Protein 8IU7 (pdb70)

Solvent-accessible surface area: 61101 Å² total; per-residue (Å²): 167,45,145,80,43,85,41,31,34,78,61,24,11,72,81,0,7,102,11,0,42,55,6,90,16,0,0,0,1,0,21,45,87,23,46,23,0,0,0,0,0,0,0,0,0,16,43,1,0,65,90,65,35,104,153,38,98,6,32,0,3,24,134,63,63,105,75,9,54,62,13,14,150,26,43,154,17,103,106,150,33,1,101,84,0,0,0,0,0,0,4,2,21,63,16,121,77,8,29,32,107,46,43,74,68,25,130,60,21,0,0,0,0,24,54,38,3,44,42,52,35,11,93,9,34,2,19,28,70,98,5,1,0,0,0,4,5,0,4,36,0,0,32,60,47,132,12,60,63,52,6,50,117,86,0,0,16,6,0,4,2,0,0,4,28,34,0,30,128,53,135,53,102,35,32,44,151,85,0,102,96,2,5,42,83,0,63,62,55,109,8,96,71,86,49,37,15,76,100,41,95,112,125,72,93,158,38,76,80,0,36,21,44,0,91,146,89,73,69,71,65,163,37,3,2,0,12,3,67,0,53,91,107,15,13,138,137,62,68,13,109,28,55,50,0,3,120,16,14,56,35,4,12,142,44,194,50,13,68,0,2,1,1,0,0,25,42,26,98,36,6,64,2,88,1,27,6,74,42,164,42,76,0,16,47,11,0,102,116,52,77,23,30,18,67,41,20,46,8,30,3,44,2,82,49,75,112,55,0,82,103,0,5,90,27,0,88,102,70,113,168,105,149,171,84,85,38,122,37,88,70,25,14,68,84,1,7,116,10,0,86,65,4,102,25,0,0,0,0,0,10,48,156,19,51,25,0,0,0,0,0,0,0,0,1,17,41,0,1,65,91,58,27,63,114,24,100,4,43,0,2,20,138,64,68,103,72,16,57,62,13,13,136,19,40,154,28,97,98,155,38,1,134,106,0,0,0,0,0,0,3,0,19,65,17,123,101,10,38,32,140,39,41,76,78,27,134,74,19,0,0,2,0,24,64,90,51,114,40,98,37,10,97,10,44,3,20,29,74,106,5,0,0,0,0,5,6,1,5,38,3,0,36,67,44,105,16,59,102,50,7,47,87,85,0,0,19,5,0,4,2,0,0,7,28,35,0,32,123,53,132,97,132,50,30,46,156,79,1,107,83,2,5,40,84,0,63,66,57,112,9,89,72,82,50,39,12,80,95,47,110,107,105,58,97,151,31,74,81,1,39,28,36,0,92,148,89,70,61,73,57,160,54,5,0,0,14,2,72,0,49,90,97,14,12,134,134,57,58,8,107,22,68,71,0,13,118,16,7,71,34,5,14,146,43,198,52,11,87,0,9,0,2,0,1,16,90,50,113,73,6,77,0,62,0,34,8,83,44,174,50,81,0,28,59,9,0,113,116,43,75,26,27,51,101,50,35,36,7,14,0,46,2,124,44,84,117,50,0,95,103,0,6,81,26,0,89,107,59,58,123,66,10,135,107,32,117,7,61,60,28,0,69,81,1,10,124,15,0,83,83,4,70,28,0,0,0,0,0,4,36,181,25,45,27,0,0,0,0,0,0,0,0,1,18,42,1,0,65,80,62,24,105,60,10,112,5,38,0,1,20,142,69,60,104,71,10,60,59,15,12,126,22,34,147,14,85,105,155,30,1,141,92,0,0,0,0,0,0,1,0,14,56,14,111,87,0,22,36,107,48,42,83,84,28,123,81,20,0,0,1,0,22,58,91,50,116,41,97,37,11,102,17,45,1,30,8,86,104,6,2,0,0,0,5,0,0,7,10,1,0,42,33,45,133,13,55,102,54,8,50,69,79,0,0,20,5,0,4,2,0,0,8,26,32,0,29,130,53,133,108,157,59,31,46,154,78,0,101,97,2,4,40,86,0,66,66,51,84,11,95,69,84,52,39,15,72,102,39,99,120,151,80,93,164,44,76,74,2,54,28,32,0,86,145,84,68,72,76,71,163,47,4,1,0,17,0,68,0,56,86,116,9,12,147,127,59,56,19,107,38,107,61,0,7,105,28,7,77,30,2,20,130,41,197,51,14,77,0,8,0,2,0,1,26,48,45,119,39,5,102,0,68,0,38,8,83,64,177,45,80,0,24,50,15,0,104,108,55,74,27,27,49,108,50,42,42,6,31,5,50,2,120,44,75,109,53,0,78,109,0,5,84,22,0,90,90,60,15,156,107,74,108,72,117,142,66,96,42,131,38,75,74,29,18,56,95,0,7,116,16,0,70,97,4,82,25,0,0,0,0,0,12,38,177,19,47,24,0,0,0,0,0,0,0,0,0,19,39,1,1,68,88,66,30,111,126,28,99,4,36,0,2,23,136,62,67,102,73,14,59,61,15,12,147,24,40,150,19,89,84,148,36,0,134,104,0,0,0,0,0,0,2,1,23,60,19,87,83,9,35,28,142,41,45,79,70,21,127,69,20,0,0,0,0,21,60,86,28,76,40,56,36,10,90,26,38,3,32,22,80,91,5,1,0,0,0,4,5,0,4,39,0,0,37,62,45,133,15,50,99,67,8,47,119,83,0,0,15,5,0,5,2,0,0,4,28,31,0,30,118,54,134,110,159,61,29,46,154,80,0,104,87,1,5,38,82,0,70,64,54,120,11,84,70,88,49,38,15,80,100,51,106,115,155,72,92,143,43,95,73,0,61,27,36,0,88,149,84,68,62,74,56,165,43,4,1,0,10,1,68,0,58,96,107,12,8,137,132,52,63,6,111,33,107,63,0,11,137,21,8,82,30,1,17,132,39,185,47,13,99,0,11,1,1,0,0,27,44,63,117,51,6,82,0,68,0,42,9,80,54,172,51,82,0,15,53,15,0,50,76,10,35,7,1,9,113,62,58,42,6,11,3,32,0,97,37,70,104,4,0,80,81,0,5,84,22,0,88,72,68,32,170

InterPro domains:
  IPR001667 DDH domain [PF01368] (18-155)
  IPR003156 DHHA1 domain [PF02272] (229-310)
  IPR038763 DHH phosphoesterase superfamily [SSF64182] (16-284)
  IPR051319 Bifunctional oligoribonuclease/pAp-phosphatase and c-di-AMP PDE [PTHR47618] (3-312)

B-factor: mean 56.78, std 9.81, range [35.32, 180.57]

Structure (mmCIF, N/CA/C/O backbone):
data_8IU7
#
_entry.id   8IU7
#
_cell.le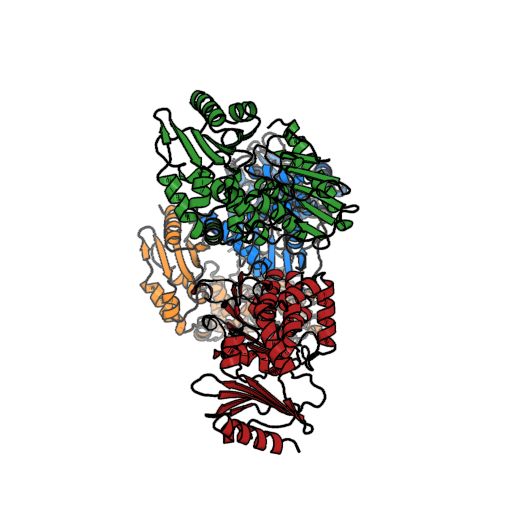ngth_a   49.910
_cell.length_b   119.670
_cell.length_c   119.570
_cell.angle_alpha   90.000
_cell.angle_beta   91.370
_cell.angle_gamma   90.000
#
_symmetry.space_group_name_H-M   'P 1 21 1'
#
loop_
_entity.id
_entity.type
_entity.pdbx_description
1 polymer 'Bifunctional oligoribonuclease and PAP phosphatase NrnA'
2 non-polymer 'MAGNESIUM ION'
3 water water
#
loop_
_atom_site.group_PDB
_atom_site.id
_atom_site.type_symbol
_atom_site.label_atom_id
_atom_site.label_alt_id
_atom_site.label_comp_id
_atom_site.label_asym_id
_atom_site.label_entity_id
_atom_site.label_seq_id
_atom_site.pdbx_PDB_ins_code
_atom_site.Cartn_x
_atom_site.Cartn_y
_atom_site.Cartn_z
_atom_site.occupancy
_atom_site.B_iso_or_equiv
_atom_site.auth_seq_id
_atom_site.auth_comp_id
_atom_site.auth_asym_id
_atom_site.auth_atom_id
_atom_site.pdbx_PDB_model_num
ATOM 1 N N . GLU A 1 13 ? -10.64200 -9.09000 18.43700 1.000 64.00203 -7 GLU A N 1
ATOM 2 C CA . GLU A 1 13 ? -9.87800 -8.47600 19.55200 1.000 66.05437 -7 GLU A CA 1
ATOM 3 C C . GLU A 1 13 ? -10.10800 -9.29900 20.82400 1.000 61.42974 -7 GLU A C 1
ATOM 4 O O . GLU A 1 13 ? -10.49600 -8.70400 21.84800 1.000 58.05089 -7 GLU A O 1
ATOM 10 N N . ASN A 1 14 ? -9.87000 -10.61500 20.76900 1.000 60.18453 -6 ASN A N 1
ATOM 11 C CA . ASN A 1 14 ? -10.19000 -11.46900 21.94700 1.000 55.80689 -6 ASN A CA 1
ATOM 12 C C . ASN A 1 14 ? -9.20400 -11.20300 23.08300 1.000 55.72152 -6 ASN A C 1
ATOM 13 O O . ASN A 1 14 ? -8.09200 -10.72500 22.82000 1.000 56.35886 -6 ASN A O 1
ATOM 18 N N . LEU A 1 15 ? -9.62200 -11.52400 24.30200 1.000 59.76728 -5 LEU A N 1
ATOM 19 C CA . LEU A 1 15 ? -8.77600 -11.28000 25.45700 1.000 60.63252 -5 LEU A CA 1
ATOM 20 C C . LEU A 1 15 ? -7.46900 -12.04400 25.34900 1.000 58.12502 -5 LEU A C 1
ATOM 21 O O . LEU A 1 15 ? -6.45100 -11.62300 25.90500 1.000 54.56619 -5 LEU A O 1
ATOM 26 N N . TYR A 1 16 ? -7.46900 -13.15600 24.61200 1.000 50.39818 -4 TYR A N 1
ATOM 27 C CA . TYR A 1 16 ? -6.25100 -13.94800 24.48900 1.000 53.09530 -4 TYR A CA 1
ATOM 28 C C . TYR A 1 16 ? -5.25100 -13.25500 23.57900 1.000 48.88245 -4 TYR A C 1
ATOM 29 O O . TYR A 1 16 ? -4.05100 -13.23200 23.87200 1.000 55.44036 -4 TYR A O 1
ATOM 38 N N . PHE A 1 17 ? -5.73600 -12.67800 22.47800 1.000 53.42655 -3 PHE A N 1
ATOM 39 C CA . PHE A 1 17 ? -4.87100 -11.92600 21.57300 1.000 53.81903 -3 PHE A CA 1
ATOM 40 C C . PHE A 1 17 ? -4.16100 -10.81400 22.33000 1.000 49.34933 -3 PHE A C 1
ATOM 41 O O . PHE A 1 17 ? -2.94800 -10.62600 22.19500 1.000 52.10581 -3 PHE A O 1
ATOM 49 N N . GLN A 1 18 ? -4.91400 -10.08900 23.15900 1.000 53.82116 -2 GLN A N 1
ATOM 50 C CA . GLN A 1 18 ? -4.35900 -8.99100 23.94500 1.000 53.93813 -2 GLN A CA 1
ATOM 51 C C . GLN A 1 18 ? -3.26300 -9.48100 24.88000 1.000 53.02146 -2 GLN A C 1
ATOM 52 O O . GLN A 1 18 ? -2.16600 -8.91600 24.91400 1.000 54.37222 -2 GLN A O 1
ATOM 58 N N . GLY A 1 19 ? -3.54300 -10.53700 25.64600 1.000 54.60663 -1 GLY A N 1
ATOM 59 C CA . GLY A 1 19 ? -2.52400 -11.08600 26.52700 1.000 49.37239 -1 GLY A CA 1
ATOM 60 C C . GLY A 1 19 ? -1.27900 -11.50500 25.78000 1.000 49.91155 -1 GLY A C 1
ATOM 61 O O . GLY A 1 19 ? -0.16300 -11.27900 26.24500 1.000 51.67137 -1 GLY A O 1
ATOM 62 N N . HIS A 1 20 ? -1.45700 -12.10500 24.59600 1.000 50.89769 0 HIS A N 1
ATOM 63 C CA . HIS A 1 20 ? -0.31300 -12.52900 23.79300 1.000 50.28890 0 HIS A CA 1
ATOM 64 C C . HIS A 1 20 ? 0.46800 -11.32800 23.28100 1.000 48.20715 0 HIS A C 1
ATOM 65 O O . HIS A 1 20 ? 1.69400 -11.38800 23.16000 1.000 46.33584 0 HIS A O 1
ATOM 72 N N . MET A 1 21 ? -0.22900 -10.23500 22.97300 1.000 48.44220 1 MET A N 1
ATOM 73 C CA . MET A 1 21 ? 0.43200 -9.00000 22.56800 1.000 51.88113 1 MET A CA 1
ATOM 74 C C . MET A 1 21 ? 1.36300 -8.47900 23.66500 1.000 47.22067 1 MET A C 1
ATOM 75 O O . MET A 1 21 ? 2.54600 -8.22500 23.42200 1.000 46.08867 1 MET A O 1
ATOM 80 N N . ILE A 1 22 ? 0.84100 -8.34200 24.88200 1.000 48.06619 2 ILE A N 1
ATOM 81 C CA . ILE A 1 22 ? 1.65000 -7.89100 26.01700 1.000 50.23872 2 ILE A CA 1
ATOM 82 C C . ILE A 1 22 ? 2.85300 -8.80200 26.22000 1.000 48.28056 2 ILE A C 1
ATOM 83 O O . ILE A 1 22 ? 3.98400 -8.33500 26.39100 1.000 48.44220 2 ILE A O 1
ATOM 88 N N . SER A 1 23 ? 2.63200 -10.11800 26.17200 1.000 47.50496 3 SER A N 1
ATOM 89 C CA . SER A 1 23 ? 3.73100 -11.05700 26.37900 1.000 48.18245 3 SER A CA 1
ATOM 90 C C . SER A 1 23 ? 4.76400 -10.95400 25.27000 1.000 47.06400 3 SER A C 1
ATOM 91 O O . SER A 1 23 ? 5.97200 -11.00300 25.52100 1.000 46.04698 3 SER A O 1
ATOM 94 N N . THR A 1 24 ? 4.29800 -10.82300 24.03000 1.000 46.51829 4 THR A N 1
ATOM 95 C CA . THR A 1 24 ? 5.19400 -10.66500 22.89200 1.000 51.05841 4 THR A CA 1
ATOM 96 C C . THR A 1 24 ? 6.00500 -9.39100 23.00900 1.000 46.82896 4 THR A C 1
ATOM 97 O O . THR A 1 24 ? 7.21500 -9.38500 22.76100 1.000 47.05250 4 THR A O 1
ATOM 101 N N . LEU A 1 25 ? 5.33400 -8.29400 23.35500 1.000 46.21235 5 LEU A N 1
ATOM 102 C CA . LEU A 1 25 ? 6.01700 -7.03400 23.60800 1.000 47.79235 5 LEU A CA 1
ATOM 103 C C . LEU A 1 25 ? 7.11000 -7.22000 24.65100 1.000 47.84779 5 LEU A C 1
ATOM 104 O O . LEU A 1 25 ? 8.28000 -6.91600 24.40200 1.000 48.07592 5 LEU A O 1
ATOM 109 N N . ASN A 1 26 ? 6.73800 -7.76500 25.81300 1.000 46.98363 6 ASN A N 1
ATOM 110 C CA . ASN A 1 26 ? 7.69600 -8.01300 26.89100 1.000 50.13818 6 ASN A CA 1
ATOM 111 C C . ASN A 1 26 ? 8.82700 -8.92100 26.43700 1.000 50.39076 6 ASN A C 1
ATOM 112 O O . ASN A 1 26 ? 9.98400 -8.69800 26.79000 1.000 50.32788 6 ASN A O 1
ATOM 117 N N . GLU A 1 27 ? 8.52000 -9.93500 25.62700 1.000 51.19058 7 GLU A N 1
ATOM 118 C CA . GLU A 1 27 ? 9.56900 -10.83900 25.17000 1.000 47.51011 7 GLU A CA 1
ATOM 119 C C . GLU A 1 27 ? 10.55500 -10.13200 24.25100 1.000 48.93673 7 GLU A C 1
ATOM 120 O O . GLU A 1 27 ? 11.76500 -10.36000 24.33800 1.000 47.66377 7 GLU A O 1
ATOM 126 N N . ILE A 1 28 ? 10.05100 -9.28700 23.34400 1.000 47.77399 8 ILE A N 1
ATOM 127 C CA . ILE A 1 28 ? 10.92300 -8.57000 22.41600 1.000 49.02799 8 ILE A CA 1
ATOM 128 C C . ILE A 1 28 ? 11.93500 -7.72000 23.17700 1.000 47.72701 8 ILE A C 1
ATOM 129 O O . ILE A 1 28 ? 13.12600 -7.70100 22.85000 1.000 47.48217 8 ILE A O 1
ATOM 134 N N . MET A 1 29 ? 11.47100 -6.99400 24.18800 1.000 47.39116 9 MET A N 1
ATOM 135 C CA . MET A 1 29 ? 12.37200 -6.11200 24.92500 1.000 50.47180 9 MET A CA 1
ATOM 136 C C . MET A 1 29 ? 13.42700 -6.91100 25.67200 1.000 52.85941 9 MET A C 1
ATOM 137 O O . MET A 1 29 ? 14.58900 -6.50300 25.73300 1.000 51.51089 9 MET A O 1
ATOM 142 N N . LYS A 1 30 ? 13.04400 -8.06600 26.22200 1.000 58.51170 10 LYS A N 1
ATOM 143 C CA . LYS A 1 30 ? 14.02900 -8.94200 26.84300 1.000 56.51269 10 LYS A CA 1
ATOM 144 C C . LYS A 1 30 ? 15.07500 -9.38100 25.82900 1.000 58.33223 10 LYS A C 1
ATOM 145 O O . LYS A 1 30 ? 16.27000 -9.39800 26.13100 1.000 52.54009 10 LYS A O 1
ATOM 151 N N . CYS A 1 31 ? 14.64900 -9.69800 24.60100 1.000 49.26936 11 CYS A N 1
ATOM 152 C CA . CYS A 1 31 ? 15.61100 -10.05200 23.55900 1.000 53.32903 11 CYS A CA 1
ATOM 153 C C . CYS A 1 31 ? 16.52200 -8.88600 23.23200 1.000 51.81795 11 CYS A C 1
ATOM 154 O O . CYS A 1 31 ? 17.70800 -9.08100 22.94600 1.000 58.75507 11 CYS A O 1
ATOM 157 N N . ILE A 1 32 ? 15.97500 -7.67000 23.22700 1.000 54.96176 12 ILE A N 1
ATOM 158 C CA . ILE A 1 32 ? 16.80400 -6.48700 23.02900 1.000 49.88853 12 ILE A CA 1
ATOM 159 C C . ILE A 1 32 ? 17.77800 -6.32500 24.18800 1.000 57.75746 12 ILE A C 1
ATOM 160 O O . ILE A 1 32 ? 18.97700 -6.10900 23.98200 1.000 54.60836 12 ILE A O 1
ATOM 165 N N . GLU A 1 33 ? 17.26800 -6.42600 25.41800 1.000 54.43388 13 GLU A N 1
ATOM 166 C CA . GLU A 1 33 ? 18.09900 -6.26000 26.60700 1.000 63.42697 13 GLU A CA 1
ATOM 167 C C . GLU A 1 33 ? 19.24200 -7.26100 26.62500 1.000 61.00282 13 GLU A C 1
ATOM 168 O O . GLU A 1 33 ? 20.36700 -6.91800 27.00400 1.000 62.14500 13 GLU A O 1
ATOM 174 N N . ASP A 1 34 ? 18.98000 -8.49300 26.19700 1.000 52.06795 14 ASP A N 1
ATOM 175 C CA . ASP A 1 34 ? 19.95500 -9.56900 26.28800 1.000 58.61609 14 ASP A CA 1
ATOM 176 C C . ASP A 1 34 ? 20.91800 -9.60400 25.11700 1.000 63.55924 14 ASP A C 1
ATOM 177 O O . ASP A 1 34 ? 21.70700 -10.54700 25.01700 1.000 53.67485 14 ASP A O 1
ATOM 182 N N . ASN A 1 35 ? 20.88000 -8.61200 24.23200 1.000 54.77952 15 ASN A N 1
ATOM 183 C CA . ASN A 1 35 ? 21.70900 -8.65500 23.03600 1.000 59.58873 15 ASN A CA 1
ATOM 184 C C . ASN A 1 35 ? 22.44800 -7.34400 22.86900 1.000 56.57133 15 ASN A C 1
ATOM 185 O O . ASN A 1 35 ? 21.86500 -6.26700 23.00600 1.000 62.71282 15 ASN A O 1
ATOM 190 N N . ASP A 1 36 ? 23.72800 -7.45200 22.55200 1.000 54.02998 16 ASP A N 1
ATOM 191 C CA . ASP A 1 36 ? 24.56400 -6.27700 22.38000 1.000 63.41401 16 ASP A CA 1
ATOM 192 C C . ASP A 1 36 ? 24.45900 -5.71000 20.97200 1.000 58.72183 16 ASP A C 1
ATOM 193 O O . ASP A 1 36 ? 24.49700 -4.48700 20.79300 1.000 65.84455 16 ASP A O 1
ATOM 198 N N . THR A 1 37 ? 24.32100 -6.57900 19.97300 1.000 58.48519 17 THR A N 1
ATOM 199 C CA . THR A 1 37 ? 24.19500 -6.17400 18.57700 1.000 62.35871 17 THR A CA 1
ATOM 200 C C . THR A 1 37 ? 22.78500 -6.48000 18.09000 1.000 57.16047 17 THR A C 1
ATOM 201 O O . THR A 1 37 ? 22.33400 -7.62800 18.16400 1.000 57.30153 17 THR A O 1
ATOM 205 N N . ILE A 1 38 ? 22.08800 -5.44100 17.62400 1.000 62.77133 18 ILE A N 1
ATOM 206 C CA . ILE A 1 38 ? 20.74400 -5.55300 17.07400 1.000 54.95361 18 ILE A CA 1
ATOM 207 C C . ILE A 1 38 ? 20.77600 -5.00400 15.64900 1.000 51.46617 18 ILE A C 1
ATOM 208 O O . ILE A 1 38 ? 21.23000 -3.87600 15.42900 1.000 48.56869 18 ILE A O 1
ATOM 213 N N . ILE A 1 39 ? 20.32400 -5.81700 14.68800 1.000 53.26250 19 ILE A N 1
ATOM 214 C CA . ILE A 1 39 ? 20.30700 -5.48500 13.26300 1.000 49.71690 19 ILE A CA 1
ATOM 215 C C . ILE A 1 39 ? 18.87500 -5.53900 12.75200 1.000 46.51104 19 ILE A C 1
ATOM 216 O O . ILE A 1 39 ? 18.19000 -6.55300 12.92800 1.000 49.14080 19 ILE A O 1
ATOM 221 N N . ILE A 1 40 ? 18.43200 -4.46500 12.09300 1.000 42.82160 20 ILE A N 1
ATOM 222 C CA . ILE A 1 40 ? 17.03400 -4.31300 11.72600 1.000 45.39252 20 ILE A CA 1
ATOM 223 C C . ILE A 1 40 ? 16.90400 -4.25700 10.21000 1.000 47.79468 20 ILE A C 1
ATOM 224 O O . ILE A 1 40 ? 17.60000 -3.48100 9.54400 1.000 47.94995 20 ILE A O 1
ATOM 229 N N . HIS A 1 41 ? 15.99700 -5.08200 9.69400 1.000 41.71969 21 HIS A N 1
ATOM 230 C CA . HIS A 1 41 ? 15.77900 -5.14200 8.22900 1.000 43.41705 21 HIS A CA 1
ATOM 231 C C . HIS A 1 41 ? 14.35900 -4.69300 7.88600 1.000 47.43435 21 HIS A C 1
ATOM 232 O O . HIS A 1 41 ? 13.51300 -4.58300 8.79000 1.000 41.50833 21 HIS A O 1
ATOM 239 N N . ARG A 1 42 ? 14.11100 -4.46400 6.60400 1.000 45.14337 22 ARG A N 1
ATOM 240 C CA . ARG A 1 42 ? 12.75300 -4.10600 6.13300 1.000 38.73815 22 ARG A CA 1
ATOM 241 C C . ARG A 1 42 ? 12.57500 -4.75500 4.75700 1.000 42.95787 22 ARG A C 1
ATOM 242 O O . ARG A 1 42 ? 13.46000 -5.51300 4.34900 1.000 42.39940 22 ARG A O 1
ATOM 250 N N . HIS A 1 43 ? 11.47000 -4.47000 4.08100 1.000 43.33350 23 HIS A N 1
ATOM 251 C CA . HIS A 1 43 ? 11.19700 -5.12200 2.79900 1.000 44.02852 23 HIS A CA 1
ATOM 252 C C . HIS A 1 43 ? 11.92800 -4.46800 1.61500 1.000 47.68482 23 HIS A C 1
ATOM 253 O O . HIS A 1 43 ? 12.25800 -3.27700 1.62900 1.000 46.41790 23 HIS A O 1
ATOM 260 N N . VAL A 1 44 ? 12.20200 -5.29400 0.58200 1.000 47.29047 24 VAL A N 1
ATOM 261 C CA . VAL A 1 44 ? 12.62600 -4.78000 -0.73600 1.000 45.75075 24 VAL A CA 1
ATOM 262 C C . VAL A 1 44 ? 11.57900 -3.80600 -1.26200 1.000 47.84689 24 VAL A C 1
ATOM 263 O O . VAL A 1 44 ? 10.37300 -3.94600 -1.00500 1.000 48.32015 24 VAL A O 1
ATOM 267 N N . ARG A 1 45 ? 12.03700 -2.88900 -2.11600 1.000 47.79558 25 ARG A N 1
ATOM 268 C CA . ARG A 1 45 ? 11.21500 -1.81300 -2.66500 1.000 47.35164 25 ARG A CA 1
ATOM 269 C C . ARG A 1 45 ? 10.59300 -1.06500 -1.49000 1.000 45.81116 25 ARG A C 1
ATOM 270 O O . ARG A 1 45 ? 9.36600 -1.07500 -1.30200 1.000 47.76698 25 ARG A O 1
ATOM 278 N N . PRO A 1 46 ? 11.41000 -0.44500 -0.66800 1.000 49.82119 26 PRO A N 1
ATOM 279 C CA . PRO A 1 46 ? 10.90700 0.16500 0.55100 1.000 45.15093 26 PRO A CA 1
ATOM 280 C C . PRO A 1 46 ? 10.00700 1.36200 0.24800 1.000 48.79878 26 PRO A C 1
ATOM 281 O O . PRO A 1 46 ? 10.10700 2.00500 -0.79500 1.000 43.96601 26 PRO A O 1
ATOM 285 N N . ASP A 1 47 ? 9.09700 1.60400 1.15500 1.000 45.93689 27 ASP A N 1
ATOM 286 C CA . ASP A 1 47 ? 8.22700 2.75900 1.28600 1.000 43.29975 27 ASP A CA 1
ATOM 287 C C . ASP A 1 47 ? 8.53200 3.50100 2.58500 1.000 44.02537 27 ASP A C 1
ATOM 288 O O . ASP A 1 47 ? 9.30900 2.98600 3.40800 1.000 41.76770 27 ASP A O 1
ATOM 293 N N . PRO A 1 48 ? 7.91400 4.68500 2.80800 1.000 45.84689 28 PRO A N 1
ATOM 294 C CA . PRO A 1 48 ? 8.19200 5.45700 4.02600 1.000 41.94183 28 PRO A CA 1
ATOM 295 C C . PRO A 1 48 ? 7.98800 4.66900 5.30600 1.000 41.39154 28 PRO A C 1
ATOM 296 O O . PRO A 1 48 ? 8.71500 4.86700 6.29700 1.000 40.44807 28 PRO A O 1
ATOM 300 N N . ASP A 1 49 ? 6.95400 3.82600 5.33800 1.000 41.77991 29 ASP A N 1
ATOM 301 C CA . ASP A 1 49 ? 6.69800 3.07000 6.55300 1.000 40.98789 29 ASP A CA 1
ATOM 302 C C . ASP A 1 49 ? 7.83500 2.09300 6.82700 1.000 39.81138 29 ASP A C 1
ATOM 303 O O . ASP A 1 49 ? 8.20900 1.90800 7.98300 1.000 39.91873 29 ASP A O 1
ATOM 308 N N . ALA A 1 50 ? 8.39800 1.47200 5.77800 1.000 40.69569 30 ALA A N 1
ATOM 309 C CA . ALA A 1 50 ? 9.57100 0.60700 5.93300 1.000 43.14968 30 ALA A CA 1
ATOM 310 C C . ALA A 1 50 ? 10.73200 1.37500 6.56400 1.000 44.70793 30 ALA A C 1
ATOM 311 O O . ALA A 1 50 ? 11.28600 0.96000 7.58900 1.000 38.88744 30 ALA A O 1
ATOM 313 N N . TYR A 1 51 ? 11.12600 2.49100 5.94000 1.000 40.22987 31 TYR A N 1
ATOM 314 C CA . TYR A 1 51 ? 12.22500 3.30100 6.46800 1.000 42.87703 31 TYR A CA 1
ATOM 315 C C . TYR A 1 51 ? 11.90100 3.80900 7.86500 1.000 39.85915 31 TYR A C 1
ATOM 316 O O . TYR A 1 51 ? 12.74200 3.73700 8.76800 1.000 43.31842 31 TYR A O 1
ATOM 325 N N . GLY A 1 52 ? 10.67900 4.30900 8.06400 1.000 39.98427 32 GLY A N 1
ATOM 326 C CA . GLY A 1 52 ? 10.32900 4.94400 9.32700 1.000 40.12437 32 GLY A CA 1
ATOM 327 C C . GLY A 1 52 ? 10.25900 3.97500 10.49300 1.000 46.96410 32 GLY A C 1
ATOM 328 O O . GLY A 1 52 ? 10.67200 4.31200 11.61000 1.000 46.39527 32 GLY A O 1
ATOM 329 N N . SER A 1 53 ? 9.72400 2.76900 10.25800 1.000 39.48807 33 SER A N 1
ATOM 330 C CA . SER A 1 53 ? 9.65400 1.77800 11.33200 1.000 41.19571 33 SER A CA 1
ATOM 331 C C . SER A 1 53 ? 11.04800 1.26400 11.68600 1.000 43.20104 33 SER A C 1
ATOM 332 O O . SER A 1 53 ? 11.40800 1.20300 12.87000 1.000 41.92975 33 SER A O 1
ATOM 335 N N . GLN A 1 54 ? 11.83400 0.86900 10.67500 1.000 40.80155 34 GLN A N 1
ATOM 336 C CA . GLN A 1 54 ? 13.21000 0.41900 10.88500 1.000 46.43359 34 GLN A CA 1
ATOM 337 C C . GLN A 1 54 ? 14.02100 1.45800 11.66200 1.000 41.55947 34 GLN A C 1
ATOM 338 O O . GLN A 1 54 ? 14.52200 1.19000 12.75700 1.000 41.25047 34 GLN A O 1
ATOM 344 N N . LEU A 1 55 ? 14.16900 2.66000 11.08500 1.000 40.78081 35 LEU A N 1
ATOM 345 C CA . LEU A 1 55 ? 14.98500 3.70100 11.72100 1.000 45.22575 35 LEU A CA 1
ATOM 346 C C . LEU A 1 55 ? 14.41100 4.15600 13.05000 1.000 45.01520 35 LEU A C 1
ATOM 347 O O . LEU A 1 55 ? 15.17100 4.47500 13.96800 1.000 42.74207 35 LEU A O 1
ATOM 352 N N . GLY A 1 56 ? 13.08900 4.19300 13.18700 1.000 42.18119 36 GLY A N 1
ATOM 353 C CA . GLY A 1 56 ? 12.51100 4.61800 14.44800 1.000 43.75461 36 GLY A CA 1
ATOM 354 C C . GLY A 1 56 ? 12.84100 3.65000 15.56600 1.000 45.20114 36 GLY A C 1
ATOM 355 O O . GLY A 1 56 ? 13.17800 4.05300 16.68000 1.000 42.97080 36 GLY A O 1
ATOM 356 N N . LEU A 1 57 ? 12.74800 2.35500 15.27500 1.000 42.37224 37 LEU A N 1
ATOM 357 C CA . LEU A 1 57 ? 13.14300 1.35400 16.25700 1.000 42.21477 37 LEU A CA 1
ATOM 358 C C . LEU A 1 57 ? 14.62700 1.43700 16.56300 1.000 43.44722 37 LEU A C 1
ATOM 359 O O . LEU A 1 57 ? 15.02400 1.34900 17.72600 1.000 45.02814 37 LEU A O 1
ATOM 364 N N . LYS A 1 58 ? 15.45700 1.57700 15.52800 1.000 42.47174 38 LYS A N 1
ATOM 365 C CA . LYS A 1 58 ? 16.88800 1.74700 15.73400 1.000 45.76835 38 LYS A CA 1
ATOM 366 C C . LYS A 1 58 ? 17.17000 2.87300 16.72500 1.000 50.05190 38 LYS A C 1
ATOM 367 O O . LYS A 1 58 ? 17.79200 2.66400 17.77400 1.000 48.95348 38 LYS A O 1
ATOM 373 N N . TYR A 1 59 ? 16.70200 4.08100 16.38900 1.000 47.83199 39 TYR A N 1
ATOM 374 C CA . TYR A 1 59 ? 16.93500 5.25900 17.22800 1.000 47.80417 39 TYR A CA 1
ATOM 375 C C . TYR A 1 59 ? 16.35300 5.09700 18.62500 1.000 46.27114 39 TYR A C 1
ATOM 376 O O . TYR A 1 59 ? 16.93100 5.59400 19.59400 1.000 48.84330 39 TYR A O 1
ATOM 385 N N . TYR A 1 60 ? 15.22100 4.40600 18.75400 1.000 44.33920 40 TYR A N 1
ATOM 386 C CA . TYR A 1 60 ? 14.65700 4.15700 20.07400 1.000 47.13787 40 TYR A CA 1
ATOM 387 C C . TYR A 1 60 ? 15.59700 3.29500 20.90900 1.000 48.11527 40 TYR A C 1
ATOM 388 O O . TYR A 1 60 ? 15.92700 3.64900 22.04400 1.000 48.40388 40 TYR A O 1
ATOM 397 N N . ILE A 1 61 ? 16.05900 2.16800 20.35100 1.000 46.48355 41 ILE A N 1
ATOM 398 C CA . ILE A 1 61 ? 16.99000 1.31000 21.08400 1.000 48.61115 41 ILE A CA 1
ATOM 399 C C . ILE A 1 61 ? 18.25400 2.08200 21.44600 1.000 53.57079 41 ILE A C 1
ATOM 400 O O . ILE A 1 61 ? 18.72900 2.03000 22.58500 1.000 55.82717 41 ILE A O 1
ATOM 405 N N . GLN A 1 62 ? 18.80200 2.82000 20.48200 1.000 48.42082 42 GLN A N 1
ATOM 406 C CA . GLN A 1 62 ? 20.01900 3.58500 20.72100 1.000 51.73518 42 GLN A CA 1
ATOM 407 C C . GLN A 1 62 ? 19.84700 4.58500 21.85900 1.000 58.13732 42 GLN A C 1
ATOM 408 O O . GLN A 1 62 ? 20.77300 4.80600 22.64300 1.000 64.61317 42 GLN A O 1
ATOM 414 N N . GLN A 1 63 ? 18.66400 5.17500 21.98900 1.000 50.41412 43 GLN A N 1
ATOM 415 C CA . GLN A 1 63 ? 18.43100 6.13500 23.06400 1.000 58.27869 43 GLN A CA 1
ATOM 416 C C . GLN A 1 63 ? 18.24000 5.44300 24.40400 1.000 57.25286 43 GLN A C 1
ATOM 417 O O . GLN A 1 63 ? 18.75400 5.90900 25.42000 1.000 52.94851 43 GLN A O 1
ATOM 423 N N . LYS A 1 64 ? 17.50800 4.32900 24.43000 1.000 52.36806 44 LYS A N 1
ATOM 424 C CA . LYS A 1 64 ? 17.28500 3.62600 25.69200 1.000 54.83496 44 LYS A CA 1
ATOM 425 C C . LYS A 1 64 ? 18.52600 2.85700 26.13100 1.000 55.35643 44 LYS A C 1
ATOM 426 O O . LYS A 1 64 ? 18.79900 2.76100 27.33100 1.000 53.15958 44 LYS A O 1
ATOM 432 N N . PHE A 1 65 ? 19.28200 2.30100 25.17700 1.000 53.09158 45 PHE A N 1
ATOM 433 C CA . PHE A 1 65 ? 20.45200 1.47400 25.45300 1.000 56.44675 45 PHE A CA 1
ATOM 434 C C . PHE A 1 65 ? 21.63800 2.05100 24.69800 1.000 60.82951 45 PHE A C 1
ATOM 435 O O . PHE A 1 65 ? 22.00600 1.55500 23.62500 1.000 64.55594 45 PHE A O 1
ATOM 443 N N . PRO A 1 66 ? 22.28400 3.08500 25.23600 1.000 61.46483 46 PRO A N 1
ATOM 444 C CA . PRO A 1 66 ? 23.30700 3.79900 24.45000 1.000 57.09029 46 PRO A CA 1
ATOM 445 C C . PRO A 1 66 ? 24.60300 3.03100 24.28400 1.000 58.58256 46 PRO A C 1
ATOM 446 O O . PRO A 1 66 ? 25.45700 3.47200 23.51800 1.000 65.07169 46 PRO A O 1
ATOM 450 N N . GLN A 1 67 ? 24.75100 1.89100 24.94300 1.000 62.54757 47 GLN A N 1
ATOM 451 C CA . GLN A 1 67 ? 25.94900 1.08300 24.75200 1.000 64.93961 47 GLN A CA 1
ATOM 452 C C . GLN A 1 67 ? 25.79800 0.04100 23.65400 1.000 66.51369 47 GLN A C 1
ATOM 453 O O . GLN A 1 67 ? 26.81100 -0.44400 23.13400 1.000 64.71327 47 GLN A O 1
ATOM 459 N N . LYS A 1 68 ? 24.56600 -0.29800 23.28800 1.000 67.25311 48 LYS A N 1
ATOM 460 C CA . LYS A 1 68 ? 24.33300 -1.35500 22.31700 1.000 63.23256 48 LYS A CA 1
ATOM 461 C C . LYS A 1 68 ? 24.60500 -0.86100 20.90500 1.000 59.63022 48 LYS A C 1
ATOM 462 O O . LYS A 1 68 ? 24.47000 0.32800 20.60200 1.000 60.24244 48 LYS A O 1
ATOM 468 N N . GLN A 1 69 ? 24.99300 -1.79700 20.04500 1.000 63.66601 49 GLN A N 1
ATOM 469 C CA . GLN A 1 69 ? 25.28700 -1.52700 18.64000 1.000 61.87786 49 GLN A CA 1
ATOM 470 C C . GLN A 1 69 ? 24.05200 -1.89000 17.82600 1.000 57.97868 49 GLN A C 1
ATOM 471 O O . GLN A 1 69 ? 23.77900 -3.07100 17.59500 1.000 59.30216 49 GLN A O 1
ATOM 477 N N . VAL A 1 70 ? 23.31100 -0.86900 17.39400 1.000 60.80373 50 VAL A N 1
ATOM 478 C CA . VAL A 1 70 ? 22.08400 -1.02800 16.62100 1.000 53.09202 50 VAL A CA 1
ATOM 479 C C . VAL A 1 70 ? 22.33100 -0.53000 15.20300 1.000 57.05045 50 VAL A C 1
ATOM 480 O O . VAL A 1 70 ? 22.83900 0.58500 15.01600 1.000 57.43069 50 VAL A O 1
ATOM 484 N N . PHE A 1 71 ? 21.95900 -1.35000 14.20900 1.000 51.78983 51 PHE A N 1
ATOM 485 C CA . PHE A 1 71 ? 22.20300 -1.07000 12.79600 1.000 52.09914 51 PHE A CA 1
ATOM 486 C C . PHE A 1 71 ? 20.91400 -1.24400 11.99700 1.000 50.28045 51 PHE A C 1
ATOM 487 O O . PHE A 1 71 ? 20.07200 -2.08800 12.32600 1.000 50.42964 51 PHE A O 1
ATOM 495 N N . ALA A 1 72 ? 20.76900 -0.43100 10.94300 1.000 50.52614 52 ALA A N 1
ATOM 496 C CA . ALA A 1 72 ? 19.65900 -0.52700 10.00000 1.000 50.91873 52 ALA A CA 1
ATOM 497 C C . ALA A 1 72 ? 20.23800 -0.73300 8.61300 1.000 49.80785 52 ALA A C 1
ATOM 498 O O . ALA A 1 72 ? 20.98500 0.11900 8.12300 1.000 47.34446 52 ALA A O 1
ATOM 500 N N . VAL A 1 73 ? 19.90100 -1.86500 7.99300 1.000 49.04842 53 VAL A N 1
ATOM 501 C CA . VAL A 1 73 ? 20.55600 -2.31800 6.77400 1.000 55.48206 53 VAL A CA 1
ATOM 502 C C . VAL A 1 73 ? 19.51700 -2.46100 5.66300 1.000 55.17472 53 VAL A C 1
ATOM 503 O O . VAL A 1 73 ? 18.30800 -2.43300 5.90200 1.000 52.78238 53 VAL A O 1
ATOM 507 N N . GLY A 1 74 ? 20.01900 -2.63700 4.44300 1.000 49.49219 54 GLY A N 1
ATOM 508 C CA . GLY A 1 74 ? 19.20000 -2.73900 3.24600 1.000 52.18317 54 GLY A CA 1
ATOM 509 C C . GLY A 1 74 ? 19.75100 -1.89400 2.11200 1.000 60.94854 54 GLY A C 1
ATOM 510 O O . GLY A 1 74 ? 20.75700 -1.18900 2.28400 1.000 56.91415 54 GLY A O 1
ATOM 511 N N . GLU A 1 75 ? 19.11800 -1.95000 0.94100 1.000 58.60014 55 GLU A N 1
ATOM 512 C CA . GLU A 1 75 ? 19.52300 -1.11600 -0.18500 1.000 57.25787 55 GLU A CA 1
ATOM 513 C C . GLU A 1 75 ? 18.81100 0.23700 -0.06300 1.000 55.21811 55 GLU A C 1
ATOM 514 O O . GLU A 1 75 ? 17.58900 0.29600 0.13100 1.000 57.83893 55 GLU A O 1
ATOM 520 N N . ALA A 1 76 ? 19.57400 1.32800 -0.11000 1.000 56.58356 56 ALA A N 1
ATOM 521 C CA . ALA A 1 76 ? 18.94200 2.63000 0.06000 1.000 60.74096 56 ALA A CA 1
ATOM 522 C C . ALA A 1 76 ? 18.16800 3.02100 -1.19200 1.000 57.18534 56 ALA A C 1
ATOM 523 O O . ALA A 1 76 ? 18.54200 2.67700 -2.31900 1.000 56.39895 56 ALA A O 1
ATOM 525 N N . GLU A 1 77 ? 17.06400 3.73000 -0.97900 1.000 59.66022 57 GLU A N 1
ATOM 526 C CA . GLU A 1 77 ? 16.25100 4.30600 -2.04500 1.000 56.71023 57 GLU A CA 1
ATOM 527 C C . GLU A 1 77 ? 16.44600 5.81500 -2.06100 1.000 58.29096 57 GLU A C 1
ATOM 528 O O . GLU A 1 77 ? 16.29800 6.47000 -1.02300 1.000 57.10820 57 GLU A O 1
ATOM 534 N N . SER A 1 78 ? 16.81100 6.36800 -3.22500 1.000 60.48599 58 SER A N 1
ATOM 535 C CA . SER A 1 78 ? 17.15600 7.79000 -3.25600 1.000 59.30697 58 SER A CA 1
ATOM 536 C C . SER A 1 78 ? 15.95500 8.66200 -2.91600 1.000 56.69623 58 SER A C 1
ATOM 537 O O . SER A 1 78 ? 16.11200 9.75500 -2.35300 1.000 64.53722 58 SER A O 1
ATOM 540 N N . SER A 1 79 ? 14.76100 8.20500 -3.27200 1.000 63.44732 59 SER A N 1
ATOM 541 C CA . SER A 1 79 ? 13.52100 8.90700 -2.97500 1.000 59.15613 59 SER A CA 1
ATOM 542 C C . SER A 1 79 ? 13.24900 8.98900 -1.48200 1.000 54.51950 59 SER A C 1
ATOM 543 O O . SER A 1 79 ? 12.55300 9.90500 -1.02500 1.000 50.92672 59 SER A O 1
ATOM 546 N N . LEU A 1 80 ? 13.77400 8.04000 -0.71400 1.000 52.22976 60 LEU A N 1
ATOM 547 C CA . LEU A 1 80 ? 13.54200 7.99400 0.72500 1.000 58.46336 60 LEU A CA 1
ATOM 548 C C . LEU A 1 80 ? 14.76600 8.37400 1.53900 1.000 55.14545 60 LEU A C 1
ATOM 549 O O . LEU A 1 80 ? 14.67500 8.43800 2.77500 1.000 58.51916 60 LEU A O 1
ATOM 554 N N . SER A 1 81 ? 15.91000 8.63300 0.89900 1.000 55.63994 61 SER A N 1
ATOM 555 C CA . SER A 1 81 ? 17.14800 8.80400 1.66900 1.000 57.14729 61 SER A CA 1
ATOM 556 C C . SER A 1 81 ? 17.07200 9.93200 2.68200 1.000 57.20716 61 SER A C 1
ATOM 557 O O . SER A 1 81 ? 17.81000 9.91500 3.67500 1.000 55.71236 61 SER A O 1
ATOM 560 N N . PHE A 1 82 ? 16.19300 10.90500 2.46500 1.000 53.35068 62 PHE A N 1
ATOM 561 C CA . PHE A 1 82 ? 16.08600 12.01800 3.41400 1.000 59.36109 62 PHE A CA 1
ATOM 562 C C . PHE A 1 82 ? 15.62600 11.56800 4.78900 1.000 52.30147 62 PHE A C 1
ATOM 563 O O . PHE A 1 82 ? 15.87600 12.26200 5.78000 1.000 55.37195 62 PHE A O 1
ATOM 571 N N . ILE A 1 83 ? 14.92200 10.43600 4.86900 1.000 50.49057 63 ILE A N 1
ATOM 572 C CA . ILE A 1 83 ? 14.43100 9.94900 6.16000 1.000 51.61012 63 ILE A CA 1
ATOM 573 C C . ILE A 1 83 ? 15.57800 9.57900 7.08400 1.000 49.08160 63 ILE A C 1
ATOM 574 O O . ILE A 1 83 ? 15.51300 9.83700 8.29700 1.000 49.26684 63 ILE A O 1
ATOM 579 N N . GLY A 1 84 ? 16.63100 8.96800 6.54300 1.000 53.34544 64 GLY A N 1
ATOM 580 C CA . GLY A 1 84 ? 17.78800 8.63100 7.36500 1.000 54.49731 64 GLY A CA 1
ATOM 581 C C . GLY A 1 84 ? 18.76400 7.75200 6.60800 1.000 54.11867 64 GLY A C 1
ATOM 582 O O . GLY A 1 84 ? 18.42700 7.13400 5.59100 1.000 52.89976 64 GLY A O 1
ATOM 583 N N . GLU A 1 85 ? 19.99000 7.70900 7.12700 1.000 53.88985 65 GLU A N 1
ATOM 584 C CA . GLU A 1 85 ? 21.05900 6.96100 6.48600 1.000 56.60860 65 GLU A CA 1
ATOM 585 C C . GLU A 1 85 ? 21.07000 5.53200 7.00800 1.000 49.26445 65 GLU A C 1
ATOM 586 O O . GLU A 1 85 ? 20.82500 5.29000 8.19500 1.000 53.11830 65 GLU A O 1
ATOM 592 N N . LEU A 1 86 ? 21.32200 4.59300 6.10200 1.000 49.09121 66 LEU A N 1
ATOM 593 C CA . LEU A 1 86 ? 21.39400 3.17800 6.43800 1.000 53.23598 66 LEU A CA 1
ATOM 594 C C . LEU A 1 86 ? 22.83200 2.80100 6.79800 1.000 50.93972 66 LEU A C 1
ATOM 595 O O . LEU A 1 86 ? 23.78600 3.53600 6.51800 1.000 56.54684 66 LEU A O 1
ATOM 600 N N . ASP A 1 87 ? 22.99400 1.63100 7.40700 1.000 53.95357 67 ASP A N 1
ATOM 601 C CA . ASP A 1 87 ? 24.33800 1.17100 7.83400 1.000 58.85065 67 ASP A CA 1
ATOM 602 C C . ASP A 1 87 ? 24.81600 0.02600 6.94000 1.000 58.07380 67 ASP A C 1
ATOM 603 O O . ASP A 1 87 ? 23.99500 -0.83700 6.60800 1.000 66.42352 67 ASP A O 1
ATOM 608 N N . ASN A 1 88 ? 26.08600 0.04900 6.54000 1.000 61.14641 68 ASN A N 1
ATOM 609 C CA . ASN A 1 88 ? 26.68200 -1.06900 5.76200 1.000 58.43479 68 ASN A CA 1
ATOM 610 C C . ASN A 1 88 ? 27.53400 -1.87400 6.73700 1.000 65.67377 68 ASN A C 1
ATOM 611 O O . ASN A 1 88 ? 28.50500 -1.30200 7.25800 1.000 74.28500 68 ASN A O 1
ATOM 616 N N . ILE A 1 89 ? 27.17000 -3.13200 6.99700 1.000 61.58087 69 ILE A N 1
ATOM 617 C CA . ILE A 1 89 ? 27.89100 -3.91300 8.04900 1.000 57.64829 69 ILE A CA 1
ATOM 618 C C . ILE A 1 89 ? 28.50100 -5.20500 7.49800 1.000 61.78236 69 ILE A C 1
ATOM 619 O O . ILE A 1 89 ? 28.10100 -5.63600 6.40400 1.000 58.99074 69 ILE A O 1
ATOM 624 N N . ASP A 1 90 ? 29.44400 -5.78900 8.24500 1.000 66.74911 70 ASP A N 1
ATOM 625 C CA . ASP A 1 90 ? 30.09900 -7.03200 7.86100 1.000 65.39197 70 ASP A CA 1
ATOM 626 C C . ASP A 1 90 ? 29.25600 -8.22600 8.26000 1.000 63.30547 70 ASP A C 1
ATOM 627 O O . ASP A 1 90 ? 28.46600 -8.16000 9.20400 1.000 66.26670 70 ASP A O 1
ATOM 632 N N . ASP A 1 91 ? 29.45000 -9.33800 7.53300 1.000 62.83989 71 ASP A N 1
ATOM 633 C CA . ASP A 1 91 ? 28.73900 -10.57900 7.84200 1.000 65.04338 71 ASP A CA 1
ATOM 634 C C . ASP A 1 91 ? 28.99200 -11.05700 9.25900 1.000 66.36650 71 ASP A C 1
ATOM 635 O O . ASP A 1 91 ? 28.13600 -11.74900 9.82100 1.000 70.80696 71 ASP A O 1
ATOM 640 N N . LYS A 1 92 ? 30.13900 -10.69300 9.84800 1.000 66.55619 72 LYS A N 1
ATOM 641 C CA . LYS A 1 92 ? 30.50500 -11.12200 11.19400 1.000 66.04124 72 LYS A CA 1
ATOM 642 C C . LYS A 1 92 ? 29.72100 -10.39300 12.27500 1.000 68.04457 72 LYS A C 1
ATOM 643 O O . LYS A 1 92 ? 29.55200 -10.92800 13.37500 1.000 71.47318 72 LYS A O 1
ATOM 649 N N . THR A 1 93 ? 29.23300 -9.18900 11.97900 1.000 60.55055 73 THR A N 1
ATOM 650 C CA . THR A 1 93 ? 28.41200 -8.45600 12.93400 1.000 59.61871 73 THR A CA 1
ATOM 651 C C . THR A 1 93 ? 27.17900 -9.24000 13.37300 1.000 57.88660 73 THR A C 1
ATOM 652 O O . THR A 1 93 ? 26.64700 -8.97700 14.45600 1.000 63.77879 73 THR A O 1
ATOM 656 N N . TYR A 1 94 ? 26.73700 -10.21200 12.57500 1.000 63.56191 74 TYR A N 1
ATOM 657 C CA . TYR A 1 94 ? 25.50900 -10.94800 12.85900 1.000 59.91692 74 TYR A CA 1
ATOM 658 C C . TYR A 1 94 ? 25.68900 -12.04400 13.89300 1.000 60.58737 74 TYR A C 1
ATOM 659 O O . TYR A 1 94 ? 24.69700 -12.50200 14.46800 1.000 60.30233 74 TYR A O 1
ATOM 668 N N . GLN A 1 95 ? 26.92000 -12.48000 14.12700 1.000 69.34735 75 GLN A N 1
ATOM 669 C CA . GLN A 1 95 ? 27.17300 -13.58100 15.05100 1.000 60.47004 75 GLN A CA 1
ATOM 670 C C . GLN A 1 95 ? 26.59300 -13.28700 16.43300 1.000 58.60318 75 GLN A C 1
ATOM 671 O O . GLN A 1 95 ? 27.00600 -12.33500 17.10500 1.000 57.45895 75 GLN A O 1
ATOM 677 N N . ASP A 1 96 ? 25.62200 -14.11100 16.83700 1.000 58.28323 76 ASP A N 1
ATOM 678 C CA . ASP A 1 96 ? 24.93900 -13.99400 18.12900 1.000 60.65241 76 ASP A CA 1
ATOM 679 C C . ASP A 1 96 ? 24.20200 -12.67000 18.25800 1.000 61.32615 76 ASP A C 1
ATOM 680 O O . ASP A 1 96 ? 24.00400 -12.16200 19.36000 1.000 63.55743 76 ASP A O 1
ATOM 685 N N . ALA A 1 97 ? 23.77300 -12.11700 17.13100 1.000 61.20420 77 ALA A N 1
ATOM 686 C CA . ALA A 1 97 ? 23.05000 -10.85400 17.13600 1.000 61.69607 77 ALA A CA 1
ATOM 687 C C . ALA A 1 97 ? 21.55200 -11.10500 17.07000 1.000 58.79734 77 ALA A C 1
ATOM 688 O O . ALA A 1 97 ? 21.10100 -12.14100 16.56500 1.000 54.31355 77 ALA A O 1
ATOM 690 N N . LEU A 1 98 ? 20.78600 -10.14600 17.59300 1.000 56.25892 78 LEU A N 1
ATOM 691 C CA . LEU A 1 98 ? 19.33500 -10.14500 17.44700 1.000 52.84226 78 LEU A CA 1
ATOM 692 C C . LEU A 1 98 ? 18.97300 -9.44800 16.13700 1.000 49.39473 78 LEU A C 1
ATOM 693 O O . LEU A 1 98 ? 19.39900 -8.31200 15.89500 1.000 49.51265 78 LEU A O 1
ATOM 698 N N . VAL A 1 99 ? 18.23200 -10.14300 15.27500 1.000 44.73931 79 VAL A N 1
ATOM 699 C CA . VAL A 1 99 ? 17.74300 -9.57200 14.02300 1.000 49.25081 79 VAL A CA 1
ATOM 700 C C . VAL A 1 99 ? 16.24700 -9.32300 14.16100 1.000 50.49190 79 VAL A C 1
ATOM 701 O O . VAL A 1 99 ? 15.50600 -10.20300 14.61100 1.000 48.88888 79 VAL A O 1
ATOM 705 N N . ILE A 1 100 ? 15.81400 -8.10800 13.79900 1.000 51.46319 80 ILE A N 1
ATOM 706 C CA . ILE A 1 100 ? 14.41600 -7.70000 13.82100 1.000 40.34612 80 ILE A CA 1
ATOM 707 C C . ILE A 1 100 ? 14.06200 -7.26900 12.41000 1.000 41.11693 80 ILE A C 1
ATOM 708 O O . ILE A 1 100 ? 14.86100 -6.60800 11.73500 1.000 42.91215 80 ILE A O 1
ATOM 713 N N . VAL A 1 101 ? 12.89600 -7.70500 11.94000 1.000 39.31580 81 VAL A N 1
ATOM 714 C CA . VAL A 1 101 ? 12.41600 -7.36000 10.60700 1.000 41.72925 81 VAL A CA 1
ATOM 715 C C . VAL A 1 101 ? 11.11200 -6.58900 10.75400 1.000 37.76408 81 VAL A C 1
ATOM 716 O O . VAL A 1 101 ? 10.16100 -7.06600 11.39200 1.000 38.20275 81 VAL A O 1
ATOM 720 N N . CYS A 1 102 ? 11.05900 -5.40900 10.13700 1.000 38.91259 82 CYS A N 1
ATOM 721 C CA . CYS A 1 102 ? 9.90500 -4.54000 10.19100 1.000 38.42345 82 CYS A CA 1
ATOM 722 C C . CYS A 1 102 ? 9.14700 -4.62500 8.86900 1.000 39.08441 82 CYS A C 1
ATOM 723 O O . CYS A 1 102 ? 9.77300 -4.72000 7.81600 1.000 39.21925 82 CYS A O 1
ATOM 726 N N . ASP A 1 103 ? 7.81500 -4.56400 8.92800 1.000 37.41597 83 ASP A N 1
ATOM 727 C CA . ASP A 1 103 ? 7.00400 -4.18500 7.77700 1.000 37.60887 83 ASP A CA 1
ATOM 728 C C . ASP A 1 103 ? 6.97500 -5.18600 6.65900 1.000 38.55869 83 ASP A C 1
ATOM 729 O O . ASP A 1 103 ? 6.59800 -4.81400 5.54100 1.000 39.41545 83 ASP A O 1
ATOM 734 N N . THR A 1 104 ? 7.38000 -6.43000 6.89200 1.000 40.67612 84 THR A N 1
ATOM 735 C CA . THR A 1 104 ? 7.56600 -7.38400 5.81300 1.000 38.42492 84 THR A CA 1
ATOM 736 C C . THR A 1 104 ? 6.75500 -8.64600 6.04400 1.000 41.35032 84 THR A C 1
ATOM 737 O O . THR A 1 104 ? 7.04700 -9.42700 6.95300 1.000 45.88235 84 THR A O 1
ATOM 741 N N . ALA A 1 105 ? 5.74900 -8.85100 5.21500 1.000 43.99467 85 ALA A N 1
ATOM 742 C CA . ALA A 1 105 ? 4.87900 -9.98900 5.49100 1.000 44.33649 85 ALA A CA 1
ATOM 743 C C . ALA A 1 105 ? 5.50600 -11.30600 5.05600 1.000 45.52260 85 ALA A C 1
ATOM 744 O O . ALA A 1 105 ? 5.26200 -12.32900 5.70500 1.000 47.02671 85 ALA A O 1
ATOM 746 N N . ASN A 1 106 ? 6.29700 -11.31800 3.97400 1.000 46.10180 86 ASN A N 1
ATOM 747 C CA . ASN A 1 106 ? 6.81600 -12.56700 3.42200 1.000 50.81598 86 ASN A CA 1
ATOM 748 C C . ASN A 1 106 ? 8.34200 -12.56300 3.46000 1.000 47.22412 86 ASN A C 1
ATOM 749 O O . ASN A 1 106 ? 8.96900 -11.60600 3.00100 1.000 45.53854 86 ASN A O 1
ATOM 754 N N . ALA A 1 107 ? 8.93500 -13.62900 4.01500 1.000 43.19873 87 ALA A N 1
ATOM 755 C CA . ALA A 1 107 ? 10.39500 -13.67900 4.15900 1.000 45.11370 87 ALA A CA 1
ATOM 756 C C . ALA A 1 107 ? 11.15500 -13.44600 2.85400 1.000 50.80139 87 ALA A C 1
ATOM 757 O O . ALA A 1 107 ? 12.20700 -12.77800 2.89700 1.000 48.39101 87 ALA A O 1
ATOM 759 N N . PRO A 1 108 ? 10.71400 -13.95900 1.69300 1.000 48.94940 88 PRO A N 1
ATOM 760 C CA . PRO A 1 108 ? 11.44400 -13.69400 0.44200 1.000 47.78965 88 PRO A CA 1
ATOM 761 C C . PRO A 1 108 ? 11.52400 -12.22600 0.08300 1.000 48.93172 88 PRO A C 1
ATOM 762 O O . PRO A 1 108 ? 12.41100 -11.84300 -0.68600 1.000 50.26320 88 PRO A O 1
ATOM 766 N N . ARG A 1 109 ? 10.65700 -11.39500 0.65800 1.000 48.70919 89 ARG A N 1
ATOM 767 C CA . ARG A 1 109 ? 10.64600 -9.94800 0.32800 1.000 41.73219 89 ARG A CA 1
ATOM 768 C C . ARG A 1 109 ? 11.51200 -9.13500 1.30800 1.000 43.55337 89 ARG A C 1
ATOM 769 O O . ARG A 1 109 ? 11.43100 -7.92000 1.23600 1.000 46.64659 89 ARG A O 1
ATOM 777 N N . ILE A 1 110 ? 12.32000 -9.77000 2.16300 1.000 43.51351 90 ILE A N 1
ATOM 778 C CA . ILE A 1 110 ? 13.25300 -9.03300 3.07500 1.000 46.12567 90 ILE A CA 1
ATOM 779 C C . ILE A 1 110 ? 14.45200 -8.52700 2.25400 1.000 50.33944 90 ILE A C 1
ATOM 780 O O . ILE A 1 110 ? 14.93200 -9.29700 1.41300 1.000 45.47193 90 ILE A O 1
ATOM 785 N N . ASP A 1 111 ? 14.95300 -7.31300 2.52100 1.000 46.53796 91 ASP A N 1
ATOM 786 C CA . ASP A 1 111 ? 16.00400 -6.67400 1.66500 1.000 57.65466 91 ASP A CA 1
ATOM 787 C C . ASP A 1 111 ? 17.44400 -7.17800 1.85900 1.000 64.63825 91 ASP A C 1
ATOM 788 O O . ASP A 1 111 ? 18.25600 -6.88500 0.98000 1.000 85.76819 91 ASP A O 1
ATOM 793 N N . ASP A 1 112 ? 17.81000 -7.83200 2.94600 1.000 62.24734 92 ASP A N 1
ATOM 794 C CA . ASP A 1 112 ? 19.19600 -8.38700 3.00800 1.000 65.31517 92 ASP A CA 1
ATOM 795 C C . ASP A 1 112 ? 19.06000 -9.84000 3.44500 1.000 56.25434 92 ASP A C 1
ATOM 796 O O . ASP A 1 112 ? 18.45300 -10.06100 4.49800 1.000 56.05315 92 ASP A O 1
ATOM 801 N N . GLU A 1 113 ? 19.63200 -10.78500 2.68500 1.000 65.43174 93 GLU A N 1
ATOM 802 C CA . GLU A 1 113 ? 19.31400 -12.19100 3.04100 1.000 57.40000 93 GLU A CA 1
ATOM 803 C C . GLU A 1 113 ? 20.07200 -12.66600 4.28500 1.000 60.88154 93 GLU A C 1
ATOM 804 O O . GLU A 1 113 ? 19.89700 -13.83100 4.66300 1.000 62.15864 93 GLU A O 1
ATOM 810 N N . ARG A 1 114 ? 20.84400 -11.79000 4.91300 1.000 57.57211 94 ARG A N 1
ATOM 811 C CA . ARG A 1 114 ? 21.57100 -12.16900 6.14300 1.000 56.82847 94 ARG A CA 1
ATOM 812 C C . ARG A 1 114 ? 20.64300 -12.12000 7.36800 1.000 59.50590 94 ARG A C 1
ATOM 813 O O . ARG A 1 114 ? 21.11200 -12.44300 8.45600 1.000 62.91063 94 ARG A O 1
ATOM 821 N N . TYR A 1 115 ? 19.37800 -11.73000 7.20100 1.000 53.89691 95 TYR A N 1
ATOM 822 C CA . TYR A 1 115 ? 18.45400 -11.65800 8.33400 1.000 55.48848 95 TYR A CA 1
ATOM 823 C C . TYR A 1 115 ? 18.38700 -12.95700 9.14200 1.000 53.54576 95 TYR A C 1
ATOM 824 O O . TYR A 1 115 ? 18.02800 -12.91500 10.32700 1.000 47.56448 95 TYR A O 1
ATOM 833 N N . SER A 1 116 ? 18.69600 -14.10600 8.50600 1.000 52.56804 96 SER A N 1
ATOM 834 C CA . SER A 1 116 ? 18.70600 -15.43300 9.12900 1.000 59.75025 96 SER A CA 1
ATOM 835 C C . SER A 1 116 ? 20.03800 -15.82500 9.77500 1.000 66.23868 96 SER A C 1
ATOM 836 O O . SER A 1 116 ? 20.08800 -16.86000 10.44400 1.000 72.58023 96 SER A O 1
ATOM 839 N N . THR A 1 117 ? 21.10700 -15.03400 9.61300 1.000 65.34889 97 THR A N 1
ATOM 840 C CA . THR A 1 117 ? 22.43900 -15.38100 10.11000 1.000 56.47856 97 THR A CA 1
ATOM 841 C C . THR A 1 117 ? 22.68800 -14.97200 11.56600 1.000 70.10696 97 THR A C 1
ATOM 842 O O . THR A 1 117 ? 23.85200 -14.85800 11.98200 1.000 63.27493 97 THR A O 1
ATOM 846 N N . GLY A 1 118 ? 21.63800 -14.80000 12.36800 1.000 68.69130 98 GLY A N 1
ATOM 847 C CA . GLY A 1 118 ? 21.78300 -14.39000 13.74300 1.000 61.87545 98 GLY A CA 1
ATOM 848 C C . GLY A 1 118 ? 21.20700 -15.40300 14.71400 1.000 58.10699 98 GLY A C 1
ATOM 849 O O . GLY A 1 118 ? 20.61900 -16.41200 14.32900 1.000 65.28886 98 GLY A O 1
ATOM 850 N N . ARG A 1 119 ? 21.37600 -15.09400 15.99700 1.000 55.46997 99 ARG A N 1
ATOM 851 C CA . ARG A 1 119 ? 20.91300 -15.99900 17.03900 1.000 59.24130 99 ARG A CA 1
ATOM 852 C C . ARG A 1 119 ? 19.39000 -16.02100 17.13100 1.000 61.48826 99 ARG A C 1
ATOM 853 O O . ARG A 1 119 ? 18.79400 -17.07700 17.38100 1.000 57.34300 99 ARG A O 1
ATOM 861 N N . LYS A 1 120 ? 18.74100 -14.87700 16.91100 1.000 55.08220 100 LYS A N 1
ATOM 862 C CA . LYS A 1 120 ? 17.30400 -14.74100 17.09900 1.000 52.51979 100 LYS A CA 1
ATOM 863 C C . LYS A 1 120 ? 16.75300 -13.86500 15.98600 1.000 52.09525 100 LYS A C 1
ATOM 864 O O . LYS A 1 120 ? 17.44000 -12.96800 15.49800 1.000 52.85074 100 LYS A O 1
ATOM 870 N N . LEU A 1 121 ? 15.51500 -14.13800 15.57900 1.000 48.89882 101 LEU A N 1
ATOM 871 C CA . LEU A 1 121 ? 14.84900 -13.35500 14.54700 1.000 50.23063 101 LEU A CA 1
ATOM 872 C C . LEU A 1 121 ? 13.47100 -12.95900 15.06000 1.000 50.48281 101 LEU A C 1
ATOM 873 O O . LEU A 1 121 ? 12.71200 -13.82200 15.52000 1.000 46.06295 101 LEU A O 1
ATOM 878 N N . ILE A 1 122 ? 13.18000 -11.64300 15.04100 1.000 49.08780 102 ILE A N 1
ATOM 879 C CA . ILE A 1 122 ? 11.89200 -11.08600 15.45200 1.000 41.09731 102 ILE A CA 1
ATOM 880 C C . ILE A 1 122 ? 11.23500 -10.42700 14.25400 1.000 45.98376 102 ILE A C 1
ATOM 881 O O . ILE A 1 122 ? 11.90300 -9.77600 13.44100 1.000 46.19631 102 ILE A O 1
ATOM 886 N N . LYS A 1 123 ? 9.92500 -10.63200 14.14500 1.000 43.49403 103 LYS A N 1
ATOM 887 C CA . LYS A 1 123 ? 9.08700 -10.03200 13.12800 1.000 39.22100 103 LYS A CA 1
ATOM 888 C C . LYS A 1 123 ? 8.10500 -9.09400 13.80100 1.000 37.13902 103 LYS A C 1
ATOM 889 O O . LYS A 1 123 ? 7.49400 -9.46000 14.80500 1.000 39.37847 103 LYS A O 1
ATOM 895 N N . ILE A 1 124 ? 7.98400 -7.88500 13.24000 1.000 37.56629 104 ILE A N 1
ATOM 896 C CA . ILE A 1 124 ? 7.10000 -6.82300 13.70600 1.000 36.94559 104 ILE A CA 1
ATOM 897 C C . ILE A 1 124 ? 6.46800 -6.26100 12.44300 1.000 39.34975 104 ILE A C 1
ATOM 898 O O . ILE A 1 124 ? 7.17900 -5.74400 11.58000 1.000 37.38868 104 ILE A O 1
ATOM 903 N N . ASP A 1 125 ? 5.15400 -6.37400 12.33000 1.000 36.48635 105 ASP A N 1
ATOM 904 C CA . ASP A 1 125 ? 4.51500 -6.08100 11.05700 1.000 39.62880 105 ASP A CA 1
ATOM 905 C C . ASP A 1 125 ? 3.04400 -5.83700 11.32700 1.000 41.88497 105 ASP A C 1
ATOM 906 O O . ASP A 1 125 ? 2.51800 -6.21900 12.37700 1.000 38.00598 105 ASP A O 1
ATOM 911 N N . HIS A 1 126 ? 2.38500 -5.19500 10.34800 1.000 37.39161 106 HIS A N 1
ATOM 912 C CA . HIS A 1 126 ? 0.96600 -4.94200 10.41600 1.000 37.70073 106 HIS A CA 1
ATOM 913 C C . HIS A 1 126 ? 0.15800 -5.58300 9.29600 1.000 38.37266 106 HIS A C 1
ATOM 914 O O . HIS A 1 126 ? -1.05400 -5.35400 9.23200 1.000 38.74711 106 HIS A O 1
ATOM 921 N N . HIS A 1 127 ? 0.77500 -6.36300 8.46000 1.000 38.48911 107 HIS A N 1
ATOM 922 C CA . HIS A 1 127 ? 0.11800 -7.13800 7.40600 1.000 38.33706 107 HIS A CA 1
ATOM 923 C C . HIS A 1 127 ? -0.44800 -8.44500 7.96400 1.000 38.94609 107 HIS A C 1
ATOM 924 O O . HIS A 1 127 ? 0.11300 -9.02300 8.90600 1.000 44.59073 107 HIS A O 1
ATOM 931 N N . PRO A 1 128 ? -1.54900 -8.95200 7.38700 1.000 41.11485 108 PRO A N 1
ATOM 932 C CA . PRO A 1 128 ? -2.06100 -10.27400 7.79900 1.000 40.81613 108 PRO A CA 1
ATOM 933 C C . PRO A 1 128 ? -0.93200 -11.28300 7.97100 1.000 40.46066 108 PRO A C 1
ATOM 934 O O . PRO A 1 128 ? 0.00500 -11.33500 7.17300 1.000 46.67081 108 PRO A O 1
ATOM 938 N N . ALA A 1 129 ? -0.98800 -12.03900 9.07900 1.000 36.56066 109 ALA A N 1
ATOM 939 C CA . ALA A 1 129 ? 0.04300 -13.00000 9.44800 1.000 37.52340 109 ALA A CA 1
ATOM 940 C C . ALA A 1 129 ? -0.11500 -14.27800 8.60500 1.000 41.15185 109 ALA A C 1
ATOM 941 O O . ALA A 1 129 ? -0.86000 -15.17600 8.98900 1.000 44.85284 109 ALA A O 1
ATOM 943 N N . VAL A 1 130 ? 0.62300 -14.38200 7.49500 1.000 40.80946 110 VAL A N 1
ATOM 944 C CA . VAL A 1 130 ? 0.59600 -15.57300 6.64100 1.000 43.56409 110 VAL A CA 1
ATOM 945 C C . VAL A 1 130 ? 1.93300 -16.29800 6.61200 1.000 47.81653 110 VAL A C 1
ATOM 946 O O . VAL A 1 130 ? 1.99300 -17.46400 6.16700 1.000 44.78699 110 VAL A O 1
ATOM 950 N N . ASP A 1 131 ? 3.01800 -15.62600 6.98600 1.000 42.99223 111 ASP A N 1
ATOM 951 C CA . ASP A 1 131 ? 4.36000 -16.19800 7.05700 1.000 48.87656 111 ASP A CA 1
ATOM 952 C C . ASP A 1 131 ? 4.94000 -15.85200 8.42300 1.000 46.91516 111 ASP A C 1
ATOM 953 O O . ASP A 1 131 ? 5.39900 -14.72400 8.65200 1.000 45.56302 111 ASP A O 1
ATOM 958 N N . GLN A 1 132 ? 4.88500 -16.80800 9.35600 1.000 43.09683 112 GLN A N 1
ATOM 959 C CA . GLN A 1 132 ? 5.39900 -16.56000 10.70800 1.000 47.36842 112 GLN A CA 1
ATOM 960 C C . GLN A 1 132 ? 6.88100 -16.91800 10.79100 1.000 47.05172 112 GLN A C 1
ATOM 961 O O . GLN A 1 132 ? 7.28400 -17.85600 11.47000 1.000 44.85593 112 GLN A O 1
ATOM 967 N N . TYR A 1 133 ? 7.69900 -16.12800 10.09500 1.000 45.54520 113 TYR A N 1
ATOM 968 C CA . TYR A 1 133 ? 9.10600 -16.49600 9.92500 1.000 47.89932 113 TYR A CA 1
ATOM 969 C C . TYR A 1 133 ? 9.99100 -16.14100 11.11700 1.000 42.15143 113 TYR A C 1
ATOM 970 O O . TYR A 1 133 ? 11.16700 -16.52300 11.12000 1.000 44.23529 113 TYR A O 1
ATOM 979 N N . GLY A 1 134 ? 9.47700 -15.42700 12.12300 1.000 46.61503 114 GLY A N 1
ATOM 980 C CA . GLY A 1 134 ? 10.29000 -15.04500 13.25900 1.000 46.61158 114 GLY A CA 1
ATOM 981 C C . GLY A 1 134 ? 10.24100 -16.11600 14.33300 1.000 44.29212 114 GLY A C 1
ATOM 982 O O . GLY A 1 134 ? 9.31800 -16.92800 14.35700 1.000 42.68350 114 GLY A O 1
ATOM 983 N N . ASP A 1 135 ? 11.26200 -16.12700 15.20400 1.000 45.68821 115 ASP A N 1
ATOM 984 C CA . ASP A 1 135 ? 11.11700 -16.84300 16.47000 1.000 50.91524 115 ASP A CA 1
ATOM 985 C C . ASP A 1 135 ? 10.12900 -16.12200 17.36900 1.000 56.02380 115 ASP A C 1
ATOM 986 O O . ASP A 1 135 ? 9.51700 -16.73800 18.24300 1.000 55.53767 115 ASP A O 1
ATOM 991 N N . ILE A 1 136 ? 9.96500 -14.81400 17.15500 1.000 50.60542 116 ILE A N 1
ATOM 992 C CA . ILE A 1 136 ? 8.89200 -14.01600 17.73000 1.000 44.52444 116 ILE A CA 1
ATOM 993 C C . ILE A 1 136 ? 8.21100 -13.31500 16.56300 1.000 43.74357 116 ILE A C 1
ATOM 994 O O . ILE A 1 136 ? 8.89700 -12.80900 15.66800 1.000 45.38143 116 ILE A O 1
ATOM 999 N N . ASN A 1 137 ? 6.87500 -13.33000 16.54300 1.000 45.50286 117 ASN A N 1
ATOM 1000 C CA . ASN A 1 137 ? 6.07300 -12.68400 15.49400 1.000 47.82650 117 ASN A CA 1
ATOM 1001 C C . ASN A 1 137 ? 5.09200 -11.73800 16.17900 1.000 46.82235 117 ASN A C 1
ATOM 1002 O O . ASN A 1 137 ? 4.13300 -12.18500 16.82000 1.000 47.64248 117 ASN A O 1
ATOM 1007 N N . LEU A 1 138 ? 5.37300 -10.42900 16.08800 1.000 37.85540 118 LEU A N 1
ATOM 1008 C CA . LEU A 1 138 ? 4.46700 -9.38500 16.55100 1.000 37.80230 118 LEU A CA 1
ATOM 1009 C C . LEU A 1 138 ? 3.69600 -8.85300 15.34900 1.000 37.80082 118 LEU A C 1
ATOM 1010 O O . LEU A 1 138 ? 4.26400 -8.14000 14.51700 1.000 39.46579 118 LEU A O 1
ATOM 1015 N N . VAL A 1 139 ? 2.40700 -9.18600 15.26100 1.000 39.74355 119 VAL A N 1
ATOM 1016 C CA . VAL A 1 139 ? 1.58500 -8.76800 14.12600 1.000 38.39103 119 VAL A CA 1
ATOM 1017 C C . VAL A 1 139 ? 0.34800 -8.06300 14.65400 1.000 39.11191 119 VAL A C 1
ATOM 1018 O O . VAL A 1 139 ? -0.37400 -8.62100 15.48000 1.000 45.06152 119 VAL A O 1
ATOM 1022 N N . ASN A 1 140 ? 0.08400 -6.84300 14.18200 1.000 38.25766 120 ASN A N 1
ATOM 1023 C CA . ASN A 1 140 ? -1.14300 -6.14800 14.56200 1.000 37.85551 120 ASN A CA 1
ATOM 1024 C C . ASN A 1 140 ? -1.78700 -5.53300 13.32900 1.000 41.40750 120 ASN A C 1
ATOM 1025 O O . ASN A 1 140 ? -1.40900 -4.42500 12.91800 1.000 37.97666 120 ASN A O 1
ATOM 1030 N N . THR A 1 141 ? -2.78700 -6.22600 12.74600 1.000 40.90241 121 THR A N 1
ATOM 1031 C CA . THR A 1 141 ? -3.39600 -5.66700 11.53600 1.000 38.67367 121 THR A CA 1
ATOM 1032 C C . THR A 1 141 ? -4.32000 -4.50100 11.85400 1.000 41.04264 121 THR A C 1
ATOM 1033 O O . THR A 1 141 ? -4.77300 -3.81500 10.92100 1.000 42.95322 121 THR A O 1
ATOM 1037 N N . ASN A 1 142 ? -4.60100 -4.25900 13.14100 1.000 43.97865 122 ASN A N 1
ATOM 1038 C CA . ASN A 1 142 ? -5.39700 -3.11800 13.58500 1.000 44.51555 122 ASN A CA 1
ATOM 1039 C C . ASN A 1 142 ? -4.59200 -1.83300 13.71900 1.000 43.61968 122 ASN A C 1
ATOM 1040 O O . ASN A 1 142 ? -5.18800 -0.77900 13.99500 1.000 45.14082 122 ASN A O 1
ATOM 1045 N N . ALA A 1 143 ? -3.28200 -1.89700 13.49200 1.000 41.17378 123 ALA A N 1
ATOM 1046 C CA . ALA A 1 143 ? -2.41300 -0.72300 13.41500 1.000 41.46417 123 ALA A CA 1
ATOM 1047 C C . ALA A 1 143 ? -2.40400 -0.18000 11.98900 1.000 46.49420 123 ALA A C 1
ATOM 1048 O O . ALA A 1 143 ? -2.54800 -0.93700 11.02700 1.000 41.04409 123 ALA A O 1
ATOM 1050 N N . SER A 1 144 ? -2.21700 1.13900 11.86200 1.000 39.76428 124 SER A N 1
ATOM 1051 C CA . SER A 1 144 ? -2.21100 1.79700 10.55600 1.000 40.69794 124 SER A CA 1
ATOM 1052 C C . SER A 1 144 ? -0.98600 1.41500 9.73700 1.000 41.39163 124 SER A C 1
ATOM 1053 O O . SER A 1 144 ? -0.98300 1.55100 8.50600 1.000 41.73891 124 SER A O 1
ATOM 1056 N N . SER A 1 145 ? 0.06500 0.97200 10.40800 1.000 39.57251 125 SER A N 1
ATOM 1057 C CA . SER A 1 145 ? 1.40900 0.99500 9.84700 1.000 40.55308 125 SER A CA 1
ATOM 1058 C C . SER A 1 145 ? 2.31100 0.28900 10.84700 1.000 39.73616 125 SER A C 1
ATOM 1059 O O . SER A 1 145 ? 1.97000 0.17900 12.02100 1.000 41.03421 125 SER A O 1
ATOM 1062 N N . THR A 1 146 ? 3.48200 -0.15600 10.38200 1.000 38.86979 126 THR A N 1
ATOM 1063 C CA . THR A 1 146 ? 4.46400 -0.67300 11.32300 1.000 37.13071 126 THR A CA 1
ATOM 1064 C C . THR A 1 146 ? 5.04700 0.43900 12.18200 1.000 39.30894 126 THR A C 1
ATOM 1065 O O . THR A 1 146 ? 5.41400 0.19100 13.33300 1.000 39.80622 126 THR A O 1
ATOM 1069 N N . SER A 1 147 ? 5.13500 1.66400 11.63100 1.000 38.42124 127 SER A N 1
ATOM 1070 C CA . SER A 1 147 ? 5.57400 2.79800 12.43500 1.000 39.65531 127 SER A CA 1
ATOM 1071 C C . SER A 1 147 ? 4.71300 2.93800 13.66800 1.000 38.91936 127 SER A C 1
ATOM 1072 O O . SER A 1 147 ? 5.23400 3.09600 14.76900 1.000 41.43883 127 SER A O 1
ATOM 1075 N N . GLU A 1 148 ? 3.38800 2.86900 13.50600 1.000 39.25873 128 GLU A N 1
ATOM 1076 C CA . GLU A 1 148 ? 2.48300 2.96200 14.64500 1.000 39.62421 128 GLU A CA 1
ATOM 1077 C C . GLU A 1 148 ? 2.72300 1.84400 15.65300 1.000 39.15479 128 GLU A C 1
ATOM 1078 O O . GLU A 1 148 ? 2.64300 2.08200 16.86200 1.000 43.38385 128 GLU A O 1
ATOM 1084 N N . ILE A 1 149 ? 3.01700 0.61000 15.19200 1.000 39.43647 129 ILE A N 1
ATOM 1085 C CA . ILE A 1 149 ? 3.35600 -0.46000 16.15200 1.000 38.32545 129 ILE A CA 1
ATOM 1086 C C . ILE A 1 149 ? 4.59400 -0.08400 16.96500 1.000 40.37165 129 ILE A C 1
ATOM 1087 O O . ILE A 1 149 ? 4.64700 -0.32200 18.18700 1.000 40.62313 129 ILE A O 1
ATOM 1092 N N . ILE A 1 150 ? 5.59500 0.52200 16.31100 1.000 40.77098 130 ILE A N 1
ATOM 1093 C CA . ILE A 1 150 ? 6.80900 0.88800 17.03100 1.000 40.31636 130 ILE A CA 1
ATOM 1094 C C . ILE A 1 150 ? 6.48200 1.88800 18.13200 1.000 42.61939 130 ILE A C 1
ATOM 1095 O O . ILE A 1 150 ? 6.99800 1.78600 19.25100 1.000 44.40650 130 ILE A O 1
ATOM 1100 N N . TYR A 1 151 ? 5.57800 2.83500 17.86500 1.000 41.15312 131 TYR A N 1
ATOM 1101 C CA . TYR A 1 151 ? 5.22500 3.77300 18.92300 1.000 43.37323 131 TYR A CA 1
ATOM 1102 C C . TYR A 1 151 ? 4.45300 3.06900 20.03600 1.000 47.46973 131 TYR A C 1
ATOM 1103 O O . TYR A 1 151 ? 4.63800 3.38300 21.22200 1.000 44.52755 131 TYR A O 1
ATOM 1112 N N . ASP A 1 152 ? 3.60200 2.09600 19.66900 1.000 42.38460 132 ASP A N 1
ATOM 1113 C CA . ASP A 1 152 ? 2.89900 1.29900 20.66700 1.000 43.96749 132 ASP A CA 1
ATOM 1114 C C . ASP A 1 152 ? 3.87900 0.55200 21.56700 1.000 44.76270 132 ASP A C 1
ATOM 1115 O O . ASP A 1 152 ? 3.64200 0.41100 22.77100 1.000 45.88154 132 ASP A O 1
ATOM 1120 N N . LEU A 1 153 ? 4.97400 0.05400 20.99500 1.000 43.87937 133 LEU A N 1
ATOM 1121 C CA . LEU A 1 153 ? 6.00600 -0.57900 21.80500 1.000 44.89581 133 LEU A CA 1
ATOM 1122 C C . LEU A 1 153 ? 6.60500 0.41600 22.78800 1.000 45.98950 133 LEU A C 1
ATOM 1123 O O . LEU A 1 153 ? 6.69300 0.14000 23.98900 1.000 46.70378 133 LEU A O 1
ATOM 1128 N N . ILE A 1 154 ? 7.01200 1.58800 22.28400 1.000 44.60193 134 ILE A N 1
ATOM 1129 C CA . ILE A 1 154 ? 7.55500 2.63900 23.14600 1.000 46.88142 134 ILE A CA 1
ATOM 1130 C C . ILE A 1 154 ? 6.58800 2.95100 24.28000 1.000 47.87344 134 ILE A C 1
ATOM 1131 O O . ILE A 1 154 ? 6.98000 2.97800 25.45500 1.000 50.17271 134 ILE A O 1
ATOM 1136 N N . SER A 1 155 ? 5.30000 3.11700 23.95300 1.000 46.80865 135 SER A N 1
ATOM 1137 C CA . SER A 1 155 ? 4.30900 3.47700 24.96100 1.000 48.61687 135 SER A CA 1
ATOM 1138 C C . SER A 1 155 ? 4.11600 2.37800 25.98200 1.000 52.60563 135 SER A C 1
ATOM 1139 O O . SER A 1 155 ? 3.80700 2.66100 27.14400 1.000 51.59701 135 SER A O 1
ATOM 1142 N N . HIS A 1 156 ? 4.25300 1.12500 25.55800 1.000 49.76154 136 HIS A N 1
ATOM 1143 C CA . HIS A 1 156 ? 4.08600 0.01700 26.48700 1.000 50.59405 136 HIS A CA 1
ATOM 1144 C C . HIS A 1 156 ? 5.11400 0.08100 27.60300 1.000 49.88395 136 HIS A C 1
ATOM 1145 O O . HIS A 1 156 ? 4.79600 -0.19900 28.76300 1.000 51.52768 136 HIS A O 1
ATOM 1152 N N . PHE A 1 157 ? 6.34400 0.46100 27.27200 1.000 49.85843 137 PHE A N 1
ATOM 1153 C CA . PHE A 1 157 ? 7.42500 0.52900 28.24300 1.000 52.84334 137 PHE A CA 1
ATOM 1154 C C . PHE A 1 157 ? 7.58600 1.92900 28.82300 1.000 57.92293 137 PHE A C 1
ATOM 1155 O O . PHE A 1 157 ? 8.63400 2.24000 29.39900 1.000 57.50162 137 PHE A O 1
ATOM 1163 N N . ASN A 1 158 ? 6.55000 2.76400 28.68600 1.000 52.32868 138 ASN A N 1
ATOM 1164 C CA . ASN A 1 158 ? 6.48500 4.10200 29.27400 1.000 54.71487 138 ASN A CA 1
ATOM 1165 C C . ASN A 1 158 ? 7.72200 4.91500 28.94100 1.000 61.81015 138 ASN A C 1
ATOM 1166 O O . ASN A 1 158 ? 8.30100 5.60700 29.78100 1.000 52.91709 138 ASN A O 1
ATOM 1171 N N . ASP A 1 159 ? 8.11900 4.82800 27.67500 1.000 53.16187 139 ASP A N 1
ATOM 1172 C CA . ASP A 1 159 ? 9.30300 5.51600 27.18800 1.000 53.05248 139 ASP A CA 1
ATOM 1173 C C . ASP A 1 159 ? 8.96100 6.65300 26.24000 1.000 51.04247 139 ASP A C 1
ATOM 1174 O O . ASP A 1 159 ? 9.81400 7.07000 25.45500 1.000 50.14835 139 ASP A O 1
ATOM 1179 N N . GLU A 1 160 ? 7.74000 7.18700 26.32400 1.000 51.47374 140 GLU A N 1
ATOM 1180 C CA . GLU A 1 160 ? 7.33600 8.23700 25.39600 1.000 52.11585 140 GLU A CA 1
ATOM 1181 C C . GLU A 1 160 ? 8.19800 9.48500 25.54500 1.000 53.06014 140 GLU A C 1
ATOM 1182 O O . GLU A 1 160 ? 8.26900 10.29300 24.61200 1.000 50.94098 140 GLU A O 1
ATOM 1188 N N . ALA A 1 161 ? 8.87800 9.63800 26.68700 1.000 52.00082 141 ALA A N 1
ATOM 1189 C CA . ALA A 1 161 ? 9.71400 10.80700 26.93100 1.000 56.63846 141 ALA A CA 1
ATOM 1190 C C . ALA A 1 161 ? 11.08000 10.71100 26.27100 1.000 56.56790 141 ALA A C 1
ATOM 1191 O O . ALA A 1 161 ? 11.69800 11.75200 26.01900 1.000 61.25039 141 ALA A O 1
ATOM 1193 N N . ILE A 1 162 ? 11.57500 9.49800 26.00800 1.000 50.34792 142 ILE A N 1
ATOM 1194 C CA . ILE A 1 162 ? 12.84500 9.35000 25.30300 1.000 56.26282 142 ILE A CA 1
ATOM 1195 C C . ILE A 1 162 ? 12.71000 9.68700 23.83400 1.000 50.49252 142 ILE A C 1
ATOM 1196 O O . ILE A 1 162 ? 13.71500 9.84300 23.13800 1.000 50.40516 142 ILE A O 1
ATOM 1201 N N . VAL A 1 163 ? 11.48400 9.82500 23.35000 1.000 50.82780 143 VAL A N 1
ATOM 1202 C CA . VAL A 1 163 ? 11.27400 10.20000 21.96000 1.000 50.83964 143 VAL A CA 1
ATOM 1203 C C . VAL A 1 163 ? 11.85100 11.59000 21.73600 1.000 49.64656 143 VAL A C 1
ATOM 1204 O O . VAL A 1 163 ? 11.46300 12.54700 22.41500 1.000 54.55199 143 VAL A O 1
ATOM 1208 N N . ASN A 1 164 ? 12.78200 11.70800 20.79700 1.000 49.24491 144 ASN A N 1
ATOM 1209 C CA . ASN A 1 164 ? 13.35300 12.99000 20.40500 1.000 49.96203 144 ASN A CA 1
ATOM 1210 C C . ASN A 1 164 ? 12.84100 13.37500 19.01300 1.000 52.80566 144 ASN A C 1
ATOM 1211 O O . ASN A 1 164 ? 11.92700 12.74200 18.46400 1.000 48.00673 144 ASN A O 1
ATOM 1216 N N . LYS A 1 165 ? 13.46600 14.39900 18.42500 1.000 49.07430 145 LYS A N 1
ATOM 1217 C CA . LYS A 1 165 ? 13.07300 14.86700 17.10000 1.000 52.02194 145 LYS A CA 1
ATOM 1218 C C . LYS A 1 165 ? 13.29900 13.80000 16.02700 1.000 47.58571 145 LYS A C 1
ATOM 1219 O O . LYS A 1 165 ? 12.51700 13.69200 15.07700 1.000 46.46358 145 LYS A O 1
ATOM 1225 N N . ASP A 1 166 ? 14.37000 13.01300 16.15500 1.000 52.50184 146 ASP A N 1
ATOM 1226 C CA . ASP A 1 166 ? 14.68700 12.01600 15.13700 1.000 48.08010 146 ASP A CA 1
ATOM 1227 C C . ASP A 1 166 ? 13.67300 10.88400 15.13600 1.000 45.38476 146 ASP A C 1
ATOM 1228 O O . ASP A 1 166 ? 13.16000 10.50300 14.07900 1.000 47.55501 146 ASP A O 1
ATOM 1233 N N . ILE A 1 167 ? 13.40400 10.31000 16.30600 1.000 45.20255 147 ILE A N 1
ATOM 1234 C CA . ILE A 1 167 ? 12.42200 9.23500 16.39400 1.000 44.82868 147 ILE A CA 1
ATOM 1235 C C . ILE A 1 167 ? 11.06700 9.72200 15.90300 1.000 46.13886 147 ILE A C 1
ATOM 1236 O O . ILE A 1 167 ? 10.42000 9.07600 15.06700 1.000 43.15265 147 ILE A O 1
ATOM 1241 N N . ALA A 1 168 ? 10.63000 10.88400 16.40200 1.000 45.05335 148 ALA A N 1
ATOM 1242 C CA . ALA A 1 168 ? 9.31200 11.38700 16.05000 1.000 43.14212 148 ALA A CA 1
ATOM 1243 C C . ALA A 1 168 ? 9.20700 11.64600 14.56500 1.000 42.98439 148 ALA A C 1
ATOM 1244 O O . ALA A 1 168 ? 8.16200 11.37200 13.97700 1.000 43.07629 148 ALA A O 1
ATOM 1246 N N . SER A 1 169 ? 10.27700 12.16400 13.93800 1.000 43.56993 149 SER A N 1
ATOM 1247 C CA . SER A 1 169 ? 10.22200 12.50700 12.51600 1.000 43.13032 149 SER A CA 1
ATOM 1248 C C . SER A 1 169 ? 10.10400 11.25400 11.65500 1.000 42.71377 149 SER A C 1
ATOM 1249 O O . SER A 1 169 ? 9.34300 11.22900 10.68100 1.000 40.91602 149 SER A O 1
ATOM 1252 N N . VAL A 1 170 ? 10.88000 10.22600 11.96800 1.000 41.21350 150 VAL A N 1
ATOM 1253 C CA . VAL A 1 170 ? 10.85000 9.06600 11.08700 1.000 41.74794 150 VAL A CA 1
ATOM 1254 C C . VAL A 1 170 ? 9.57900 8.27200 11.30400 1.000 39.42812 150 VAL A C 1
ATOM 1255 O O . VAL A 1 170 ? 9.05200 7.65700 10.36500 1.000 40.79246 150 VAL A O 1
ATOM 1259 N N . LEU A 1 171 ? 9.07100 8.23800 12.52900 1.000 40.91663 151 LEU A N 1
ATOM 1260 C CA . LEU A 1 171 ? 7.84100 7.49300 12.76900 1.000 40.52933 151 LEU A CA 1
ATOM 1261 C C . LEU A 1 171 ? 6.65100 8.22800 12.17000 1.000 43.07378 151 LEU A C 1
ATOM 1262 O O . LEU A 1 171 ? 5.69800 7.59100 11.69100 1.000 39.78232 151 LEU A O 1
ATOM 1267 N N . TYR A 1 172 ? 6.71300 9.57300 12.18000 1.000 40.30518 152 TYR A N 1
ATOM 1268 C CA . TYR A 1 172 ? 5.66200 10.38000 11.58100 1.000 42.10754 152 TYR A CA 1
ATOM 1269 C C . TYR A 1 172 ? 5.60300 10.13300 10.08600 1.000 39.79433 152 TYR A C 1
ATOM 1270 O O . TYR A 1 172 ? 4.52800 9.89500 9.52200 1.000 41.22004 152 TYR A O 1
ATOM 1279 N N . LEU A 1 173 ? 6.75400 10.15400 9.41300 1.000 40.42901 153 LEU A N 1
ATOM 1280 C CA . LEU A 1 173 ? 6.72300 9.92800 7.97600 1.000 43.03981 153 LEU A CA 1
ATOM 1281 C C . LEU A 1 173 ? 6.17600 8.53600 7.65600 1.000 41.38556 153 LEU A C 1
ATOM 1282 O O . LEU A 1 173 ? 5.41800 8.36000 6.67500 1.000 41.08761 153 LEU A O 1
ATOM 1287 N N . GLY A 1 174 ? 6.52100 7.54900 8.48000 1.000 39.88275 154 GLY A N 1
ATOM 1288 C CA . GLY A 1 174 ? 6.04100 6.18700 8.25500 1.000 40.32388 154 GLY A CA 1
ATOM 1289 C C . GLY A 1 174 ? 4.53400 6.08000 8.36400 1.000 40.37099 154 GLY A C 1
ATOM 1290 O O . GLY A 1 174 ? 3.89500 5.49900 7.50300 1.000 41.41634 154 GLY A O 1
ATOM 1291 N N . ILE A 1 175 ? 3.93500 6.72800 9.36700 1.000 39.67620 155 ILE A N 1
ATOM 1292 C CA . ILE A 1 175 ? 2.47500 6.70900 9.48700 1.000 41.19506 155 ILE A CA 1
ATOM 1293 C C . ILE A 1 175 ? 1.82000 7.42300 8.32000 1.000 42.52203 155 ILE A C 1
ATOM 1294 O O . ILE A 1 175 ? 0.82100 6.94600 7.74900 1.000 41.02354 155 ILE A O 1
ATOM 1299 N N . VAL A 1 176 ? 2.38300 8.56900 7.95000 1.000 40.51750 156 VAL A N 1
ATOM 1300 C CA . VAL A 1 176 ? 1.88100 9.34700 6.83000 1.000 40.02229 156 VAL A CA 1
ATOM 1301 C C . VAL A 1 176 ? 1.96000 8.53100 5.54500 1.000 41.04788 156 VAL A C 1
ATOM 1302 O O . VAL A 1 176 ? 1.04600 8.56600 4.71300 1.000 42.18349 156 VAL A O 1
ATOM 1306 N N . GLY A 1 177 ? 3.07300 7.82200 5.33800 1.000 41.36177 157 GLY A N 1
ATOM 1307 C CA . GLY A 1 177 ? 3.20400 7.02800 4.12400 1.000 42.20589 157 GLY A CA 1
ATOM 1308 C C . GLY A 1 177 ? 2.08700 6.01900 3.97900 1.000 42.80428 157 GLY A C 1
ATOM 1309 O O . GLY A 1 177 ? 1.49000 5.88500 2.90900 1.000 45.10040 157 GLY A O 1
ATOM 1310 N N . ASP A 1 178 ? 1.79600 5.27300 5.05000 1.000 42.57749 158 ASP A N 1
ATOM 1311 C CA . ASP A 1 178 ? 0.81400 4.18000 4.91100 1.000 41.41934 158 ASP A CA 1
ATOM 1312 C C . ASP A 1 178 ? -0.64600 4.60300 5.04200 1.000 43.06568 158 ASP A C 1
ATOM 1313 O O . ASP A 1 178 ? -1.53800 3.80000 4.73400 1.000 45.85846 158 ASP A O 1
ATOM 1318 N N . THR A 1 179 ? -0.92000 5.82700 5.46900 1.000 41.01956 159 THR A N 1
ATOM 1319 C CA . THR A 1 179 ? -2.26600 6.35800 5.56200 1.000 41.48928 159 THR A CA 1
ATOM 1320 C C . THR A 1 179 ? -2.57400 7.37200 4.46300 1.000 41.19155 159 THR A C 1
ATOM 1321 O O . THR A 1 179 ? -3.70600 7.85300 4.39800 1.000 43.19517 159 THR A O 1
ATOM 1325 N N . GLY A 1 180 ? -1.60700 7.68200 3.60000 1.000 40.57136 160 GLY A N 1
ATOM 1326 C CA . GLY A 1 180 ? -1.76100 8.74600 2.61600 1.000 42.79464 160 GLY A CA 1
ATOM 1327 C C . GLY A 1 180 ? -1.98400 10.06500 3.31700 1.000 43.33713 160 GLY A C 1
ATOM 1328 O O . GLY A 1 180 ? -2.89300 10.81800 2.94600 1.000 44.47064 160 GLY A O 1
ATOM 1329 N N . ARG A 1 181 ? -1.20400 10.32500 4.37800 1.000 43.47152 161 ARG A N 1
ATOM 1330 C CA . ARG A 1 181 ? -1.45200 11.45500 5.28600 1.000 43.61290 161 ARG A CA 1
ATOM 1331 C C . ARG A 1 181 ? -2.88500 11.43500 5.80800 1.000 40.54489 161 ARG A C 1
ATOM 1332 O O . ARG A 1 181 ? -3.69100 12.29600 5.46900 1.000 42.05210 161 ARG A O 1
ATOM 1340 N N . PHE A 1 182 ? -3.19700 10.40700 6.61500 1.000 40.87630 162 PHE A N 1
ATOM 1341 C CA . PHE A 1 182 ? -4.45500 10.33900 7.36500 1.000 41.84252 162 PHE A CA 1
ATOM 1342 C C . PHE A 1 182 ? -5.68700 10.26300 6.45100 1.000 43.14048 162 PHE A C 1
ATOM 1343 O O . PHE A 1 182 ? -6.81300 10.56400 6.86700 1.000 42.60569 162 PHE A O 1
ATOM 1351 N N . LEU A 1 183 ? -5.50700 9.75600 5.22200 1.000 42.18284 163 LEU A N 1
ATOM 1352 C CA . LEU A 1 183 ? -6.60900 9.66100 4.25900 1.000 43.59370 163 LEU A CA 1
ATOM 1353 C C . LEU A 1 183 ? -7.30800 8.29700 4.27800 1.000 43.37308 163 LEU A C 1
ATOM 1354 O O . LEU A 1 183 ? -8.54400 8.23100 4.31800 1.000 42.99589 163 LEU A O 1
ATOM 1359 N N . PHE A 1 184 ? -6.53800 7.20500 4.29000 1.000 41.89641 164 PHE A N 1
ATOM 1360 C CA . PHE A 1 184 ? -7.11700 5.88200 4.08200 1.000 43.07359 164 PHE A CA 1
ATOM 1361 C C . PHE A 1 184 ? -7.87900 5.39600 5.31200 1.000 45.71584 164 PHE A C 1
ATOM 1362 O O . PHE A 1 184 ? -7.83500 5.98800 6.39500 1.000 45.36470 164 PHE A O 1
ATOM 1370 N N . ASN A 1 185 ? -8.62600 4.30300 5.11100 1.000 43.51416 165 ASN A N 1
ATOM 1371 C CA . ASN A 1 185 ? -9.41100 3.68500 6.16800 1.000 45.18994 165 ASN A CA 1
ATOM 1372 C C . ASN A 1 185 ? -8.56200 3.08200 7.26300 1.000 41.16159 165 ASN A C 1
ATOM 1373 O O . ASN A 1 185 ? -9.10300 2.79600 8.32600 1.000 45.39492 165 ASN A O 1
ATOM 1378 N N . ASN A 1 186 ? -7.26900 2.86900 7.04500 1.000 40.91796 166 ASN A N 1
ATOM 1379 C CA . ASN A 1 186 ? -6.47200 2.39000 8.15800 1.000 40.78861 166 ASN A CA 1
ATOM 1380 C C . ASN A 1 186 ? -6.13600 3.49900 9.17200 1.000 42.72859 166 ASN A C 1
ATOM 1381 O O . ASN A 1 186 ? -5.54200 3.19400 10.21000 1.000 41.70072 166 ASN A O 1
ATOM 1386 N N . THR A 1 187 ? -6.54900 4.75000 8.94400 1.000 41.98072 167 THR A N 1
ATOM 1387 C CA . THR A 1 187 ? -6.33100 5.81100 9.93800 1.000 41.43048 167 THR A CA 1
ATOM 1388 C C . THR A 1 187 ? -7.35600 5.70800 11.07100 1.000 40.45852 167 THR A C 1
ATOM 1389 O O . THR A 1 187 ? -8.54700 5.96200 10.86400 1.000 47.19109 167 THR A O 1
ATOM 1393 N N . SER A 1 188 ? -6.90200 5.36500 12.28300 1.000 45.15014 168 SER A N 1
ATOM 1394 C CA . SER A 1 188 ? -7.80200 5.29300 13.42900 1.000 45.23997 168 SER A CA 1
ATOM 1395 C C . SER A 1 188 ? -7.65800 6.54700 14.29900 1.000 41.93097 168 SER A C 1
ATOM 1396 O O . SER A 1 188 ? -6.76800 7.36600 14.08300 1.000 42.48772 168 SER A O 1
ATOM 1399 N N . GLU A 1 189 ? -8.52300 6.66000 15.31600 1.000 42.30669 169 GLU A N 1
ATOM 1400 C CA . GLU A 1 189 ? -8.35600 7.69600 16.33800 1.000 47.56636 169 GLU A CA 1
ATOM 1401 C C . GLU A 1 189 ? -7.01700 7.56900 17.04300 1.000 45.30068 169 GLU A C 1
ATOM 1402 O O . GLU A 1 189 ? -6.35800 8.57600 17.34900 1.000 46.93727 169 GLU A O 1
ATOM 1408 N N . HIS A 1 190 ? -6.61700 6.33800 17.35900 1.000 42.16058 170 HIS A N 1
ATOM 1409 C CA . HIS A 1 190 ? -5.28900 6.10400 17.91000 1.000 44.50068 170 HIS A CA 1
ATOM 1410 C C . HIS A 1 190 ? -4.19100 6.59400 16.96900 1.000 42.56603 170 HIS A C 1
ATOM 1411 O O . HIS A 1 190 ? -3.19800 7.16600 17.42200 1.000 42.31211 170 HIS A O 1
ATOM 1418 N N . THR A 1 191 ? -4.36000 6.39900 15.65600 1.000 40.38433 171 THR A N 1
ATOM 1419 C CA . THR A 1 191 ? -3.39000 6.89900 14.68000 1.000 41.17334 171 THR A CA 1
ATOM 1420 C C . THR A 1 191 ? -3.22300 8.41000 14.80500 1.000 42.39480 171 THR A C 1
ATOM 1421 O O . THR A 1 191 ? -2.09900 8.93000 14.82000 1.000 42.68070 171 THR A O 1
ATOM 1425 N N . MET A 1 192 ? -4.33300 9.13000 14.89400 1.000 42.02356 172 MET A N 1
ATOM 1426 C CA . MET A 1 192 ? -4.23500 10.58200 14.92300 1.000 43.51272 172 MET A CA 1
ATOM 1427 C C . MET A 1 192 ? -3.62400 11.05300 16.23100 1.000 43.08558 172 MET A C 1
ATOM 1428 O O . MET A 1 192 ? -2.84600 12.00800 16.23800 1.000 41.80844 172 MET A O 1
ATOM 1433 N N . GLU A 1 193 ? -3.96500 10.38800 17.33500 1.000 43.00466 173 GLU A N 1
ATOM 1434 C CA . GLU A 1 193 ? -3.41100 10.74900 18.63900 1.000 42.82616 173 GLU A CA 1
ATOM 1435 C C . GLU A 1 193 ? -1.89500 10.58900 18.64900 1.000 45.51664 173 GLU A C 1
ATOM 1436 O O . GLU A 1 193 ? -1.17200 11.47500 19.13100 1.000 43.22327 173 GLU A O 1
ATOM 1442 N N . ILE A 1 194 ? -1.39100 9.48300 18.08200 1.000 41.03158 174 ILE A N 1
ATOM 1443 C CA . ILE A 1 194 ? 0.05400 9.30500 17.96500 1.000 42.32711 174 ILE A CA 1
ATOM 1444 C C . ILE A 1 194 ? 0.67900 10.40900 17.12700 1.000 43.13644 174 ILE A C 1
ATOM 1445 O O . ILE A 1 194 ? 1.70700 10.99100 17.50700 1.000 41.64683 174 ILE A O 1
ATOM 1450 N N . ALA A 1 195 ? 0.08000 10.69600 15.96100 1.000 40.63856 175 ALA A N 1
ATOM 1451 C CA . ALA A 1 195 ? 0.68500 11.66100 15.05900 1.000 42.12663 175 ALA A CA 1
ATOM 1452 C C . ALA A 1 195 ? 0.65800 13.06300 15.64800 1.000 42.69263 175 ALA A C 1
ATOM 1453 O O . ALA A 1 195 ? 1.53600 13.87700 15.34900 1.000 43.03062 175 ALA A O 1
ATOM 1455 N N . GLY A 1 196 ? -0.37500 13.36800 16.44000 1.000 42.64237 176 GLY A N 1
ATOM 1456 C CA . GLY A 1 196 ? -0.38200 14.61500 17.20000 1.000 42.95233 176 GLY A CA 1
ATOM 1457 C C . GLY A 1 196 ? 0.78200 14.71100 18.16300 1.000 44.02659 176 GLY A C 1
ATOM 1458 O O . GLY A 1 196 ? 1.47200 15.72800 18.21600 1.000 44.73119 176 GLY A O 1
ATOM 1459 N N . LYS A 1 197 ? 1.02400 13.64400 18.93700 1.000 43.96986 177 LYS A N 1
ATOM 1460 C CA . LYS A 1 197 ? 2.14000 13.63800 19.88300 1.000 45.27235 177 LYS A CA 1
ATOM 1461 C C . LYS A 1 197 ? 3.48300 13.78200 19.17300 1.000 46.61446 177 LYS A C 1
ATOM 1462 O O . LYS A 1 197 ? 4.38800 14.46300 19.66800 1.000 44.33734 177 LYS A O 1
ATOM 1468 N N . LEU A 1 198 ? 3.62900 13.14300 18.01000 1.000 41.57819 178 LEU A N 1
ATOM 1469 C CA . LEU A 1 198 ? 4.85400 13.23200 17.22600 1.000 42.38957 178 LEU A CA 1
ATOM 1470 C C . LEU A 1 198 ? 5.08400 14.66400 16.74700 1.000 43.51233 178 LEU A C 1
ATOM 1471 O O . LEU A 1 198 ? 6.21300 15.16300 16.75700 1.000 43.95962 178 LEU A O 1
ATOM 1476 N N . ILE A 1 199 ? 4.02500 15.32400 16.28500 1.000 43.49604 179 ILE A N 1
ATOM 1477 C CA . ILE A 1 199 ? 4.16500 16.71700 15.85800 1.000 44.61713 179 ILE A CA 1
ATOM 1478 C C . ILE A 1 199 ? 4.54200 17.60000 17.03800 1.000 48.39107 179 ILE A C 1
ATOM 1479 O O . ILE A 1 199 ? 5.31900 18.55600 16.88500 1.000 48.82124 179 ILE A O 1
ATOM 1484 N N . GLY A 1 200 ? 4.03800 17.26400 18.22800 1.000 48.78334 180 GLY A N 1
ATOM 1485 C CA . GLY A 1 200 ? 4.41200 17.88500 19.48600 1.000 45.85984 180 GLY A CA 1
ATOM 1486 C C . GLY A 1 200 ? 5.90600 17.97700 19.75600 1.000 51.11882 180 GLY A C 1
ATOM 1487 O O . GLY A 1 200 ? 6.30500 18.75200 20.63600 1.000 55.86705 180 GLY A O 1
ATOM 1488 N N . HIS A 1 201 ? 6.73200 17.21600 19.04000 1.000 46.89055 181 HIS A N 1
ATOM 1489 C CA . HIS A 1 201 ? 8.17900 17.19600 19.23700 1.000 48.54207 181 HIS A CA 1
ATOM 1490 C C . HIS A 1 201 ? 8.90700 18.19200 18.34600 1.000 51.89414 181 HIS A C 1
ATOM 1491 O O . HIS A 1 201 ? 10.13400 18.11600 18.21500 1.000 56.60386 181 HIS A O 1
ATOM 1498 N N . ASP A 1 202 ? 8.16700 19.11200 17.72400 1.000 52.66114 182 ASP A N 1
ATOM 1499 C CA . ASP A 1 202 ? 8.71600 20.17100 16.87600 1.000 53.24492 182 ASP A CA 1
ATOM 1500 C C . ASP A 1 202 ? 9.55100 19.58400 15.74000 1.000 57.91247 182 ASP A C 1
ATOM 1501 O O . ASP A 1 202 ? 10.74500 19.84500 15.61700 1.000 60.49901 182 ASP A O 1
ATOM 1506 N N . ILE A 1 203 ? 8.87500 18.80400 14.89000 1.000 49.50779 183 ILE A N 1
ATOM 1507 C CA . ILE A 1 203 ? 9.57800 18.16500 13.79600 1.000 51.11337 183 ILE A CA 1
ATOM 1508 C C . ILE A 1 203 ? 9.43800 18.91200 12.48400 1.000 50.52332 183 ILE A C 1
ATOM 1509 O O . ILE A 1 203 ? 9.97300 18.44800 11.46800 1.000 53.99356 183 ILE A O 1
ATOM 1514 N N . ASP A 1 204 ? 8.75600 20.05900 12.46700 1.000 46.31535 184 ASP A N 1
ATOM 1515 C CA . ASP A 1 204 ? 8.51500 20.78300 11.21300 1.000 48.98057 184 ASP A CA 1
ATOM 1516 C C . ASP A 1 204 ? 7.89700 19.87300 10.15000 1.000 45.93498 184 ASP A C 1
ATOM 1517 O O . ASP A 1 204 ? 8.45100 19.65200 9.08200 1.000 49.52705 184 ASP A O 1
ATOM 1522 N N . HIS A 1 205 ? 6.69500 19.40100 10.47900 1.000 43.75423 185 HIS A N 1
ATOM 1523 C CA . HIS A 1 205 ? 6.05800 18.35500 9.67500 1.000 43.26463 185 HIS A CA 1
ATOM 1524 C C . HIS A 1 205 ? 5.80200 18.82400 8.25100 1.000 45.01013 185 HIS A C 1
ATOM 1525 O O . HIS A 1 205 ? 5.85600 18.03000 7.29800 1.000 45.20170 185 HIS A O 1
ATOM 1532 N N . ASN A 1 206 ? 5.50100 20.11500 8.08000 1.000 47.06623 186 ASN A N 1
ATOM 1533 C CA . ASN A 1 206 ? 5.28600 20.62400 6.72900 1.000 46.95376 186 ASN A CA 1
ATOM 1534 C C . ASN A 1 206 ? 6.52400 20.44100 5.86700 1.000 44.45403 186 ASN A C 1
ATOM 1535 O O . ASN A 1 206 ? 6.43100 20.03900 4.70200 1.000 47.06508 186 ASN A O 1
ATOM 1540 N N . ALA A 1 207 ? 7.69600 20.78000 6.41600 1.000 45.43109 187 ALA A N 1
ATOM 1541 C CA . ALA A 1 207 ? 8.94000 20.64100 5.65600 1.000 46.82912 187 ALA A CA 1
ATOM 1542 C C . ALA A 1 207 ? 9.18600 19.18000 5.30600 1.000 42.24643 187 ALA A C 1
ATOM 1543 O O . ALA A 1 207 ? 9.56400 18.86200 4.17000 1.000 43.14011 187 ALA A O 1
ATOM 1545 N N . LEU A 1 208 ? 8.97200 18.27700 6.27000 1.000 43.08805 188 LEU A N 1
ATOM 1546 C CA . LEU A 1 208 ? 9.13600 16.84700 6.00200 1.000 43.37990 188 LEU A CA 1
ATOM 1547 C C . LEU A 1 208 ? 8.19800 16.37800 4.89700 1.000 42.03729 188 LEU A C 1
ATOM 1548 O O . LEU A 1 208 ? 8.60000 15.59400 4.02500 1.000 43.64972 188 LEU A O 1
ATOM 1553 N N . LEU A 1 209 ? 6.92100 16.77100 4.97500 1.000 42.57863 189 LEU A N 1
ATOM 1554 C CA . LEU A 1 209 ? 5.92700 16.29500 3.99800 1.000 46.48460 189 LEU A CA 1
ATOM 1555 C C . LEU A 1 209 ? 6.23500 16.83100 2.61300 1.000 43.89918 189 LEU A C 1
ATOM 1556 O O . LEU A 1 209 ? 6.07200 16.12400 1.61400 1.000 42.68379 189 LEU A O 1
ATOM 1561 N N . ASN A 1 210 ? 6.67900 18.10300 2.54000 1.000 43.94298 190 ASN A N 1
ATOM 1562 C CA . ASN A 1 210 ? 7.09200 18.68000 1.26700 1.000 45.34335 190 ASN A CA 1
ATOM 1563 C C . ASN A 1 210 ? 8.26400 17.91600 0.67500 1.000 43.61184 190 ASN A C 1
ATOM 1564 O O . ASN A 1 210 ? 8.25700 17.58700 -0.50900 1.000 43.26236 190 ASN A O 1
ATOM 1569 N N . LYS A 1 211 ? 9.25700 17.56000 1.50100 1.000 44.92247 191 LYS A N 1
ATOM 1570 C CA . LYS A 1 211 ? 10.36800 16.74800 0.99600 1.000 46.29904 191 LYS A CA 1
ATOM 1571 C C . LYS A 1 211 ? 9.88300 15.38300 0.50800 1.000 49.01127 191 LYS A C 1
ATOM 1572 O O . LYS A 1 211 ? 10.30300 14.90900 -0.55200 1.000 47.01535 191 LYS A O 1
ATOM 1578 N N . MET A 1 212 ? 8.99700 14.73000 1.25900 1.000 46.10530 192 MET A N 1
ATOM 1579 C CA . MET A 1 212 ? 8.54000 13.40400 0.83000 1.000 45.40281 192 MET A CA 1
ATOM 1580 C C . MET A 1 212 ? 7.75100 13.47500 -0.46000 1.000 46.36358 192 MET A C 1
ATOM 1581 O O . MET A 1 212 ? 7.81300 12.55300 -1.26900 1.000 44.41715 192 MET A O 1
ATOM 1586 N N . MET A 1 213 ? 7.01600 14.55400 -0.68600 1.000 47.94288 193 MET A N 1
ATOM 1587 C CA . MET A 1 213 ? 6.13100 14.59600 -1.84600 1.000 48.17394 193 MET A CA 1
ATOM 1588 C C . MET A 1 213 ? 6.80500 15.13700 -3.09400 1.000 46.08923 193 MET A C 1
ATOM 1589 O O . MET A 1 213 ? 6.17600 15.16400 -4.15900 1.000 51.66608 193 MET A O 1
ATOM 1594 N N . GLU A 1 214 ? 8.06000 15.57400 -2.97600 1.000 46.86039 194 GLU A N 1
ATOM 1595 C CA . GLU A 1 214 ? 8.78200 16.17300 -4.09300 1.000 54.02385 194 GLU A CA 1
ATOM 1596 C C . GLU A 1 214 ? 9.01300 15.14500 -5.19100 1.000 51.86297 194 GLU A C 1
ATOM 1597 O O . GLU A 1 214 ? 9.24800 13.96800 -4.91200 1.000 52.08225 194 GLU A O 1
ATOM 1603 N N . LYS A 1 215 ? 8.89900 15.59300 -6.44200 1.000 48.27663 195 LYS A N 1
ATOM 1604 C CA . LYS A 1 215 ? 8.82300 14.71300 -7.59300 1.000 49.58208 195 LYS A CA 1
ATOM 1605 C C . LYS A 1 215 ? 10.08300 14.84500 -8.43300 1.000 50.45767 195 LYS A C 1
ATOM 1606 O O . LYS A 1 215 ? 10.60200 15.95900 -8.62600 1.000 50.36407 195 LYS A O 1
ATOM 1612 N N . ASP A 1 216 ? 10.56900 13.69100 -8.91100 1.000 54.38345 196 ASP A N 1
ATOM 1613 C CA . ASP A 1 216 ? 11.65900 13.62600 -9.87300 1.000 57.71048 196 ASP A CA 1
ATOM 1614 C C . ASP A 1 216 ? 11.12600 14.02300 -11.24200 1.000 50.95528 196 ASP A C 1
ATOM 1615 O O . ASP A 1 216 ? 10.24300 13.33600 -11.76900 1.000 54.08637 196 ASP A O 1
ATOM 1620 N N . PRO A 1 217 ? 11.64500 15.09000 -11.85600 1.000 51.16331 197 PRO A N 1
ATOM 1621 C CA . PRO A 1 217 ? 11.05800 15.57700 -13.11800 1.000 51.42861 197 PRO A CA 1
ATOM 1622 C C . PRO A 1 217 ? 10.99000 14.51100 -14.21300 1.000 47.85613 197 PRO A C 1
ATOM 1623 O O . PRO A 1 217 ? 10.04100 14.50000 -15.00200 1.000 51.85123 197 PRO A O 1
ATOM 1627 N N . LYS A 1 218 ? 11.95000 13.59200 -14.25700 1.000 57.34687 198 LYS A N 1
ATOM 1628 C CA . LYS A 1 218 ? 11.99700 12.61000 -15.34000 1.000 55.48321 198 LYS A CA 1
ATOM 1629 C C . LYS A 1 218 ? 10.88300 11.57100 -15.27000 1.000 59.93938 198 LYS A C 1
ATOM 1630 O O . LYS A 1 218 ? 10.68400 10.83500 -16.24700 1.000 55.30427 198 LYS A O 1
ATOM 1636 N N . MET A 1 219 ? 10.14100 11.50100 -14.16400 1.000 59.65030 199 MET A N 1
ATOM 1637 C CA . MET A 1 219 ? 9.06400 10.52200 -14.05900 1.000 53.51240 199 MET A CA 1
ATOM 1638 C C . MET A 1 219 ? 7.72100 11.07900 -14.49100 1.000 50.69736 199 MET A C 1
ATOM 1639 O O . MET A 1 219 ? 6.80000 10.29700 -14.72800 1.000 50.03451 199 MET A O 1
ATOM 1644 N N . LEU A 1 220 ? 7.59300 12.40900 -14.58300 1.000 51.18399 200 LEU A N 1
ATOM 1645 C CA . LEU A 1 220 ? 6.29800 13.02700 -14.85600 1.000 46.06907 200 LEU A CA 1
ATOM 1646 C C . LEU A 1 220 ? 5.73500 12.73000 -16.25100 1.000 47.24895 200 LEU A C 1
ATOM 1647 O O . LEU A 1 220 ? 4.50600 12.54400 -16.36300 1.000 47.93457 200 LEU A O 1
ATOM 1652 N N . PRO A 1 221 ? 6.52200 12.66900 -17.33100 1.000 51.50765 201 PRO A N 1
ATOM 1653 C CA . PRO A 1 221 ? 5.89900 12.29600 -18.61300 1.000 53.77124 201 PRO A CA 1
ATOM 1654 C C . PRO A 1 221 ? 5.21900 10.94600 -18.53600 1.000 48.75922 201 PRO A C 1
ATOM 1655 O O . PRO A 1 221 ? 4.09500 10.80500 -19.02300 1.000 52.22409 201 PRO A O 1
ATOM 1659 N N . PHE A 1 222 ? 5.80300 9.97700 -17.83000 1.000 51.67773 202 PHE A N 1
ATOM 1660 C CA . PHE A 1 222 ? 5.09400 8.71200 -17.65800 1.000 53.76382 202 PHE A CA 1
ATOM 1661 C C . PHE A 1 222 ? 3.78600 8.87600 -16.88900 1.000 49.48733 202 PHE A C 1
ATOM 1662 O O . PHE A 1 222 ? 2.77300 8.25900 -17.24100 1.000 52.25512 202 PHE A O 1
ATOM 1670 N N . GLN A 1 223 ? 3.79700 9.66500 -15.80000 1.000 53.26763 203 GLN A N 1
ATOM 1671 C CA . GLN A 1 223 ? 2.55700 9.90700 -15.05900 1.000 50.23269 203 GLN A CA 1
ATOM 1672 C C . GLN A 1 223 ? 1.48400 10.46800 -15.98300 1.000 45.29456 203 GLN A C 1
ATOM 1673 O O . GLN A 1 223 ? 0.29100 10.20200 -15.80200 1.000 45.06777 203 GLN A O 1
ATOM 1679 N N . GLY A 1 224 ? 1.89400 11.27500 -16.96500 1.000 49.87951 204 GLY A N 1
ATOM 1680 C CA . GLY A 1 224 ? 0.93800 11.79700 -17.93200 1.000 51.44955 204 GLY A CA 1
ATOM 1681 C C . GLY A 1 224 ? 0.38300 10.71700 -18.84200 1.000 52.00527 204 GLY A C 1
ATOM 1682 O O . GLY A 1 224 ? -0.77200 10.78900 -19.28100 1.000 50.46977 204 GLY A O 1
ATOM 1683 N N . TYR A 1 225 ? 1.19100 9.69900 -19.14000 1.000 47.90527 205 TYR A N 1
ATOM 1684 C CA . TYR A 1 225 ? 0.65000 8.57100 -19.89100 1.000 53.13589 205 TYR A CA 1
ATOM 1685 C C . TYR A 1 225 ? -0.48300 7.92600 -19.11600 1.000 50.13012 205 TYR A C 1
ATOM 1686 O O . TYR A 1 225 ? -1.53900 7.58500 -19.67500 1.000 53.85543 205 TYR A O 1
ATOM 1695 N N . VAL A 1 226 ? -0.28100 7.75600 -17.81500 1.000 46.69018 206 VAL A N 1
ATOM 1696 C CA . VAL A 1 226 ? -1.33800 7.19800 -16.99300 1.000 52.05701 206 VAL A CA 1
ATOM 1697 C C . VAL A 1 226 ? -2.59600 8.03500 -17.08600 1.000 48.91466 206 VAL A C 1
ATOM 1698 O O . VAL A 1 226 ? -3.68900 7.50600 -17.33600 1.000 49.31928 206 VAL A O 1
ATOM 1702 N N . LEU A 1 227 ? -2.45700 9.35500 -16.91100 1.000 51.11836 207 LEU A N 1
ATOM 1703 C CA . LEU A 1 227 ? -3.60500 10.25800 -16.93700 1.000 50.57073 207 LEU A CA 1
ATOM 1704 C C . LEU A 1 227 ? -4.34200 10.22200 -18.27400 1.000 54.94512 207 LEU A C 1
ATOM 1705 O O . LEU A 1 227 ? -5.55700 10.46600 -18.30400 1.000 53.42795 207 LEU A O 1
ATOM 1710 N N . GLN A 1 228 ? -3.64400 9.89600 -19.36800 1.000 48.69323 208 GLN A N 1
ATOM 1711 C CA . GLN A 1 228 ? -4.23700 9.88100 -20.70800 1.000 52.85457 208 GLN A CA 1
ATOM 1712 C C . GLN A 1 228 ? -4.62100 8.49300 -21.22500 1.000 54.47063 208 GLN A C 1
ATOM 1713 O O . GLN A 1 228 ? -5.21000 8.39700 -22.30600 1.000 56.04212 208 GLN A O 1
ATOM 1719 N N . HIS A 1 229 ? -4.32100 7.42300 -20.50300 1.000 50.28066 209 HIS A N 1
ATOM 1720 C CA . HIS A 1 229 ? -4.57200 6.08300 -21.02800 1.000 55.27113 209 HIS A CA 1
ATOM 1721 C C . HIS A 1 229 ? -5.25700 5.19700 -19.99300 1.000 59.13164 209 HIS A C 1
ATOM 1722 O O . HIS A 1 229 ? -5.17500 3.96500 -20.06900 1.000 60.02838 209 HIS A O 1
ATOM 1729 N N . PHE A 1 230 ? -5.94500 5.80200 -19.02100 1.000 55.15684 210 PHE A N 1
ATOM 1730 C CA . PHE A 1 230 ? -6.73300 5.01800 -18.08000 1.000 59.64897 210 PHE A CA 1
ATOM 1731 C C . PHE A 1 230 ? -8.07400 4.65700 -18.71500 1.000 58.03997 210 PHE A C 1
ATOM 1732 O O . PHE A 1 230 ? -8.60700 5.39800 -19.53700 1.000 60.57188 210 PHE A O 1
ATOM 1740 N N . GLU A 1 231 ? -8.61300 3.49600 -18.33200 1.000 57.79650 211 GLU A N 1
ATOM 1741 C CA . GLU A 1 231 ? -9.86000 2.96200 -18.89000 1.000 62.97008 211 GLU A CA 1
ATOM 1742 C C . GLU A 1 231 ? -10.85300 2.81700 -17.74200 1.000 60.06582 211 GLU A C 1
ATOM 1743 O O . GLU A 1 231 ? -10.74900 1.89200 -16.93500 1.000 67.76146 211 GLU A O 1
ATOM 1749 N N . LEU A 1 232 ? -11.80300 3.73700 -17.65500 1.000 64.73947 212 LEU A N 1
ATOM 1750 C CA . LEU A 1 232 ? -12.83900 3.69400 -16.63600 1.000 61.77538 212 LEU A CA 1
ATOM 1751 C C . LEU A 1 232 ? -14.12300 3.14700 -17.24600 1.000 68.62110 212 LEU A C 1
ATOM 1752 O O . LEU A 1 232 ? -14.57200 3.62700 -18.29000 1.000 62.98910 212 LEU A O 1
ATOM 1757 N N . MET A 1 233 ? -14.70300 2.14100 -16.60800 1.000 72.20734 213 MET A N 1
ATOM 1758 C CA . MET A 1 233 ? -15.96900 1.60300 -17.08400 1.000 66.10059 213 MET A CA 1
ATOM 1759 C C . MET A 1 233 ? -17.11100 2.13300 -16.23100 1.000 67.36088 213 MET A C 1
ATOM 1760 O O . MET A 1 233 ? -16.92800 2.51500 -15.06600 1.000 72.94332 213 MET A O 1
ATOM 1765 N N . ASP A 1 234 ? -18.30400 2.16200 -16.83600 1.000 75.21003 214 ASP A N 1
ATOM 1766 C CA . ASP A 1 234 ? -19.49100 2.61900 -16.12000 1.000 69.97675 214 ASP A CA 1
ATOM 1767 C C . ASP A 1 234 ? -19.76500 1.76800 -14.89000 1.000 73.13585 214 ASP A C 1
ATOM 1768 O O . ASP A 1 234 ? -20.50300 2.20500 -13.99600 1.000 81.25628 214 ASP A O 1
ATOM 1773 N N . ASP A 1 235 ? -19.16700 0.57600 -14.83400 1.000 67.84714 215 ASP A N 1
ATOM 1774 C CA . ASP A 1 235 ? -19.25200 -0.30600 -13.67800 1.000 70.88338 215 ASP A CA 1
ATOM 1775 C C . ASP A 1 235 ? -18.63700 0.31100 -12.42100 1.000 70.27207 215 ASP A C 1
ATOM 1776 O O . ASP A 1 235 ? -19.03000 -0.04800 -11.30200 1.000 80.23817 215 ASP A O 1
ATOM 1781 N N . GLY A 1 236 ? -17.69100 1.24800 -12.57000 1.000 75.02827 216 GLY A N 1
ATOM 1782 C CA . GLY A 1 236 ? -16.91400 1.74600 -11.44000 1.000 66.42537 216 GLY A CA 1
ATOM 1783 C C . GLY A 1 236 ? -15.52000 1.17300 -11.39200 1.000 68.35080 216 GLY A C 1
ATOM 1784 O O . GLY A 1 236 ? -14.78600 1.41500 -10.42400 1.000 68.25953 216 GLY A O 1
ATOM 1785 N N . PHE A 1 237 ? -15.14600 0.41200 -12.41700 1.000 68.90459 217 PHE A N 1
ATOM 1786 C CA . PHE A 1 237 ? -13.85400 -0.23500 -12.51500 1.000 65.21637 217 PHE A CA 1
ATOM 1787 C C . PHE A 1 237 ? -12.97800 0.60200 -13.42900 1.000 60.68176 217 PHE A C 1
ATOM 1788 O O . PHE A 1 237 ? -13.46900 1.22700 -14.37600 1.000 64.89913 217 PHE A O 1
ATOM 1796 N N . CYS A 1 238 ? -11.69300 0.65300 -13.11800 1.000 65.77654 218 CYS A N 1
ATOM 1797 C CA . CYS A 1 238 ? -10.75100 1.33800 -13.97900 1.000 63.38336 218 CYS A CA 1
ATOM 1798 C C . CYS A 1 238 ? -9.47900 0.51800 -14.04400 1.000 51.68821 218 CYS A C 1
ATOM 1799 O O . CYS A 1 238 ? -9.12400 -0.17900 -13.09500 1.000 61.73298 218 CYS A O 1
ATOM 1802 N N . GLN A 1 239 ? -8.81200 0.58500 -15.18700 1.000 61.50476 219 GLN A N 1
ATOM 1803 C CA . GLN A 1 239 ? -7.57800 -0.15500 -15.38200 1.000 62.89414 219 GLN A CA 1
ATOM 1804 C C . GLN A 1 239 ? -6.55700 0.73200 -16.08000 1.000 57.62402 219 GLN A C 1
ATOM 1805 O O . GLN A 1 239 ? -6.90300 1.56800 -16.92300 1.000 57.18702 219 GLN A O 1
ATOM 1811 N N . VAL A 1 240 ? -5.30300 0.55500 -15.66900 1.000 59.22288 220 VAL A N 1
ATOM 1812 C CA . VAL A 1 240 ? -4.13100 1.16100 -16.28600 1.000 55.76887 220 VAL A CA 1
ATOM 1813 C C . VAL A 1 240 ? -3.16000 0.02600 -16.56700 1.000 51.46538 220 VAL A C 1
ATOM 1814 O O . VAL A 1 240 ? -2.66600 -0.60800 -15.63100 1.000 60.78486 220 VAL A O 1
ATOM 1818 N N . LYS A 1 241 ? -2.89000 -0.22900 -17.84900 1.000 65.28389 221 LYS A N 1
ATOM 1819 C CA . LYS A 1 241 ? -2.01400 -1.31500 -18.28900 1.000 61.22076 221 LYS A CA 1
ATOM 1820 C C . LYS A 1 241 ? -0.74400 -0.73400 -18.88500 1.000 53.59838 221 LYS A C 1
ATOM 1821 O O . LYS A 1 241 ? -0.79000 -0.09400 -19.94600 1.000 54.18188 221 LYS A O 1
ATOM 1827 N N . ILE A 1 242 ? 0.38000 -0.99000 -18.21700 1.000 53.30444 222 ILE A N 1
ATOM 1828 C CA . ILE A 1 242 ? 1.69500 -0.52100 -18.65100 1.000 52.17770 222 ILE A CA 1
ATOM 1829 C C . ILE A 1 242 ? 2.45400 -1.70100 -19.26300 1.000 55.94687 222 ILE A C 1
ATOM 1830 O O . ILE A 1 242 ? 2.87200 -2.62000 -18.55100 1.000 55.70958 222 ILE A O 1
ATOM 1835 N N . THR A 1 243 ? 2.62600 -1.66900 -20.58500 1.000 56.88438 223 THR A N 1
ATOM 1836 C CA . THR A 1 243 ? 3.39300 -2.64900 -21.35500 1.000 58.92060 223 THR A CA 1
ATOM 1837 C C . THR A 1 243 ? 4.88900 -2.34600 -21.28300 1.000 63.04664 223 THR A C 1
ATOM 1838 O O . THR A 1 243 ? 5.31600 -1.24000 -20.90200 1.000 62.86987 223 THR A O 1
ATOM 1842 N N . GLU A 1 244 ? 5.68500 -3.36200 -21.64800 1.000 61.78453 224 GLU A N 1
ATOM 1843 C CA . GLU A 1 244 ? 7.14200 -3.24100 -21.59500 1.000 59.28441 224 GLU A CA 1
ATOM 1844 C C . GLU A 1 244 ? 7.63900 -2.17100 -22.55500 1.000 63.25135 224 GLU A C 1
ATOM 1845 O O . GLU A 1 244 ? 8.61300 -1.46200 -22.25400 1.000 66.15309 224 GLU A O 1
ATOM 1851 N N . ASP A 1 245 ? 6.94600 -2.00500 -23.68800 1.000 63.20807 225 ASP A N 1
ATOM 1852 C CA . ASP A 1 245 ? 7.31500 -0.99000 -24.66700 1.000 57.04228 225 ASP A CA 1
ATOM 1853 C C . ASP A 1 245 ? 7.07200 0.42000 -24.14000 1.000 66.59341 225 ASP A C 1
ATOM 1854 O O . ASP A 1 245 ? 7.80600 1.35300 -24.49400 1.000 74.28448 225 ASP A O 1
ATOM 1859 N N . VAL A 1 246 ? 6.05300 0.58800 -23.29400 1.000 62.11401 226 VAL A N 1
ATOM 1860 C CA . VAL A 1 246 ? 5.77900 1.89100 -22.70000 1.000 59.43648 226 VAL A CA 1
ATOM 1861 C C . VAL A 1 246 ? 6.90100 2.29400 -21.75100 1.000 61.70318 226 VAL A C 1
ATOM 1862 O O . VAL A 1 246 ? 7.41300 3.42100 -21.81700 1.000 67.17981 226 VAL A O 1
ATOM 1866 N N . LEU A 1 247 ? 7.29200 1.38500 -20.84300 1.000 60.76065 227 LEU A N 1
ATOM 1867 C CA . LEU A 1 247 ? 8.39700 1.67300 -19.92500 1.000 65.16622 227 LEU A CA 1
ATOM 1868 C C . LEU A 1 247 ? 9.65200 2.05300 -20.69300 1.000 69.52257 227 LEU A C 1
ATOM 1869 O O . LEU A 1 247 ? 10.43000 2.90900 -20.24200 1.000 67.10070 227 LEU A O 1
ATOM 1874 N N . GLU A 1 248 ? 9.83800 1.44100 -21.87100 1.000 72.42942 228 GLU A N 1
ATOM 1875 C CA . GLU A 1 248 ? 10.96200 1.76500 -22.74400 1.000 73.53071 228 GLU A CA 1
ATOM 1876 C C . GLU A 1 248 ? 10.78200 3.13400 -23.39600 1.000 69.51888 228 GLU A C 1
ATOM 1877 O O . GLU A 1 248 ? 11.73000 3.92900 -23.45600 1.000 76.16105 228 GLU A O 1
ATOM 1883 N N . GLN A 1 249 ? 9.57300 3.42600 -23.88600 1.000 66.97053 229 GLN A N 1
ATOM 1884 C CA . GLN A 1 249 ? 9.30700 4.73500 -24.47600 1.000 62.52786 229 GLN A CA 1
ATOM 1885 C C . GLN A 1 249 ? 9.67900 5.87300 -23.53100 1.000 69.10709 229 GLN A C 1
ATOM 1886 O O . GLN A 1 249 ? 10.16400 6.91500 -23.98600 1.000 65.62065 229 GLN A O 1
ATOM 1892 N N . PHE A 1 250 ? 9.48600 5.69000 -22.21900 1.000 61.81362 230 PHE A N 1
ATOM 1893 C CA . PHE A 1 250 ? 9.73300 6.74900 -21.23800 1.000 65.88948 230 PHE A CA 1
ATOM 1894 C C . PHE A 1 250 ? 11.01600 6.55900 -20.43200 1.000 64.58424 230 PHE A C 1
ATOM 1895 O O . PHE A 1 250 ? 11.34400 7.42700 -19.61300 1.000 69.63401 230 PHE A O 1
ATOM 1903 N N . GLY A 1 251 ? 11.74600 5.46600 -20.64200 1.000 60.99595 231 GLY A N 1
ATOM 1904 C CA . GLY A 1 251 ? 13.00600 5.26300 -19.93600 1.000 67.40983 231 GLY A CA 1
ATOM 1905 C C . GLY A 1 251 ? 12.87300 5.10000 -18.43600 1.000 67.02492 231 GLY A C 1
ATO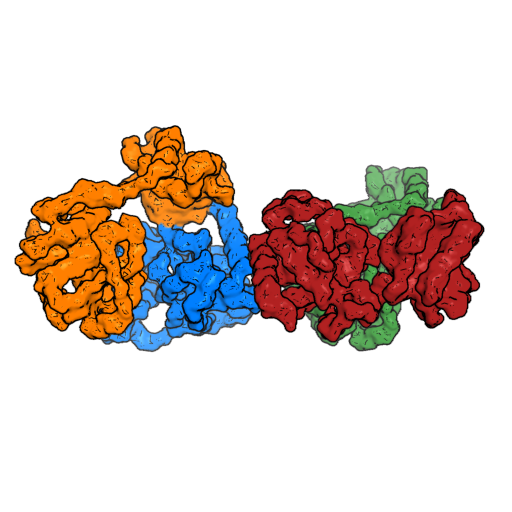M 1906 O O . GLY A 1 251 ? 13.72700 5.58600 -17.68000 1.000 67.85423 231 GLY A O 1
ATOM 1907 N N . ILE A 1 252 ? 11.81900 4.41800 -17.98100 1.000 67.14448 232 ILE A N 1
ATOM 1908 C CA . ILE A 1 252 ? 11.55200 4.26700 -16.55400 1.000 61.79346 232 ILE A CA 1
ATOM 1909 C C . ILE A 1 252 ? 11.57400 2.78700 -16.18400 1.000 64.32494 232 ILE A C 1
ATOM 1910 O O . ILE A 1 252 ? 11.30600 1.90600 -17.01400 1.000 66.57338 232 ILE A O 1
ATOM 1915 N N . GLN A 1 253 ? 11.80100 2.52700 -14.89000 1.000 66.29792 233 GLN A N 1
ATOM 1916 C CA . GLN A 1 253 ? 11.86000 1.16400 -14.39900 1.000 66.66701 233 GLN A CA 1
ATOM 1917 C C . GLN A 1 253 ? 10.52400 0.75400 -13.78500 1.000 70.58028 233 GLN A C 1
ATOM 1918 O O . GLN A 1 253 ? 9.75900 1.59800 -13.29100 1.000 67.85240 233 GLN A O 1
ATOM 1924 N N . PRO A 1 254 ? 10.20400 -0.54500 -13.81500 1.000 71.08093 234 PRO A N 1
ATOM 1925 C CA . PRO A 1 254 ? 8.86800 -0.99500 -13.32000 1.000 70.24461 234 PRO A CA 1
ATOM 1926 C C . PRO A 1 254 ? 8.53500 -0.60000 -11.87600 1.000 68.61627 234 PRO A C 1
ATOM 1927 O O . PRO A 1 254 ? 7.36900 -0.32700 -11.59200 1.000 67.53219 234 PRO A O 1
ATOM 1931 N N . ASN A 1 255 ? 9.51000 -0.53300 -10.96700 1.000 66.99365 235 ASN A N 1
ATOM 1932 C CA . ASN A 1 255 ? 9.19800 -0.06000 -9.62000 1.000 62.96796 235 ASN A CA 1
ATOM 1933 C C . ASN A 1 255 ? 8.85400 1.41600 -9.64600 1.000 68.43824 235 ASN A C 1
ATOM 1934 O O . ASN A 1 255 ? 7.97000 1.87100 -8.91100 1.000 73.57754 235 ASN A O 1
ATOM 1939 N N . GLU A 1 256 ? 9.55400 2.17400 -10.49600 1.000 67.07829 236 GLU A N 1
ATOM 1940 C CA . GLU A 1 256 ? 9.25000 3.58700 -10.69400 1.000 60.81191 236 GLU A CA 1
ATOM 1941 C C . GLU A 1 256 ? 7.83300 3.77800 -11.22300 1.000 58.90976 236 GLU A C 1
ATOM 1942 O O . GLU A 1 256 ? 7.12000 4.68500 -10.77100 1.000 65.70309 236 GLU A O 1
ATOM 1948 N N . ALA A 1 257 ? 7.39300 2.91700 -12.15000 1.000 59.77185 237 ALA A N 1
ATOM 1949 C CA . ALA A 1 257 ? 6.04000 3.06300 -12.68600 1.000 62.24237 237 ALA A CA 1
ATOM 1950 C C . ALA A 1 257 ? 4.98400 2.77200 -11.62700 1.000 66.00512 237 ALA A C 1
ATOM 1951 O O . ALA A 1 257 ? 3.91900 3.40600 -11.61200 1.000 59.80683 237 ALA A O 1
ATOM 1953 N N . SER A 1 258 ? 5.26700 1.81400 -10.73400 1.000 61.34050 238 SER A N 1
ATOM 1954 C CA . SER A 1 258 ? 4.32000 1.41000 -9.69900 1.000 62.00910 238 SER A CA 1
ATOM 1955 C C . SER A 1 258 ? 3.98000 2.53200 -8.73500 1.000 58.30495 238 SER A C 1
ATOM 1956 O O . SER A 1 258 ? 2.95300 2.44800 -8.05700 1.000 64.93491 238 SER A O 1
ATOM 1959 N N . GLN A 1 259 ? 4.81300 3.56200 -8.63900 1.000 66.73358 239 GLN A N 1
ATOM 1960 C CA . GLN A 1 259 ? 4.53700 4.62400 -7.67300 1.000 66.67665 239 GLN A CA 1
ATOM 1961 C C . GLN A 1 259 ? 3.36800 5.50800 -8.09900 1.000 53.11825 239 GLN A C 1
ATOM 1962 O O . GLN A 1 259 ? 2.99500 6.42500 -7.35500 1.000 68.13583 239 GLN A O 1
ATOM 1968 N N . PHE A 1 260 ? 2.77600 5.24200 -9.26500 1.000 58.52006 240 PHE A N 1
ATOM 1969 C CA . PHE A 1 260 ? 1.67700 6.04200 -9.80200 1.000 50.01487 240 PHE A CA 1
ATOM 1970 C C . PHE A 1 260 ? 0.34400 5.30600 -9.74300 1.000 52.79909 240 PHE A C 1
ATOM 1971 O O . PHE A 1 260 ? -0.57600 5.63200 -10.50000 1.000 52.87824 240 PHE A O 1
ATOM 1979 N N . VAL A 1 261 ? 0.23300 4.31800 -8.83800 1.000 55.33830 241 VAL A N 1
ATOM 1980 C CA . VAL A 1 261 ? -0.96500 3.48300 -8.73300 1.000 53.17390 241 VAL A CA 1
ATOM 1981 C C . VAL A 1 261 ? -2.18700 4.32200 -8.36700 1.000 45.60873 241 VAL A C 1
ATOM 1982 O O . VAL A 1 261 ? -3.30600 4.04400 -8.83100 1.000 51.30585 241 VAL A O 1
ATOM 1986 N N . ASN A 1 262 ? -2.00400 5.34100 -7.51200 1.000 50.73536 242 ASN A N 1
ATOM 1987 C CA . ASN A 1 262 ? -3.07400 6.22300 -7.05700 1.000 49.03710 242 ASN A CA 1
ATOM 1988 C C . ASN A 1 262 ? -3.23900 7.49900 -7.86400 1.000 48.58462 242 ASN A C 1
ATOM 1989 O O . ASN A 1 262 ? -4.06700 8.33100 -7.49500 1.000 52.89491 242 ASN A O 1
ATOM 1994 N N . THR A 1 263 ? -2.53100 7.64400 -8.98200 1.000 46.40397 243 THR A N 1
ATOM 1995 C CA . THR A 1 263 ? -2.64700 8.87500 -9.77700 1.000 49.62992 243 THR A CA 1
ATOM 1996 C C . THR A 1 263 ? -4.09500 9.17000 -10.17800 1.000 55.10232 243 THR A C 1
ATOM 1997 O O . THR A 1 263 ? -4.51700 10.34100 -10.19900 1.000 48.60482 243 THR A O 1
ATOM 2001 N N . ILE A 1 264 ? -4.87700 8.13900 -10.48500 1.000 46.87199 244 ILE A N 1
ATOM 2002 C CA . ILE A 1 264 ? -6.25200 8.32400 -10.93800 1.000 49.57559 244 ILE A CA 1
ATOM 2003 C C . ILE A 1 264 ? -7.26500 8.21500 -9.79400 1.000 48.17629 244 ILE A C 1
ATOM 2004 O O . ILE A 1 264 ? -8.46100 8.17000 -10.04800 1.000 49.40859 244 ILE A O 1
ATOM 2009 N N . ALA A 1 265 ? -6.82300 8.18400 -8.52800 1.000 46.58044 245 ALA A N 1
ATOM 2010 C CA . ALA A 1 265 ? -7.78000 7.74400 -7.51200 1.000 49.75149 245 ALA A CA 1
ATOM 2011 C C . ALA A 1 265 ? -8.94700 8.71200 -7.30200 1.000 52.81315 245 ALA A C 1
ATOM 2012 O O . ALA A 1 265 ? -9.96900 8.30000 -6.74400 1.000 50.46889 245 ALA A O 1
ATOM 2014 N N . ASP A 1 266 ? -8.81800 9.98200 -7.70000 1.000 53.51382 246 ASP A N 1
ATOM 2015 C CA . ASP A 1 266 ? -9.82000 11.00200 -7.38500 1.000 53.70706 246 ASP A CA 1
ATOM 2016 C C . ASP A 1 266 ? -10.94500 11.04200 -8.40700 1.000 54.47314 246 ASP A C 1
ATOM 2017 O O . ASP A 1 266 ? -11.92900 11.76300 -8.19800 1.000 53.88652 246 ASP A O 1
ATOM 2022 N N . ILE A 1 267 ? -10.83500 10.25100 -9.47200 1.000 46.19496 247 ILE A N 1
ATOM 2023 C CA . ILE A 1 267 ? -11.87100 10.21300 -10.54600 1.000 55.22880 247 ILE A CA 1
ATOM 2024 C C . ILE A 1 267 ? -13.26100 10.02000 -9.94100 1.000 53.51182 247 ILE A C 1
ATOM 2025 O O . ILE A 1 267 ? -13.42200 9.13300 -9.09600 1.000 57.68031 247 ILE A O 1
ATOM 2030 N N . LYS A 1 268 ? -14.22200 10.84000 -10.37000 1.000 55.53226 248 LYS A N 1
ATOM 2031 C CA . LYS A 1 268 ? -15.62300 10.71000 -9.89700 1.000 57.46556 248 LYS A CA 1
ATOM 2032 C C . LYS A 1 268 ? -16.20200 9.38100 -10.38200 1.000 59.26326 248 LYS A C 1
ATOM 2033 O O . LYS A 1 268 ? -16.09800 9.09200 -11.58100 1.000 65.94090 248 LYS A O 1
ATOM 2039 N N . GLY A 1 269 ? -16.77300 8.60100 -9.46700 1.000 68.44101 249 GLY A N 1
ATOM 2040 C CA . GLY A 1 269 ? -17.40500 7.32300 -9.83800 1.000 61.43477 249 GLY A CA 1
ATOM 2041 C C . GLY A 1 269 ? -16.43400 6.16400 -9.79900 1.000 65.40001 249 GLY A C 1
ATOM 2042 O O . GLY A 1 269 ? -16.81800 5.06200 -10.21700 1.000 68.85989 249 GLY A O 1
ATOM 2043 N N . LEU A 1 270 ? -15.22400 6.40000 -9.30100 1.000 62.32710 250 LEU A N 1
ATOM 2044 C CA . LEU A 1 270 ? -14.26200 5.31700 -9.18600 1.000 61.99113 250 LEU A CA 1
ATOM 2045 C C . LEU A 1 270 ? -14.64200 4.42800 -8.00400 1.000 63.07387 250 LEU A C 1
ATOM 2046 O O . LEU A 1 270 ? -15.04300 4.91800 -6.94200 1.000 60.79806 250 LEU A O 1
ATOM 2051 N N . LYS A 1 271 ? -14.53200 3.11200 -8.19800 1.000 64.46621 251 LYS A N 1
ATOM 2052 C CA . LYS A 1 271 ? -14.86500 2.15600 -7.14300 1.000 66.05880 251 LYS A CA 1
ATOM 2053 C C . LYS A 1 271 ? -13.75500 1.12400 -6.97900 1.000 61.35578 251 LYS A C 1
ATOM 2054 O O . LYS A 1 271 ? -13.30700 0.85700 -5.86000 1.000 64.26127 251 LYS A O 1
ATOM 2060 N N . ILE A 1 272 ? -13.28400 0.56300 -8.08700 1.000 66.68018 252 ILE A N 1
ATOM 2061 C CA . ILE A 1 272 ? -12.21500 -0.43100 -8.07500 1.000 65.68359 252 ILE A CA 1
ATOM 2062 C C . ILE A 1 272 ? -11.26300 -0.14000 -9.21800 1.000 55.48377 252 ILE A C 1
ATOM 2063 O O . ILE A 1 272 ? -11.70400 0.18200 -10.32900 1.000 69.00132 252 ILE A O 1
ATOM 2068 N N . TRP A 1 273 ? -9.95500 -0.25500 -8.95200 1.000 61.92600 253 TRP A N 1
ATOM 2069 C CA . TRP A 1 273 ? -8.97800 -0.07700 -10.01500 1.000 61.66808 253 TRP A CA 1
ATOM 2070 C C . TRP A 1 273 ? -7.75200 -0.95700 -9.80200 1.000 55.23381 253 TRP A C 1
ATOM 2071 O O . TRP A 1 273 ? -7.41700 -1.34600 -8.67400 1.000 62.47257 253 TRP A O 1
ATOM 2082 N N . VAL A 1 274 ? -7.08600 -1.26100 -10.91900 1.000 58.96547 254 VAL A N 1
ATOM 2083 C CA . VAL A 1 274 ? -5.89000 -2.09600 -10.94200 1.000 61.99320 254 VAL A CA 1
ATOM 2084 C C . VAL A 1 274 ? -4.83500 -1.40100 -11.79100 1.000 58.20566 254 VAL A C 1
ATOM 2085 O O . VAL A 1 274 ? -5.13300 -0.88300 -12.87400 1.000 52.03620 254 VAL A O 1
ATOM 2089 N N . PHE A 1 275 ? -3.59800 -1.40700 -11.29200 1.000 59.56083 255 PHE A N 1
ATOM 2090 C CA . PHE A 1 275 ? -2.43000 -0.83600 -11.96200 1.000 58.56024 255 PHE A CA 1
ATOM 2091 C C . PHE A 1 275 ? -1.47700 -1.98100 -12.26100 1.000 54.72026 255 PHE A C 1
ATOM 2092 O O . PHE A 1 275 ? -0.87800 -2.54900 -11.33300 1.000 59.35461 255 PHE A O 1
ATOM 2100 N N . ALA A 1 276 ? -1.30100 -2.27200 -13.54800 1.000 52.13896 256 ALA A N 1
ATOM 2101 C CA . ALA A 1 276 ? -0.56700 -3.43700 -14.02600 1.000 54.08676 256 ALA A CA 1
ATOM 2102 C C . ALA A 1 276 ? 0.67200 -3.00300 -14.80700 1.000 57.02396 256 ALA A C 1
ATOM 2103 O O . ALA A 1 276 ? 0.56500 -2.25000 -15.78500 1.000 53.30108 256 ALA A O 1
ATOM 2105 N N . VAL A 1 277 ? 1.84700 -3.47400 -14.36900 1.000 51.20447 257 VAL A N 1
ATOM 2106 C CA . VAL A 1 277 ? 3.11900 -3.17400 -15.03100 1.000 54.94912 257 VAL A CA 1
ATOM 2107 C C . VAL A 1 277 ? 3.81400 -4.48200 -15.41300 1.000 57.15604 257 VAL A C 1
ATOM 2108 O O . VAL A 1 277 ? 4.19600 -5.26400 -14.53100 1.000 51.86569 257 VAL A O 1
ATOM 2112 N N . ASP A 1 278 ? 4.01900 -4.68300 -16.71800 1.000 57.31408 258 ASP A N 1
ATOM 2113 C CA . ASP A 1 278 ? 4.76100 -5.86700 -17.22200 1.000 57.41810 258 ASP A CA 1
ATOM 2114 C C . ASP A 1 278 ? 6.23200 -5.71600 -16.84900 1.000 59.57429 258 ASP A C 1
ATOM 2115 O O . ASP A 1 278 ? 6.91100 -4.88400 -17.46300 1.000 60.85810 258 ASP A O 1
ATOM 2120 N N . GLU A 1 279 ? 6.68800 -6.50300 -15.88400 1.000 57.11606 259 GLU A N 1
ATOM 2121 C CA . GLU A 1 279 ? 8.07800 -6.37000 -15.39500 1.000 57.76258 259 GLU A CA 1
ATOM 2122 C C . GLU A 1 279 ? 8.96800 -7.36200 -16.14200 1.000 66.27953 259 GLU A C 1
ATOM 2123 O O . GLU A 1 279 ? 10.13900 -7.48800 -15.76700 1.000 66.46629 259 GLU A O 1
ATOM 2129 N N . GLY A 1 280 ? 8.42700 -8.02200 -17.16500 1.000 66.53952 260 GLY A N 1
ATOM 2130 C CA . GLY A 1 280 ? 9.19000 -9.04000 -17.90600 1.000 67.24640 260 GLY A CA 1
ATOM 2131 C C . GLY A 1 280 ? 9.08600 -10.37000 -17.19400 1.000 67.15223 260 GLY A C 1
ATOM 2132 O O . GLY A 1 280 ? 9.58900 -10.45300 -16.05400 1.000 76.38615 260 GLY A O 1
ATOM 2133 N N . ASN A 1 281 ? 8.40600 -11.34300 -17.80300 1.000 65.39114 261 ASN A N 1
ATOM 2134 C CA . ASN A 1 281 ? 8.21300 -12.68800 -17.18500 1.000 67.66115 261 ASN A CA 1
ATOM 2135 C C . ASN A 1 281 ? 7.28600 -12.60700 -15.95900 1.000 68.36766 261 ASN A C 1
ATOM 2136 O O . ASN A 1 281 ? 7.15800 -13.64200 -15.28500 1.000 72.43160 261 ASN A O 1
ATOM 2141 N N . GLU A 1 282 ? 6.62900 -11.46200 -15.72300 1.000 69.16658 262 GLU A N 1
ATOM 2142 C CA . GLU A 1 282 ? 5.73200 -11.25600 -14.55500 1.000 61.28628 262 GLU A CA 1
ATOM 2143 C C . GLU A 1 282 ? 5.07400 -9.87900 -14.66000 1.000 60.76547 262 GLU A C 1
ATOM 2144 O O . GLU A 1 282 ? 5.79800 -8.91600 -14.89700 1.000 62.56798 262 GLU A O 1
ATOM 2150 N N . ILE A 1 283 ? 3.75300 -9.80100 -14.50100 1.000 59.04769 263 ILE A N 1
ATOM 2151 C CA . ILE A 1 283 ? 3.05300 -8.51700 -14.48700 1.000 60.92069 263 ILE A CA 1
ATOM 2152 C C . ILE A 1 283 ? 2.63200 -8.23400 -13.04500 1.000 64.03675 263 ILE A C 1
ATOM 2153 O O . ILE A 1 283 ? 1.85200 -9.00000 -12.45600 1.000 64.78968 263 ILE A O 1
ATOM 2158 N N . ARG A 1 284 ? 3.23200 -7.19000 -12.46300 1.000 59.94727 264 ARG A N 1
ATOM 2159 C CA . ARG A 1 284 ? 2.94900 -6.84300 -11.04600 1.000 58.23922 264 ARG A CA 1
ATOM 2160 C C . ARG A 1 284 ? 1.70100 -5.96500 -10.99600 1.000 62.82429 264 ARG A C 1
ATOM 2161 O O . ARG A 1 284 ? 1.68300 -4.91200 -11.64900 1.000 60.12046 264 ARG A O 1
ATOM 2169 N N . CYS A 1 285 ? 0.70700 -6.40300 -10.23900 1.000 59.88280 265 CYS A N 1
ATOM 2170 C CA . CYS A 1 285 ? -0.57600 -5.67200 -10.23300 1.000 53.59155 265 CYS A CA 1
ATOM 2171 C C . CYS A 1 285 ? -0.87500 -5.12000 -8.84100 1.000 65.14778 265 CYS A C 1
ATOM 2172 O O . CYS A 1 285 ? -0.78000 -5.88000 -7.87000 1.000 59.39234 265 CYS A O 1
ATOM 2175 N N . ARG A 1 286 ? -1.21000 -3.83100 -8.76700 1.000 59.92608 266 ARG A N 1
ATOM 2176 C CA . ARG A 1 286 ? -1.61900 -3.22600 -7.52300 1.000 53.13072 266 ARG A CA 1
ATOM 2177 C C . ARG A 1 286 ? -3.13000 -3.06300 -7.58400 1.000 61.45387 266 ARG A C 1
ATOM 2178 O O . ARG A 1 286 ? -3.67400 -2.54800 -8.57200 1.000 60.31056 266 ARG A O 1
ATOM 2186 N N . LEU A 1 287 ? -3.79700 -3.66500 -6.60500 1.000 56.50080 267 LEU A N 1
ATOM 2187 C CA . LEU A 1 287 ? -5.27100 -3.70400 -6.60000 1.000 58.38972 267 LEU A CA 1
ATOM 2188 C C . LEU A 1 287 ? -5.75300 -2.73500 -5.54000 1.000 57.61193 267 LEU A C 1
ATOM 2189 O O . LEU A 1 287 ? -5.25800 -2.81600 -4.40000 1.000 67.75394 267 LEU A O 1
ATOM 2194 N N . ARG A 1 288 ? -6.68600 -1.86900 -5.90700 1.000 64.76392 268 ARG A N 1
ATOM 2195 C CA . ARG A 1 288 ? -7.13600 -0.84400 -4.94300 1.000 56.11464 268 ARG A CA 1
ATOM 2196 C C . ARG A 1 288 ? -8.66100 -0.74500 -5.00100 1.000 53.32631 268 ARG A C 1
ATOM 2197 O O . ARG A 1 288 ? -9.23900 -1.03700 -6.06300 1.000 57.07018 268 ARG A O 1
ATOM 2205 N N . SER A 1 289 ? -9.27200 -0.36500 -3.88100 1.000 65.11211 269 SER A N 1
ATOM 2206 C CA . SER A 1 289 ? -10.75000 -0.28100 -3.81700 1.000 63.53820 269 SER A CA 1
ATOM 2207 C C . SER A 1 289 ? -11.20300 0.89500 -2.95500 1.000 54.41704 269 SER A C 1
ATOM 2208 O O . SER A 1 289 ? -10.44800 1.30800 -2.06400 1.000 69.71838 269 SER A O 1
ATOM 2211 N N . LYS A 1 290 ? -12.40500 1.39400 -3.21800 1.000 63.84044 270 LYS A N 1
ATOM 2212 C CA . LYS A 1 290 ? -12.95500 2.53600 -2.48600 1.000 67.64672 270 LYS A CA 1
ATOM 2213 C C . LYS A 1 290 ? -13.96200 2.06300 -1.44600 1.000 70.00017 270 LYS A C 1
ATOM 2214 O O . LYS A 1 290 ? -14.76100 1.15600 -1.70500 1.000 76.34434 270 LYS A O 1
ATOM 2220 N N . GLY A 1 291 ? -13.91900 2.68600 -0.27000 1.000 71.28616 271 GLY A N 1
ATOM 2221 C CA . GLY A 1 291 ? -14.85900 2.34500 0.79100 1.000 69.98841 271 GLY A CA 1
ATOM 2222 C C . GLY A 1 291 ? -14.59500 0.98600 1.42000 1.000 75.28451 271 GLY A C 1
ATOM 2223 O O . GLY A 1 291 ? -13.45100 0.55100 1.58300 1.000 75.92541 271 GLY A O 1
ATOM 2224 N N . GLN A 1 292 ? -15.67600 0.30700 1.80100 1.000 77.49769 272 GLN A N 1
ATOM 2225 C CA . GLN A 1 292 ? -15.59700 -1.01200 2.41700 1.000 69.93944 272 GLN A CA 1
ATOM 2226 C C . GLN A 1 292 ? -15.67500 -2.14600 1.40600 1.000 67.56223 272 GLN A C 1
ATOM 2227 O O . GLN A 1 292 ? -16.02500 -3.27600 1.77200 1.000 78.65181 272 GLN A O 1
ATOM 2233 N N . LEU A 1 293 ? -15.33000 -1.87100 0.15100 1.000 74.15396 273 LEU A N 1
ATOM 2234 C CA . LEU A 1 293 ? -15.25100 -2.90100 -0.87300 1.000 60.95792 273 LEU A CA 1
ATOM 2235 C C . LEU A 1 293 ? -14.04400 -3.79500 -0.59700 1.000 71.35196 273 LEU A C 1
ATOM 2236 O O . LEU A 1 293 ? -13.06100 -3.37200 0.03600 1.000 74.14404 273 LEU A O 1
ATOM 2241 N N . ILE A 1 294 ? -14.13000 -5.05200 -1.04800 1.000 74.26037 274 ILE A N 1
ATOM 2242 C CA . ILE A 1 294 ? -13.12500 -6.06100 -0.72200 1.000 72.75970 274 ILE A CA 1
ATOM 2243 C C . ILE A 1 294 ? -12.43600 -6.52200 -1.99800 1.000 65.36176 274 ILE A C 1
ATOM 2244 O O . ILE A 1 294 ? -13.09700 -7.00800 -2.92300 1.000 75.66665 274 ILE A O 1
ATOM 2249 N N . ILE A 1 295 ? -11.09500 -6.47600 -1.99100 1.000 75.15804 275 ILE A N 1
ATOM 2250 C CA . ILE A 1 295 ? -10.28200 -6.97300 -3.14400 1.000 72.17762 275 ILE A CA 1
ATOM 2251 C C . ILE A 1 295 ? -9.20900 -7.94500 -2.62100 1.000 66.14664 275 ILE A C 1
ATOM 2252 O O . ILE A 1 295 ? -8.63000 -8.68400 -3.44500 1.000 68.78126 275 ILE A O 1
ATOM 2257 N N . ASN A 1 296 ? -8.95600 -7.94700 -1.30900 1.000 67.01685 276 ASN A N 1
ATOM 2258 C CA . ASN A 1 296 ? -7.92200 -8.82500 -0.69600 1.000 69.17718 276 ASN A CA 1
ATOM 2259 C C . ASN A 1 296 ? -8.23500 -10.27900 -1.01100 1.000 67.49099 276 ASN A C 1
ATOM 2260 O O . ASN A 1 296 ? -7.29200 -11.05100 -1.23900 1.000 74.81411 276 ASN A O 1
ATOM 2265 N N . ASP A 1 297 ? -9.51800 -10.61700 -1.01500 1.000 73.69957 277 ASP A N 1
ATOM 2266 C CA . ASP A 1 297 ? -9.94600 -12.00300 -1.31800 1.000 66.14913 277 ASP A CA 1
ATOM 2267 C C . ASP A 1 297 ? -9.48100 -12.38100 -2.72500 1.000 73.81753 277 ASP A C 1
ATOM 2268 O O . ASP A 1 297 ? -8.77100 -13.39100 -2.84800 1.000 70.39649 277 ASP A O 1
ATOM 2273 N N . ILE A 1 298 ? -9.85400 -11.59500 -3.73600 1.000 71.07246 278 ILE A N 1
ATOM 2274 C CA . ILE A 1 298 ? -9.50100 -11.95100 -5.14100 1.000 68.29384 278 ILE A CA 1
ATOM 2275 C C . ILE A 1 298 ? -7.97700 -11.98400 -5.24100 1.000 64.77673 278 ILE A C 1
ATOM 2276 O O . ILE A 1 298 ? -7.44700 -12.77400 -6.03100 1.000 74.60930 278 ILE A O 1
ATOM 2281 N N . ALA A 1 299 ? -7.31000 -11.15200 -4.45100 1.000 65.55509 279 ALA A N 1
ATOM 2282 C CA . ALA A 1 299 ? -5.83500 -11.12800 -4.46000 1.000 64.42135 279 ALA A CA 1
ATOM 2283 C C . ALA A 1 299 ? -5.32000 -12.49400 -4.01600 1.000 69.72165 279 ALA A C 1
ATOM 2284 O O . ALA A 1 299 ? -4.51700 -13.08800 -4.74400 1.000 73.13868 279 ALA A O 1
ATOM 2286 N N . GLN A 1 300 ? -5.78700 -12.96300 -2.86200 1.000 69.14515 280 GLN A N 1
ATOM 2287 C CA . GLN A 1 300 ? -5.37400 -14.30500 -2.37600 1.000 69.33351 280 GLN A CA 1
ATOM 2288 C C . GLN A 1 300 ? -5.74200 -15.36600 -3.41900 1.000 62.18380 280 GLN A C 1
ATOM 2289 O O . GLN A 1 300 ? -4.97900 -16.33400 -3.54700 1.000 69.56258 280 GLN A O 1
ATOM 2295 N N . ASP A 1 301 ? -6.86200 -15.18800 -4.12500 1.000 66.76769 281 ASP A N 1
ATOM 2296 C CA . ASP A 1 301 ? -7.31600 -16.20500 -5.11000 1.000 64.52515 281 ASP A CA 1
ATOM 2297 C C . ASP A 1 301 ? -6.30700 -16.33500 -6.25900 1.000 67.20984 281 ASP A C 1
ATOM 2298 O O . ASP A 1 301 ? -6.37500 -17.35000 -6.96400 1.000 67.30705 281 ASP A O 1
ATOM 2303 N N . PHE A 1 302 ? -5.40100 -15.37300 -6.42900 1.000 66.30602 282 PHE A N 1
ATOM 2304 C CA . PHE A 1 302 ? -4.43300 -15.33700 -7.52000 1.000 64.11076 282 PHE A CA 1
ATOM 2305 C C . PHE A 1 302 ? -3.00900 -15.40000 -6.97300 1.000 69.10565 282 PHE A C 1
ATOM 2306 O O . PHE A 1 302 ? -2.05000 -15.04800 -7.66800 1.000 71.68462 282 PHE A O 1
ATOM 2314 N N . GLY A 1 303 ? -2.85900 -15.81200 -5.72300 1.000 64.55014 283 GLY A N 1
ATOM 2315 C CA . GLY A 1 303 ? -1.55300 -15.90200 -5.12900 1.000 54.10524 283 GLY A CA 1
ATOM 2316 C C . GLY A 1 303 ? -1.04600 -14.63000 -4.49400 1.000 66.96440 283 GLY A C 1
ATOM 2317 O O . GLY A 1 303 ? 0.13700 -14.56900 -4.13600 1.000 63.91117 283 GLY A O 1
ATOM 2318 N N . GLY A 1 304 ? -1.92000 -13.64200 -4.32300 1.000 57.53955 284 GLY A N 1
ATOM 2319 C CA . GLY A 1 304 ? -1.48900 -12.35500 -3.76300 1.000 63.86445 284 GLY A CA 1
ATOM 2320 C C . GLY A 1 304 ? -2.01100 -12.12500 -2.36400 1.000 67.02782 284 GLY A C 1
ATOM 2321 O O . GLY A 1 304 ? -2.38000 -13.10300 -1.70000 1.000 75.57763 284 GLY A O 1
ATOM 2322 N N . GLY A 1 305 ? -2.03200 -10.86700 -1.93000 1.000 68.33784 285 GLY A N 1
ATOM 2323 C CA . GLY A 1 305 ? -2.52100 -10.53000 -0.58300 1.000 65.18006 285 GLY A CA 1
ATOM 2324 C C . GLY A 1 305 ? -2.04500 -9.17400 -0.10400 1.000 65.50790 285 GLY A C 1
ATOM 2325 O O . GLY A 1 305 ? -1.29200 -8.51400 -0.84200 1.000 65.02363 285 GLY A O 1
ATOM 2326 N N . GLY A 1 306 ? -2.45000 -8.78800 1.10500 1.000 69.86960 286 GLY A N 1
ATOM 2327 C CA . GLY A 1 306 ? -2.08800 -7.47900 1.67800 1.000 62.28593 286 GLY A CA 1
ATOM 2328 C C . GLY A 1 306 ? -3.25400 -6.92800 2.47700 1.000 71.61670 286 GLY A C 1
ATOM 2329 O O . GLY A 1 306 ? -3.82800 -7.68600 3.27400 1.000 67.87484 286 GLY A O 1
ATOM 2330 N N . HIS A 1 307 ? -3.62100 -5.66900 2.24500 1.000 68.96605 287 HIS A N 1
ATOM 2331 C CA . HIS A 1 307 ? -4.78500 -5.05800 2.93900 1.000 64.25707 287 HIS A CA 1
ATOM 2332 C C . HIS A 1 307 ? -6.02900 -5.22300 2.05600 1.000 64.80738 287 HIS A C 1
ATOM 2333 O O . HIS A 1 307 ? -5.87000 -5.32500 0.83600 1.000 71.43399 287 HIS A O 1
ATOM 2340 N N . PRO A 1 308 ? -7.25100 -5.32500 2.61700 1.000 66.68316 288 PRO A N 1
ATOM 2341 C CA . PRO A 1 308 ? -8.48400 -5.42000 1.82300 1.000 68.37091 288 PRO A CA 1
ATOM 2342 C C . PRO A 1 308 ? -8.77300 -4.25500 0.86700 1.000 70.00736 288 PRO A C 1
ATOM 2343 O O . PRO A 1 308 ? -9.63500 -4.41300 0.03300 1.000 69.92031 288 PRO A O 1
ATOM 2347 N N . ASN A 1 309 ? -8.09300 -3.12400 1.04500 1.000 72.52001 289 ASN A N 1
ATOM 2348 C CA . ASN A 1 309 ? -8.26700 -1.98200 0.11400 1.000 71.59266 289 ASN A CA 1
ATOM 2349 C C . ASN A 1 309 ? -6.94300 -1.72000 -0.61600 1.000 66.97169 289 ASN A C 1
ATOM 2350 O O . ASN A 1 309 ? -6.95200 -0.90200 -1.54000 1.000 66.70933 289 ASN A O 1
ATOM 2355 N N . ALA A 1 310 ? -5.86100 -2.40400 -0.22600 1.000 71.87523 290 ALA A N 1
ATOM 2356 C CA . ALA A 1 310 ? -4.54600 -2.22600 -0.88300 1.000 68.63228 290 ALA A CA 1
ATOM 2357 C C . ALA A 1 310 ? -3.77800 -3.54600 -0.87700 1.000 62.75315 290 ALA A C 1
ATOM 2358 O O . ALA A 1 310 ? -3.03400 -3.80000 0.08000 1.000 66.47198 290 ALA A O 1
ATOM 2360 N N . SER A 1 311 ? -3.93800 -4.33600 -1.93200 1.000 58.30462 291 SER A N 1
ATOM 2361 C CA . SER A 1 311 ? -3.25400 -5.64600 -2.00100 1.000 67.96301 291 SER A CA 1
ATOM 2362 C C . SER A 1 311 ? -2.51300 -5.79100 -3.33200 1.000 68.66352 291 SER A C 1
ATOM 2363 O O . SER A 1 311 ? -2.80200 -5.02000 -4.25800 1.000 63.60128 291 SER A O 1
ATOM 2366 N N . GLY A 1 312 ? -1.60200 -6.76000 -3.41600 1.000 65.73182 292 GLY A N 1
ATOM 2367 C CA . GLY A 1 312 ? -0.80000 -6.95400 -4.63700 1.000 63.30313 292 GLY A CA 1
ATOM 2368 C C . GLY A 1 312 ? -0.90300 -8.35200 -5.20600 1.000 66.94841 292 GLY A C 1
ATOM 2369 O O . GLY A 1 312 ? -0.95400 -9.28800 -4.40600 1.000 64.53856 292 GLY A O 1
ATOM 2370 N N . VAL A 1 313 ? -0.90700 -8.48400 -6.53000 1.000 62.04539 293 VAL A N 1
ATOM 2371 C CA . VAL A 1 313 ? -0.98400 -9.75700 -7.23200 1.000 57.00949 293 VAL A CA 1
ATOM 2372 C C . VAL A 1 313 ? 0.00700 -9.70300 -8.38600 1.000 64.33704 293 VAL A C 1
ATOM 2373 O O . VAL A 1 313 ? 0.24800 -8.62600 -8.94200 1.000 62.10257 293 VAL A O 1
ATOM 2377 N N . SER A 1 314 ? 0.62100 -10.84400 -8.71500 1.000 56.32644 294 SER A N 1
ATOM 2378 C CA . SER A 1 314 ? 1.40100 -10.98700 -9.94000 1.000 56.04653 294 SER A CA 1
ATOM 2379 C C . SER A 1 314 ? 0.77100 -12.02200 -10.86600 1.000 58.97417 294 SER A C 1
ATOM 2380 O O . SER A 1 314 ? 0.38600 -13.10900 -10.42500 1.000 61.99876 294 SER A O 1
ATOM 2383 N N . VAL A 1 315 ? 0.65500 -11.66200 -12.13800 1.000 62.62970 295 VAL A N 1
ATOM 2384 C CA . VAL A 1 315 ? 0.15400 -12.54900 -13.17200 1.000 57.02068 295 VAL A CA 1
ATOM 2385 C C . VAL A 1 315 ? 1.28500 -12.75500 -14.17100 1.000 66.30028 295 VAL A C 1
ATOM 2386 O O . VAL A 1 315 ? 2.31000 -12.06400 -14.14100 1.000 62.00907 295 VAL A O 1
ATOM 2390 N N . ASP A 1 316 ? 1.09300 -13.71600 -15.07300 1.000 67.51171 296 ASP A N 1
ATOM 2391 C CA . ASP A 1 316 ? 2.14100 -14.05500 -16.03100 1.000 66.63095 296 ASP A CA 1
ATOM 2392 C C . ASP A 1 316 ? 1.77300 -13.79900 -17.48300 1.000 59.06697 296 ASP A C 1
ATOM 2393 O O . ASP A 1 316 ? 2.58100 -14.11900 -18.36500 1.000 71.29408 296 ASP A O 1
ATOM 2398 N N . SER A 1 317 ? 0.60400 -13.21300 -17.76000 1.000 63.22084 297 SER A N 1
ATOM 2399 C CA . SER A 1 317 ? 0.25900 -12.79100 -19.11700 1.000 64.53866 297 SER A CA 1
ATOM 2400 C C . SER A 1 317 ? -0.87700 -11.77600 -19.06200 1.000 61.94208 297 SER A C 1
ATOM 2401 O O . SER A 1 317 ? -1.54200 -11.60900 -18.04000 1.000 61.86967 297 SER A O 1
ATOM 2404 N N . TRP A 1 318 ? -1.15500 -11.15900 -20.20800 1.000 61.00601 298 TRP A N 1
ATOM 2405 C CA . TRP A 1 318 ? -2.27800 -10.22700 -20.25200 1.000 65.98915 298 TRP A CA 1
ATOM 2406 C C . TRP A 1 318 ? -3.62400 -10.93600 -20.30600 1.000 66.05330 298 TRP A C 1
ATOM 2407 O O . TRP A 1 318 ? -4.62900 -10.36700 -19.86200 1.000 66.10782 298 TRP A O 1
ATOM 2418 N N . ASP A 1 319 ? -3.65700 -12.17200 -20.81400 1.000 62.69510 299 ASP A N 1
ATOM 2419 C CA . ASP A 1 319 ? -4.86100 -12.99100 -20.69900 1.000 63.70375 299 ASP A CA 1
ATOM 2420 C C . ASP A 1 319 ? -5.19600 -13.30800 -19.24500 1.000 61.61362 299 ASP A C 1
ATOM 2421 O O . ASP A 1 319 ? -6.37100 -13.29900 -18.85900 1.000 70.11526 299 ASP A O 1
ATOM 2426 N N . GLU A 1 320 ? -4.18400 -13.56600 -18.41700 1.000 61.68278 300 GLU A N 1
ATOM 2427 C CA . GLU A 1 320 ? -4.46700 -13.79600 -17.00400 1.000 59.60245 300 GLU A CA 1
ATOM 2428 C C . GLU A 1 320 ? -4.87100 -12.50100 -16.30000 1.000 65.06574 300 GLU A C 1
ATOM 2429 O O . GLU A 1 320 ? -5.64200 -12.54400 -15.33300 1.000 64.89278 300 GLU A O 1
ATOM 2435 N N . PHE A 1 321 ? -4.36600 -11.34700 -16.76400 1.000 63.11795 301 PHE A N 1
ATOM 2436 C CA . PHE A 1 321 ? -4.82700 -10.06200 -16.22100 1.000 63.24250 301 PHE A CA 1
ATOM 2437 C C . PHE A 1 321 ? -6.32600 -9.89000 -16.43800 1.000 66.59034 301 PHE A C 1
ATOM 2438 O O . PHE A 1 321 ? -7.07000 -9.51700 -15.51800 1.000 67.18026 301 PHE A O 1
ATOM 2446 N N . GLU A 1 322 ? -6.78400 -10.17500 -17.65700 1.000 64.94419 302 GLU A N 1
ATOM 2447 C CA . GLU A 1 322 ? -8.20100 -10.04400 -17.98500 1.000 71.79648 302 GLU A CA 1
ATOM 2448 C C . GLU A 1 322 ? -9.06200 -10.85700 -17.02700 1.000 71.47297 302 GLU A C 1
ATOM 2449 O O . GLU A 1 322 ? -10.20100 -10.47900 -16.73600 1.000 74.81719 302 GLU A O 1
ATOM 2455 N N . GLN A 1 323 ? -8.52700 -11.95800 -16.50800 1.000 67.84314 303 GLN A N 1
ATOM 2456 C CA . GLN A 1 323 ? -9.26200 -12.75100 -15.53400 1.000 62.28541 303 GLN A CA 1
ATOM 2457 C C . GLN A 1 323 ? -9.25800 -12.07700 -14.17100 1.000 69.08563 303 GLN A C 1
ATOM 2458 O O . GLN A 1 323 ? -10.27800 -12.08500 -13.46600 1.000 70.58814 303 GLN A O 1
ATOM 2464 N N . LEU A 1 324 ? -8.11100 -11.50100 -13.78900 1.000 65.78841 304 LEU A N 1
ATOM 2465 C CA . LEU A 1 324 ? -8.04300 -10.66400 -12.59000 1.000 67.37131 304 LEU A CA 1
ATOM 2466 C C . LEU A 1 324 ? -9.04200 -9.52200 -12.68200 1.000 65.67701 304 LEU A C 1
ATOM 2467 O O . LEU A 1 324 ? -9.71600 -9.19800 -11.69400 1.000 73.04636 304 LEU A O 1
ATOM 2472 N N . ALA A 1 325 ? -9.18200 -8.94600 -13.88100 1.000 67.11971 305 ALA A N 1
ATOM 2473 C CA . ALA A 1 325 ? -10.16900 -7.90200 -14.13100 1.000 65.92422 305 ALA A CA 1
ATOM 2474 C C . ALA A 1 325 ? -11.58200 -8.42400 -13.92300 1.000 68.11790 305 ALA A C 1
ATOM 2475 O O . ALA A 1 325 ? -12.29500 -7.97500 -13.01700 1.000 69.49201 305 ALA A O 1
ATOM 2477 N N . THR A 1 326 ? -12.01500 -9.34900 -14.78600 1.000 66.42947 306 THR A N 1
ATOM 2478 C CA . THR A 1 326 ? -13.35600 -9.92400 -14.70500 1.000 65.85868 306 THR A CA 1
ATOM 2479 C C . THR A 1 326 ? -13.74400 -10.22900 -13.26400 1.000 69.96430 306 THR A C 1
ATOM 2480 O O . THR A 1 326 ? -14.75900 -9.73000 -12.75700 1.000 77.25760 306 THR A O 1
ATOM 2484 N N . ALA A 1 327 ? -12.88100 -10.97500 -12.58500 1.000 63.31149 307 ALA A N 1
ATOM 2485 C CA . ALA A 1 327 ? -13.15900 -11.32400 -11.17500 1.000 65.09964 307 ALA A CA 1
ATOM 2486 C C . ALA A 1 327 ? -13.38400 -10.05500 -10.35200 1.000 75.20077 307 ALA A C 1
ATOM 2487 O O . ALA A 1 327 ? -14.32200 -10.03600 -9.54300 1.000 81.20122 307 ALA A O 1
ATOM 2489 N N . LEU A 1 328 ? -12.54200 -9.04100 -10.54500 1.000 74.39353 308 LEU A N 1
ATOM 2490 C CA . LEU A 1 328 ? -12.65400 -7.79900 -9.73800 1.000 71.08083 308 LEU A CA 1
ATOM 2491 C C . LEU A 1 328 ? -13.97100 -7.08100 -10.06900 1.000 64.64401 308 LEU A C 1
ATOM 2492 O O . LEU A 1 328 ? -14.54200 -6.48100 -9.15200 1.000 79.36350 308 LEU A O 1
ATOM 2497 N N . ARG A 1 329 ? -14.43600 -7.15600 -11.31600 1.000 67.82853 309 ARG A N 1
ATOM 2498 C CA . ARG A 1 329 ? -15.65700 -6.41300 -11.72700 1.000 72.37332 309 ARG A CA 1
ATOM 2499 C C . ARG A 1 329 ? -16.91700 -7.07500 -11.15600 1.000 74.59125 309 ARG A C 1
ATOM 2500 O O . ARG A 1 329 ? -17.95900 -6.40600 -11.12400 1.000 82.82402 309 ARG A O 1
ATOM 2508 N N . THR A 1 330 ? -16.82400 -8.34000 -10.73900 1.000 78.62978 310 THR A N 1
ATOM 2509 C CA . THR A 1 330 ? -17.98700 -9.03100 -10.12300 1.000 74.41800 310 THR A CA 1
ATOM 2510 C C . THR A 1 330 ? -18.26000 -8.39700 -8.76500 1.000 73.00756 310 THR A C 1
ATOM 2511 O O . THR A 1 330 ? -19.43100 -8.39000 -8.35100 1.000 78.65357 310 THR A O 1
ATOM 2515 N N . LYS A 1 331 ? -17.20000 -7.91500 -8.11300 1.000 73.98670 311 LYS A N 1
ATOM 2516 C CA . LYS A 1 331 ? -17.32900 -7.28300 -6.77900 1.000 68.97415 311 LYS A CA 1
ATOM 2517 C C . LYS A 1 331 ? -18.00400 -5.91900 -6.93000 1.000 70.86295 311 LYS A C 1
ATOM 2518 O O . LYS A 1 331 ? -18.10700 -5.21300 -5.91100 1.000 72.64965 311 LYS A O 1
ATOM 2524 N N . LEU A 1 332 ? -18.42900 -5.57500 -8.14900 1.000 77.23508 312 LEU A N 1
ATOM 2525 C CA . LEU A 1 332 ? -19.06700 -4.26000 -8.43000 1.000 79.80270 312 LEU A CA 1
ATOM 2526 C C . LEU A 1 332 ? -18.05800 -3.13900 -8.15500 1.000 80.37843 312 LEU A C 1
ATOM 2527 O O . LEU A 1 332 ? -17.09300 -3.03400 -8.93300 1.000 82.33029 312 LEU A O 1
ATOM 2532 N N . GLU B 1 13 ? -5.84900 26.16500 39.25800 1.000 67.51995 -7 GLU C N 1
ATOM 2533 C CA . GLU B 1 13 ? -7.15900 26.00100 38.57200 1.000 65.36792 -7 GLU C CA 1
ATOM 2534 C C . GLU B 1 13 ? -7.25900 27.01900 37.43700 1.000 62.02393 -7 GLU C C 1
ATOM 2535 O O . GLU B 1 13 ? -7.53000 26.59600 36.30700 1.000 56.79211 -7 GLU C O 1
ATOM 2541 N N . ASN B 1 14 ? -7.06300 28.30200 37.74000 1.000 59.94768 -6 ASN C N 1
ATOM 2542 C CA . ASN B 1 14 ? -7.04400 29.34900 36.68800 1.000 59.86670 -6 ASN C CA 1
ATOM 2543 C C . ASN B 1 14 ? -5.99800 28.95900 35.64600 1.000 60.73851 -6 ASN C C 1
ATOM 2544 O O . ASN B 1 14 ? -4.92900 28.44900 36.01600 1.000 56.11692 -6 ASN C O 1
ATOM 2549 N N . LEU B 1 15 ? -6.30700 29.20200 34.38200 1.000 61.15698 -5 LEU C N 1
ATOM 2550 C CA . LEU B 1 15 ? -5.33600 28.89300 33.31200 1.000 58.97360 -5 LEU C CA 1
ATOM 2551 C C . LEU B 1 15 ? -4.07400 29.73500 33.50800 1.000 50.79967 -5 LEU C C 1
ATOM 2552 O O . LEU B 1 15 ? -3.01300 29.28900 33.07300 1.000 58.54506 -5 LEU C O 1
ATOM 2557 N N . TYR B 1 16 ? -4.18600 30.89400 34.15700 1.000 50.64342 -4 TYR C N 1
ATOM 2558 C CA . TYR B 1 16 ? -3.00700 31.70700 34.44200 1.000 59.51767 -4 TYR C CA 1
ATOM 2559 C C . TYR B 1 16 ? -2.15500 31.06200 35.52700 1.000 54.26681 -4 TYR C C 1
ATOM 2560 O O . TYR B 1 16 ? -0.92600 31.00400 35.40600 1.000 61.00697 -4 TYR C O 1
ATOM 2569 N N . PHE B 1 17 ? -2.80200 30.54500 36.57700 1.000 56.37994 -3 PHE C N 1
ATOM 2570 C CA . PHE B 1 17 ? -2.08900 29.82700 37.62900 1.000 55.07000 -3 PHE C CA 1
ATOM 2571 C C . PHE B 1 17 ? -1.28000 28.68200 37.04200 1.000 57.21998 -3 PHE C C 1
ATOM 2572 O O . PHE B 1 17 ? -0.10200 28.50000 37.37500 1.000 54.97239 -3 PHE C O 1
ATOM 2580 N N . GLN B 1 18 ? -1.89500 27.91800 36.13400 1.000 57.88081 -2 GLN C N 1
ATOM 2581 C CA . GLN B 1 18 ? -1.23000 26.76400 35.54200 1.000 57.65077 -2 GLN C CA 1
ATOM 2582 C C . GLN B 1 18 ? -0.01200 27.19600 34.73600 1.000 58.00119 -2 GLN C C 1
ATOM 2583 O O . GLN B 1 18 ? 1.05900 26.58700 34.83100 1.000 58.52207 -2 GLN C O 1
ATOM 2589 N N . GLY B 1 19 ? -0.15700 28.26000 33.94600 1.000 59.25708 -1 GLY C N 1
ATOM 2590 C CA . GLY B 1 19 ? 0.96900 28.74800 33.16400 1.000 62.71920 -1 GLY C CA 1
ATOM 2591 C C . GLY B 1 19 ? 2.10200 29.27200 34.02400 1.000 58.73876 -1 GLY C C 1
ATOM 2592 O O . GLY B 1 19 ? 3.27400 29.01800 33.74200 1.000 63.89597 -1 GLY C O 1
ATOM 2593 N N . HIS B 1 20 ? 1.76900 29.99900 35.09100 1.000 55.77984 0 HIS C N 1
ATOM 2594 C CA . HIS B 1 20 ? 2.80300 30.47200 36.00700 1.000 55.83910 0 HIS C CA 1
ATOM 2595 C C . HIS B 1 20 ? 3.49500 29.30600 36.70700 1.000 58.00964 0 HIS C C 1
ATOM 2596 O O . HIS B 1 20 ? 4.71800 29.32000 36.88200 1.000 52.92266 0 HIS C O 1
ATOM 2603 N N . MET B 1 21 ? 2.72800 28.27900 37.09200 1.000 53.30359 1 MET C N 1
ATOM 2604 C CA . MET B 1 21 ? 3.30000 27.09000 37.71900 1.000 60.07644 1 MET C CA 1
ATOM 2605 C C . MET B 1 21 ? 4.38700 26.47000 36.85000 1.000 61.29643 1 MET C C 1
ATOM 2606 O O . MET B 1 21 ? 5.48800 26.16800 37.33000 1.000 57.36761 1 MET C O 1
ATOM 2611 N N . ILE B 1 22 ? 4.08800 26.26300 35.56300 1.000 59.16929 2 ILE C N 1
ATOM 2612 C CA . ILE B 1 22 ? 5.07200 25.68200 34.65500 1.000 57.05381 2 ILE C CA 1
ATOM 2613 C C . ILE B 1 22 ? 6.30200 26.57100 34.56400 1.000 56.44668 2 ILE C C 1
ATOM 2614 O O . ILE B 1 22 ? 7.44200 26.09100 34.55800 1.000 58.28230 2 ILE C O 1
ATOM 2619 N N . SER B 1 23 ? 6.08600 27.88100 34.46800 1.000 54.22126 3 SER C N 1
ATOM 2620 C CA . SER B 1 23 ? 7.20000 28.80900 34.34400 1.000 66.15031 3 SER C CA 1
ATOM 2621 C C . SER B 1 23 ? 8.03300 28.82900 35.61700 1.000 67.37162 3 SER C C 1
ATOM 2622 O O . SER B 1 23 ? 9.26800 28.89900 35.57200 1.000 65.67039 3 SER C O 1
ATOM 2625 N N . THR B 1 24 ? 7.36900 28.75800 36.76500 1.000 63.48979 4 THR C N 1
ATOM 2626 C CA . THR B 1 24 ? 8.07900 28.68100 38.03200 1.000 63.05197 4 THR C CA 1
ATOM 2627 C C . THR B 1 24 ? 8.88500 27.39700 38.12400 1.000 61.25200 4 THR C C 1
ATOM 2628 O O . THR B 1 24 ? 10.06100 27.41800 38.50400 1.000 66.22607 4 THR C O 1
ATOM 2632 N N . LEU B 1 25 ? 8.27100 26.26600 37.76800 1.000 59.57638 5 LEU C N 1
ATOM 2633 C CA . LEU B 1 25 ? 8.96800 24.99500 37.92600 1.000 61.85832 5 LEU C CA 1
ATOM 2634 C C . LEU B 1 25 ? 10.25100 24.98700 37.11300 1.000 65.74702 5 LEU C C 1
ATOM 2635 O O . LEU B 1 25 ? 11.28500 24.49200 37.57200 1.000 55.84965 5 LEU C O 1
ATOM 2640 N N . ASN B 1 26 ? 10.21800 25.58900 35.92600 1.000 58.93889 6 ASN C N 1
ATOM 2641 C CA . ASN B 1 26 ? 11.41300 25.63600 35.09600 1.000 61.05936 6 ASN C CA 1
ATOM 2642 C C . ASN B 1 26 ? 12.44400 26.59000 35.67900 1.000 64.51932 6 ASN C C 1
ATOM 2643 O O . ASN B 1 26 ? 13.64600 26.31600 35.63400 1.000 71.75431 6 ASN C O 1
ATOM 2648 N N . GLU B 1 27 ? 11.99100 27.70900 36.23900 1.000 65.57078 7 GLU C N 1
ATOM 2649 C CA . GLU B 1 27 ? 12.92100 28.66200 36.83400 1.000 63.41031 7 GLU C CA 1
ATOM 2650 C C . GLU B 1 27 ? 13.65900 28.04500 38.01600 1.000 61.77784 7 GLU C C 1
ATOM 2651 O O . GLU B 1 27 ? 14.85400 28.29000 38.20100 1.000 68.66739 7 GLU C O 1
ATOM 2657 N N . ILE B 1 28 ? 12.97400 27.22000 38.80800 1.000 60.79743 8 ILE C N 1
ATOM 2658 C CA . ILE B 1 28 ? 13.64600 26.52000 39.90000 1.000 56.27662 8 ILE C CA 1
ATOM 2659 C C . ILE B 1 28 ? 14.74300 25.61800 39.35400 1.000 57.59000 8 ILE C C 1
ATOM 2660 O O . ILE B 1 28 ? 15.88100 25.63900 39.83200 1.000 59.65281 8 ILE C O 1
ATOM 2665 N N . MET B 1 29 ? 14.42000 24.82400 38.32600 1.000 60.52267 9 MET C N 1
ATOM 2666 C CA . MET B 1 29 ? 15.40200 23.90100 37.76900 1.000 58.17435 9 MET C CA 1
ATOM 2667 C C . MET B 1 29 ? 16.59600 24.64800 37.20200 1.000 61.81754 9 MET C C 1
ATOM 2668 O O . MET B 1 29 ? 17.74300 24.22700 37.39300 1.000 70.50587 9 MET C O 1
ATOM 2673 N N . LYS B 1 30 ? 16.34500 25.75800 36.50500 1.000 58.18145 10 LYS C N 1
ATOM 2674 C CA . LYS B 1 30 ? 17.43700 26.58900 36.01500 1.000 67.47500 10 LYS C CA 1
ATOM 2675 C C . LYS B 1 30 ? 18.37800 26.97300 37.15100 1.000 67.07871 10 LYS C C 1
ATOM 2676 O O . LYS B 1 30 ? 19.59300 26.76500 37.05700 1.000 64.54992 10 LYS C O 1
ATOM 2682 N N . CYS B 1 31 ? 17.82700 27.49700 38.25300 1.000 68.04608 11 CYS C N 1
ATOM 2683 C CA . CYS B 1 31 ? 18.67600 27.92400 39.36500 1.000 62.38355 11 CYS C CA 1
ATOM 2684 C C . CYS B 1 31 ? 19.45500 26.76100 39.95400 1.000 67.18403 11 CYS C C 1
ATOM 2685 O O . CYS B 1 31 ? 20.59100 26.94600 40.40000 1.000 72.99202 11 CYS C O 1
ATOM 2688 N N . ILE B 1 32 ? 18.86400 25.56400 39.97800 1.000 67.53719 12 ILE C N 1
ATOM 2689 C CA . ILE B 1 32 ? 19.59100 24.39000 40.45400 1.000 62.67725 12 ILE C CA 1
ATOM 2690 C C . ILE B 1 32 ? 20.77100 24.09400 39.53500 1.000 68.14799 12 ILE C C 1
ATOM 2691 O O . ILE B 1 32 ? 21.89100 23.83900 39.99700 1.000 65.42793 12 ILE C O 1
ATOM 2696 N N . GLU B 1 33 ? 20.53600 24.13600 38.21600 1.000 73.53281 13 GLU C N 1
ATOM 2697 C CA . GLU B 1 33 ? 21.61000 23.90400 37.25300 1.000 69.57596 13 GLU C CA 1
ATOM 2698 C C . GLU B 1 33 ? 22.71100 24.94300 37.39400 1.000 72.14076 13 GLU C C 1
ATOM 2699 O O . GLU B 1 33 ? 23.89900 24.60700 37.31200 1.000 73.75303 13 GLU C O 1
ATOM 2705 N N . ASP B 1 34 ? 22.33500 26.20700 37.62200 1.000 68.10868 14 ASP C N 1
ATOM 2706 C CA . ASP B 1 34 ? 23.27800 27.31900 37.68700 1.000 66.91713 14 ASP C CA 1
ATOM 2707 C C . ASP B 1 34 ? 23.97400 27.46200 39.03600 1.000 67.13309 14 ASP C C 1
ATOM 2708 O O . ASP B 1 34 ? 24.72300 28.42500 39.22500 1.000 69.75237 14 ASP C O 1
ATOM 2713 N N . ASN B 1 35 ? 23.75300 26.55000 39.97500 1.000 71.37772 15 ASN C N 1
ATOM 2714 C CA . ASN B 1 35 ? 24.35700 26.65500 41.29700 1.000 66.84713 15 ASN C CA 1
ATOM 2715 C C . ASN B 1 35 ? 24.93700 25.30900 41.67200 1.000 72.30183 15 ASN C C 1
ATOM 2716 O O . ASN B 1 35 ? 24.21300 24.31000 41.69400 1.000 71.28414 15 ASN C O 1
ATOM 2721 N N . ASP B 1 36 ? 26.22600 25.28400 41.99100 1.000 70.27255 16 ASP C N 1
ATOM 2722 C CA . ASP B 1 36 ? 26.88400 24.03800 42.35600 1.000 69.16162 16 ASP C CA 1
ATOM 2723 C C . ASP B 1 36 ? 26.72300 23.69000 43.83200 1.000 74.31074 16 ASP C C 1
ATOM 2724 O O . ASP B 1 36 ? 27.07200 22.57000 44.23100 1.000 70.79088 16 ASP C O 1
ATOM 2729 N N . THR B 1 37 ? 26.19000 24.61000 44.64100 1.000 67.44829 17 THR C N 1
ATOM 2730 C CA . THR B 1 37 ? 25.89200 24.35400 46.04600 1.000 68.58318 17 THR C CA 1
ATOM 2731 C C . THR B 1 37 ? 24.42600 24.66900 46.29800 1.000 68.61645 17 THR C C 1
ATOM 2732 O O . THR B 1 37 ? 23.98400 25.80200 46.07100 1.000 65.58170 17 THR C O 1
ATOM 2736 N N . ILE B 1 38 ? 23.67900 23.66500 46.74700 1.000 59.90574 18 ILE C N 1
ATOM 2737 C CA . ILE B 1 38 ? 22.27300 23.80700 47.08500 1.000 60.35830 18 ILE C CA 1
ATOM 2738 C C . ILE B 1 38 ? 22.09400 23.37400 48.52800 1.000 60.17440 18 ILE C C 1
ATOM 2739 O O . ILE B 1 38 ? 22.53300 22.28100 48.90800 1.000 65.15757 18 ILE C O 1
ATOM 2744 N N . ILE B 1 39 ? 21.45300 24.22800 49.32700 1.000 55.50540 19 ILE C N 1
ATOM 2745 C CA . ILE B 1 39 ? 21.20000 23.96500 50.73600 1.000 55.92594 19 ILE C CA 1
ATOM 2746 C C . ILE B 1 39 ? 19.70300 24.03000 50.97100 1.000 59.75755 19 ILE C C 1
ATOM 2747 O O . ILE B 1 39 ? 19.03600 24.94200 50.46900 1.000 60.56318 19 ILE C O 1
ATOM 2752 N N . ILE B 1 40 ? 19.17700 23.05900 51.72400 1.000 60.07969 20 ILE C N 1
ATOM 2753 C CA . ILE B 1 40 ? 17.73800 22.86900 51.87300 1.000 57.73851 20 ILE C CA 1
ATOM 2754 C C . ILE B 1 40 ? 17.35600 22.93000 53.34200 1.000 56.89279 20 ILE C C 1
ATOM 2755 O O . ILE B 1 40 ? 17.94300 22.22900 54.17500 1.000 52.77735 20 ILE C O 1
ATOM 2760 N N . HIS B 1 41 ? 16.33500 23.73600 53.63600 1.000 56.16062 21 HIS C N 1
ATOM 2761 C CA . HIS B 1 41 ? 15.80900 23.96200 54.97200 1.000 48.19779 21 HIS C CA 1
ATOM 2762 C C . HIS B 1 41 ? 14.34800 23.53600 55.04000 1.000 53.19420 21 HIS C C 1
ATOM 2763 O O . HIS B 1 41 ? 13.65500 23.45700 54.02200 1.000 51.88765 21 HIS C O 1
ATOM 2770 N N . ARG B 1 42 ? 13.88200 23.29700 56.26000 1.000 49.25386 22 ARG C N 1
ATOM 2771 C CA . ARG B 1 42 ? 12.47000 23.06500 56.51700 1.000 47.04202 22 ARG C CA 1
ATOM 2772 C C . ARG B 1 42 ? 12.12300 23.83200 57.78900 1.000 51.89625 22 ARG C C 1
ATOM 2773 O O . ARG B 1 42 ? 12.85900 24.72300 58.23900 1.000 51.75417 22 ARG C O 1
ATOM 2781 N N . HIS B 1 43 ? 10.97400 23.52200 58.36600 1.000 51.20918 23 HIS C N 1
ATOM 2782 C CA . HIS B 1 43 ? 10.46800 24.27600 59.50000 1.000 52.18633 23 HIS C CA 1
ATOM 2783 C C . HIS B 1 43 ? 10.86600 23.62800 60.82100 1.000 49.85646 23 HIS C C 1
ATOM 2784 O O . HIS B 1 43 ? 11.13400 22.42600 60.90400 1.000 51.75928 23 HIS C O 1
ATOM 2791 N N . VAL B 1 44 ? 10.91000 24.46800 61.86100 1.000 49.59044 24 VAL C N 1
ATOM 2792 C CA . VAL B 1 44 ? 11.11400 24.00900 63.21200 1.000 47.01395 24 VAL C CA 1
ATOM 2793 C C . VAL B 1 44 ? 9.97200 23.10600 63.64600 1.000 47.22129 24 VAL C C 1
ATOM 2794 O O . VAL B 1 44 ? 8.85800 23.14900 63.09400 1.000 51.11653 24 VAL C O 1
ATOM 2798 N N . ARG B 1 45 ? 10.22600 22.33100 64.69400 1.000 47.51450 25 ARG C N 1
ATOM 2799 C CA . ARG B 1 45 ? 9.32100 21.28100 65.14100 1.000 52.07735 25 ARG C CA 1
ATOM 2800 C C . ARG B 1 45 ? 8.94700 20.44700 63.91500 1.000 51.08453 25 ARG C C 1
ATOM 2801 O O . ARG B 1 45 ? 7.76100 20.37200 63.54800 1.000 47.86977 25 ARG C O 1
ATOM 2809 N N . PRO B 1 46 ? 9.93200 19.88600 63.20500 1.000 48.58791 26 PRO C N 1
ATOM 2810 C CA . PRO B 1 46 ? 9.65500 19.16700 61.95400 1.000 50.68926 26 PRO C CA 1
ATOM 2811 C C . PRO B 1 46 ? 8.66600 18.02500 62.13000 1.000 49.69377 26 PRO C C 1
ATOM 2812 O O . PRO B 1 46 ? 8.48900 17.47200 63.21600 1.000 48.30271 26 PRO C O 1
ATOM 2816 N N . ASP B 1 47 ? 8.01500 17.67400 61.02100 1.000 51.74622 27 ASP C N 1
ATOM 2817 C CA . ASP B 1 47 ? 7.09100 16.55400 60.93900 1.000 47.24989 27 ASP C CA 1
ATOM 2818 C C . ASP B 1 47 ? 7.56500 15.67000 59.78300 1.000 45.78061 27 ASP C C 1
ATOM 2819 O O . ASP B 1 47 ? 8.52200 16.04200 59.08200 1.000 46.76880 27 ASP C O 1
ATOM 2824 N N . PRO B 1 48 ? 6.97400 14.49100 59.56700 1.000 45.62780 28 PRO C N 1
ATOM 2825 C CA . PRO B 1 48 ? 7.45100 13.64900 58.46100 1.000 46.83374 28 PRO C CA 1
ATOM 2826 C C . PRO B 1 48 ? 7.50900 14.37400 57.13600 1.000 45.10011 28 PRO C C 1
ATOM 2827 O O . PRO B 1 48 ? 8.45200 14.15700 56.36400 1.000 46.42394 28 PRO C O 1
ATOM 2831 N N . ASP B 1 49 ? 6.56100 15.27200 56.86100 1.000 45.65025 29 ASP C N 1
ATOM 2832 C CA . ASP B 1 49 ? 6.55200 15.90900 55.54800 1.000 45.97535 29 ASP C CA 1
ATOM 2833 C C . ASP B 1 49 ? 7.73100 16.86900 55.39300 1.000 47.54854 29 ASP C C 1
ATOM 2834 O O . ASP B 1 49 ? 8.21500 17.08900 54.27400 1.000 45.46283 29 ASP C O 1
ATOM 2839 N N . ALA B 1 50 ? 8.18600 17.48400 56.49900 1.000 45.79647 30 ALA C N 1
ATOM 2840 C CA . ALA B 1 50 ? 9.31500 18.41700 56.41400 1.000 47.28449 30 ALA C CA 1
ATOM 2841 C C . ALA B 1 50 ? 10.60900 17.66300 56.12300 1.000 46.48738 30 ALA C C 1
ATOM 2842 O O . ALA B 1 50 ? 11.43700 18.11600 55.31700 1.000 47.44533 30 ALA C O 1
ATOM 2844 N N . TYR B 1 51 ? 10.80300 16.52500 56.80800 1.000 48.28635 31 TYR C N 1
ATOM 2845 C CA . TYR B 1 51 ? 11.93100 15.62300 56.54500 1.000 48.00279 31 TYR C CA 1
ATOM 2846 C C . TYR B 1 51 ? 11.87500 15.07300 55.13400 1.000 49.64583 31 TYR C C 1
ATOM 2847 O O . TYR B 1 51 ? 12.87000 15.10900 54.39500 1.000 52.17325 31 TYR C O 1
ATOM 2856 N N . GLY B 1 52 ? 10.69800 14.57400 54.74200 1.000 45.99549 32 GLY C N 1
ATOM 2857 C CA . GLY B 1 52 ? 10.59200 13.83500 53.49200 1.000 48.71029 32 GLY C CA 1
ATOM 2858 C C . GLY B 1 52 ? 10.78200 14.71200 52.27800 1.000 46.30607 32 GLY C C 1
ATOM 2859 O O . GLY B 1 52 ? 11.50200 14.33800 51.35000 1.000 49.89910 32 GLY C O 1
ATOM 2860 N N . SER B 1 53 ? 10.16400 15.89800 52.28000 1.000 44.71895 33 SER C N 1
ATOM 2861 C CA . SER B 1 53 ? 10.32800 16.81300 51.15600 1.000 44.65597 33 SER C CA 1
ATOM 2862 C C . SER B 1 53 ? 11.76600 17.32400 51.06300 1.000 51.16071 33 SER C C 1
ATOM 2863 O O . SER B 1 53 ? 12.31100 17.47600 49.96300 1.000 50.39641 33 SER C O 1
ATOM 2866 N N . GLN B 1 54 ? 12.39000 17.62400 52.20400 1.000 51.56567 34 GLN C N 1
ATOM 2867 C CA . GLN B 1 54 ? 13.75600 18.14300 52.20700 1.000 55.15733 34 GLN C CA 1
ATOM 2868 C C . GLN B 1 54 ? 14.72600 17.10300 51.66300 1.000 53.37755 34 GLN C C 1
ATOM 2869 O O . GLN B 1 54 ? 15.47700 17.35900 50.71600 1.000 51.00736 34 GLN C O 1
ATOM 2875 N N . LEU B 1 55 ? 14.73500 15.92200 52.28100 1.000 49.79639 35 LEU C N 1
ATOM 2876 C CA . LEU B 1 55 ? 15.70300 14.89500 51.91100 1.000 51.77867 35 LEU C CA 1
ATOM 2877 C C . LEU B 1 55 ? 15.37200 14.29300 50.55300 1.000 55.94105 35 LEU C C 1
ATOM 2878 O O . LEU B 1 55 ? 16.27200 13.83800 49.83500 1.000 57.02589 35 LEU C O 1
ATOM 2883 N N . GLY B 1 56 ? 14.08800 14.27300 50.19300 1.000 53.98750 36 GLY C N 1
ATOM 2884 C CA . GLY B 1 56 ? 13.71000 13.86000 48.84900 1.000 53.05172 36 GLY C CA 1
ATOM 2885 C C . GLY B 1 56 ? 14.30000 14.76000 47.78700 1.000 58.27389 36 GLY C C 1
ATOM 2886 O O . GLY B 1 56 ? 14.91600 14.28300 46.82800 1.000 56.95730 36 GLY C O 1
ATOM 2887 N N . LEU B 1 57 ? 14.12300 16.07900 47.94400 1.000 54.10507 37 LEU C N 1
ATOM 2888 C CA . LEU B 1 57 ? 14.67000 17.01300 46.96400 1.000 49.96744 37 LEU C CA 1
ATOM 2889 C C . LEU B 1 57 ? 16.18900 16.93600 46.92500 1.000 52.66361 37 LEU C C 1
ATOM 2890 O O . LEU B 1 57 ? 16.79200 16.96100 45.84800 1.000 58.98541 37 LEU C O 1
ATOM 2895 N N . LYS B 1 58 ? 16.82500 16.84000 48.09200 1.000 53.85473 38 LYS C N 1
ATOM 2896 C CA . LYS B 1 58 ? 18.27200 16.65500 48.13100 1.000 56.76455 38 LYS C CA 1
ATOM 2897 C C . LYS B 1 58 ? 18.68600 15.41600 47.34800 1.000 60.47548 38 LYS C C 1
ATOM 2898 O O . LYS B 1 58 ? 19.46800 15.49500 46.38900 1.000 59.66499 38 LYS C O 1
ATOM 2904 N N . TYR B 1 59 ? 18.15900 14.25400 47.75300 1.000 58.12695 39 TYR C N 1
ATOM 2905 C CA . TYR B 1 59 ? 18.53100 13.00100 47.10700 1.000 55.97487 39 TYR C CA 1
ATOM 2906 C C . TYR B 1 59 ? 18.27200 13.05400 45.61100 1.000 53.70149 39 TYR C C 1
ATOM 2907 O O . TYR B 1 59 ? 18.98900 12.41800 44.83600 1.000 64.63293 39 TYR C O 1
ATOM 2916 N N . TYR B 1 60 ? 17.28000 13.84000 45.18600 1.000 60.21288 40 TYR C N 1
ATOM 2917 C CA . TYR B 1 60 ? 16.93500 13.90600 43.77000 1.000 56.80173 40 TYR C CA 1
ATOM 2918 C C . TYR B 1 60 ? 17.97000 14.70000 42.99700 1.000 59.13732 40 TYR C C 1
ATOM 2919 O O . TYR B 1 60 ? 18.43800 14.26700 41.93800 1.000 65.81754 40 TYR C O 1
ATOM 2928 N N . ILE B 1 61 ? 18.34200 15.87200 43.51200 1.000 59.04844 41 ILE C N 1
ATOM 2929 C CA . ILE B 1 61 ? 19.39000 16.65100 42.86200 1.000 64.35202 41 ILE C CA 1
ATOM 2930 C C . ILE B 1 61 ? 20.70900 15.88900 42.89500 1.000 61.88642 41 ILE C C 1
ATOM 2931 O O . ILE B 1 61 ? 21.50100 15.95700 41.94800 1.000 71.92723 41 ILE C O 1
ATOM 2936 N N . GLN B 1 62 ? 20.95000 15.13500 43.96800 1.000 63.35196 42 GLN C N 1
ATOM 2937 C CA . GLN B 1 62 ? 22.19100 14.37700 44.09300 1.000 64.91757 42 GLN C CA 1
ATOM 2938 C C . GLN B 1 62 ? 22.30300 13.30400 43.02200 1.000 65.28639 42 GLN C C 1
ATOM 2939 O O . GLN B 1 62 ? 23.41600 12.94700 42.61600 1.000 70.53185 42 GLN C O 1
ATOM 2945 N N . GLN B 1 63 ? 21.16900 12.78100 42.55500 1.000 64.33879 43 GLN C N 1
ATOM 2946 C CA . GLN B 1 63 ? 21.17400 11.72100 41.55400 1.000 67.83186 43 GLN C CA 1
ATOM 2947 C C . GLN B 1 63 ? 21.10300 12.27300 40.14700 1.000 66.11092 43 GLN C C 1
ATOM 2948 O O . GLN B 1 63 ? 21.66500 11.67300 39.22600 1.000 66.00471 43 GLN C O 1
ATOM 2954 N N . LYS B 1 64 ? 20.43300 13.41000 39.96700 1.000 65.73339 44 LYS C N 1
ATOM 2955 C CA . LYS B 1 64 ? 20.45200 14.07600 38.67300 1.000 67.08241 44 LYS C CA 1
ATOM 2956 C C . LYS B 1 64 ? 21.76000 14.81100 38.44000 1.000 69.68042 44 LYS C C 1
ATOM 2957 O O . LYS B 1 64 ? 22.21900 14.89900 37.29700 1.000 72.87041 44 LYS C O 1
ATOM 2963 N N . PHE B 1 65 ? 22.37300 15.32200 39.51200 1.000 64.85785 45 PHE C N 1
ATOM 2964 C CA . PHE B 1 65 ? 23.61300 16.09900 39.44900 1.000 68.79365 45 PHE C CA 1
ATOM 2965 C C . PHE B 1 65 ? 24.57300 15.57200 40.50900 1.000 66.28805 45 PHE C C 1
ATOM 2966 O O . PHE B 1 65 ? 24.74200 16.19300 41.56800 1.000 72.27682 45 PHE C O 1
ATOM 2974 N N . PRO B 1 66 ? 25.23500 14.43600 40.24900 1.000 66.49198 46 PRO C N 1
ATOM 2975 C CA . PRO B 1 66 ? 26.13200 13.85100 41.26100 1.000 67.17773 46 PRO C CA 1
ATOM 2976 C C . PRO B 1 66 ? 27.37600 14.68200 41.53900 1.000 73.72612 46 PRO C C 1
ATOM 2977 O O . PRO B 1 66 ? 28.05900 14.42300 42.53900 1.000 71.18204 46 PRO C O 1
ATOM 2981 N N . GLN B 1 67 ? 27.69100 15.65200 40.68500 1.000 68.31219 47 GLN C N 1
ATOM 2982 C CA . GLN B 1 67 ? 28.85300 16.50600 40.88600 1.000 76.04251 47 GLN C CA 1
ATOM 2983 C C . GLN B 1 67 ? 28.57000 17.63700 41.85800 1.000 66.05864 47 GLN C C 1
ATOM 2984 O O . GLN B 1 67 ? 29.50900 18.16900 42.45500 1.000 75.57770 47 GLN C O 1
ATOM 2990 N N . LYS B 1 68 ? 27.30500 18.00400 42.02800 1.000 62.45261 48 LYS C N 1
ATOM 2991 C CA . LYS B 1 68 ? 26.95600 19.14000 42.86000 1.000 64.02712 48 LYS C CA 1
ATOM 2992 C C . LYS B 1 68 ? 26.99800 18.75400 44.33600 1.000 65.08420 48 LYS C C 1
ATOM 2993 O O . LYS B 1 68 ? 27.04700 17.57600 44.69900 1.000 61.05001 48 LYS C O 1
ATOM 2999 N N . GLN B 1 69 ? 26.98300 19.76600 45.19200 1.000 68.19755 49 GLN C N 1
ATOM 3000 C CA . GLN B 1 69 ? 27.02100 19.58200 46.64000 1.000 64.65662 49 GLN C CA 1
ATOM 3001 C C . GLN B 1 69 ? 25.67700 20.03300 47.20200 1.000 66.08335 49 GLN C C 1
ATOM 3002 O O . GLN B 1 69 ? 25.38500 21.23100 47.25600 1.000 64.32939 49 GLN C O 1
ATOM 3008 N N . VAL B 1 70 ? 24.86200 19.05900 47.60700 1.000 60.98404 50 VAL C N 1
ATOM 3009 C CA . VAL B 1 70 ? 23.52200 19.29300 48.12800 1.000 66.07269 50 VAL C CA 1
ATOM 3010 C C . VAL B 1 70 ? 23.50600 18.90500 49.59300 1.000 59.33804 50 VAL C C 1
ATOM 3011 O O . VAL B 1 70 ? 23.89100 17.78200 49.94400 1.000 70.10412 50 VAL C O 1
ATOM 3015 N N . PHE B 1 71 ? 23.05600 19.82500 50.45000 1.000 63.59046 51 PHE C N 1
ATOM 3016 C CA . PHE B 1 71 ? 23.07100 19.60100 51.88700 1.000 64.67470 51 PHE C CA 1
ATOM 3017 C C . PHE B 1 71 ? 21.68400 19.82900 52.46000 1.000 61.60762 51 PHE C C 1
ATOM 3018 O O . PHE B 1 71 ? 20.92600 20.66800 51.96700 1.000 59.35441 51 PHE C O 1
ATOM 3026 N N . ALA B 1 72 ? 21.35500 19.06200 53.50300 1.000 60.52238 52 ALA C N 1
ATOM 3027 C CA . ALA B 1 72 ? 20.12100 19.26100 54.24700 1.000 58.13158 52 ALA C CA 1
ATOM 3028 C C . ALA B 1 72 ? 20.47700 19.61800 55.68200 1.000 57.38462 52 ALA C C 1
ATOM 3029 O O . ALA B 1 72 ? 21.14000 18.83300 56.36900 1.000 60.07538 52 ALA C O 1
ATOM 3031 N N . VAL B 1 73 ? 19.99700 20.77900 56.14200 1.000 56.33926 53 VAL C N 1
ATOM 3032 C CA . VAL B 1 73 ? 20.37800 21.35200 57.42800 1.000 56.51511 53 VAL C CA 1
ATOM 3033 C C . VAL B 1 73 ? 19.16100 21.43600 58.34600 1.000 57.11263 53 VAL C C 1
ATOM 3034 O O . VAL B 1 73 ? 18.00200 21.35100 57.90700 1.000 52.02760 53 VAL C O 1
ATOM 3038 N N . GLY B 1 74 ? 19.44800 21.63800 59.63800 1.000 53.58554 54 GLY C N 1
ATOM 3039 C CA . GLY B 1 74 ? 18.43100 21.80200 60.66100 1.000 58.33873 54 GLY C CA 1
ATOM 3040 C C . GLY B 1 74 ? 18.70000 21.00300 61.92400 1.000 51.80761 54 GLY C C 1
ATOM 3041 O O . GLY B 1 74 ? 19.55900 20.12300 61.92200 1.000 58.43006 54 GLY C O 1
ATOM 3042 N N . GLU B 1 75 ? 17.97700 21.30200 63.01000 1.000 60.22598 55 GLU C N 1
ATOM 3043 C CA . GLU B 1 75 ? 18.08200 20.53600 64.25400 1.000 59.82373 55 GLU C CA 1
ATOM 3044 C C . GLU B 1 75 ? 17.33800 19.20900 64.11600 1.000 67.47004 55 GLU C C 1
ATOM 3045 O O . GLU B 1 75 ? 16.12300 19.19700 63.88000 1.000 65.45599 55 GLU C O 1
ATOM 3051 N N . ALA B 1 76 ? 18.05400 18.09100 64.28100 1.000 63.60837 56 ALA C N 1
ATOM 3052 C CA . ALA B 1 76 ? 17.42100 16.80100 64.05000 1.000 63.63003 56 ALA C CA 1
ATOM 3053 C C . ALA B 1 76 ? 16.41900 16.48600 65.14900 1.000 61.02187 56 ALA C C 1
ATOM 3054 O O . ALA B 1 76 ? 16.54500 16.93600 66.28800 1.000 60.65918 56 ALA C O 1
ATOM 3056 N N . GLU B 1 77 ? 15.38600 15.74600 64.77900 1.000 61.10500 57 GLU C N 1
ATOM 3057 C CA . GLU B 1 77 ? 14.40000 15.24600 65.72300 1.000 67.56513 57 GLU C CA 1
ATOM 3058 C C . GLU B 1 77 ? 14.59000 13.74200 65.83000 1.000 62.72561 57 GLU C C 1
ATOM 3059 O O . GLU B 1 77 ? 14.50800 13.03500 64.81900 1.000 56.82323 57 GLU C O 1
ATOM 3065 N N . SER B 1 78 ? 14.89100 13.27400 67.04600 1.000 61.57242 58 SER C N 1
ATOM 3066 C CA . SER B 1 78 ? 15.17100 11.85800 67.27500 1.000 61.98324 58 SER C CA 1
ATOM 3067 C C . SER B 1 78 ? 14.04500 10.97000 66.77500 1.000 59.00390 58 SER C C 1
ATOM 3068 O O . SER B 1 78 ? 14.28900 9.86800 66.26100 1.000 60.35624 58 SER C O 1
ATOM 3071 N N . SER B 1 79 ? 12.80200 11.41800 66.95000 1.000 66.34649 59 SER C N 1
ATOM 3072 C CA . SER B 1 79 ? 11.65600 10.64300 66.50100 1.000 61.47312 59 SER C CA 1
ATOM 3073 C C . SER B 1 79 ? 11.64100 10.45700 64.98900 1.000 60.20567 59 SER C C 1
ATOM 3074 O O . SER B 1 79 ? 11.00000 9.52500 64.50600 1.000 60.99211 59 SER C O 1
ATOM 3077 N N . LEU B 1 80 ? 12.38200 11.28100 64.24800 1.000 60.07076 60 LEU C N 1
ATOM 3078 C CA . LEU B 1 80 ? 12.31600 11.31800 62.79300 1.000 59.27629 60 LEU C CA 1
ATOM 3079 C C . LEU B 1 80 ? 13.65000 10.98200 62.13000 1.000 54.24808 60 LEU C C 1
ATOM 3080 O O . LEU B 1 80 ? 13.71900 10.88800 60.89400 1.000 52.45108 60 LEU C O 1
ATOM 3085 N N . SER B 1 81 ? 14.70900 10.78600 62.91800 1.000 61.59277 61 SER C N 1
ATOM 3086 C CA . SER B 1 81 ? 16.03600 10.57300 62.35400 1.000 56.94805 61 SER C CA 1
ATOM 3087 C C . SER B 1 81 ? 16.11100 9.32000 61.47900 1.000 57.29536 61 SER C C 1
ATOM 3088 O O . SER B 1 81 ? 16.97300 9.25500 60.59500 1.000 53.01221 61 SER C O 1
ATOM 3091 N N . PHE B 1 82 ? 15.19000 8.36300 61.63900 1.000 59.43239 62 PHE C N 1
ATOM 3092 C CA . PHE B 1 82 ? 15.22200 7.17100 60.78500 1.000 61.52049 62 PHE C CA 1
ATOM 3093 C C . PHE B 1 82 ? 14.95400 7.52500 59.33500 1.000 54.16954 62 PHE C C 1
ATOM 3094 O O . PHE B 1 82 ? 15.35800 6.79200 58.42800 1.000 59.29841 62 PHE C O 1
ATOM 3102 N N . ILE B 1 83 ? 14.27800 8.64600 59.09000 1.000 52.65624 63 ILE C N 1
ATOM 3103 C CA . ILE B 1 83 ? 14.00400 9.03300 57.71400 1.000 48.24812 63 ILE C CA 1
ATOM 3104 C C . ILE B 1 83 ? 15.29800 9.37100 56.98900 1.000 50.61324 63 ILE C C 1
ATOM 3105 O O . ILE B 1 83 ? 15.43400 9.13300 55.77900 1.000 56.73724 63 ILE C O 1
ATOM 3110 N N . GLY B 1 84 ? 16.26800 9.92200 57.70400 1.000 53.17935 64 GLY C N 1
ATOM 3111 C CA . GLY B 1 84 ? 17.49000 10.34000 57.04800 1.000 52.16374 64 GLY C CA 1
ATOM 3112 C C . GLY B 1 84 ? 18.35300 11.19300 57.96100 1.000 58.44170 64 GLY C C 1
ATOM 3113 O O . GLY B 1 84 ? 17.87500 11.76800 58.94600 1.000 61.78106 64 GLY C O 1
ATOM 3114 N N . GLU B 1 85 ? 19.64000 11.25600 57.65600 1.000 58.74411 65 GLU C N 1
ATOM 3115 C CA . GLU B 1 85 ? 20.58800 12.00300 58.46900 1.000 61.05482 65 GLU C CA 1
ATOM 3116 C C . GLU B 1 85 ? 20.73900 13.40400 57.89400 1.000 64.18059 65 GLU C C 1
ATOM 3117 O O . GLU B 1 85 ? 20.80900 13.58000 56.67200 1.000 64.92837 65 GLU C O 1
ATOM 3123 N N . LEU B 1 86 ? 20.76700 14.39400 58.78100 1.000 60.25665 66 LEU C N 1
ATOM 3124 C CA . LEU B 1 86 ? 20.93000 15.78900 58.39200 1.000 62.96894 66 LEU C CA 1
ATOM 3125 C C . LEU B 1 86 ? 22.41500 16.13900 58.31900 1.000 68.93259 66 LEU C C 1
ATOM 3126 O O . LEU B 1 86 ? 23.26400 15.46400 58.90800 1.000 66.32541 66 LEU C O 1
ATOM 3131 N N . ASP B 1 87 ? 22.72400 17.21000 57.59000 1.000 67.84832 67 ASP C N 1
ATOM 3132 C CA . ASP B 1 87 ? 24.10600 17.61600 57.36200 1.000 65.22364 67 ASP C CA 1
ATOM 3133 C C . ASP B 1 87 ? 24.51500 18.77800 58.26600 1.000 68.01380 67 ASP C C 1
ATOM 3134 O O . ASP B 1 87 ? 23.70000 19.63500 58.61600 1.000 70.33302 67 ASP C O 1
ATOM 3139 N N . ASN B 1 88 ? 25.79300 18.78200 58.65600 1.000 70.81286 68 ASN C N 1
ATOM 3140 C CA . ASN B 1 88 ? 26.38300 19.83900 59.47400 1.000 67.52873 68 ASN C CA 1
ATOM 3141 C C . ASN B 1 88 ? 27.37700 20.60100 58.60400 1.000 67.91919 68 ASN C C 1
ATOM 3142 O O . ASN B 1 88 ? 28.43300 20.06500 58.25300 1.000 67.95830 68 ASN C O 1
ATOM 3147 N N . ILE B 1 89 ? 27.03900 21.84600 58.25500 1.000 67.41752 69 ILE C N 1
ATOM 3148 C CA . ILE B 1 89 ? 27.82500 22.63100 57.30800 1.000 65.40856 69 ILE C CA 1
ATOM 3149 C C . ILE B 1 89 ? 28.14700 23.98700 57.92700 1.000 70.72812 69 ILE C C 1
ATOM 3150 O O . ILE B 1 89 ? 27.42900 24.48900 58.79800 1.000 70.89872 69 ILE C O 1
ATOM 3155 N N . ASP B 1 90 ? 29.24000 24.5830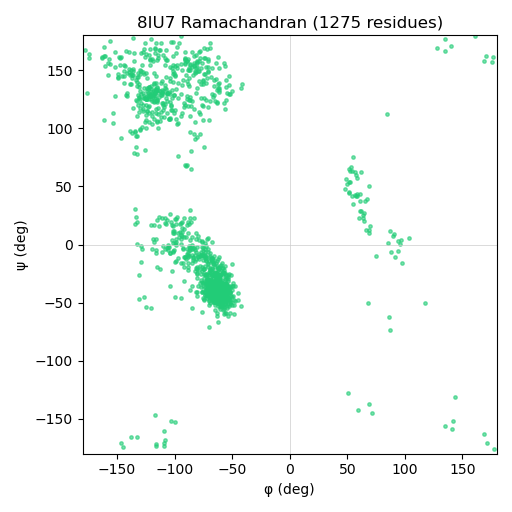0 57.46000 1.000 68.97617 70 ASP C N 1
ATOM 3156 C CA . ASP B 1 90 ? 29.73200 25.82300 58.04500 1.000 64.21878 70 ASP C CA 1
ATOM 3157 C C . ASP B 1 90 ? 29.04400 27.02200 57.40200 1.000 65.62505 70 ASP C C 1
ATOM 3158 O O . ASP B 1 90 ? 28.55800 26.94600 56.27300 1.000 63.80677 70 ASP C O 1
ATOM 3163 N N . ASP B 1 91 ? 29.00100 28.14000 58.14800 1.000 66.26863 71 ASP C N 1
ATOM 3164 C CA . ASP B 1 91 ? 28.41400 29.38000 57.63500 1.000 65.03958 71 ASP C CA 1
ATOM 3165 C C . ASP B 1 91 ? 28.95600 29.77600 56.27100 1.000 67.19602 71 ASP C C 1
ATOM 3166 O O . ASP B 1 91 ? 28.24700 30.43700 55.50600 1.000 71.36200 71 ASP C O 1
ATOM 3171 N N . LYS B 1 92 ? 30.17800 29.36200 55.93900 1.000 63.81016 72 LYS C N 1
ATOM 3172 C CA . LYS B 1 92 ? 30.81500 29.78000 54.69500 1.000 66.29631 72 LYS C CA 1
ATOM 3173 C C . LYS B 1 92 ? 30.19000 29.09900 53.48100 1.000 69.06903 72 LYS C C 1
ATOM 3174 O O . LYS B 1 92 ? 30.13000 29.69500 52.39900 1.000 77.59175 72 LYS C O 1
ATOM 3180 N N . THR B 1 93 ? 29.69900 27.87200 53.64600 1.000 58.51569 73 THR C N 1
ATOM 3181 C CA . THR B 1 93 ? 29.16500 27.11900 52.51600 1.000 66.46085 73 THR C CA 1
ATOM 3182 C C . THR B 1 93 ? 28.02400 27.84600 51.80200 1.000 62.65413 73 THR C C 1
ATOM 3183 O O . THR B 1 93 ? 27.80000 27.59100 50.61500 1.000 62.81376 73 THR C O 1
ATOM 3187 N N . TYR B 1 94 ? 27.32600 28.75600 52.48500 1.000 62.20360 74 TYR C N 1
ATOM 3188 C CA . TYR B 1 94 ? 26.20300 29.50300 51.91800 1.000 65.38428 74 TYR C CA 1
ATOM 3189 C C . TYR B 1 94 ? 26.62500 30.58600 50.92900 1.000 63.52186 74 TYR C C 1
ATOM 3190 O O . TYR B 1 94 ? 25.75600 31.17200 50.27300 1.000 69.78722 74 TYR C O 1
ATOM 3199 N N . GLN B 1 95 ? 27.91800 30.88400 50.82600 1.000 66.93566 75 GLN C N 1
ATOM 3200 C CA . GLN B 1 95 ? 28.38900 31.93100 49.92300 1.000 67.53333 75 GLN C CA 1
ATOM 3201 C C . GLN B 1 95 ? 28.08400 31.56700 48.48000 1.000 68.54278 75 GLN C C 1
ATOM 3202 O O . GLN B 1 95 ? 28.53300 30.52300 47.99600 1.000 73.48966 75 GLN C O 1
ATOM 3208 N N . ASP B 1 96 ? 27.32600 32.43000 47.79900 1.000 68.03186 76 ASP C N 1
ATOM 3209 C CA . ASP B 1 96 ? 26.97700 32.23100 46.38600 1.000 69.40751 76 ASP C CA 1
ATOM 3210 C C . ASP B 1 96 ? 26.27400 30.89900 46.17000 1.000 67.70274 76 ASP C C 1
ATOM 3211 O O . ASP B 1 96 ? 26.56100 30.17300 45.21700 1.000 77.72174 76 ASP C O 1
ATOM 3216 N N . ALA B 1 97 ? 25.36200 30.56800 47.07500 1.000 65.66413 77 ALA C N 1
ATOM 3217 C CA . ALA B 1 97 ? 24.68400 29.28300 47.06000 1.000 65.85300 77 ALA C CA 1
ATOM 3218 C C . ALA B 1 97 ? 23.19900 29.47300 46.78800 1.000 69.19636 77 ALA C C 1
ATOM 3219 O O . ALA B 1 97 ? 22.65800 30.57400 46.91700 1.000 66.58165 77 ALA C O 1
ATOM 3221 N N . LEU B 1 98 ? 22.54600 28.38200 46.40300 1.000 63.82070 78 LEU C N 1
ATOM 3222 C CA . LEU B 1 98 ? 21.09800 28.34700 46.26900 1.000 62.80035 78 LEU C CA 1
ATOM 3223 C C . LEU B 1 98 ? 20.52400 27.74500 47.53700 1.000 55.96153 78 LEU C C 1
ATOM 3224 O O . LEU B 1 98 ? 20.94200 26.66000 47.96000 1.000 66.21895 78 LEU C O 1
ATOM 3229 N N . VAL B 1 99 ? 19.59800 28.46700 48.15100 1.000 61.20930 79 VAL C N 1
ATOM 3230 C CA . VAL B 1 99 ? 18.87500 27.99700 49.32000 1.000 55.39222 79 VAL C CA 1
ATOM 3231 C C . VAL B 1 99 ? 17.44000 27.72700 48.90700 1.000 52.93534 79 VAL C C 1
ATOM 3232 O O . VAL B 1 99 ? 16.81200 28.56400 48.24500 1.000 53.04913 79 VAL C O 1
ATOM 3236 N N . ILE B 1 100 ? 16.93700 26.55600 49.30000 1.000 53.75864 80 ILE C N 1
ATOM 3237 C CA . ILE B 1 100 ? 15.55500 26.16300 49.10400 1.000 53.89832 80 ILE C CA 1
ATOM 3238 C C . ILE B 1 100 ? 14.97300 25.81100 50.46100 1.000 53.84777 80 ILE C C 1
ATOM 3239 O O . ILE B 1 100 ? 15.60200 25.09100 51.24600 1.000 51.29943 80 ILE C O 1
ATOM 3244 N N . VAL B 1 101 ? 13.76900 26.31300 50.72700 1.000 51.85368 81 VAL C N 1
ATOM 3245 C CA . VAL B 1 101 ? 13.02400 26.02100 51.94600 1.000 54.96543 81 VAL C CA 1
ATOM 3246 C C . VAL B 1 101 ? 11.74200 25.30400 51.56800 1.000 46.87229 81 VAL C C 1
ATOM 3247 O O . VAL B 1 101 ? 10.99400 25.77300 50.70600 1.000 50.96525 81 VAL C O 1
ATOM 3251 N N . CYS B 1 102 ? 11.45000 24.22500 52.29000 1.000 50.30003 82 CYS C N 1
ATOM 3252 C CA . CYS B 1 102 ? 10.33200 23.33600 52.01900 1.000 47.05443 82 CYS C CA 1
ATOM 3253 C C . CYS B 1 102 ? 9.38200 23.40000 53.19800 1.000 47.37065 82 CYS C C 1
ATOM 3254 O O . CYS B 1 102 ? 9.83000 23.51800 54.34700 1.000 49.60657 82 CYS C O 1
ATOM 3257 N N . ASP B 1 103 ? 8.07900 23.29300 52.91600 1.000 45.72075 83 ASP C N 1
ATOM 3258 C CA . ASP B 1 103 ? 7.07800 22.99000 53.93400 1.000 45.49783 83 ASP C CA 1
ATOM 3259 C C . ASP B 1 103 ? 6.84300 24.10400 54.94700 1.000 45.11327 83 ASP C C 1
ATOM 3260 O O . ASP B 1 103 ? 6.18000 23.85700 55.96900 1.000 48.30261 83 ASP C O 1
ATOM 3265 N N . THR B 1 104 ? 7.34700 25.31800 54.69600 1.000 45.06805 84 THR C N 1
ATOM 3266 C CA . THR B 1 104 ? 7.38500 26.40300 55.69300 1.000 48.69967 84 THR C CA 1
ATOM 3267 C C . THR B 1 104 ? 6.65100 27.64500 55.18500 1.000 47.09751 84 THR C C 1
ATOM 3268 O O . THR B 1 104 ? 7.16700 28.40600 54.34700 1.000 45.07526 84 THR C O 1
ATOM 3272 N N . ALA B 1 105 ? 5.45400 27.87500 55.73000 1.000 47.48339 85 ALA C N 1
ATOM 3273 C CA . ALA B 1 105 ? 4.60100 28.96500 55.26000 1.000 47.36262 85 ALA C CA 1
ATOM 3274 C C . ALA B 1 105 ? 5.13400 30.33300 55.67600 1.000 55.48561 85 ALA C C 1
ATOM 3275 O O . ALA B 1 105 ? 4.97700 31.32700 54.93600 1.000 45.86437 85 ALA C O 1
ATOM 3277 N N . ASN B 1 106 ? 5.72500 30.38500 56.87700 1.000 49.05147 86 ASN C N 1
ATOM 3278 C CA . ASN B 1 106 ? 6.18600 31.67400 57.46400 1.000 60.33053 86 ASN C CA 1
ATOM 3279 C C . ASN B 1 106 ? 7.69700 31.67400 57.71600 1.000 52.92130 86 ASN C C 1
ATOM 3280 O O . ASN B 1 106 ? 8.17600 30.74100 58.36600 1.000 50.76153 86 ASN C O 1
ATOM 3285 N N . ALA B 1 107 ? 8.40000 32.71400 57.26700 1.000 46.24945 87 ALA C N 1
ATOM 3286 C CA . ALA B 1 107 ? 9.87800 32.80700 57.41100 1.000 50.99381 87 ALA C CA 1
ATOM 3287 C C . ALA B 1 107 ? 10.39000 32.65700 58.85400 1.000 48.22256 87 ALA C C 1
ATOM 3288 O O . ALA B 1 107 ? 11.41200 31.99100 59.01000 1.000 45.89286 87 ALA C O 1
ATOM 3290 N N . PRO B 1 108 ? 9.79800 33.26400 59.90800 1.000 49.88994 88 PRO C N 1
ATOM 3291 C CA . PRO B 1 108 ? 10.26500 33.03200 61.28100 1.000 49.19674 88 PRO C CA 1
ATOM 3292 C C . PRO B 1 108 ? 10.29000 31.56500 61.73600 1.000 54.62861 88 PRO C C 1
ATOM 3293 O O . PRO B 1 108 ? 10.98700 31.26900 62.68000 1.000 50.97479 88 PRO C O 1
ATOM 3297 N N . ARG B 1 109 ? 9.56300 30.69100 61.04500 1.000 50.80723 89 ARG C N 1
ATOM 3298 C CA . ARG B 1 109 ? 9.46900 29.27300 61.48300 1.000 53.77028 89 ARG C CA 1
ATOM 3299 C C . ARG B 1 109 ? 10.48700 28.40300 60.73000 1.000 52.73794 89 ARG C C 1
ATOM 3300 O O . ARG B 1 109 ? 10.44700 27.18900 60.91400 1.000 54.15224 89 ARG C O 1
ATOM 3308 N N . ILE B 1 110 ? 11.36600 28.99700 59.92600 1.000 45.88457 90 ILE C N 1
ATOM 3309 C CA . ILE B 1 110 ? 12.44600 28.20800 59.26700 1.000 50.51098 90 ILE C CA 1
ATOM 3310 C C . ILE B 1 110 ? 13.46600 27.81600 60.34300 1.000 57.16523 90 ILE C C 1
ATOM 3311 O O . ILE B 1 110 ? 13.69900 28.63500 61.24000 1.000 50.78237 90 ILE C O 1
ATOM 3316 N N . ASP B 1 111 ? 14.05100 26.62000 60.25700 1.000 51.28078 91 ASP C N 1
ATOM 3317 C CA . ASP B 1 111 ? 14.95200 26.11500 61.33100 1.000 60.41758 91 ASP C CA 1
ATOM 3318 C C . ASP B 1 111 ? 16.27000 26.90000 61.36200 1.000 69.45005 91 ASP C C 1
ATOM 3319 O O . ASP B 1 111 ? 16.47500 27.64200 62.33700 1.000 81.13430 91 ASP C O 1
ATOM 3324 N N . ASP B 1 112 ? 17.13700 26.72100 60.37000 1.000 70.06315 92 ASP C N 1
ATOM 3325 C CA . ASP B 1 112 ? 18.45700 27.40500 60.41300 1.000 61.76053 92 ASP C CA 1
ATOM 3326 C C . ASP B 1 112 ? 18.30400 28.79400 59.78300 1.000 52.47593 92 ASP C C 1
ATOM 3327 O O . ASP B 1 112 ? 17.87000 28.86700 58.63400 1.000 52.25521 92 ASP C O 1
ATOM 3332 N N . GLU B 1 113 ? 18.67200 29.84700 60.51300 1.000 59.97086 93 GLU C N 1
ATOM 3333 C CA . GLU B 1 113 ? 18.45200 31.24100 60.04100 1.000 58.57748 93 GLU C CA 1
ATOM 3334 C C . GLU B 1 113 ? 19.37500 31.61100 58.88100 1.000 52.55150 93 GLU C C 1
ATOM 3335 O O . GLU B 1 113 ? 19.20200 32.70300 58.33100 1.000 56.23929 93 GLU C O 1
ATOM 3341 N N . ARG B 1 114 ? 20.31100 30.73700 58.52700 1.000 60.96949 94 ARG C N 1
ATOM 3342 C CA . ARG B 1 114 ? 21.28900 31.06100 57.45800 1.000 61.91229 94 ARG C CA 1
ATOM 3343 C C . ARG B 1 114 ? 20.61900 31.01400 56.07600 1.000 60.28208 94 ARG C C 1
ATOM 3344 O O . ARG B 1 114 ? 21.28500 31.36000 55.10100 1.000 59.23395 94 ARG C O 1
ATOM 3352 N N . TYR B 1 115 ? 19.34600 30.62700 56.00900 1.000 54.33859 95 TYR C N 1
ATOM 3353 C CA . TYR B 1 115 ? 18.60000 30.55500 54.72700 1.000 59.77399 95 TYR C CA 1
ATOM 3354 C C . TYR B 1 115 ? 18.74900 31.84200 53.90500 1.000 59.20505 95 TYR C C 1
ATOM 3355 O O . TYR B 1 115 ? 18.82400 31.74100 52.67900 1.000 61.30484 95 TYR C O 1
ATOM 3364 N N . SER B 1 116 ? 18.80500 33.00600 54.55000 1.000 57.83322 96 SER C N 1
ATOM 3365 C CA . SER B 1 116 ? 18.86500 34.31200 53.84500 1.000 53.06775 96 SER C CA 1
ATOM 3366 C C . SER B 1 116 ? 20.28600 34.68500 53.42900 1.000 60.38702 96 SER C C 1
ATOM 3367 O O . SER B 1 116 ? 20.42900 35.71300 52.75900 1.000 62.68082 96 SER C O 1
ATOM 3370 N N . THR B 1 117 ? 21.28900 33.87500 53.76900 1.000 59.91090 97 THR C N 1
ATOM 3371 C CA . THR B 1 117 ? 22.70500 34.25800 53.52700 1.000 57.16484 97 THR C CA 1
ATOM 3372 C C . THR B 1 117 ? 23.25700 33.62700 52.24900 1.000 61.77148 97 THR C C 1
ATOM 3373 O O . THR B 1 117 ? 24.48300 33.49900 52.14300 1.000 70.46538 97 THR C O 1
ATOM 3377 N N . GLY B 1 118 ? 22.39000 33.27700 51.30700 1.000 71.54689 98 GLY C N 1
ATOM 3378 C CA . GLY B 1 118 ? 22.87200 32.73200 50.02700 1.000 62.17194 98 GLY C CA 1
ATOM 3379 C C . GLY B 1 118 ? 22.68000 33.69300 48.87700 1.000 61.40616 98 GLY C C 1
ATOM 3380 O O . GLY B 1 118 ? 22.31000 34.84700 49.12700 1.000 62.29249 98 GLY C O 1
ATOM 3381 N N . ARG B 1 119 ? 22.91700 33.22400 47.65200 1.000 66.63388 99 ARG C N 1
ATOM 3382 C CA . ARG B 1 119 ? 22.71500 34.05300 46.46100 1.000 63.13867 99 ARG C CA 1
ATOM 3383 C C . ARG B 1 119 ? 21.24700 34.12100 46.03800 1.000 62.52890 99 ARG C C 1
ATOM 3384 O O . ARG B 1 119 ? 20.83000 35.12600 45.44900 1.000 68.47833 99 ARG C O 1
ATOM 3392 N N . LYS B 1 120 ? 20.45800 33.08200 46.33200 1.000 60.40870 100 LYS C N 1
ATOM 3393 C CA . LYS B 1 120 ? 19.05600 33.00200 45.93700 1.000 61.52347 100 LYS C CA 1
ATOM 3394 C C . LYS B 1 120 ? 18.29100 32.14200 46.92800 1.000 59.23918 100 LYS C C 1
ATOM 3395 O O . LYS B 1 120 ? 18.84900 31.22900 47.54300 1.000 61.58280 100 LYS C O 1
ATOM 3401 N N . LEU B 1 121 ? 16.99700 32.41900 47.05000 1.000 57.48731 101 LEU C N 1
ATOM 3402 C CA . LEU B 1 121 ? 16.14200 31.74200 48.01600 1.000 56.48609 101 LEU C CA 1
ATOM 3403 C C . LEU B 1 121 ? 14.87700 31.26700 47.31200 1.000 58.94831 101 LEU C C 1
ATOM 3404 O O . LEU B 1 121 ? 14.21100 32.05200 46.62100 1.000 56.57250 101 LEU C O 1
ATOM 3409 N N . ILE B 1 122 ? 14.56400 29.98100 47.45300 1.000 54.77886 102 ILE C N 1
ATOM 3410 C CA . ILE B 1 122 ? 13.37900 29.42000 46.82200 1.000 53.88902 102 ILE C CA 1
ATOM 3411 C C . ILE B 1 122 ? 12.46900 28.85900 47.89000 1.000 51.94641 102 ILE C C 1
ATOM 3412 O O . ILE B 1 122 ? 12.92900 28.15200 48.79600 1.000 57.50061 102 ILE C O 1
ATOM 3417 N N . LYS B 1 123 ? 11.17300 29.17500 47.78600 1.000 54.03345 103 LYS C N 1
ATOM 3418 C CA . LYS B 1 123 ? 10.17500 28.63400 48.70300 1.000 49.55189 103 LYS C CA 1
ATOM 3419 C C . LYS B 1 123 ? 9.37700 27.55900 47.98300 1.000 46.33145 103 LYS C C 1
ATOM 3420 O O . LYS B 1 123 ? 8.95000 27.77300 46.85000 1.000 48.75386 103 LYS C O 1
ATOM 3426 N N . ILE B 1 124 ? 9.21700 26.38500 48.61000 1.000 44.98068 104 ILE C N 1
ATOM 3427 C CA . ILE B 1 124 ? 8.33900 25.35400 48.05600 1.000 50.93655 104 ILE C CA 1
ATOM 3428 C C . ILE B 1 124 ? 7.42100 24.91000 49.17200 1.000 45.13184 104 ILE C C 1
ATOM 3429 O O . ILE B 1 124 ? 7.88200 24.35200 50.16300 1.000 47.93348 104 ILE C O 1
ATOM 3434 N N . ASP B 1 125 ? 6.11900 25.12000 49.00400 1.000 48.63701 105 ASP C N 1
ATOM 3435 C CA . ASP B 1 125 ? 5.27000 24.89000 50.15300 1.000 46.83308 105 ASP C CA 1
ATOM 3436 C C . ASP B 1 125 ? 3.86000 24.59300 49.65200 1.000 45.73323 105 ASP C C 1
ATOM 3437 O O . ASP B 1 125 ? 3.45800 25.04000 48.57000 1.000 45.68904 105 ASP C O 1
ATOM 3442 N N . HIS B 1 126 ? 3.08900 23.87700 50.47800 1.000 46.95598 106 HIS C N 1
ATOM 3443 C CA . HIS B 1 126 ? 1.68800 23.59700 50.19600 1.000 45.43210 106 HIS C CA 1
ATOM 3444 C C . HIS B 1 126 ? 0.69300 24.39100 51.04100 1.000 47.97947 106 HIS C C 1
ATOM 3445 O O . HIS B 1 126 ? -0.51300 24.29400 50.78900 1.000 45.90398 106 HIS C O 1
ATOM 3452 N N . HIS B 1 127 ? 1.17600 25.22700 52.05000 1.000 44.74256 107 HIS C N 1
ATOM 3453 C CA . HIS B 1 127 ? 0.29200 26.04900 52.86700 1.000 46.89028 107 HIS C CA 1
ATOM 3454 C C . HIS B 1 127 ? -0.10700 27.29900 52.08000 1.000 47.83518 107 HIS C C 1
ATOM 3455 O O . HIS B 1 127 ? 0.57400 27.66200 51.11700 1.000 46.68340 107 HIS C O 1
ATOM 3462 N N . PRO B 1 128 ? -1.22300 27.95700 52.43300 1.000 47.50439 108 PRO C N 1
ATOM 3463 C CA . PRO B 1 128 ? -1.61000 29.18800 51.71400 1.000 51.86081 108 PRO C CA 1
ATOM 3464 C C . PRO B 1 128 ? -0.48700 30.21400 51.67000 1.000 52.06508 108 PRO C C 1
ATOM 3465 O O . PRO B 1 128 ? 0.28900 30.36600 52.61700 1.000 46.28520 108 PRO C O 1
ATOM 3469 N N . ALA B 1 129 ? -0.41600 30.93900 50.55500 1.000 46.40745 109 ALA C N 1
ATOM 3470 C CA . ALA B 1 129 ? 0.67600 31.88300 50.32700 1.000 50.36918 109 ALA C CA 1
ATOM 3471 C C . ALA B 1 129 ? 0.33900 33.19500 51.03500 1.000 50.36506 109 ALA C C 1
ATOM 3472 O O . ALA B 1 129 ? -0.40900 34.02500 50.51400 1.000 50.02443 109 ALA C O 1
ATOM 3474 N N . VAL B 1 130 ? 0.86100 33.33900 52.26000 1.000 48.06877 110 VAL C N 1
ATOM 3475 C CA . VAL B 1 130 ? 0.72500 34.56800 53.04200 1.000 54.03340 110 VAL C CA 1
ATOM 3476 C C . VAL B 1 130 ? 2.05100 35.29200 53.24800 1.000 53.86558 110 VAL C C 1
ATOM 3477 O O . VAL B 1 130 ? 2.04100 36.49900 53.55400 1.000 57.82367 110 VAL C O 1
ATOM 3481 N N . ASP B 1 131 ? 3.18400 34.60400 53.10900 1.000 55.84653 111 ASP C N 1
ATOM 3482 C CA . ASP B 1 131 ? 4.53100 35.14500 53.30700 1.000 60.06760 111 ASP C CA 1
ATOM 3483 C C . ASP B 1 131 ? 5.39200 34.70300 52.14100 1.000 58.82623 111 ASP C C 1
ATOM 3484 O O . ASP B 1 131 ? 6.02000 33.64000 52.19900 1.000 51.46052 111 ASP C O 1
ATOM 3489 N N . GLN B 1 132 ? 5.46600 35.55000 51.11500 1.000 58.19291 112 GLN C N 1
ATOM 3490 C CA . GLN B 1 132 ? 6.22000 35.22800 49.90900 1.000 55.80459 112 GLN C CA 1
ATOM 3491 C C . GLN B 1 132 ? 7.68000 35.61700 50.11800 1.000 57.17736 112 GLN C C 1
ATOM 3492 O O . GLN B 1 132 ? 8.23300 36.50000 49.46300 1.000 61.37962 112 GLN C O 1
ATOM 3498 N N . TYR B 1 133 ? 8.31600 34.91700 51.06700 1.000 55.74246 113 TYR C N 1
ATOM 3499 C CA . TYR B 1 133 ? 9.67200 35.28400 51.44200 1.000 59.21339 113 TYR C CA 1
ATOM 3500 C C . TYR B 1 133 ? 10.72900 34.86200 50.42500 1.000 55.12696 113 TYR C C 1
ATOM 3501 O O . TYR B 1 133 ? 11.82300 35.42500 50.43200 1.000 60.66952 113 TYR C O 1
ATOM 3510 N N . GLY B 1 134 ? 10.45800 33.88400 49.55300 1.000 53.86692 114 GLY C N 1
ATOM 3511 C CA . GLY B 1 134 ? 11.43000 33.55400 48.52600 1.000 60.74371 114 GLY C CA 1
ATOM 3512 C C . GLY B 1 134 ? 11.51800 34.57300 47.36300 1.000 60.22051 114 GLY C C 1
ATOM 3513 O O . GLY B 1 134 ? 10.62000 35.38100 47.14000 1.000 53.39814 114 GLY C O 1
ATOM 3514 N N . ASP B 1 135 ? 12.65300 34.52100 46.65200 1.000 62.04446 115 ASP C N 1
ATOM 3515 C CA . ASP B 1 135 ? 12.77500 35.13500 45.32900 1.000 57.38296 115 ASP C CA 1
ATOM 3516 C C . ASP B 1 135 ? 11.85800 34.46500 44.31500 1.000 54.58957 115 ASP C C 1
ATOM 3517 O O . ASP B 1 135 ? 11.34100 35.12000 43.39900 1.000 58.09699 115 ASP C O 1
ATOM 3522 N N . ILE B 1 136 ? 11.72300 33.14900 44.42500 1.000 57.30395 116 ILE C N 1
ATOM 3523 C CA . ILE B 1 136 ? 10.80400 32.34100 43.63200 1.000 58.48831 116 ILE C CA 1
ATOM 3524 C C . ILE B 1 136 ? 9.95000 31.59600 44.63800 1.000 56.08410 116 ILE C C 1
ATOM 3525 O O . ILE B 1 136 ? 10.49500 30.95600 45.55100 1.000 61.63684 116 ILE C O 1
ATOM 3530 N N . ASN B 1 137 ? 8.62900 31.73200 44.51700 1.000 56.23534 117 ASN C N 1
ATOM 3531 C CA . ASN B 1 137 ? 7.67000 31.11200 45.43700 1.000 56.60844 117 ASN C CA 1
ATOM 3532 C C . ASN B 1 137 ? 6.79800 30.06700 44.74400 1.000 55.82221 117 ASN C C 1
ATOM 3533 O O . ASN B 1 137 ? 5.86800 30.42500 44.01800 1.000 52.43030 117 ASN C O 1
ATOM 3538 N N . LEU B 1 138 ? 7.06400 28.78400 45.02100 1.000 54.04065 118 LEU C N 1
ATOM 3539 C CA . LEU B 1 138 ? 6.24300 27.68100 44.53000 1.000 45.96262 118 LEU C CA 1
ATOM 3540 C C . LEU B 1 138 ? 5.25700 27.29100 45.61900 1.000 50.34751 118 LEU C C 1
ATOM 3541 O O . LEU B 1 138 ? 5.63600 26.65300 46.60700 1.000 51.52762 118 LEU C O 1
ATOM 3546 N N . VAL B 1 139 ? 3.99400 27.67900 45.45300 1.000 51.95295 119 VAL C N 1
ATOM 3547 C CA . VAL B 1 139 ? 2.95500 27.30600 46.40400 1.000 51.02409 119 VAL C CA 1
ATOM 3548 C C . VAL B 1 139 ? 1.87200 26.54200 45.65100 1.000 51.69261 119 VAL C C 1
ATOM 3549 O O . VAL B 1 139 ? 1.35500 27.04000 44.64000 1.000 57.01800 119 VAL C O 1
ATOM 3553 N N . ASN B 1 140 ? 1.51400 25.35400 46.16000 1.000 46.81295 120 ASN C N 1
ATOM 3554 C CA . ASN B 1 140 ? 0.38200 24.58300 45.62400 1.000 47.92515 120 ASN C CA 1
ATOM 3555 C C . ASN B 1 140 ? -0.47900 24.05000 46.76200 1.000 49.61205 120 ASN C C 1
ATOM 3556 O O . ASN B 1 140 ? -0.17500 23.00900 47.35300 1.000 49.35780 120 ASN C O 1
ATOM 3561 N N . THR B 1 141 ? -1.55500 24.77300 47.07200 1.000 46.69926 121 THR C N 1
ATOM 3562 C CA . THR B 1 141 ? -2.44000 24.34000 48.14600 1.000 48.79539 121 THR C CA 1
ATOM 3563 C C . THR B 1 141 ? -3.32900 23.17700 47.74300 1.000 47.49293 121 THR C C 1
ATOM 3564 O O . THR B 1 141 ? -4.06400 22.65700 48.58300 1.000 52.76059 121 THR C O 1
ATOM 3568 N N 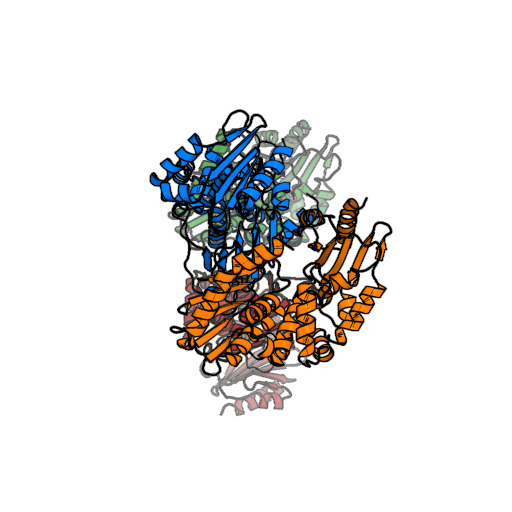. ASN B 1 142 ? -3.29700 22.77500 46.48800 1.000 50.03635 122 ASN C N 1
ATOM 3569 C CA . ASN B 1 142 ? -4.09600 21.63300 46.10400 1.000 54.35829 122 ASN C CA 1
ATOM 3570 C C . ASN B 1 142 ? -3.31600 20.33900 46.23500 1.000 54.81280 122 ASN C C 1
ATOM 3571 O O . ASN B 1 142 ? -3.90700 19.26100 46.12300 1.000 56.25682 122 ASN C O 1
ATOM 3576 N N . ALA B 1 143 ? -2.00600 20.42700 46.44900 1.000 45.10326 123 ALA C N 1
ATOM 3577 C CA . ALA B 1 143 ? -1.24600 19.24300 46.81900 1.000 49.50306 123 ALA C CA 1
ATOM 3578 C C . ALA B 1 143 ? -1.58800 18.81100 48.23200 1.000 51.02257 123 ALA C C 1
ATOM 3579 O O . ALA B 1 143 ? -2.03100 19.61400 49.06100 1.000 53.85825 123 ALA C O 1
ATOM 3581 N N . SER B 1 144 ? -1.29700 17.53900 48.52200 1.000 45.33790 124 SER C N 1
ATOM 3582 C CA . SER B 1 144 ? -1.47300 17.00300 49.86500 1.000 47.07374 124 SER C CA 1
ATOM 3583 C C . SER B 1 144 ? -0.39900 17.47900 50.83000 1.000 45.82949 124 SER C C 1
ATOM 3584 O O . SER B 1 144 ? -0.57000 17.33800 52.04900 1.000 47.57456 124 SER C O 1
ATOM 3587 N N . SER B 1 145 ? 0.74500 17.91300 50.31300 1.000 47.02196 125 SER C N 1
ATOM 3588 C CA . SER B 1 145 ? 1.95400 18.01100 51.12800 1.000 46.87629 125 SER C CA 1
ATOM 3589 C C . SER B 1 145 ? 3.05000 18.58400 50.25300 1.000 47.23839 125 SER C C 1
ATOM 3590 O O . SER B 1 145 ? 2.90800 18.66800 49.02600 1.000 45.68222 125 SER C O 1
ATOM 3593 N N . THR B 1 146 ? 4.15400 18.98800 50.89900 1.000 45.20999 126 THR C N 1
ATOM 3594 C CA . THR B 1 146 ? 5.31700 19.41000 50.12700 1.000 46.31938 126 THR C CA 1
ATOM 3595 C C . THR B 1 146 ? 5.99100 18.22700 49.44500 1.000 45.24295 126 THR C C 1
ATOM 3596 O O . THR B 1 146 ? 6.54200 18.38200 48.34200 1.000 46.34397 126 THR C O 1
ATOM 3600 N N . SER B 1 147 ? 5.96700 17.06200 50.09200 1.000 45.06265 127 SER C N 1
ATOM 3601 C CA . SER B 1 147 ? 6.54900 15.86700 49.48100 1.000 43.71447 127 SER C CA 1
ATOM 3602 C C . SER B 1 147 ? 5.85200 15.54700 48.16600 1.000 45.28422 127 SER C C 1
ATOM 3603 O O . SER B 1 147 ? 6.51200 15.14000 47.20500 1.000 46.68436 127 SER C O 1
ATOM 3606 N N . GLU B 1 148 ? 4.52500 15.72800 48.10300 1.000 45.08751 128 GLU C N 1
ATOM 3607 C CA . GLU B 1 148 ? 3.82100 15.55700 46.83000 1.000 49.46559 128 GLU C CA 1
ATOM 3608 C C . GLU B 1 148 ? 4.28500 16.55200 45.77300 1.000 51.17836 128 GLU C C 1
ATOM 3609 O O . GLU B 1 148 ? 4.43500 16.18400 44.60400 1.000 50.11372 128 GLU C O 1
ATOM 3615 N N . ILE B 1 149 ? 4.49000 17.81500 46.14700 1.000 48.10297 129 ILE C N 1
ATOM 3616 C CA . ILE B 1 149 ? 5.00400 18.81400 45.20200 1.000 50.62327 129 ILE C CA 1
ATOM 3617 C C . ILE B 1 149 ? 6.36700 18.40700 44.66000 1.000 45.93140 129 ILE C C 1
ATOM 3618 O O . ILE B 1 149 ? 6.66900 18.62500 43.47900 1.000 51.54995 129 ILE C O 1
ATOM 3623 N N . ILE B 1 150 ? 7.23000 17.86700 45.51800 1.000 44.28978 130 ILE C N 1
ATOM 3624 C CA . ILE B 1 150 ? 8.56200 17.48500 45.06200 1.000 44.62046 130 ILE C CA 1
ATOM 3625 C C . ILE B 1 150 ? 8.45300 16.42300 43.97900 1.000 51.96878 130 ILE C C 1
ATOM 3626 O O . ILE B 1 150 ? 9.12000 16.51100 42.94100 1.000 51.85961 130 ILE C O 1
ATOM 3631 N N . TYR B 1 151 ? 7.56600 15.43700 44.17700 1.000 53.26833 131 TYR C N 1
ATOM 3632 C CA . TYR B 1 151 ? 7.35700 14.42400 43.14300 1.000 50.62078 131 TYR C CA 1
ATOM 3633 C C . TYR B 1 151 ? 6.81400 15.05400 41.85800 1.000 51.82103 131 TYR C C 1
ATOM 3634 O O . TYR B 1 151 ? 7.22200 14.67300 40.75700 1.000 56.68456 131 TYR C O 1
ATOM 3643 N N . ASP B 1 152 ? 5.88500 16.00700 41.97500 1.000 52.66274 132 ASP C N 1
ATOM 3644 C CA . ASP B 1 152 ? 5.38000 16.71600 40.79700 1.000 50.40854 132 ASP C CA 1
ATOM 3645 C C . ASP B 1 152 ? 6.48900 17.39700 40.01600 1.000 53.05413 132 ASP C C 1
ATOM 3646 O O . ASP B 1 152 ? 6.47300 17.39400 38.78100 1.000 53.88244 132 ASP C O 1
ATOM 3651 N N . LEU B 1 153 ? 7.44400 18.01100 40.70700 1.000 58.59558 133 LEU C N 1
ATOM 3652 C CA . LEU B 1 153 ? 8.60100 18.57500 40.02200 1.000 59.65470 133 LEU C CA 1
ATOM 3653 C C . LEU B 1 153 ? 9.34900 17.49500 39.23800 1.000 57.69351 133 LEU C C 1
ATOM 3654 O O . LEU B 1 153 ? 9.69300 17.68000 38.06700 1.000 64.51132 133 LEU C O 1
ATOM 3659 N N . ILE B 1 154 ? 9.61100 16.35700 39.88300 1.000 57.76101 134 ILE C N 1
ATOM 3660 C CA . ILE B 1 154 ? 10.30200 15.24600 39.23400 1.000 52.74569 134 ILE C CA 1
ATOM 3661 C C . ILE B 1 154 ? 9.54300 14.78900 38.00200 1.000 59.09391 134 ILE C C 1
ATOM 3662 O O . ILE B 1 154 ? 10.14400 14.51200 36.95600 1.000 61.44173 134 ILE C O 1
ATOM 3667 N N . SER B 1 155 ? 8.21200 14.70700 38.11000 1.000 60.52361 135 SER C N 1
ATOM 3668 C CA . SER B 1 155 ? 7.37600 14.28900 36.98300 1.000 63.18960 135 SER C CA 1
ATOM 3669 C C . SER B 1 155 ? 7.38000 15.32700 35.87600 1.000 65.37679 135 SER C C 1
ATOM 3670 O O . SER B 1 155 ? 7.31100 14.98300 34.68800 1.000 62.61235 135 SER C O 1
ATOM 3673 N N . HIS B 1 156 ? 7.43600 16.59800 36.24800 1.000 55.39246 136 HIS C N 1
ATOM 3674 C CA . HIS B 1 156 ? 7.47100 17.65700 35.24800 1.000 57.73561 136 HIS C CA 1
ATOM 3675 C C . HIS B 1 156 ? 8.70200 17.55500 34.36600 1.000 60.09077 136 HIS C C 1
ATOM 3676 O O . HIS B 1 156 ? 8.67000 17.97600 33.20500 1.000 68.28644 136 HIS C O 1
ATOM 3683 N N . PHE B 1 157 ? 9.78900 16.98600 34.88700 1.000 61.76484 137 PHE C N 1
ATOM 3684 C CA . PHE B 1 157 ? 11.02800 16.88200 34.13200 1.000 63.25595 137 PHE C CA 1
ATOM 3685 C C . PHE B 1 157 ? 11.32300 15.45000 33.69400 1.000 64.02164 137 PHE C C 1
ATOM 3686 O O . PHE B 1 157 ? 12.46800 15.12800 33.37000 1.000 68.08845 137 PHE C O 1
ATOM 3694 N N . ASN B 1 158 ? 10.30900 14.58600 33.68800 1.000 64.18586 138 ASN C N 1
ATOM 3695 C CA . ASN B 1 158 ? 10.42900 13.21900 33.16900 1.000 62.70965 138 ASN C CA 1
ATOM 3696 C C . ASN B 1 158 ? 11.56200 12.44500 33.84100 1.000 67.74431 138 ASN C C 1
ATOM 3697 O O . ASN B 1 158 ? 12.23200 11.62000 33.21400 1.000 65.40521 138 ASN C O 1
ATOM 3702 N N . ASP B 1 159 ? 11.77500 12.71500 35.13100 1.000 60.82921 139 ASP C N 1
ATOM 3703 C CA . ASP B 1 159 ? 12.84400 12.09900 35.90700 1.000 60.42840 139 ASP C CA 1
ATOM 3704 C C . ASP B 1 159 ? 12.32100 11.02300 36.84600 1.000 61.89940 139 ASP C C 1
ATOM 3705 O O . ASP B 1 159 ? 12.94600 10.71800 37.86400 1.000 63.99857 139 ASP C O 1
ATOM 3710 N N . GLU B 1 160 ? 11.18500 10.42600 36.49300 1.000 63.87803 140 GLU C N 1
ATOM 3711 C CA . GLU B 1 160 ? 10.56800 9.43300 37.35400 1.000 62.53436 140 GLU C CA 1
ATOM 3712 C C . GLU B 1 160 ? 11.40200 8.16400 37.47300 1.000 60.74814 140 GLU C C 1
ATOM 3713 O O . GLU B 1 160 ? 11.17900 7.38100 38.40600 1.000 70.79779 140 GLU C O 1
ATOM 3719 N N . ALA B 1 161 ? 12.36500 7.95100 36.57100 1.000 67.72718 141 ALA C N 1
ATOM 3720 C CA . ALA B 1 161 ? 13.26400 6.80300 36.67400 1.000 68.63720 141 ALA C CA 1
ATOM 3721 C C . ALA B 1 161 ? 14.49700 7.08300 37.52000 1.000 68.57374 141 ALA C C 1
ATOM 3722 O O . ALA B 1 161 ? 15.13900 6.13400 37.98100 1.000 71.12590 141 ALA C O 1
ATOM 3724 N N . ILE B 1 162 ? 14.83900 8.35900 37.72900 1.000 69.60456 142 ILE C N 1
ATOM 3725 C CA . ILE B 1 162 ? 15.90700 8.71500 38.66000 1.000 66.46972 142 ILE C CA 1
ATOM 3726 C C . ILE B 1 162 ? 15.54500 8.32800 40.08600 1.000 63.14429 142 ILE C C 1
ATOM 3727 O O . ILE B 1 162 ? 16.43400 8.06300 40.90200 1.000 67.08150 142 ILE C O 1
ATOM 3732 N N . VAL B 1 163 ? 14.24700 8.26500 40.39100 1.000 63.45544 143 VAL C N 1
ATOM 3733 C CA . VAL B 1 163 ? 13.76500 7.91200 41.72200 1.000 58.10477 143 VAL C CA 1
ATOM 3734 C C . VAL B 1 163 ? 14.33000 6.57600 42.17100 1.000 60.62635 143 VAL C C 1
ATOM 3735 O O . VAL B 1 163 ? 14.14600 5.54800 41.50500 1.000 68.56966 143 VAL C O 1
ATOM 3739 N N . ASN B 1 164 ? 14.97900 6.57000 43.32400 1.000 55.80660 144 ASN C N 1
ATOM 3740 C CA . ASN B 1 164 ? 15.53600 5.34000 43.85500 1.000 62.41746 144 ASN C CA 1
ATOM 3741 C C . ASN B 1 164 ? 14.82900 5.02600 45.16900 1.000 65.02925 144 ASN C C 1
ATOM 3742 O O . ASN B 1 164 ? 13.87000 5.70100 45.55500 1.000 64.05914 144 ASN C O 1
ATOM 3747 N N . LYS B 1 165 ? 15.31200 3.99900 45.86600 1.000 60.59258 145 LYS C N 1
ATOM 3748 C CA . LYS B 1 165 ? 14.64900 3.57400 47.09500 1.000 64.46556 145 LYS C CA 1
ATOM 3749 C C . LYS B 1 165 ? 14.68000 4.67300 48.15100 1.000 55.35620 145 LYS C C 1
ATOM 3750 O O . LYS B 1 165 ? 13.70800 4.85500 48.89200 1.000 56.25355 145 LYS C O 1
ATOM 3756 N N . ASP B 1 166 ? 15.78900 5.41000 48.24200 1.000 61.07190 146 ASP C N 1
ATOM 3757 C CA . ASP B 1 166 ? 15.90200 6.46500 49.25000 1.000 60.84913 146 ASP C CA 1
ATOM 3758 C C . ASP B 1 166 ? 14.89900 7.58400 49.00000 1.000 61.94452 146 ASP C C 1
ATOM 3759 O O . ASP B 1 166 ? 14.19500 8.00700 49.92400 1.000 64.29195 146 ASP C O 1
ATOM 3764 N N . ILE B 1 167 ? 14.82000 8.06500 47.75500 1.000 55.59605 147 ILE C N 1
ATOM 3765 C CA . ILE B 1 167 ? 13.88200 9.12300 47.38900 1.000 58.14379 147 ILE C CA 1
ATOM 3766 C C . ILE B 1 167 ? 12.44000 8.68100 47.62900 1.000 59.19133 147 ILE C C 1
ATOM 3767 O O . ILE B 1 167 ? 11.65900 9.37700 48.29400 1.000 51.11919 147 ILE C O 1
ATOM 3772 N N . ALA B 1 168 ? 12.05500 7.52600 47.07400 1.000 54.09507 148 ALA C N 1
ATOM 3773 C CA . ALA B 1 168 ? 10.67700 7.07300 47.21900 1.000 53.07862 148 ALA C CA 1
ATOM 3774 C C . ALA B 1 168 ? 10.32000 6.89500 48.67900 1.000 48.77113 148 ALA C C 1
ATOM 3775 O O . ALA B 1 168 ? 9.20900 7.23600 49.09600 1.000 50.04622 148 ALA C O 1
ATOM 3777 N N . SER B 1 169 ? 11.24100 6.34000 49.46900 1.000 46.36591 149 SER C N 1
ATOM 3778 C CA . SER B 1 169 ? 10.94800 6.10600 50.87900 1.000 52.19745 149 SER C CA 1
ATOM 3779 C C . SER B 1 169 ? 10.65600 7.41600 51.59400 1.000 47.77779 149 SER C C 1
ATOM 3780 O O . SER B 1 169 ? 9.69900 7.50100 52.36700 1.000 47.00123 149 SER C O 1
ATOM 3783 N N . VAL B 1 170 ? 11.47400 8.44100 51.36100 1.000 48.16014 150 VAL C N 1
ATOM 3784 C CA . VAL B 1 170 ? 11.30200 9.66800 52.13700 1.000 49.72410 150 VAL C CA 1
ATOM 3785 C C . VAL B 1 170 ? 10.05400 10.41200 51.66600 1.000 50.67348 150 VAL C C 1
ATOM 3786 O O . VAL B 1 170 ? 9.23900 10.86000 52.48300 1.000 48.41197 150 VAL C O 1
ATOM 3790 N N . LEU B 1 171 ? 9.85000 10.50000 50.34800 1.000 47.37506 151 LEU C N 1
ATOM 3791 C CA . LEU B 1 171 ? 8.64500 11.16400 49.86600 1.000 48.19539 151 LEU C CA 1
ATOM 3792 C C . LEU B 1 171 ? 7.39600 10.45100 50.36200 1.000 47.58793 151 LEU C C 1
ATOM 3793 O O . LEU B 1 171 ? 6.41900 11.10700 50.74100 1.000 46.12923 151 LEU C O 1
ATOM 3798 N N . TYR B 1 172 ? 7.43400 9.11400 50.40400 1.000 50.55254 152 TYR C N 1
ATOM 3799 C CA . TYR B 1 172 ? 6.28700 8.32700 50.85200 1.000 49.52085 152 TYR C CA 1
ATOM 3800 C C . TYR B 1 172 ? 5.94400 8.65100 52.29900 1.000 45.77116 152 TYR C C 1
ATOM 3801 O O . TYR B 1 172 ? 4.78200 8.89600 52.63900 1.000 46.98702 152 TYR C O 1
ATOM 3810 N N . LEU B 1 173 ? 6.94300 8.61800 53.17600 1.000 45.23920 153 LEU C N 1
ATOM 3811 C CA . LEU B 1 173 ? 6.68200 8.91700 54.58500 1.000 47.27436 153 LEU C CA 1
ATOM 3812 C C . LEU B 1 173 ? 6.13000 10.32700 54.72900 1.000 47.38732 153 LEU C C 1
ATOM 3813 O O . LEU B 1 173 ? 5.19100 10.56200 55.50800 1.000 46.51003 153 LEU C O 1
ATOM 3818 N N . GLY B 1 174 ? 6.67500 11.25000 53.93400 1.000 45.96465 154 GLY C N 1
ATOM 3819 C CA . GLY B 1 174 ? 6.13700 12.60300 53.86700 1.000 45.12812 154 GLY C CA 1
ATOM 3820 C C . GLY B 1 174 ? 4.65400 12.63600 53.58900 1.000 47.80520 154 GLY C C 1
ATOM 3821 O O . GLY B 1 174 ? 3.89200 13.25200 54.33300 1.000 45.61093 154 GLY C O 1
ATOM 3822 N N . ILE B 1 175 ? 4.21300 11.95000 52.51900 1.000 45.84708 155 ILE C N 1
ATOM 3823 C CA . ILE B 1 175 ? 2.80800 12.01800 52.16300 1.000 43.80090 155 ILE C CA 1
ATOM 3824 C C . ILE B 1 175 ? 1.97500 11.31000 53.20900 1.000 45.83653 155 ILE C C 1
ATOM 3825 O O . ILE B 1 175 ? 0.87900 11.76400 53.54500 1.000 45.85492 155 ILE C O 1
ATOM 3830 N N . VAL B 1 176 ? 2.46700 10.17700 53.73300 1.000 44.24003 156 VAL C N 1
ATOM 3831 C CA . VAL B 1 176 ? 1.75100 9.51700 54.81600 1.000 45.44877 156 VAL C CA 1
ATOM 3832 C C . VAL B 1 176 ? 1.59800 10.46800 56.01000 1.000 47.21287 156 VAL C C 1
ATOM 3833 O O . VAL B 1 176 ? 0.53200 10.53900 56.63800 1.000 46.28087 156 VAL C O 1
ATOM 3837 N N . GLY B 1 177 ? 2.64700 11.22600 56.32200 1.000 45.74675 157 GLY C N 1
ATOM 3838 C CA . GLY B 1 177 ? 2.59500 12.09300 57.51200 1.000 47.34393 157 GLY C CA 1
ATOM 3839 C C . GLY B 1 177 ? 1.54900 13.18900 57.39500 1.000 46.38893 157 GLY C C 1
ATOM 3840 O O . GLY B 1 177 ? 0.73000 13.39000 58.29800 1.000 50.62009 157 GLY C O 1
ATOM 3841 N N . ASP B 1 178 ? 1.54000 13.89500 56.27100 1.000 46.36074 158 ASP C N 1
ATOM 3842 C CA . ASP B 1 178 ? 0.55500 14.96300 56.10600 1.000 46.25605 158 ASP C CA 1
ATOM 3843 C C . ASP B 1 178 ? -0.85500 14.48200 55.77900 1.000 51.17236 158 ASP C C 1
ATOM 3844 O O . ASP B 1 178 ? -1.80500 15.25500 55.96800 1.000 46.42581 158 ASP C O 1
ATOM 3849 N N . THR B 1 179 ? -1.03600 13.25400 55.29400 1.000 46.16682 159 THR C N 1
ATOM 3850 C CA . THR B 1 179 ? -2.40400 12.78700 55.08400 1.000 44.53791 159 THR C CA 1
ATOM 3851 C C . THR B 1 179 ? -2.92100 11.90000 56.20900 1.000 45.49898 159 THR C C 1
ATOM 3852 O O . THR B 1 179 ? -4.08300 11.47000 56.14700 1.000 47.54764 159 THR C O 1
ATOM 3856 N N . GLY B 1 180 ? -2.12200 11.63500 57.23700 1.000 45.46692 160 GLY C N 1
ATOM 3857 C CA . GLY B 1 180 ? -2.52100 10.64500 58.21800 1.000 45.96831 160 GLY C CA 1
ATOM 3858 C C . GLY B 1 180 ? -2.69000 9.27000 57.60300 1.000 47.50178 160 GLY C C 1
ATOM 3859 O O . GLY B 1 180 ? -3.60200 8.53300 57.99100 1.000 48.65905 160 GLY C O 1
ATOM 3860 N N . ARG B 1 181 ? -1.82600 8.92000 56.64300 1.000 46.88128 161 ARG C N 1
ATOM 3861 C CA . ARG B 1 181 ? -1.88900 7.67700 55.84700 1.000 46.22264 161 ARG C CA 1
ATOM 3862 C C . ARG B 1 181 ? -3.19300 7.63600 55.04900 1.000 45.53373 161 ARG C C 1
ATOM 3863 O O . ARG B 1 181 ? -4.07300 6.78700 55.27800 1.000 46.24167 161 ARG C O 1
ATOM 3871 N N . PHE B 1 182 ? -3.31900 8.63000 54.15300 1.000 44.94745 162 PHE C N 1
ATOM 3872 C CA . PHE B 1 182 ? -4.40300 8.71500 53.16600 1.000 45.90708 162 PHE C CA 1
ATOM 3873 C C . PHE B 1 182 ? -5.77100 8.78800 53.81500 1.000 47.19091 162 PHE C C 1
ATOM 3874 O O . PHE B 1 182 ? -6.78800 8.50600 53.16800 1.000 46.63888 162 PHE C O 1
ATOM 3882 N N . LEU B 1 183 ? -5.79800 9.24000 55.07500 1.000 45.32079 163 LEU C N 1
ATOM 3883 C CA . LEU B 1 183 ? -7.06300 9.42700 55.77600 1.000 46.89483 163 LEU C CA 1
ATOM 3884 C C . LEU B 1 183 ? -7.71400 10.79600 55.53700 1.000 46.88127 163 LEU C C 1
ATOM 3885 O O . LEU B 1 183 ? -8.93800 10.87600 55.41500 1.000 47.92178 163 LEU C O 1
ATOM 3890 N N . PHE B 1 184 ? -6.94400 11.88200 55.47700 1.000 47.05465 164 PHE C N 1
ATOM 3891 C CA . PHE B 1 184 ? -7.51400 13.22200 55.52800 1.000 46.70678 164 PHE C CA 1
ATOM 3892 C C . PHE B 1 184 ? -7.94400 13.66900 54.15000 1.000 48.05079 164 PHE C C 1
ATOM 3893 O O . PHE B 1 184 ? -7.53500 13.09900 53.14500 1.000 47.25169 164 PHE C O 1
ATOM 3901 N N . ASN B 1 185 ? -8.74600 14.74100 54.12700 1.000 49.47018 165 ASN C N 1
ATOM 3902 C CA . ASN B 1 185 ? -9.34900 15.30500 52.92300 1.000 50.22837 165 ASN C CA 1
ATOM 3903 C C . ASN B 1 185 ? -8.35900 15.93100 51.96900 1.000 49.47328 165 ASN C C 1
ATOM 3904 O O . ASN B 1 185 ? -8.73500 16.24200 50.83000 1.000 51.02268 165 ASN C O 1
ATOM 3909 N N . ASN B 1 186 ? -7.13900 16.17600 52.40100 1.000 44.91914 166 ASN C N 1
ATOM 3910 C CA . ASN B 1 186 ? -6.13200 16.54500 51.42900 1.000 46.66524 166 ASN C CA 1
ATOM 3911 C C . ASN B 1 186 ? -5.61400 15.36700 50.59200 1.000 45.84709 166 ASN C C 1
ATOM 3912 O O . ASN B 1 186 ? -4.77100 15.58800 49.72500 1.000 45.88568 166 ASN C O 1
ATOM 3917 N N . THR B 1 187 ? -6.04800 14.12800 50.83100 1.000 48.95199 167 THR C N 1
ATOM 3918 C CA . THR B 1 187 ? -5.63000 13.02500 49.96200 1.000 44.59818 167 THR C CA 1
ATOM 3919 C C . THR B 1 187 ? -6.47500 13.08900 48.69900 1.000 46.18182 167 THR C C 1
ATOM 3920 O O . THR B 1 187 ? -7.69200 12.88000 48.77200 1.000 46.36670 167 THR C O 1
ATOM 3924 N N . SER B 1 188 ? -5.84900 13.37900 47.55300 1.000 45.28236 168 SER C N 1
ATOM 3925 C CA . SER B 1 188 ? -6.54200 13.33500 46.26600 1.000 46.25481 168 SER C CA 1
ATOM 3926 C C . SER B 1 188 ? -6.29900 11.98600 45.56700 1.000 44.10101 168 SER C C 1
ATOM 3927 O O . SER B 1 188 ? -5.47100 11.17600 45.98900 1.000 43.98782 168 SER C O 1
ATOM 3930 N N . GLU B 1 189 ? -6.99500 11.79000 44.44200 1.000 45.20405 169 GLU C N 1
ATOM 3931 C CA . GLU B 1 189 ? -6.66800 10.69100 43.52800 1.000 43.85765 169 GLU C CA 1
ATOM 3932 C C . GLU B 1 189 ? -5.20800 10.77500 43.08500 1.000 43.81457 169 GLU C C 1
ATOM 3933 O O . GLU B 1 189 ? -4.51600 9.75500 42.98700 1.000 47.70449 169 GLU C O 1
ATOM 3939 N N . HIS B 1 190 ? -4.71400 11.99400 42.83500 1.000 43.92858 170 HIS C N 1
ATOM 3940 C CA . HIS B 1 190 ? -3.31300 12.18000 42.44100 1.000 46.76333 170 HIS C CA 1
ATOM 3941 C C . HIS B 1 190 ? -2.36500 11.78600 43.56800 1.000 48.64126 170 HIS C C 1
ATOM 3942 O O . HIS B 1 190 ? -1.34600 11.12000 43.33600 1.000 51.58643 170 HIS C O 1
ATOM 3949 N N . THR B 1 191 ? -2.70500 12.15300 44.80500 1.000 45.63744 171 THR C N 1
ATOM 3950 C CA . THR B 1 191 ? -1.92500 11.68400 45.95200 1.000 45.20671 171 THR C CA 1
ATOM 3951 C C . THR B 1 191 ? -1.80000 10.16500 45.94900 1.000 48.48980 171 THR C C 1
ATOM 3952 O O . THR B 1 191 ? -0.71500 9.62300 46.18700 1.000 45.45849 171 THR C O 1
ATOM 3956 N N . MET B 1 192 ? -2.91200 9.45900 45.71100 1.000 46.17291 172 MET C N 1
ATOM 3957 C CA . MET B 1 192 ? -2.87800 7.99500 45.83200 1.000 46.84808 172 MET C CA 1
ATOM 3958 C C . MET B 1 192 ? -2.03600 7.38700 44.73200 1.000 44.70111 172 MET C C 1
ATOM 3959 O O . MET B 1 192 ? -1.32700 6.40000 44.95000 1.000 49.67098 172 MET C O 1
ATOM 3964 N N . GLU B 1 193 ? -2.13100 7.96000 43.54100 1.000 45.24001 173 GLU C N 1
ATOM 3965 C CA . GLU B 1 193 ? -1.38900 7.47200 42.39500 1.000 47.89636 173 GLU C CA 1
ATOM 3966 C C . GLU B 1 193 ? 0.10200 7.57900 42.64100 1.000 53.18821 173 GLU C C 1
ATOM 3967 O O . GLU B 1 193 ? 0.85400 6.66800 42.28200 1.000 46.45333 173 GLU C O 1
ATOM 3973 N N . ILE B 1 194 ? 0.54900 8.70000 43.23800 1.000 48.80778 174 ILE C N 1
ATOM 3974 C CA . ILE B 1 194 ? 1.97100 8.89600 43.51700 1.000 46.49268 174 ILE C CA 1
ATOM 3975 C C . ILE B 1 194 ? 2.44500 7.91000 44.56700 1.000 47.84937 174 ILE C C 1
ATOM 3976 O O . ILE B 1 194 ? 3.54900 7.36000 44.47900 1.000 50.02196 174 ILE C O 1
ATOM 3981 N N . ALA B 1 195 ? 1.64600 7.72800 45.61500 1.000 43.98907 175 ALA C N 1
ATOM 3982 C CA . ALA B 1 195 ? 2.03200 6.82600 46.67300 1.000 46.18460 175 ALA C CA 1
ATOM 3983 C C . ALA B 1 195 ? 2.13300 5.40400 46.12600 1.000 47.32128 175 ALA C C 1
ATOM 3984 O O . ALA B 1 195 ? 3.01900 4.65000 46.52600 1.000 47.52366 175 ALA C O 1
ATOM 3986 N N . GLY B 1 196 ? 1.27300 5.05800 45.16500 1.000 45.19271 176 GLY C N 1
ATOM 3987 C CA . GLY B 1 196 ? 1.42200 3.77900 44.46500 1.000 45.35563 176 GLY C CA 1
ATOM 3988 C C . GLY B 1 196 ? 2.71300 3.69300 43.67000 1.000 45.63437 176 GLY C C 1
ATOM 3989 O O . GLY B 1 196 ? 3.46700 2.73300 43.80300 1.000 51.85626 176 GLY C O 1
ATOM 3990 N N . LYS B 1 197 ? 3.00300 4.71100 42.85400 1.000 46.52537 177 LYS C N 1
ATOM 3991 C CA . LYS B 1 197 ? 4.27600 4.71600 42.13500 1.000 49.74301 177 LYS C CA 1
ATOM 3992 C C . LYS B 1 197 ? 5.46400 4.55200 43.07400 1.000 55.77094 177 LYS C C 1
ATOM 3993 O O . LYS B 1 197 ? 6.44000 3.87600 42.73000 1.000 50.87361 177 LYS C O 1
ATOM 3999 N N . LEU B 1 198 ? 5.39900 5.15900 44.26800 1.000 49.96763 178 LEU C N 1
ATOM 4000 C CA . LEU B 1 198 ? 6.53200 5.08900 45.18400 1.000 46.37124 178 LEU C CA 1
ATOM 4001 C C . LEU B 1 198 ? 6.66700 3.70700 45.82000 1.000 49.33546 178 LEU C C 1
ATOM 4002 O O . LEU B 1 198 ? 7.78200 3.18800 45.96100 1.000 50.00148 178 LEU C O 1
ATOM 4007 N N . ILE B 1 199 ? 5.55700 3.11000 46.25300 1.000 48.93302 179 ILE C N 1
ATOM 4008 C CA . ILE B 1 199 ? 5.59400 1.70800 46.68300 1.000 59.26462 179 ILE C CA 1
ATOM 4009 C C . ILE B 1 199 ? 6.14200 0.76400 45.61600 1.000 53.46996 179 ILE C C 1
ATOM 4010 O O . ILE B 1 199 ? 6.72800 -0.27800 45.94800 1.000 50.21056 179 ILE C O 1
ATOM 4015 N N . GLY B 1 200 ? 5.97900 1.11600 44.34300 1.000 54.99185 180 GLY C N 1
ATOM 4016 C CA . GLY B 1 200 ? 6.50000 0.35700 43.21600 1.000 61.37910 180 GLY C CA 1
ATOM 4017 C C . GLY B 1 200 ? 8.00900 0.36900 43.06000 1.000 66.49135 180 GLY C C 1
ATOM 4018 O O . GLY B 1 200 ? 8.54000 -0.38200 42.23700 1.000 60.14618 180 GLY C O 1
ATOM 4019 N N . HIS B 1 201 ? 8.71200 1.20700 43.82000 1.000 55.15077 181 HIS C N 1
ATOM 4020 C CA . HIS B 1 201 ? 10.16700 1.19300 43.84100 1.000 56.98288 181 HIS C CA 1
ATOM 4021 C C . HIS B 1 201 ? 10.69500 0.22800 44.87800 1.000 64.35248 181 HIS C C 1
ATOM 4022 O O . HIS B 1 201 ? 11.87500 0.30100 45.23300 1.000 71.67931 181 HIS C O 1
ATOM 4029 N N . ASP B 1 202 ? 9.78900 -0.58600 45.44000 1.000 53.36076 182 ASP C N 1
ATOM 4030 C CA . ASP B 1 202 ? 10.11000 -1.67000 46.41600 1.000 59.63586 182 ASP C CA 1
ATOM 4031 C C . ASP B 1 202 ? 10.62100 -1.15200 47.76300 1.000 65.79876 182 ASP C C 1
ATOM 4032 O O . ASP B 1 202 ? 11.49600 -1.79900 48.29400 1.000 62.83666 182 ASP C O 1
ATOM 4037 N N . ILE B 1 203 ? 10.04100 -0.07300 48.25000 1.000 61.68733 183 ILE C N 1
ATOM 4038 C CA . ILE B 1 203 ? 10.33900 0.34500 49.63500 1.000 65.63581 183 ILE C CA 1
ATOM 4039 C C . ILE B 1 203 ? 9.46700 -0.60600 50.45500 1.000 62.95817 183 ILE C C 1
ATOM 4040 O O . ILE B 1 203 ? 8.36600 -0.95900 49.97000 1.000 74.82904 183 ILE C O 1
ATOM 4045 N N . ASP B 1 204 ? 9.93600 -1.12300 51.58600 1.000 64.26605 184 ASP C N 1
ATOM 4046 C CA . ASP B 1 204 ? 9.00200 -1.97400 52.37000 1.000 54.56423 184 ASP C CA 1
ATOM 4047 C C . ASP B 1 204 ? 8.10700 -1.02200 53.15300 1.000 59.12725 184 ASP C C 1
ATOM 4048 O O . ASP B 1 204 ? 8.48700 -0.65200 54.26800 1.000 49.20475 184 ASP C O 1
ATOM 4053 N N . HIS B 1 205 ? 6.95800 -0.66900 52.58000 1.000 55.18338 185 HIS C N 1
ATOM 4054 C CA . HIS B 1 205 ? 6.07700 0.34100 53.21400 1.000 55.87595 185 HIS C CA 1
ATOM 4055 C C . HIS B 1 205 ? 5.72200 -0.09700 54.63200 1.000 48.44678 185 HIS C C 1
ATOM 4056 O O . HIS B 1 205 ? 5.85200 0.72900 55.52400 1.000 49.42029 185 HIS C O 1
ATOM 4063 N N . ASN B 1 206 ? 5.33300 -1.35500 54.82000 1.000 48.64903 186 ASN C N 1
ATOM 4064 C CA . ASN B 1 206 ? 4.91100 -1.81800 56.16400 1.000 48.48475 186 ASN C CA 1
ATOM 4065 C C . ASN B 1 206 ? 6.05000 -1.55400 57.15000 1.000 49.25757 186 ASN C C 1
ATOM 4066 O O . ASN B 1 206 ? 5.76900 -1.02700 58.22100 1.000 48.62927 186 ASN C O 1
ATOM 4071 N N . ALA B 1 207 ? 7.28000 -1.90400 56.77500 1.000 47.48451 187 ALA C N 1
ATOM 4072 C CA . ALA B 1 207 ? 8.38500 -1.69700 57.71100 1.000 55.32956 187 ALA C CA 1
ATOM 4073 C C . ALA B 1 207 ? 8.57100 -0.21700 58.04400 1.000 49.64753 187 ALA C C 1
ATOM 4074 O O . ALA B 1 207 ? 8.80600 0.14800 59.21000 1.000 47.58692 187 ALA C O 1
ATOM 4076 N N . LEU B 1 208 ? 8.56300 0.64100 57.02400 1.000 49.36873 188 LEU C N 1
ATOM 4077 C CA . LEU B 1 208 ? 8.73200 2.07200 57.29200 1.000 48.05626 188 LEU C CA 1
ATOM 4078 C C . LEU B 1 208 ? 7.62000 2.60100 58.17800 1.000 49.63535 188 LEU C C 1
ATOM 4079 O O . LEU B 1 208 ? 7.85600 3.42200 59.06900 1.000 49.26928 188 LEU C O 1
ATOM 4084 N N . LEU B 1 209 ? 6.39800 2.14500 57.94600 1.000 49.62517 189 LEU C N 1
ATOM 4085 C CA . LEU B 1 209 ? 5.26600 2.66300 58.69500 1.000 48.95494 189 LEU C CA 1
ATOM 4086 C C . LEU B 1 209 ? 5.29500 2.17600 60.13000 1.000 52.79229 189 LEU C C 1
ATOM 4087 O O . LEU B 1 209 ? 4.99400 2.94300 61.05800 1.000 48.47489 189 LEU C O 1
ATOM 4092 N N . ASN B 1 210 ? 5.63900 0.89500 60.33400 1.000 48.66356 190 ASN C N 1
ATOM 4093 C CA . ASN B 1 210 ? 5.72200 0.37900 61.69200 1.000 48.10317 190 ASN C CA 1
ATOM 4094 C C . ASN B 1 210 ? 6.80800 1.11300 62.48200 1.000 47.91814 190 ASN C C 1
ATOM 4095 O O . ASN B 1 210 ? 6.63800 1.32400 63.67700 1.000 48.36842 190 ASN C O 1
ATOM 4100 N N . LYS B 1 211 ? 7.91200 1.50400 61.82400 1.000 47.03245 191 LYS C N 1
ATOM 4101 C CA . LYS B 1 211 ? 8.96200 2.30500 62.46700 1.000 51.95960 191 LYS C CA 1
ATOM 4102 C C . LYS B 1 211 ? 8.47700 3.71100 62.80800 1.000 49.07435 191 LYS C C 1
ATOM 4103 O O . LYS B 1 211 ? 8.69800 4.20300 63.91700 1.000 49.56367 191 LYS C O 1
ATOM 4109 N N . MET B 1 212 ? 7.82100 4.38700 61.86700 1.000 49.56172 192 MET C N 1
ATOM 4110 C CA . MET B 1 212 ? 7.22400 5.68100 62.19000 1.000 48.65465 192 MET C CA 1
ATOM 4111 C C . MET B 1 212 ? 6.16000 5.60400 63.27300 1.000 49.46025 192 MET C C 1
ATOM 4112 O O . MET B 1 212 ? 5.96100 6.58500 64.01300 1.000 48.77427 192 MET C O 1
ATOM 4117 N N . MET B 1 213 ? 5.44200 4.48100 63.36400 1.000 48.25810 193 MET C N 1
ATOM 4118 C CA . MET B 1 213 ? 4.34700 4.35700 64.32300 1.000 50.94696 193 MET C CA 1
ATOM 4119 C C . MET B 1 213 ? 4.77300 3.70700 65.62800 1.000 50.94071 193 MET C C 1
ATOM 4120 O O . MET B 1 213 ? 3.93700 3.52700 66.52000 1.000 52.18735 193 MET C O 1
ATOM 4125 N N . GLU B 1 214 ? 6.04600 3.34400 65.74300 1.000 50.54895 194 GLU C N 1
ATOM 4126 C CA . GLU B 1 214 ? 6.57800 2.73500 66.95500 1.000 54.53805 194 GLU C CA 1
ATOM 4127 C C . GLU B 1 214 ? 6.50700 3.70000 68.14200 1.000 52.34452 194 GLU C C 1
ATOM 4128 O O . GLU B 1 214 ? 6.67900 4.91200 67.99200 1.000 51.88954 194 GLU C O 1
ATOM 4134 N N . LYS B 1 215 ? 6.20100 3.14900 69.31600 1.000 52.98696 195 LYS C N 1
ATOM 4135 C CA . LYS B 1 215 ? 5.84600 3.93300 70.48500 1.000 57.35069 195 LYS C CA 1
ATOM 4136 C C . LYS B 1 215 ? 6.90400 3.75200 71.56300 1.000 61.29922 195 LYS C C 1
ATOM 4137 O O . LYS B 1 215 ? 7.29000 2.62000 71.87700 1.000 59.59799 195 LYS C O 1
ATOM 4143 N N . ASP B 1 216 ? 7.38800 4.86000 72.11000 1.000 64.29114 196 ASP C N 1
ATOM 4144 C CA . ASP B 1 216 ? 8.28300 4.75200 73.25400 1.000 56.53372 196 ASP C CA 1
ATOM 4145 C C . ASP B 1 216 ? 7.47100 4.38600 74.48200 1.000 54.70738 196 ASP C C 1
ATOM 4146 O O . ASP B 1 216 ? 6.51200 5.10000 74.82000 1.000 58.11306 196 ASP C O 1
ATOM 4151 N N . PRO B 1 217 ? 7.83100 3.31700 75.18800 1.000 53.40640 197 PRO C N 1
ATOM 4152 C CA . PRO B 1 217 ? 6.98000 2.85700 76.29400 1.000 54.22578 197 PRO C CA 1
ATOM 4153 C C . PRO B 1 217 ? 6.84500 3.87400 77.41600 1.000 58.84626 197 PRO C C 1
ATOM 4154 O O . PRO B 1 217 ? 5.80200 3.91300 78.07900 1.000 56.71508 197 PRO C O 1
ATOM 4158 N N . LYS B 1 218 ? 7.85100 4.71300 77.63400 1.000 55.53302 198 LYS C N 1
ATOM 4159 C CA . LYS B 1 218 ? 7.76100 5.66600 78.74400 1.000 58.77830 198 LYS C CA 1
ATOM 4160 C C . LYS B 1 218 ? 6.63900 6.67100 78.52300 1.000 64.74921 198 LYS C C 1
ATOM 4161 O O . LYS B 1 218 ? 6.04500 7.16200 79.49400 1.000 59.88467 198 LYS C O 1
ATOM 4167 N N . MET B 1 219 ? 6.29400 6.93500 77.26000 1.000 60.99746 199 MET C N 1
ATOM 4168 C CA . MET B 1 219 ? 5.26800 7.92100 76.97500 1.000 55.65916 199 MET C CA 1
ATOM 4169 C C . MET B 1 219 ? 3.85200 7.36900 77.10200 1.000 58.88888 199 MET C C 1
ATOM 4170 O O . MET B 1 219 ? 2.89600 8.15900 77.15000 1.000 56.36128 199 MET C O 1
ATOM 4175 N N . LEU B 1 220 ? 3.69500 6.05600 77.15800 1.000 59.79210 200 LEU C N 1
ATOM 4176 C CA . LEU B 1 220 ? 2.38400 5.42200 77.12800 1.000 54.57982 200 LEU C CA 1
ATOM 4177 C C . LEU B 1 220 ? 1.53600 5.63100 78.38400 1.000 58.55143 200 LEU C C 1
ATOM 4178 O O . LEU B 1 220 ? 0.31700 5.81400 78.25300 1.000 53.52864 200 LEU C O 1
ATOM 4183 N N . PRO B 1 221 ? 2.09900 5.61800 79.61300 1.000 58.94728 201 PRO C N 1
ATOM 4184 C CA . PRO B 1 221 ? 1.25500 5.95300 80.77600 1.000 58.67180 201 PRO C CA 1
ATOM 4185 C C . PRO B 1 221 ? 0.53600 7.29000 80.62700 1.000 54.14738 201 PRO C C 1
ATOM 4186 O O . PRO B 1 221 ? -0.65100 7.40500 80.97000 1.000 54.21556 201 PRO C O 1
ATOM 4190 N N . PHE B 1 222 ? 1.19700 8.28700 80.05700 1.000 52.35481 202 PHE C N 1
ATOM 4191 C CA . PHE B 1 222 ? 0.53400 9.56600 79.85800 1.000 60.36834 202 PHE C CA 1
ATOM 4192 C C . PHE B 1 222 ? -0.66600 9.41500 78.91500 1.000 56.75180 202 PHE C C 1
ATOM 4193 O O . PHE B 1 222 ? -1.73000 10.00700 79.14300 1.000 54.83072 202 PHE C O 1
ATOM 4201 N N . GLN B 1 223 ? -0.51500 8.61400 77.85500 1.000 53.62078 203 GLN C N 1
ATOM 4202 C CA . GLN B 1 223 ? -1.62400 8.43200 76.92300 1.000 52.20914 203 GLN C CA 1
ATOM 4203 C C . GLN B 1 223 ? -2.85300 7.90400 77.63800 1.000 53.43517 203 GLN C C 1
ATOM 4204 O O . GLN B 1 223 ? -3.97900 8.35500 77.37400 1.000 53.90115 203 GLN C O 1
ATOM 4210 N N . GLY B 1 224 ? -2.64600 6.99300 78.59800 1.000 52.85192 204 GLY C N 1
ATOM 4211 C CA . GLY B 1 224 ? -3.75000 6.51800 79.41200 1.000 53.45467 204 GLY C CA 1
ATOM 4212 C C . GLY B 1 224 ? -4.43000 7.61400 80.21100 1.000 55.55732 204 GLY C C 1
ATOM 4213 O O . GLY B 1 224 ? -5.65500 7.59700 80.38100 1.000 56.11975 204 GLY C O 1
ATOM 4214 N N . TYR B 1 225 ? -3.65300 8.57700 80.72600 1.000 58.58499 205 TYR C N 1
ATOM 4215 C CA . TYR B 1 225 ? -4.28400 9.72100 81.37400 1.000 59.70937 205 TYR C CA 1
ATOM 4216 C C . TYR B 1 225 ? -5.23600 10.40600 80.39600 1.000 56.82665 205 TYR C C 1
ATOM 4217 O O . TYR B 1 225 ? -6.43500 10.54300 80.67400 1.000 56.30551 205 TYR C O 1
ATOM 4226 N N . VAL B 1 226 ? -4.73100 10.76400 79.20900 1.000 56.13214 206 VAL C N 1
ATOM 4227 C CA . VAL B 1 226 ? -5.57200 11.40500 78.19700 1.000 55.44452 206 VAL C CA 1
ATOM 4228 C C . VAL B 1 226 ? -6.83200 10.58600 77.97200 1.000 58.62100 206 VAL C C 1
ATOM 4229 O O . VAL B 1 226 ? -7.94900 11.12400 77.87500 1.000 55.65007 206 VAL C O 1
ATOM 4233 N N . LEU B 1 227 ? -6.67500 9.26400 77.93600 1.000 55.61094 207 LEU C N 1
ATOM 4234 C CA . LEU B 1 227 ? -7.78400 8.36000 77.66600 1.000 59.30613 207 LEU C CA 1
ATOM 4235 C C . LEU B 1 227 ? -8.75300 8.24800 78.84100 1.000 58.01151 207 LEU C C 1
ATOM 4236 O O . LEU B 1 227 ? -9.86500 7.72800 78.67500 1.000 57.18282 207 LEU C O 1
ATOM 4241 N N . GLN B 1 228 ? -8.34900 8.71800 80.02400 1.000 56.25786 208 GLN C N 1
ATOM 4242 C CA . GLN B 1 228 ? -9.16600 8.68100 81.22800 1.000 60.88136 208 GLN C CA 1
ATOM 4243 C C . GLN B 1 228 ? -9.62200 10.05400 81.68800 1.000 64.82091 208 GLN C C 1
ATOM 4244 O O . GLN B 1 228 ? -10.42300 10.13000 82.63400 1.000 60.18471 208 GLN C O 1
ATOM 4250 N N . HIS B 1 229 ? -9.13900 11.13600 81.04600 1.000 60.98839 209 HIS C N 1
ATOM 4251 C CA . HIS B 1 229 ? -9.40300 12.50500 81.47500 1.000 62.71710 209 HIS C CA 1
ATOM 4252 C C . HIS B 1 229 ? -9.78400 13.40200 80.30300 1.000 61.10051 209 HIS C C 1
ATOM 4253 O O . HIS B 1 229 ? -9.47400 14.59500 80.30600 1.000 71.26798 209 HIS C O 1
ATOM 4260 N N . PHE B 1 230 ? -10.42300 12.85700 79.27900 1.000 61.80701 210 PHE C N 1
ATOM 4261 C CA . PHE B 1 230 ? -10.98300 13.70400 78.23800 1.000 60.18233 210 PHE C CA 1
ATOM 4262 C C . PHE B 1 230 ? -12.40400 14.04100 78.65400 1.000 60.00109 210 PHE C C 1
ATOM 4263 O O . PHE B 1 230 ? -13.08900 13.21800 79.28600 1.000 58.82626 210 PHE C O 1
ATOM 4271 N N . GLU B 1 231 ? -12.83200 15.24900 78.30700 1.000 63.58251 211 GLU C N 1
ATOM 4272 C CA . GLU B 1 231 ? -14.16700 15.77500 78.61000 1.000 66.54115 211 GLU C CA 1
ATOM 4273 C C . GLU B 1 231 ? -14.89000 15.99100 77.29000 1.000 64.06684 211 GLU C C 1
ATOM 4274 O O . GLU B 1 231 ? -14.56500 16.92000 76.54500 1.000 63.68883 211 GLU C O 1
ATOM 4280 N N . LEU B 1 232 ? -15.84200 15.10000 77.00100 1.000 64.51709 212 LEU C N 1
ATOM 4281 C CA . LEU B 1 232 ? -16.68300 15.17300 75.81300 1.000 66.71891 212 LEU C CA 1
ATOM 4282 C C . LEU B 1 232 ? -18.05600 15.71100 76.19500 1.000 67.93406 212 LEU C C 1
ATOM 4283 O O . LEU B 1 232 ? -18.71600 15.16300 77.08600 1.000 72.30264 212 LEU C O 1
ATOM 4288 N N . MET B 1 233 ? -18.48400 16.77100 75.51500 1.000 68.06992 213 MET C N 1
ATOM 4289 C CA . MET B 1 233 ? -19.77500 17.39800 75.76300 1.000 66.08632 213 MET C CA 1
ATOM 4290 C C . MET B 1 233 ? -20.81800 16.90400 74.76300 1.000 67.15501 213 MET C C 1
ATOM 4291 O O . MET B 1 233 ? -20.50600 16.24800 73.76200 1.000 68.63303 213 MET C O 1
ATOM 4296 N N . ASP B 1 234 ? -22.07400 17.25600 75.03500 1.000 69.77208 214 ASP C N 1
ATOM 4297 C CA . ASP B 1 234 ? -23.14900 16.79000 74.17600 1.000 67.01397 214 ASP C CA 1
ATOM 4298 C C . ASP B 1 234 ? -23.13100 17.46700 72.80500 1.000 64.29423 214 ASP C C 1
ATOM 4299 O O . ASP B 1 234 ? -23.58900 16.86500 71.83200 1.000 67.70383 214 ASP C O 1
ATOM 4304 N N . ASP B 1 235 ? -22.58300 18.67900 72.68900 1.000 70.36890 215 ASP C N 1
ATOM 4305 C CA . ASP B 1 235 ? -22.54100 19.36100 71.39500 1.000 67.70993 215 ASP C CA 1
ATOM 4306 C C . ASP B 1 235 ? -21.41500 18.86300 70.48800 1.000 74.13080 215 ASP C C 1
ATOM 4307 O O . ASP B 1 235 ? -21.17100 19.47800 69.44300 1.000 78.42240 215 ASP C O 1
ATOM 4312 N N . GLY B 1 236 ? -20.70800 17.79300 70.87600 1.000 71.54516 216 GLY C N 1
ATOM 4313 C CA . GLY B 1 236 ? -19.60500 17.27400 70.09500 1.000 64.83616 216 GLY C CA 1
ATOM 4314 C C . GLY B 1 236 ? -18.27300 17.94100 70.34100 1.000 60.77935 216 GLY C C 1
ATOM 4315 O O . GLY B 1 236 ? -17.28700 17.58400 69.68000 1.000 66.24604 216 GLY C O 1
ATOM 4316 N N . PHE B 1 237 ? -18.21000 18.91300 71.24300 1.000 61.44603 217 PHE C N 1
ATOM 4317 C CA . PHE B 1 237 ? -16.92800 19.48500 71.62800 1.000 62.64006 217 PHE C CA 1
ATOM 4318 C C . PHE B 1 237 ? -16.21000 18.57800 72.61700 1.000 62.98383 217 PHE C C 1
ATOM 4319 O O . PHE B 1 237 ? -16.83800 17.88100 73.42400 1.000 62.73820 217 PHE C O 1
ATOM 4327 N N . CYS B 1 238 ? -14.87600 18.60300 72.57100 1.000 57.32131 218 CYS C N 1
ATOM 4328 C CA . CYS B 1 238 ? -14.09600 17.80100 73.50700 1.000 54.42199 218 CYS C CA 1
ATOM 4329 C C . CYS B 1 238 ? -12.82600 18.55000 73.86800 1.000 56.26892 218 CYS C C 1
ATOM 4330 O O . CYS B 1 238 ? -12.25300 19.27000 73.04900 1.000 55.58989 218 CYS C O 1
ATOM 4333 N N . GLN B 1 239 ? -12.38700 18.39700 75.10200 1.000 56.00356 219 GLN C N 1
ATOM 4334 C CA . GLN B 1 239 ? -11.19300 19.10800 75.50900 1.000 53.92553 219 GLN C CA 1
ATOM 4335 C C . GLN B 1 239 ? -10.32800 18.17400 76.33400 1.000 54.74832 219 GLN C C 1
ATOM 4336 O O . GLN B 1 239 ? -10.81500 17.23600 76.98500 1.000 54.77486 219 GLN C O 1
ATOM 4342 N N . VAL B 1 240 ? -9.02600 18.37500 76.18800 1.000 53.09967 220 VAL C N 1
ATOM 4343 C CA . VAL B 1 240 ? -8.02200 17.69100 76.99300 1.000 61.16951 220 VAL C CA 1
ATOM 4344 C C . VAL B 1 240 ? -7.13800 18.78300 77.57700 1.000 54.65488 220 VAL C C 1
ATOM 4345 O O . VAL B 1 240 ? -6.52700 19.56100 76.82800 1.000 51.60708 220 VAL C O 1
ATOM 4349 N N . LYS B 1 241 ? -7.08000 18.85200 78.91100 1.000 59.55136 221 LYS C N 1
ATOM 4350 C CA . LYS B 1 241 ? -6.36500 19.91700 79.61900 1.000 61.99241 221 LYS C CA 1
ATOM 4351 C C . LYS B 1 241 ? -5.19900 19.31200 80.37200 1.000 57.70842 221 LYS C C 1
ATOM 4352 O O . LYS B 1 241 ? -5.40700 18.47000 81.24800 1.000 55.19270 221 LYS C O 1
ATOM 4358 N N . ILE B 1 242 ? -3.98300 19.71900 80.00900 1.000 52.70135 222 ILE C N 1
ATOM 4359 C CA . ILE B 1 242 ? -2.76800 19.09900 80.52400 1.000 55.01313 222 ILE C CA 1
ATOM 4360 C C . ILE B 1 242 ? -2.05100 20.16000 81.35200 1.000 62.49487 222 ILE C C 1
ATOM 4361 O O . ILE B 1 242 ? -1.36700 21.03800 80.80500 1.000 56.04838 222 ILE C O 1
ATOM 4366 N N . THR B 1 243 ? -2.21000 20.07700 82.66600 1.000 60.72166 223 THR C N 1
ATOM 4367 C CA . THR B 1 243 ? -1.59600 21.04900 83.57300 1.000 62.75999 223 THR C CA 1
ATOM 4368 C C . THR B 1 243 ? -0.12400 20.71700 83.80800 1.000 68.44254 223 THR C C 1
ATOM 4369 O O . THR B 1 243 ? 0.29300 19.55800 83.72200 1.000 67.22229 223 THR C O 1
ATOM 4373 N N . GLU B 1 244 ? 0.67100 21.75200 84.12000 1.000 68.57426 224 GLU C N 1
ATOM 4374 C CA . GLU B 1 244 ? 2.10700 21.52800 84.28400 1.000 68.24663 224 GLU C CA 1
ATOM 4375 C C . GLU B 1 244 ? 2.40300 20.50800 85.37900 1.000 65.82004 224 GLU C C 1
ATOM 4376 O O . GLU B 1 244 ? 3.48700 19.91700 85.38100 1.000 69.39265 224 GLU C O 1
ATOM 4382 N N . ASP B 1 245 ? 1.44300 20.27500 86.28600 1.000 62.02642 225 ASP C N 1
ATOM 4383 C CA . ASP B 1 245 ? 1.55000 19.22400 87.29800 1.000 64.77249 225 ASP C CA 1
ATOM 4384 C C . ASP B 1 245 ? 1.43900 17.83200 86.68400 1.000 69.08700 225 ASP C C 1
ATOM 4385 O O . ASP B 1 245 ? 2.25800 16.94300 86.97200 1.000 60.61180 225 ASP C O 1
ATOM 4390 N N . VAL B 1 246 ? 0.38400 17.60400 85.89100 1.000 70.82772 226 VAL C N 1
ATOM 4391 C CA . VAL B 1 246 ? 0.22600 16.33400 85.18100 1.000 62.44943 226 VAL C CA 1
ATOM 4392 C C . VAL B 1 246 ? 1.50600 15.98100 84.43800 1.000 65.46447 226 VAL C C 1
ATOM 4393 O O . VAL B 1 246 ? 1.97800 14.83800 84.48200 1.000 65.80493 226 VAL C O 1
ATOM 4397 N N . LEU B 1 247 ? 2.07800 16.97200 83.74600 1.000 64.51076 227 LEU C N 1
ATOM 4398 C CA . LEU B 1 247 ? 3.36200 16.83300 83.06200 1.000 63.19930 227 LEU C CA 1
ATOM 4399 C C . LEU B 1 247 ? 4.42800 16.26400 83.98900 1.000 66.20064 227 LEU C C 1
ATOM 4400 O O . LEU B 1 247 ? 5.12000 15.30200 83.64400 1.000 72.13024 227 LEU C O 1
ATOM 4405 N N . GLU B 1 248 ? 4.55900 16.85200 85.18700 1.000 73.92542 228 GLU C N 1
ATOM 4406 C CA . GLU B 1 248 ? 5.54400 16.40000 86.17400 1.000 69.15082 228 GLU C CA 1
ATOM 4407 C C . GLU B 1 248 ? 5.21500 15.00800 86.70100 1.000 71.10529 228 GLU C C 1
ATOM 4408 O O . GLU B 1 248 ? 6.12200 14.19200 86.93200 1.000 70.86732 228 GLU C O 1
ATOM 4414 N N . GLN B 1 249 ? 3.92600 14.75000 86.96200 1.000 68.57573 229 GLN C N 1
ATOM 4415 C CA . GLN B 1 249 ? 3.49800 13.44600 87.45600 1.000 70.77642 229 GLN C CA 1
ATOM 4416 C C . GLN B 1 249 ? 4.02000 12.32200 86.57400 1.000 65.27755 229 GLN C C 1
ATOM 4417 O O . GLN B 1 249 ? 4.41800 11.26500 87.07900 1.000 59.22450 229 GLN C O 1
ATOM 4423 N N . PHE B 1 250 ? 4.06000 12.55000 85.25400 1.000 62.15347 230 PHE C N 1
ATOM 4424 C CA . PHE B 1 250 ? 4.45400 11.52900 84.28200 1.000 63.87223 230 PHE C CA 1
ATOM 4425 C C . PHE B 1 250 ? 5.86200 11.73600 83.73600 1.000 65.82271 230 PHE C C 1
ATOM 4426 O O . PHE B 1 250 ? 6.36700 10.86300 83.01900 1.000 70.05918 230 PHE C O 1
ATOM 4434 N N . GLY B 1 251 ? 6.50800 12.86000 84.05500 1.000 71.43366 231 GLY C N 1
ATOM 4435 C CA . GLY B 1 251 ? 7.87800 13.09200 83.63700 1.000 71.65372 231 GLY C CA 1
ATOM 4436 C C . GLY B 1 251 ? 7.99600 13.30300 82.14400 1.000 67.68832 231 GLY C C 1
ATOM 4437 O O . GLY B 1 251 ? 8.81900 12.67300 81.47100 1.000 73.64847 231 GLY C O 1
ATOM 4438 N N . ILE B 1 252 ? 7.18400 14.20100 81.61200 1.000 74.33312 232 ILE C N 1
ATOM 4439 C CA . ILE B 1 252 ? 7.09400 14.40000 80.17000 1.000 72.33256 232 ILE C CA 1
ATOM 4440 C C . ILE B 1 252 ? 7.36600 15.86200 79.84100 1.000 64.95051 232 ILE C C 1
ATOM 4441 O O . ILE B 1 252 ? 7.06500 16.76600 80.63300 1.000 78.96243 232 ILE C O 1
ATOM 4446 N N . GLN B 1 253 ? 7.97200 16.08700 78.64700 1.000 69.39686 233 GLN C N 1
ATOM 4447 C CA . GLN B 1 253 ? 8.16000 17.44100 78.15000 1.000 71.17407 233 GLN C CA 1
ATOM 4448 C C . GLN B 1 253 ? 6.91100 17.88400 77.39100 1.000 69.96809 233 GLN C C 1
ATOM 4449 O O . GLN B 1 253 ? 6.16800 17.03900 76.87400 1.000 74.21508 233 GLN C O 1
ATOM 4455 N N . PRO B 1 254 ? 6.65800 19.20000 77.31500 1.000 70.95089 234 PRO C N 1
ATOM 4456 C CA . PRO B 1 254 ? 5.42900 19.67100 76.64500 1.000 68.28109 234 PRO C CA 1
ATOM 4457 C C . PRO B 1 254 ? 5.30400 19.21000 75.20600 1.000 73.27408 234 PRO C C 1
ATOM 4458 O O . PRO B 1 254 ? 4.20600 18.84700 74.76800 1.000 73.90730 234 PRO C O 1
ATOM 4462 N N . ASN B 1 255 ? 6.40100 19.23000 74.44900 1.000 76.93480 235 ASN C N 1
ATOM 4463 C CA . ASN B 1 255 ? 6.35300 18.78700 73.06200 1.000 69.65377 235 ASN C CA 1
ATOM 4464 C C . ASN B 1 255 ? 6.03000 17.30500 72.98600 1.000 69.93481 235 ASN C C 1
ATOM 4465 O O . ASN B 1 255 ? 5.30300 16.86600 72.08700 1.000 70.04671 235 ASN C O 1
ATOM 4470 N N . GLU B 1 256 ? 6.57300 16.51800 73.92400 1.000 72.16620 236 GLU C N 1
ATOM 4471 C CA . GLU B 1 256 ? 6.23100 15.10000 74.00300 1.000 68.40091 236 GLU C CA 1
ATOM 4472 C C . GLU B 1 256 ? 4.74200 14.89700 74.22900 1.000 63.31041 236 GLU C C 1
ATOM 4473 O O . GLU B 1 256 ? 4.14400 13.98900 73.64000 1.000 67.61358 236 GLU C O 1
ATOM 4479 N N . ALA B 1 257 ? 4.12900 15.72800 75.07300 1.000 67.76564 237 ALA C N 1
ATOM 4480 C CA . ALA B 1 257 ? 2.70700 15.60200 75.36200 1.000 67.46829 237 ALA C CA 1
ATOM 4481 C C . ALA B 1 257 ? 1.82400 16.24100 74.28900 1.000 69.49251 237 ALA C C 1
ATOM 4482 O O . ALA B 1 257 ? 0.61600 15.99200 74.27300 1.000 69.20658 237 ALA C O 1
ATOM 4484 N N . SER B 1 258 ? 2.39500 17.03600 73.38600 1.000 69.05632 238 SER C N 1
ATOM 4485 C CA . SER B 1 258 ? 1.61700 17.58700 72.28500 1.000 70.58539 238 SER C CA 1
ATOM 4486 C C . SER B 1 258 ? 1.39700 16.57300 71.18300 1.000 69.13236 238 SER C C 1
ATOM 4487 O O . SER B 1 258 ? 0.55500 16.79900 70.31300 1.000 72.99456 238 SER C O 1
ATOM 4490 N N . GLN B 1 259 ? 2.11300 15.45400 71.21300 1.000 67.05003 239 GLN C N 1
ATOM 4491 C CA . GLN B 1 259 ? 1.95000 14.48700 70.14100 1.000 65.08622 239 GLN C CA 1
ATOM 4492 C C . GLN B 1 259 ? 0.67900 13.67500 70.28800 1.000 63.37085 239 GLN C C 1
ATOM 4493 O O . GLN B 1 259 ? 0.34000 12.91000 69.38000 1.000 55.14227 239 GLN C O 1
ATOM 4499 N N . PHE B 1 260 ? -0.05000 13.82800 71.39100 1.000 59.67918 240 PHE C N 1
ATOM 4500 C CA . PHE B 1 260 ? -1.21200 12.97300 71.60600 1.000 60.91516 240 PHE C CA 1
ATOM 4501 C C . PHE B 1 260 ? -2.50600 13.68500 71.28000 1.000 53.00506 240 PHE C C 1
ATOM 4502 O O . PHE B 1 260 ? -3.58600 13.20800 71.65800 1.000 53.11382 240 PHE C O 1
ATOM 4510 N N . VAL B 1 261 ? -2.40000 14.80400 70.55500 1.000 58.57381 241 VAL C N 1
ATOM 4511 C CA . VAL B 1 261 ? -3.54900 15.57400 70.09600 1.000 58.83858 241 VAL C CA 1
ATOM 4512 C C . VAL B 1 261 ? -4.63500 14.66700 69.51400 1.000 51.63360 241 VAL C C 1
ATOM 4513 O O . VAL B 1 261 ? -5.82900 14.84800 69.78800 1.000 51.09859 241 VAL C O 1
ATOM 4517 N N . ASN B 1 262 ? -4.25000 13.65700 68.72800 1.000 51.85736 242 ASN C N 1
ATOM 4518 C CA . ASN B 1 262 ? -5.25700 12.82600 68.07800 1.000 56.61506 242 ASN C CA 1
ATOM 4519 C C . ASN B 1 262 ? -5.53500 11.51700 68.78600 1.000 55.71992 242 ASN C C 1
ATOM 4520 O O . ASN B 1 262 ? -6.17300 10.64700 68.19200 1.000 51.57548 242 ASN C O 1
ATOM 4525 N N . THR B 1 263 ? -5.15500 11.37900 70.06500 1.000 50.56473 243 THR C N 1
ATOM 4526 C CA . THR B 1 263 ? -5.42700 10.11700 70.76000 1.000 52.14196 243 THR C CA 1
ATOM 4527 C C . THR B 1 263 ? -6.92200 9.83300 70.86900 1.000 55.80671 243 THR C C 1
ATOM 4528 O O . THR B 1 263 ? -7.33700 8.67100 70.79600 1.000 48.89616 243 THR C O 1
ATOM 4532 N N . ILE B 1 264 ? -7.75400 10.85800 71.02000 1.000 51.79168 244 ILE C N 1
ATOM 4533 C CA . ILE B 1 264 ? -9.18500 10.63300 71.17100 1.000 49.76950 244 ILE C CA 1
ATOM 4534 C C . ILE B 1 264 ? -9.96000 10.88100 69.86500 1.000 51.44390 244 ILE C C 1
ATOM 4535 O O . ILE B 1 264 ? -11.18800 10.80800 69.86000 1.000 50.59677 244 ILE C O 1
ATOM 4540 N N . ALA B 1 265 ? -9.26300 11.06400 68.74200 1.000 49.40058 245 ALA C N 1
ATOM 4541 C CA . ALA B 1 265 ? -9.94700 11.48000 67.51200 1.000 57.44486 245 ALA C CA 1
ATOM 4542 C C . ALA B 1 265 ? -11.04800 10.53100 67.04600 1.000 58.41398 245 ALA C C 1
ATOM 4543 O O . ALA B 1 265 ? -11.91100 10.96700 66.27800 1.000 52.74269 245 ALA C O 1
ATOM 4545 N N . ASP B 1 266 ? -11.06000 9.25900 67.47400 1.000 51.02586 246 ASP C N 1
ATOM 4546 C CA . ASP B 1 266 ? -12.00400 8.30400 66.88500 1.000 54.40062 246 ASP C CA 1
ATOM 4547 C C . ASP B 1 266 ? -13.30100 8.17500 67.67900 1.000 56.74830 246 ASP C C 1
ATOM 4548 O O . ASP B 1 266 ? -14.13500 7.33200 67.33900 1.000 52.18488 246 ASP C O 1
ATOM 4553 N N . ILE B 1 267 ? -13.47200 8.99400 68.72300 1.000 52.70810 247 ILE C N 1
ATOM 4554 C CA . ILE B 1 267 ? -14.65400 8.95100 69.58500 1.000 51.94030 247 ILE C CA 1
ATOM 4555 C C . ILE B 1 267 ? -15.90900 9.26900 68.80000 1.000 55.76799 247 ILE C C 1
ATOM 4556 O O . ILE B 1 267 ? -15.95400 10.25600 68.05600 1.000 50.17810 247 ILE C O 1
ATOM 4561 N N . LYS B 1 268 ? -16.95900 8.46800 69.02600 1.000 55.80499 248 LYS C N 1
ATOM 4562 C CA . LYS B 1 268 ? -18.24400 8.62000 68.34800 1.000 58.83507 248 LYS C CA 1
ATOM 4563 C C . LYS B 1 268 ? -18.88600 9.94700 68.74700 1.000 60.94199 248 LYS C C 1
ATOM 4564 O O . LYS B 1 268 ? -19.08400 10.21800 69.93800 1.000 61.38296 248 LYS C O 1
ATOM 4570 N N . GLY B 1 269 ? -19.19500 10.78200 67.76200 1.000 59.64498 249 GLY C N 1
ATOM 4571 C CA . GLY B 1 269 ? -19.79700 12.06400 68.03100 1.000 63.44775 249 GLY C CA 1
ATOM 4572 C C . GLY B 1 269 ? -18.82200 13.21200 68.06600 1.000 65.01907 249 GLY C C 1
ATOM 4573 O O . GLY B 1 269 ? -19.25200 14.37500 67.98400 1.000 73.48648 249 GLY C O 1
ATOM 4574 N N . LEU B 1 270 ? -17.52500 12.92600 68.18200 1.000 65.31393 250 LEU C N 1
ATOM 4575 C CA . LEU B 1 270 ? -16.51800 13.98000 68.21100 1.000 56.90682 250 LEU C CA 1
ATOM 4576 C C . LEU B 1 270 ? -16.64200 14.88700 66.99100 1.000 55.33303 250 LEU C C 1
ATOM 4577 O O . LEU B 1 270 ? -16.71000 14.41000 65.86100 1.000 57.23479 250 LEU C O 1
ATOM 4582 N N . LYS B 1 271 ? -16.67000 16.19400 67.21800 1.000 55.19333 251 LYS C N 1
ATOM 4583 C CA . LYS B 1 271 ? -16.70800 17.15100 66.11900 1.000 53.85551 251 LYS C CA 1
ATOM 4584 C C . LYS B 1 271 ? -15.52300 18.10200 66.14100 1.000 53.16546 251 LYS C C 1
ATOM 4585 O O . LYS B 1 271 ? -14.80500 18.22600 65.13800 1.000 51.58345 251 LYS C O 1
ATOM 4591 N N . ILE B 1 272 ? -15.30300 18.79500 67.25900 1.000 49.57600 252 ILE C N 1
ATOM 4592 C CA . ILE B 1 272 ? -14.20500 19.73000 67.40100 1.000 51.88133 252 ILE C CA 1
ATOM 4593 C C . ILE B 1 272 ? -13.55200 19.39300 68.72800 1.000 56.37558 252 ILE C C 1
ATOM 4594 O O . ILE B 1 272 ? -14.24000 18.95400 69.65600 1.000 56.89586 252 ILE C O 1
ATOM 4599 N N . TRP B 1 273 ? -12.23600 19.58400 68.81900 1.000 51.90652 253 TRP C N 1
ATOM 4600 C CA . TRP B 1 273 ? -11.57400 19.31700 70.08400 1.000 51.77659 253 TRP C CA 1
ATOM 4601 C C . TRP B 1 273 ? -10.28400 20.10000 70.15000 1.000 51.70290 253 TRP C C 1
ATOM 4602 O O . TRP B 1 273 ? -9.74200 20.54900 69.13700 1.000 51.86141 253 TRP C O 1
ATOM 4613 N N . VAL B 1 274 ? -9.81000 20.27900 71.37600 1.000 54.98443 254 VAL C N 1
ATOM 4614 C CA . VAL B 1 274 ? -8.62300 21.07600 71.64000 1.000 56.44869 254 VAL C CA 1
ATOM 4615 C C . VAL B 1 274 ? -7.78800 20.34900 72.68200 1.000 52.07727 254 VAL C C 1
ATOM 4616 O O . VAL B 1 274 ? -8.32900 19.76600 73.63200 1.000 52.63528 254 VAL C O 1
ATOM 4620 N N . PHE B 1 275 ? -6.47000 20.33700 72.45800 1.000 52.82263 255 PHE C N 1
ATOM 4621 C CA . PHE B 1 275 ? -5.48600 19.69500 73.33000 1.000 54.08166 255 PHE C CA 1
ATOM 4622 C C . PHE B 1 275 ? -4.61600 20.79700 73.92700 1.000 54.42660 255 PHE C C 1
ATOM 4623 O O . PHE B 1 275 ? -3.81300 21.40700 73.20900 1.000 51.70748 255 PHE C O 1
ATOM 4631 N N . ALA B 1 276 ? -4.73500 21.01000 75.23900 1.000 59.19023 256 ALA C N 1
ATOM 4632 C CA . ALA B 1 276 ? -4.13700 22.16800 75.90400 1.000 59.63894 256 ALA C CA 1
ATOM 4633 C C . ALA B 1 276 ? -3.06200 21.70900 76.87900 1.000 60.45698 256 ALA C C 1
ATOM 4634 O O . ALA B 1 276 ? -3.34100 20.91000 77.79000 1.000 56.02333 256 ALA C O 1
ATOM 4636 N N . VAL B 1 277 ? -1.85400 22.24100 76.68700 1.000 59.73687 257 VAL C N 1
ATOM 4637 C CA . VAL B 1 277 ? -0.69400 21.87400 77.54800 1.000 63.44428 257 VAL C CA 1
ATOM 4638 C C . VAL B 1 277 ? -0.02500 23.15300 78.07100 1.000 62.75246 257 VAL C C 1
ATOM 4639 O O . VAL B 1 277 ? 0.28500 24.03600 77.25600 1.000 68.03203 257 VAL C O 1
ATOM 4643 N N . ASP B 1 278 ? 0.20300 23.22900 79.38300 1.000 64.38404 258 ASP C N 1
ATOM 4644 C CA . ASP B 1 278 ? 0.82800 24.42500 80.00700 1.000 61.52356 258 ASP C CA 1
ATOM 4645 C C . ASP B 1 278 ? 2.35800 24.31800 79.96200 1.000 68.07922 258 ASP C C 1
ATOM 4646 O O . ASP B 1 278 ? 2.90400 23.46600 80.66500 1.000 69.74856 258 ASP C O 1
ATOM 4651 N N . GLU B 1 279 ? 3.01200 25.15100 79.15200 1.000 70.48058 259 GLU C N 1
ATOM 4652 C CA . GLU B 1 279 ? 4.49700 25.17000 79.07400 1.000 71.98286 259 GLU C CA 1
ATOM 4653 C C . GLU B 1 279 ? 5.02700 26.15800 80.11500 1.000 74.51941 259 GLU C C 1
ATOM 4654 O O . GLU B 1 279 ? 6.20600 26.53600 80.00700 1.000 78.63787 259 GLU C O 1
ATOM 4660 N N . GLY B 1 280 ? 4.20000 26.53600 81.09000 1.000 74.01210 260 GLY C N 1
ATOM 4661 C CA . GLY B 1 280 ? 4.54900 27.49100 82.16200 1.000 70.85332 260 GLY C CA 1
ATOM 4662 C C . GLY B 1 280 ? 4.30900 28.92700 81.74600 1.000 65.15070 260 GLY C C 1
ATOM 4663 O O . GLY B 1 280 ? 3.46200 29.58600 82.37400 1.000 65.04463 260 GLY C O 1
ATOM 4664 N N . ASN B 1 281 ? 5.02600 29.38800 80.72000 1.000 76.20494 261 ASN C N 1
ATOM 4665 C CA . ASN B 1 281 ? 4.84600 30.77100 80.20700 1.000 75.60071 261 ASN C CA 1
ATOM 4666 C C . ASN B 1 281 ? 3.55800 30.84300 79.37900 1.000 75.77098 261 ASN C C 1
ATOM 4667 O O . ASN B 1 281 ? 2.68200 31.65400 79.73400 1.000 72.44438 261 ASN C O 1
ATOM 4672 N N . GLU B 1 282 ? 3.45600 30.03000 78.32200 1.000 72.04933 262 GLU C N 1
ATOM 4673 C CA . GLU B 1 282 ? 2.26400 30.05300 77.42900 1.000 71.93439 262 GLU C CA 1
ATOM 4674 C C . GLU B 1 282 ? 1.53900 28.71100 77.44400 1.000 71.23497 262 GLU C C 1
ATOM 4675 O O . GLU B 1 282 ? 2.20300 27.67400 77.59000 1.000 68.52345 262 GLU C O 1
ATOM 4681 N N . ILE B 1 283 ? 0.26500 28.72100 77.28900 1.000 71.95322 263 ILE C N 1
ATOM 4682 C CA . ILE B 1 283 ? -0.55000 27.48200 77.20500 1.000 71.22356 263 ILE C CA 1
ATOM 4683 C C . ILE B 1 283 ? -0.69900 27.16300 75.72300 1.000 66.54407 263 ILE C C 1
ATOM 4684 O O . ILE B 1 283 ? -1.35600 27.93700 75.01300 1.000 69.36239 263 ILE C O 1
ATOM 4689 N N . ARG B 1 284 ? -0.06100 26.09100 75.27000 1.000 65.61462 264 ARG C N 1
ATOM 4690 C CA . ARG B 1 284 ? -0.09300 25.76600 73.84500 1.000 65.58820 264 ARG C CA 1
ATOM 4691 C C . ARG B 1 284 ? -1.29600 24.87700 73.56700 1.000 63.86682 264 ARG C C 1
ATOM 4692 O O . ARG B 1 284 ? -1.47900 23.84000 74.22500 1.000 61.14873 264 ARG C O 1
ATOM 4700 N N . CYS B 1 285 ? -2.13500 25.30700 72.62300 1.000 60.09944 265 CYS C N 1
ATOM 4701 C CA . CYS B 1 285 ? -3.36400 24.60100 72.29800 1.000 57.45016 265 CYS C CA 1
ATOM 4702 C C . CYS B 1 285 ? -3.31600 24.10900 70.85500 1.000 65.04332 265 CYS C C 1
ATOM 4703 O O . CYS B 1 285 ? -2.98700 24.87000 69.93000 1.000 66.93790 265 CYS C O 1
ATOM 4706 N N . ARG B 1 286 ? -3.65500 22.83800 70.67500 1.000 59.61517 266 ARG C N 1
ATOM 4707 C CA . ARG B 1 286 ? -3.79800 22.24600 69.35300 1.000 58.70505 266 ARG C CA 1
ATOM 4708 C C . ARG B 1 286 ? -5.28900 22.13300 69.06000 1.000 53.87451 266 ARG C C 1
ATOM 4709 O O . ARG B 1 286 ? -6.02100 21.47700 69.81000 1.000 56.85701 266 ARG C O 1
ATOM 4717 N N . LEU B 1 287 ? -5.72600 22.79200 67.99200 1.000 49.92720 267 LEU C N 1
ATOM 4718 C CA . LEU B 1 287 ? -7.12900 22.88600 67.61600 1.000 55.02269 267 LEU C CA 1
ATOM 4719 C C . LEU B 1 287 ? -7.38900 21.92200 66.46400 1.000 51.53124 267 LEU C C 1
ATOM 4720 O O . LEU B 1 287 ? -6.62900 21.91400 65.48900 1.000 52.24428 267 LEU C O 1
ATOM 4725 N N . ARG B 1 288 ? -8.47200 21.13900 66.57300 1.000 50.56202 268 ARG C N 1
ATOM 4726 C CA . ARG B 1 288 ? -8.81200 20.14500 65.56300 1.000 54.91546 268 ARG C CA 1
ATOM 4727 C C . ARG B 1 288 ? -10.32100 20.13000 65.32700 1.000 50.70378 268 ARG C C 1
ATOM 4728 O O . ARG B 1 288 ? -11.11400 20.38600 66.23800 1.000 50.58093 268 ARG C O 1
ATOM 4736 N N . SER B 1 289 ? -10.71800 19.75800 64.10600 1.000 50.60941 269 SER C N 1
ATOM 4737 C CA . SER B 1 289 ? -12.13300 19.64200 63.77300 1.000 48.00649 269 SER C CA 1
ATOM 4738 C C . SER B 1 289 ? -12.31300 18.53600 62.73300 1.000 49.45755 269 SER C C 1
ATOM 4739 O O . SER B 1 289 ? -11.37000 18.15600 62.04000 1.000 47.90220 269 SER C O 1
ATOM 4742 N N . LYS B 1 290 ? -13.55000 18.05200 62.61400 1.000 51.22997 270 LYS C N 1
ATOM 4743 C CA . LYS B 1 290 ? -13.92500 16.99400 61.67600 1.000 51.43837 270 LYS C CA 1
ATOM 4744 C C . LYS B 1 290 ? -14.66500 17.57800 60.47400 1.000 53.85251 270 LYS C C 1
ATOM 4745 O O . LYS B 1 290 ? -15.50400 18.47800 60.62300 1.000 54.43055 270 LYS C O 1
ATOM 4751 N N . GLY B 1 291 ? -14.36900 17.04700 59.28600 1.000 55.09295 271 GLY C N 1
ATOM 4752 C CA . GLY B 1 291 ? -15.19400 17.34000 58.12800 1.000 51.49884 271 GLY C CA 1
ATOM 4753 C C . GLY B 1 291 ? -15.05800 18.77800 57.69400 1.000 57.43099 271 GLY C C 1
ATOM 4754 O O . GLY B 1 291 ? -13.95300 19.33500 57.64900 1.000 53.44348 271 GLY C O 1
ATOM 4755 N N . GLN B 1 292 ? -16.20000 19.39500 57.36100 1.000 61.69672 272 GLN C N 1
ATOM 4756 C CA . GLN B 1 292 ? -16.25900 20.76700 56.85100 1.000 60.88946 272 GLN C CA 1
ATOM 4757 C C . GLN B 1 292 ? -16.14200 21.81300 57.95000 1.000 59.76665 272 GLN C C 1
ATOM 4758 O O . GLN B 1 292 ? -16.07500 23.00900 57.63700 1.000 61.83417 272 GLN C O 1
ATOM 4764 N N . LEU B 1 293 ? -16.17300 21.39400 59.21600 1.000 53.66317 273 LEU C N 1
ATOM 4765 C CA . LEU B 1 293 ? -16.12500 22.34800 60.31700 1.000 57.83501 273 LEU C CA 1
ATOM 4766 C C . LEU B 1 293 ? -14.81200 23.12000 60.27800 1.000 55.80205 273 LEU C C 1
ATOM 4767 O O . LEU B 1 293 ? -13.75200 22.54800 59.99800 1.000 55.43239 273 LEU C O 1
ATOM 4772 N N . ILE B 1 294 ? -14.89500 24.43800 60.51900 1.000 58.04844 274 ILE C N 1
ATOM 4773 C CA . ILE B 1 294 ? -13.76500 25.35900 60.39500 1.000 59.89698 274 ILE C CA 1
ATOM 4774 C C . ILE B 1 294 ? -13.40100 25.87800 61.77200 1.000 57.57491 274 ILE C C 1
ATOM 4775 O O . ILE B 1 294 ? -14.27800 26.33000 62.51600 1.000 63.74218 274 ILE C O 1
ATOM 4780 N N . ILE B 1 295 ? -12.10900 25.84000 62.11000 1.000 60.49103 275 ILE C N 1
ATOM 4781 C CA . ILE B 1 295 ? -11.64300 26.37700 63.38000 1.000 57.47196 275 ILE C CA 1
ATOM 4782 C C . ILE B 1 295 ? -10.42600 27.27600 63.23000 1.000 63.99448 275 ILE C C 1
ATOM 4783 O O . ILE B 1 295 ? -9.90300 27.75800 64.23500 1.000 55.18718 275 ILE C O 1
ATOM 4788 N N . ASN B 1 296 ? -9.92500 27.50000 62.02000 1.000 61.69346 276 ASN C N 1
ATOM 4789 C CA . ASN B 1 296 ? -8.79300 28.41600 61.89100 1.000 57.42537 276 ASN C CA 1
ATOM 4790 C C . ASN B 1 296 ? -9.20100 29.88600 61.92300 1.000 66.74337 276 ASN C C 1
ATOM 4791 O O . ASN B 1 296 ? -8.32800 30.75800 62.02100 1.000 61.58217 276 ASN C O 1
ATOM 4796 N N . ASP B 1 297 ? -10.49900 30.18600 61.86300 1.000 66.75355 277 ASP C N 1
ATOM 4797 C CA . ASP B 1 297 ? -10.94800 31.56000 62.04300 1.000 62.91707 277 ASP C CA 1
ATOM 4798 C C . ASP B 1 297 ? -10.99900 31.91900 63.52100 1.000 65.11710 277 ASP C C 1
ATOM 4799 O O . ASP B 1 297 ? -10.53900 32.99500 63.91800 1.000 68.35954 277 ASP C O 1
ATOM 4804 N N . ILE B 1 298 ? -11.53100 31.01500 64.35600 1.000 64.65480 278 ILE C N 1
ATOM 4805 C CA . ILE B 1 298 ? -11.43100 31.18600 65.80500 1.000 62.78685 278 ILE C CA 1
ATOM 4806 C C . ILE B 1 298 ? -9.97600 31.18700 66.23200 1.000 65.33839 278 ILE C C 1
ATOM 4807 O O . ILE B 1 298 ? -9.59700 31.88000 67.18900 1.000 68.02317 278 ILE C O 1
ATOM 4812 N N . ALA B 1 299 ? -9.13800 30.42200 65.53200 1.000 65.00426 279 ALA C N 1
ATOM 4813 C CA . ALA B 1 299 ? -7.70400 30.43700 65.79700 1.000 63.90314 279 ALA C CA 1
ATOM 4814 C C . ALA B 1 299 ? -7.13800 31.84300 65.66900 1.000 64.47568 279 ALA C C 1
ATOM 4815 O O . ALA B 1 299 ? -6.55800 32.37700 66.62400 1.000 64.62789 279 ALA C O 1
ATOM 4817 N N . GLN B 1 300 ? -7.28200 32.44300 64.48100 1.000 64.45636 280 GLN C N 1
ATOM 4818 C CA . GLN B 1 300 ? -6.74600 33.78100 64.22200 1.000 67.94024 280 GLN C CA 1
ATOM 4819 C C . GLN B 1 300 ? -7.35000 34.82500 65.14100 1.000 70.95342 280 GLN C C 1
ATOM 4820 O O . GLN B 1 300 ? -6.69800 35.83500 65.43600 1.000 71.37404 280 GLN C O 1
ATOM 4826 N N . ASP B 1 301 ? -8.59400 34.62000 65.58600 1.000 70.47321 281 ASP C N 1
ATOM 4827 C CA . ASP B 1 301 ? -9.17100 35.52300 66.58300 1.000 66.08910 281 ASP C CA 1
ATOM 4828 C C . ASP B 1 301 ? -8.42500 35.46300 67.90100 1.000 67.88617 281 ASP C C 1
ATOM 4829 O O . ASP B 1 301 ? -8.48000 36.41900 68.68100 1.000 66.35396 281 ASP C O 1
ATOM 4834 N N . PHE B 1 302 ? -7.74900 34.35500 68.17800 1.000 63.16744 282 PHE C N 1
ATOM 4835 C CA . PHE B 1 302 ? -6.98700 34.20800 69.41100 1.000 64.50136 282 PHE C CA 1
ATOM 4836 C C . PHE B 1 302 ? -5.49400 34.30300 69.15700 1.000 66.48252 282 PHE C C 1
ATOM 4837 O O . PHE B 1 302 ? -4.69500 33.80700 69.96500 1.000 70.37127 282 PHE C O 1
ATOM 4845 N N . GLY B 1 303 ? -5.11100 34.91900 68.03400 1.000 69.80492 283 GLY C N 1
ATOM 4846 C CA . GLY B 1 303 ? -3.72800 35.20200 67.73800 1.000 63.23744 283 GLY C CA 1
ATOM 4847 C C . GLY B 1 303 ? -2.99200 34.14600 66.95000 1.000 66.15143 283 GLY C C 1
ATOM 4848 O O . GLY B 1 303 ? -1.87800 34.41600 66.47400 1.000 67.95625 283 GLY C O 1
ATOM 4849 N N . GLY B 1 304 ? -3.57400 32.96700 66.77300 1.000 69.04028 284 GLY C N 1
ATOM 4850 C CA . GLY B 1 304 ? -2.90900 31.87300 66.10000 1.000 65.13099 284 GLY C CA 1
ATOM 4851 C C . GLY B 1 304 ? -3.31700 31.71700 64.65700 1.000 61.53929 284 GLY C C 1
ATOM 4852 O O . GLY B 1 304 ? -3.71900 32.67700 63.99100 1.000 69.04191 284 GLY C O 1
ATOM 4853 N N . GLY B 1 305 ? -3.21200 30.49200 64.16300 1.000 66.00084 285 GLY C N 1
ATOM 4854 C CA . GLY B 1 305 ? -3.57900 30.22300 62.78500 1.000 65.56634 285 GLY C CA 1
ATOM 4855 C C . GLY B 1 305 ? -3.32000 28.77200 62.44200 1.000 59.45885 285 GLY C C 1
ATOM 4856 O O . GLY B 1 305 ? -2.94100 27.97100 63.29600 1.000 59.56902 285 GLY C O 1
ATOM 4857 N N . GLY B 1 306 ? -3.54100 28.45300 61.17500 1.000 51.82778 286 GLY C N 1
ATOM 4858 C CA . GLY B 1 306 ? -3.24300 27.15200 60.62000 1.000 53.37393 286 GLY C CA 1
ATOM 4859 C C . GLY B 1 306 ? -4.31500 26.74900 59.63600 1.000 64.37677 286 GLY C C 1
ATOM 4860 O O . GLY B 1 306 ? -4.96800 27.59900 59.03300 1.000 69.15444 286 GLY C O 1
ATOM 4861 N N . HIS B 1 307 ? -4.51000 25.43100 59.49400 1.000 62.89174 287 HIS C N 1
ATOM 4862 C CA . HIS B 1 307 ? -5.45300 24.83000 58.55300 1.000 56.74892 287 HIS C CA 1
ATOM 4863 C C . HIS B 1 307 ? -6.87700 24.86200 59.12000 1.000 56.35155 287 HIS C C 1
ATOM 4864 O O . HIS B 1 307 ? -7.07000 24.93400 60.33900 1.000 56.42820 287 HIS C O 1
ATOM 4871 N N . PRO B 1 308 ? -7.89800 24.82600 58.25400 1.000 58.07304 288 PRO C N 1
ATOM 4872 C CA . PRO B 1 308 ? -9.27900 24.80600 58.75200 1.000 53.10797 288 PRO C CA 1
ATOM 4873 C C . PRO B 1 308 ? -9.55100 23.70800 59.75500 1.000 49.08791 288 PRO C C 1
ATOM 4874 O O . PRO B 1 308 ? -10.44300 23.84400 60.59000 1.000 51.70803 288 PRO C O 1
ATOM 4878 N N . ASN B 1 309 ? -8.85100 22.58800 59.65300 1.000 53.24816 289 ASN C N 1
ATOM 4879 C CA . ASN B 1 309 ? -9.11900 21.45200 60.52500 1.000 50.18311 289 ASN C CA 1
ATOM 4880 C C . ASN B 1 309 ? -8.05900 21.24000 61.58900 1.000 58.12685 289 ASN C C 1
ATOM 4881 O O . ASN B 1 309 ? -8.22500 20.34900 62.43100 1.000 50.42894 289 ASN C O 1
ATOM 4886 N N . ALA B 1 310 ? -6.99200 22.04700 61.57800 1.000 54.05326 290 ALA C N 1
ATOM 4887 C CA . ALA B 1 310 ? -5.83600 21.80100 62.43200 1.000 53.69074 290 ALA C CA 1
ATOM 4888 C C . ALA B 1 310 ? -5.04800 23.11100 62.51300 1.000 58.51752 290 ALA C C 1
ATOM 4889 O O . ALA B 1 310 ? -4.38700 23.50700 61.54500 1.000 58.41966 290 ALA C O 1
ATOM 4891 N N . SER B 1 311 ? -5.12700 23.76100 63.66800 1.000 53.35553 291 SER C N 1
ATOM 4892 C CA . SER B 1 311 ? -4.53100 25.06800 63.87200 1.000 56.64225 291 SER C CA 1
ATOM 4893 C C . SER B 1 311 ? -3.83100 25.07300 65.21600 1.000 59.54488 291 SER C C 1
ATOM 4894 O O . SER B 1 311 ? -3.88200 24.08900 65.96400 1.000 59.44991 291 SER C O 1
ATOM 4897 N N . GLY B 1 312 ? -3.19800 26.19900 65.51900 1.000 60.14737 292 GLY C N 1
ATOM 4898 C CA . GLY B 1 312 ? -2.50900 26.37400 66.78900 1.000 61.87748 292 GLY C CA 1
ATOM 4899 C C . GLY B 1 312 ? -2.74300 27.75800 67.35300 1.000 65.94316 292 GLY C C 1
ATOM 4900 O O . GLY B 1 312 ? -2.86600 28.73700 66.60300 1.000 66.46974 292 GLY C O 1
ATOM 4901 N N . VAL B 1 313 ? -2.81100 27.83100 68.69400 1.000 65.99469 293 VAL C N 1
ATOM 4902 C CA . VAL B 1 313 ? -3.15500 29.04900 69.43200 1.000 61.41822 293 VAL C CA 1
ATOM 4903 C C . VAL B 1 313 ? -2.48400 28.99700 70.79700 1.000 65.99115 293 VAL C C 1
ATOM 4904 O O . VAL B 1 313 ? -2.64700 28.01500 71.53100 1.000 65.90944 293 VAL C O 1
ATOM 4908 N N . SER B 1 314 ? -1.73800 30.05500 71.15200 1.000 64.50896 294 SER C N 1
ATOM 4909 C CA . SER B 1 314 ? -1.17800 30.17800 72.49900 1.000 66.42098 294 SER C CA 1
ATOM 4910 C C . SER B 1 314 ? -2.05800 31.08600 73.33300 1.000 66.44459 294 SER C C 1
ATOM 4911 O O . SER B 1 314 ? -2.44600 32.16700 72.88200 1.000 77.13531 294 SER C O 1
ATOM 4914 N N . VAL B 1 315 ? -2.35000 30.64800 74.55300 1.000 68.20754 295 VAL C N 1
ATOM 4915 C CA . VAL B 1 315 ? -3.25500 31.35500 75.44200 1.000 66.12541 295 VAL C CA 1
ATOM 4916 C C . VAL B 1 315 ? -2.45800 31.67100 76.71000 1.000 66.55343 295 VAL C C 1
ATOM 4917 O O . VAL B 1 315 ? -1.39100 31.09300 76.96000 1.000 70.03192 295 VAL C O 1
ATOM 4921 N N . ASP B 1 316 ? -2.93600 32.66000 77.47300 1.000 74.27974 296 ASP C N 1
ATOM 4922 C CA . ASP B 1 316 ? -2.20100 33.11700 78.65400 1.000 66.41483 296 ASP C CA 1
ATOM 4923 C C . ASP B 1 316 ? -2.71800 32.55300 79.97100 1.000 66.48570 296 ASP C C 1
ATOM 4924 O O . ASP B 1 316 ? -2.00000 32.61600 80.97700 1.000 77.94458 296 ASP C O 1
ATOM 4929 N N . SER B 1 317 ? -3.91100 31.97200 79.98700 1.000 71.29966 297 SER C N 1
ATOM 4930 C CA . SER B 1 317 ? -4.49200 31.52800 81.24700 1.000 70.47220 297 SER C CA 1
ATOM 4931 C C . SER B 1 317 ? -5.52400 30.45300 80.95600 1.000 70.06435 297 SER C C 1
ATOM 4932 O O . SER B 1 317 ? -6.08800 30.39400 79.85800 1.000 69.62697 297 SER C O 1
ATOM 4935 N N . TRP B 1 318 ? -5.78600 29.61600 81.96300 1.000 69.04310 298 TRP C N 1
ATOM 4936 C CA . TRP B 1 318 ? -6.90500 28.69200 81.84800 1.000 67.42019 298 TRP C CA 1
ATOM 4937 C C . TRP B 1 318 ? -8.23100 29.42600 81.73100 1.000 71.42750 298 TRP C C 1
ATOM 4938 O O . TRP B 1 318 ? -9.18700 28.88300 81.16300 1.000 67.11858 298 TRP C O 1
ATOM 4949 N N . ASP B 1 319 ? -8.29700 30.66200 82.23500 1.000 64.50041 299 ASP C N 1
ATOM 4950 C CA . ASP B 1 319 ? -9.49100 31.48100 82.05700 1.000 65.40852 299 ASP C CA 1
ATOM 4951 C C . ASP B 1 319 ? -9.67100 31.86100 80.58800 1.000 69.58463 299 ASP C C 1
ATOM 4952 O O . ASP B 1 319 ? -10.79000 31.79700 80.04900 1.000 69.47559 299 ASP C O 1
ATOM 4957 N N . GLU B 1 320 ? -8.56900 32.24200 79.92300 1.000 67.04445 300 GLU C N 1
ATOM 4958 C CA . GLU B 1 320 ? -8.60200 32.48300 78.48300 1.000 67.03380 300 GLU C CA 1
ATOM 4959 C C . GLU B 1 320 ? -8.88300 31.20700 77.68900 1.000 70.95087 300 GLU C C 1
ATOM 4960 O O . GLU B 1 320 ? -9.49800 31.27800 76.61400 1.000 67.75845 300 GLU C O 1
ATOM 4966 N N . PHE B 1 321 ? -8.42300 30.04500 78.17800 1.000 66.00354 301 PHE C N 1
ATOM 4967 C CA . PHE B 1 321 ? -8.77900 28.79200 77.51900 1.000 66.10179 301 PHE C CA 1
ATOM 4968 C C . PHE B 1 321 ? -10.29500 28.63200 77.45600 1.000 70.11664 301 PHE C C 1
ATOM 4969 O O . PHE B 1 321 ? -10.84700 28.26500 76.40600 1.000 65.85251 301 PHE C O 1
ATOM 4977 N N . GLU B 1 322 ? -10.98700 28.93200 78.56700 1.000 68.38469 302 GLU C N 1
ATOM 4978 C CA . GLU B 1 322 ? -12.44100 28.76000 78.61000 1.000 69.17524 302 GLU C CA 1
ATOM 4979 C C . GLU B 1 322 ? -13.11900 29.64100 77.57300 1.000 71.02624 302 GLU C C 1
ATOM 4980 O O . GLU B 1 322 ? -14.17400 29.28400 77.03500 1.000 70.79437 302 GLU C O 1
ATOM 4986 N N . GLN B 1 323 ? -12.51200 30.79000 77.26700 1.000 68.84991 303 GLN C N 1
ATOM 4987 C CA . GLN B 1 323 ? -13.01200 31.64900 76.19800 1.000 73.09886 303 GLN C CA 1
ATOM 4988 C C . GLN B 1 323 ? -12.79100 31.00800 74.83100 1.000 67.51509 303 GLN C C 1
ATOM 4989 O O . GLN B 1 323 ? -13.69000 31.01600 73.98000 1.000 68.42072 303 GLN C O 1
ATOM 4995 N N . LEU B 1 324 ? -11.58300 30.47200 74.59900 1.000 69.47646 304 LEU C N 1
ATOM 4996 C CA . LEU B 1 324 ? -11.30400 29.69500 73.39000 1.000 62.74577 304 LEU C CA 1
ATOM 4997 C C . LEU B 1 324 ? -12.31800 28.57000 73.19900 1.000 67.32492 304 LEU C C 1
ATOM 4998 O O . LEU B 1 324 ? -12.85300 28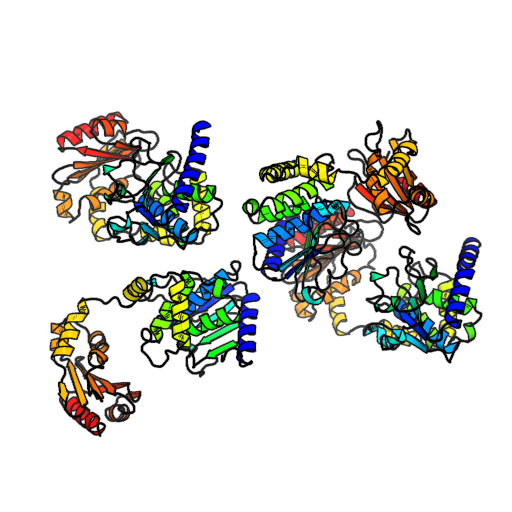.37300 72.10000 1.000 61.14903 304 LEU C O 1
ATOM 5003 N N . ALA B 1 325 ? -12.59200 27.82000 74.26500 1.000 65.33290 305 ALA C N 1
ATOM 5004 C CA . ALA B 1 325 ? -13.58200 26.75500 74.18400 1.000 60.99651 305 ALA C CA 1
ATOM 5005 C C . ALA B 1 325 ? -14.94500 27.29700 73.77100 1.000 61.73438 305 ALA C C 1
ATOM 5006 O O . ALA B 1 325 ? -15.53400 26.84200 72.79000 1.000 62.42214 305 ALA C O 1
ATOM 5008 N N . THR B 1 326 ? -15.44700 28.31800 74.45700 1.000 64.27950 306 THR C N 1
ATOM 5009 C CA . THR B 1 326 ? -16.82600 28.81100 74.16200 1.000 60.35863 306 THR C CA 1
ATOM 5010 C C . THR B 1 326 ? -16.99100 29.16300 72.66900 1.000 62.98421 306 THR C C 1
ATOM 5011 O O . THR B 1 326 ? -18.04700 28.81900 72.09300 1.000 68.40208 306 THR C O 1
ATOM 5015 N N . ALA B 1 327 ? -15.98500 29.78000 72.05400 1.000 64.00206 307 ALA C N 1
ATOM 5016 C CA . ALA B 1 327 ? -16.04400 30.14700 70.62000 1.000 71.87765 307 ALA C CA 1
ATOM 5017 C C . ALA B 1 327 ? -15.94100 28.89200 69.75000 1.000 62.76459 307 ALA C C 1
ATOM 5018 O O . ALA B 1 327 ? -16.66700 28.73900 68.67300 1.000 67.59098 307 ALA C O 1
ATOM 5020 N N . LEU B 1 328 ? -15.03500 28.01200 70.16200 1.000 68.06193 308 LEU C N 1
ATOM 5021 C CA . LEU B 1 328 ? -14.90200 26.73200 69.44100 1.000 58.60583 308 LEU C CA 1
ATOM 5022 C C . LEU B 1 328 ? -16.25700 26.03400 69.52000 1.000 64.23816 308 LEU C C 1
ATOM 5023 O O . LEU B 1 328 ? -16.61300 25.36900 68.56400 1.000 69.50441 308 LEU C O 1
ATOM 5028 N N . ARG B 1 329 ? -16.99000 26.20700 70.61800 1.000 59.98262 309 ARG C N 1
ATOM 5029 C CA . ARG B 1 329 ? -18.28800 25.50800 70.79400 1.000 62.85954 309 ARG C CA 1
ATOM 5030 C C . ARG B 1 329 ? -19.32900 26.17800 69.89300 1.000 69.50447 309 ARG C C 1
ATOM 5031 O O . ARG B 1 329 ? -20.16800 25.46100 69.32800 1.000 75.17273 309 ARG C O 1
ATOM 5039 N N . THR B 1 330 ? -19.17700 27.47400 69.60300 1.000 70.04066 310 THR C N 1
ATOM 5040 C CA . THR B 1 330 ? -20.12700 28.17500 68.69500 1.000 67.67456 310 THR C CA 1
ATOM 5041 C C . THR B 1 330 ? -20.01600 27.64000 67.26700 1.000 68.91032 310 THR C C 1
ATOM 5042 O O . THR B 1 330 ? -21.00300 27.76600 66.52400 1.000 70.73894 310 THR C O 1
ATOM 5046 N N . LYS B 1 331 ? -18.85400 27.10500 66.89200 1.000 64.43665 311 LYS C N 1
ATOM 5047 C CA . LYS B 1 331 ? -18.65600 26.62600 65.49800 1.000 66.76736 311 LYS C CA 1
ATOM 5048 C C . LYS B 1 331 ? -19.21500 25.21000 65.34800 1.000 64.96846 311 LYS C C 1
ATOM 5049 O O . LYS B 1 331 ? -18.79600 24.51300 64.41900 1.000 69.86548 311 LYS C O 1
ATOM 5055 N N . LEU B 1 332 ? -20.14600 24.82100 66.21600 1.000 66.26363 312 LEU C N 1
ATOM 5056 C CA . LEU B 1 332 ? -20.64600 23.42700 66.16500 1.000 67.38465 312 LEU C CA 1
ATOM 5057 C C . LEU B 1 332 ? -21.96900 23.41200 65.41100 1.000 73.85365 312 LEU C C 1
ATOM 5058 O O . LEU B 1 332 ? -22.96700 23.91900 65.95300 1.000 83.82631 312 LEU C O 1
ATOM 5063 N N . ASN C 1 14 ? 49.74000 -8.57800 34.56900 1.000 71.67574 -6 ASN D N 1
ATOM 5064 C CA . ASN C 1 14 ? 48.31100 -8.80900 34.90900 1.000 67.04131 -6 ASN D CA 1
ATOM 5065 C C . ASN C 1 14 ? 48.02800 -10.30700 34.98600 1.000 75.72122 -6 ASN D C 1
ATOM 5066 O O . ASN C 1 14 ? 48.18500 -10.99200 33.95500 1.000 76.12885 -6 ASN D O 1
ATOM 5071 N N . LEU C 1 15 ? 47.61100 -10.78000 36.16100 1.000 76.86180 -5 LEU D N 1
ATOM 5072 C CA . LEU C 1 15 ? 47.24200 -12.20300 36.35100 1.000 65.26775 -5 LEU D CA 1
ATOM 5073 C C . LEU C 1 15 ? 45.91100 -12.46100 35.65300 1.000 72.88635 -5 LEU D C 1
ATOM 5074 O O . LEU C 1 15 ? 45.56500 -13.63400 35.48300 1.000 77.24719 -5 LEU D O 1
ATOM 5079 N N . TYR C 1 16 ? 45.19400 -11.40500 35.26800 1.000 67.61542 -4 TYR D N 1
ATOM 5080 C CA . TYR C 1 16 ? 43.84500 -11.58600 34.67700 1.000 71.22429 -4 TYR D CA 1
ATOM 5081 C C . TYR C 1 16 ? 43.96200 -11.86000 33.17400 1.000 73.33752 -4 TYR D C 1
ATOM 5082 O O . TYR C 1 16 ? 42.92900 -12.11900 32.55000 1.000 75.56780 -4 TYR D O 1
ATOM 5091 N N . PHE C 1 17 ? 45.17600 -11.81400 32.62400 1.000 72.90972 -3 PHE D N 1
ATOM 5092 C CA . PHE C 1 17 ? 45.37300 -12.16700 31.19500 1.000 75.06506 -3 PHE D CA 1
ATOM 5093 C C . PHE C 1 17 ? 46.20800 -13.44500 31.11200 1.000 72.91293 -3 PHE D C 1
ATOM 5094 O O . PHE C 1 17 ? 46.72300 -13.74800 30.02200 1.000 78.35965 -3 PHE D O 1
ATOM 5102 N N . GLN C 1 18 ? 46.32700 -14.17100 32.22300 1.000 68.88771 -2 GLN D N 1
ATOM 5103 C CA . GLN C 1 18 ? 47.05900 -15.45500 32.20800 1.000 66.56198 -2 GLN D CA 1
ATOM 5104 C C . GLN C 1 18 ? 46.39900 -16.39800 31.19800 1.000 80.95455 -2 GLN D C 1
ATOM 5105 O O . GLN C 1 18 ? 47.13900 -17.18600 30.57500 1.000 77.84413 -2 GLN D O 1
ATOM 5111 N N . GLY C 1 19 ? 45.06800 -16.33800 31.05100 1.000 72.47624 -1 GLY D N 1
ATOM 5112 C CA . GLY C 1 19 ? 44.37900 -17.28600 30.15200 1.000 73.71719 -1 GLY D CA 1
ATOM 5113 C C . GLY C 1 19 ? 43.42400 -18.15900 30.93400 1.000 71.39311 -1 GLY D C 1
ATOM 5114 O O . GLY C 1 19 ? 42.26100 -18.27100 30.51300 1.000 67.29796 -1 GLY D O 1
ATOM 5115 N N . HIS C 1 20 ? 43.89600 -18.77100 32.02400 1.000 62.35287 0 HIS D N 1
ATOM 5116 C CA . HIS C 1 20 ? 42.96700 -19.53000 32.90100 1.000 62.34546 0 HIS D CA 1
ATOM 5117 C C . HIS C 1 20 ? 42.04500 -18.52400 33.58600 1.000 61.42501 0 HIS D C 1
ATOM 5118 O O . HIS C 1 20 ? 40.89300 -18.88000 33.87200 1.000 60.21759 0 HIS D O 1
ATOM 5125 N N . MET C 1 21 ? 42.54300 -17.31300 33.82000 1.000 60.63679 1 MET D N 1
ATOM 5126 C CA . MET C 1 21 ? 41.67300 -16.27400 34.40800 1.000 58.73627 1 MET D CA 1
ATOM 5127 C C . MET C 1 21 ? 40.70900 -15.78100 33.33300 1.000 59.63854 1 MET D C 1
ATOM 5128 O O . MET C 1 21 ? 39.52800 -15.67700 33.64400 1.000 57.60568 1 MET D O 1
ATOM 5133 N N . ILE C 1 22 ? 41.21500 -15.48100 32.13400 1.000 55.99372 2 ILE D N 1
ATOM 5134 C CA . ILE C 1 22 ? 40.33700 -15.03200 31.01800 1.000 55.62505 2 ILE D CA 1
ATOM 5135 C C . ILE C 1 22 ? 39.18100 -16.02300 30.90600 1.000 56.65019 2 ILE D C 1
ATOM 5136 O O . ILE C 1 22 ? 38.03400 -15.58200 30.96200 1.000 57.23610 2 ILE D O 1
ATOM 5141 N N . SER C 1 23 ? 39.48400 -17.31800 30.82500 1.000 62.81429 3 SER D N 1
ATOM 5142 C CA . SER C 1 23 ? 38.43900 -18.35800 30.68800 1.000 59.89301 3 SER D CA 1
ATOM 5143 C C . SER C 1 23 ? 37.45100 -18.24300 31.84500 1.000 60.30292 3 SER D C 1
ATOM 5144 O O . SER C 1 23 ? 36.24400 -18.26200 31.58300 1.000 53.95464 3 SER D O 1
ATOM 5147 N N . THR C 1 24 ? 37.95700 -18.10700 33.07000 1.000 59.83542 4 THR D N 1
ATOM 5148 C CA . THR C 1 24 ? 37.08000 -18.07800 34.27600 1.000 55.14744 4 THR D CA 1
ATOM 5149 C C . THR C 1 24 ? 36.24200 -16.79100 34.27700 1.000 52.63490 4 THR D C 1
ATOM 5150 O O . THR C 1 24 ? 35.04100 -16.88300 34.53200 1.000 56.80312 4 THR D O 1
ATOM 5154 N N . LEU C 1 25 ? 36.85800 -15.64400 33.98900 1.000 52.53167 5 LEU D N 1
ATOM 5155 C CA . LEU C 1 25 ? 36.11100 -14.39400 34.01500 1.000 56.68764 5 LEU D CA 1
ATOM 5156 C C . LEU C 1 25 ? 35.01900 -14.39900 32.95700 1.000 60.40307 5 LEU D C 1
ATOM 5157 O O . LEU C 1 25 ? 33.86900 -14.04000 33.23600 1.000 57.17334 5 LEU D O 1
ATOM 5162 N N . ASN C 1 26 ? 35.35600 -14.84000 31.74800 1.000 52.46363 6 ASN D N 1
ATOM 5163 C CA . ASN C 1 26 ? 34.35700 -14.93100 30.69100 1.000 61.59821 6 ASN D CA 1
ATOM 5164 C C . ASN C 1 26 ? 33.21400 -15.85300 31.08900 1.000 58.18633 6 ASN D C 1
ATOM 5165 O O . ASN C 1 26 ? 32.05500 -15.58200 30.75100 1.000 52.35080 6 ASN D O 1
ATOM 5170 N N . GLU C 1 27 ? 33.50900 -16.89300 31.87900 1.000 53.13932 7 GLU D N 1
ATOM 5171 C CA . GLU C 1 27 ? 32.47100 -17.83300 32.28900 1.000 54.90386 7 GLU D CA 1
ATOM 5172 C C . GLU C 1 27 ? 31.55100 -17.23100 33.34400 1.000 57.12034 7 GLU D C 1
ATOM 5173 O O . GLU C 1 27 ? 30.34400 -17.50400 33.34400 1.000 50.38014 7 GLU D O 1
ATOM 5179 N N . ILE C 1 28 ? 32.09900 -16.42600 34.26400 1.000 49.99259 8 ILE D N 1
ATOM 5180 C CA . ILE C 1 28 ? 31.24800 -15.74200 35.24000 1.000 55.54106 8 ILE D CA 1
ATOM 5181 C C . ILE C 1 28 ? 30.32500 -14.75700 34.54000 1.000 50.68557 8 ILE D C 1
ATOM 5182 O O . ILE C 1 28 ? 29.13200 -14.66800 34.85100 1.000 51.73005 8 ILE D O 1
ATOM 5187 N N . MET C 1 29 ? 30.86700 -13.99000 33.59800 1.000 50.80760 9 MET D N 1
ATOM 5188 C CA . MET C 1 29 ? 30.04100 -13.00700 32.91500 1.000 58.95693 9 MET D CA 1
ATOM 5189 C C . MET C 1 29 ? 28.95100 -13.69900 32.10400 1.000 59.30133 9 MET D C 1
ATOM 5190 O O . MET C 1 29 ? 27.79100 -13.27100 32.12800 1.000 52.84728 9 MET D O 1
ATOM 5195 N N . LYS C 1 30 ? 29.29400 -14.80400 31.42500 1.000 50.87176 10 LYS D N 1
ATOM 5196 C CA . LYS C 1 30 ? 28.28300 -15.57600 30.70000 1.000 61.44072 10 LYS D CA 1
ATOM 5197 C C . LYS C 1 30 ? 27.13700 -16.00000 31.61200 1.000 60.32168 10 LYS D C 1
ATOM 5198 O O . LYS C 1 30 ? 25.96300 -15.92100 31.22300 1.000 57.89713 10 LYS D O 1
ATOM 5204 N N . CYS C 1 31 ? 27.46100 -16.45900 32.82900 1.000 55.56215 11 CYS D N 1
ATOM 5205 C CA . CYS C 1 31 ? 26.42200 -16.89900 33.75900 1.000 53.12216 11 CYS D CA 1
ATOM 5206 C C . CYS C 1 31 ? 25.57800 -15.73700 34.23400 1.000 59.03119 11 CYS D C 1
ATOM 5207 O O . CYS C 1 31 ? 24.36000 -15.87400 34.39300 1.000 59.93593 11 CYS D O 1
ATOM 5210 N N . ILE C 1 32 ? 26.21200 -14.59900 34.51700 1.000 53.46146 12 ILE D N 1
ATOM 5211 C CA . ILE C 1 32 ? 25.44100 -13.42100 34.87800 1.000 52.16960 12 ILE D CA 1
ATOM 5212 C C . ILE C 1 32 ? 24.49800 -13.06000 33.74800 1.000 57.63950 12 ILE D C 1
ATOM 5213 O O . ILE C 1 32 ? 23.30200 -12.83100 33.96400 1.000 54.15959 12 ILE D O 1
ATOM 5218 N N . GLU C 1 33 ? 25.02200 -13.04200 32.52200 1.000 57.96556 13 GLU D N 1
ATOM 5219 C CA . GLU C 1 33 ? 24.22200 -12.69300 31.35600 1.000 61.59443 13 GLU D CA 1
ATOM 5220 C C . GLU C 1 33 ? 23.02800 -13.62300 31.19700 1.000 58.34210 13 GLU D C 1
ATOM 5221 O O . GLU C 1 33 ? 21.93800 -13.16700 30.84100 1.000 60.65558 13 GLU D O 1
ATOM 5227 N N . ASP C 1 34 ? 23.19300 -14.91100 31.50500 1.000 60.89784 14 ASP D N 1
ATOM 5228 C CA . ASP C 1 34 ? 22.15000 -15.89800 31.23600 1.000 64.37668 14 ASP D CA 1
ATOM 5229 C C . ASP C 1 34 ? 21.09000 -15.98100 32.32900 1.000 65.24802 14 ASP D C 1
ATOM 5230 O O . ASP C 1 34 ? 20.03200 -16.58200 32.09900 1.000 54.33131 14 ASP D O 1
ATOM 5235 N N . ASN C 1 35 ? 21.33300 -15.40000 33.50100 1.000 61.09437 15 ASN D N 1
ATOM 5236 C CA . ASN C 1 35 ? 20.40800 -15.50900 34.62200 1.000 62.10354 15 ASN D CA 1
ATOM 5237 C C . ASN C 1 35 ? 19.75400 -14.17000 34.90800 1.000 63.56517 15 ASN D C 1
ATOM 5238 O O . ASN C 1 35 ? 20.41100 -13.12900 34.84700 1.000 67.46930 15 ASN D O 1
ATOM 5243 N N . ASP C 1 36 ? 18.46200 -14.20000 35.23800 1.000 62.00556 16 ASP D N 1
ATOM 5244 C CA . ASP C 1 36 ? 17.72800 -12.97400 35.52500 1.000 68.54189 16 ASP D CA 1
ATOM 5245 C C . ASP C 1 36 ? 17.67800 -12.62900 37.00300 1.000 64.40073 16 ASP D C 1
ATOM 5246 O O . ASP C 1 36 ? 17.35600 -11.48500 37.34400 1.000 66.92114 16 ASP D O 1
ATOM 5251 N N . THR C 1 37 ? 17.99800 -13.58200 37.87800 1.000 68.66152 17 THR D N 1
ATOM 5252 C CA . THR C 1 37 ? 18.08700 -13.34500 39.31300 1.000 67.54706 17 THR D CA 1
ATOM 5253 C C . THR C 1 37 ? 19.46600 -13.77200 39.79600 1.000 63.70703 17 THR D C 1
ATOM 5254 O O . THR C 1 37 ? 19.89100 -14.90600 39.54600 1.000 65.43757 17 THR D O 1
ATOM 5258 N N . ILE C 1 38 ? 20.17400 -12.85100 40.45000 1.000 69.31665 18 ILE D N 1
ATOM 5259 C CA . ILE C 1 38 ? 21.49800 -13.11700 41.00300 1.000 65.49597 18 ILE D CA 1
ATOM 5260 C C . ILE C 1 38 ? 21.48600 -12.73300 42.47200 1.000 57.13300 18 ILE D C 1
ATOM 5261 O O . ILE C 1 38 ? 21.07200 -11.62200 42.82000 1.000 57.45301 18 ILE D O 1
ATOM 5266 N N . ILE C 1 39 ? 21.91800 -13.66100 43.32700 1.000 62.51591 19 ILE D N 1
ATOM 5267 C CA . ILE C 1 39 ? 21.90300 -13.50900 44.78000 1.000 54.08539 19 ILE D CA 1
ATOM 5268 C C . ILE C 1 39 ? 23.33300 -13.65800 45.28300 1.000 55.80616 19 ILE D C 1
ATOM 5269 O O . ILE C 1 39 ? 24.02100 -14.61600 44.91300 1.000 54.82188 19 ILE D O 1
ATOM 5274 N N . ILE C 1 40 ? 23.78400 -12.70300 46.10600 1.000 59.69326 20 ILE D N 1
ATOM 5275 C CA . ILE C 1 40 ? 25.18300 -12.61200 46.52300 1.000 54.51128 20 ILE D CA 1
ATOM 5276 C C . ILE C 1 40 ? 25.30300 -12.78100 48.03400 1.000 48.83333 20 ILE D C 1
ATOM 5277 O O . ILE C 1 40 ? 24.55900 -12.16500 48.80600 1.000 48.48336 20 ILE D O 1
ATOM 5282 N N . HIS C 1 41 ? 26.24000 -13.64100 48.40400 1.000 59.37623 21 HIS D N 1
ATOM 5283 C CA . HIS C 1 41 ? 26.47700 -13.94400 49.82800 1.000 53.59065 21 HIS D CA 1
ATOM 5284 C C . HIS C 1 41 ? 27.92100 -13.61000 50.19200 1.000 59.86021 21 HIS D C 1
ATOM 5285 O O . HIS C 1 41 ? 28.75600 -13.54200 49.28500 1.000 54.91566 21 HIS D O 1
ATOM 5292 N N . ARG C 1 42 ? 28.19500 -13.40700 51.47600 1.000 60.16091 22 ARG D N 1
ATOM 5293 C CA . ARG C 1 42 ? 29.58000 -13.19600 51.96900 1.000 54.17312 22 ARG D CA 1
ATOM 5294 C C . ARG C 1 42 ? 29.78000 -14.09900 53.19100 1.000 61.83707 22 ARG D C 1
ATOM 5295 O O . ARG C 1 42 ? 28.94800 -14.99300 53.41200 1.000 63.65109 22 ARG D O 1
ATOM 5303 N N . HIS C 1 43 ? 30.83700 -13.87600 53.96700 1.000 54.60925 23 HIS D N 1
ATOM 5304 C CA . HIS C 1 43 ? 31.13400 -14.81200 55.08300 1.000 58.68960 23 HIS D CA 1
ATOM 5305 C C . HIS C 1 43 ? 30.41100 -14.42800 56.36400 1.000 52.32887 23 HIS D C 1
ATOM 5306 O O . HIS C 1 43 ? 30.11300 -13.24300 56.55000 1.000 54.04287 23 HIS D O 1
ATOM 5313 N N . VAL C 1 44 ? 30.13100 -15.42600 57.20700 1.000 69.81312 24 VAL D N 1
ATOM 5314 C CA . VAL C 1 44 ? 29.58300 -15.11300 58.52200 1.000 62.75310 24 VAL D CA 1
ATOM 5315 C C . VAL C 1 44 ? 30.58700 -14.25900 59.29100 1.000 56.24458 24 VAL D C 1
ATOM 5316 O O . VAL C 1 44 ? 31.81000 -14.36900 59.08500 1.000 56.64580 24 VAL D O 1
ATOM 5320 N N . ARG C 1 45 ? 30.06000 -13.40600 60.21200 1.000 55.27410 25 ARG D N 1
ATOM 5321 C CA . ARG C 1 45 ? 30.80800 -12.37200 60.93500 1.000 54.53483 25 ARG D CA 1
ATOM 5322 C C . ARG C 1 45 ? 31.49500 -11.49400 59.91200 1.000 64.26933 25 ARG D C 1
ATOM 5323 O O . ARG C 1 45 ? 32.71300 -11.60600 59.68500 1.000 63.45712 25 ARG D O 1
ATOM 5331 N N . PRO C 1 46 ? 30.72900 -10.62200 59.25100 1.000 64.99266 26 PRO D N 1
ATOM 5332 C CA . PRO C 1 46 ? 31.27300 -9.85900 58.10500 1.000 60.17314 26 PRO D CA 1
ATOM 5333 C C . PRO C 1 46 ? 32.32300 -8.83000 58.53000 1.000 51.21908 26 PRO D C 1
ATOM 5334 O O . PRO C 1 46 ? 32.19000 -8.16000 59.56300 1.000 62.68933 26 PRO D O 1
ATOM 5338 N N . ASP C 1 47 ? 33.31500 -8.69300 57.64700 1.000 51.97199 27 ASP D N 1
ATOM 5339 C CA . ASP C 1 47 ? 34.34900 -7.65300 57.79400 1.000 49.25127 27 ASP D CA 1
ATOM 5340 C C . ASP C 1 47 ? 34.07300 -6.65800 56.66500 1.000 53.69981 27 ASP D C 1
ATOM 5341 O O . ASP C 1 47 ? 33.29400 -6.99100 55.76400 1.000 57.52789 27 ASP D O 1
ATOM 5346 N N . PRO C 1 48 ? 34.61200 -5.42800 56.70400 1.000 53.31359 28 PRO D N 1
ATOM 5347 C CA . PRO C 1 48 ? 34.32900 -4.41700 55.65100 1.000 51.27799 28 PRO D CA 1
ATOM 5348 C C . PRO C 1 48 ? 34.46900 -4.94500 54.23700 1.000 54.50975 28 PRO D C 1
ATOM 5349 O O . PRO C 1 48 ? 33.71500 -4.54300 53.33200 1.000 50.22393 28 PRO D O 1
ATOM 5353 N N . ASP C 1 49 ? 35.44000 -5.83200 54.02300 1.000 48.98746 29 ASP D N 1
ATOM 5354 C CA . ASP C 1 49 ? 35.69400 -6.35000 52.68700 1.000 50.69471 29 ASP D CA 1
ATOM 5355 C C . ASP C 1 49 ? 34.53300 -7.23900 52.24800 1.000 53.00386 29 ASP D C 1
ATOM 5356 O O . ASP C 1 49 ? 34.16500 -7.28300 51.05600 1.000 51.87872 29 ASP D O 1
ATOM 5361 N N . ALA C 1 50 ? 33.94000 -7.95800 53.20700 1.000 49.69597 30 ALA D N 1
ATOM 5362 C CA . ALA C 1 50 ? 32.77700 -8.78100 52.90100 1.000 56.10852 30 ALA D CA 1
ATOM 5363 C C . ALA C 1 50 ? 31.59600 -7.91600 52.48100 1.000 49.38754 30 ALA D C 1
ATOM 5364 O O . ALA C 1 50 ? 30.89900 -8.23900 51.50800 1.000 52.60609 30 ALA D O 1
ATOM 5366 N N . TYR C 1 51 ? 31.34200 -6.82700 53.21300 1.000 54.56001 31 TYR D N 1
ATOM 5367 C CA . TYR C 1 51 ? 30.28700 -5.89400 52.81600 1.000 60.54281 31 TYR D CA 1
ATOM 5368 C C . TYR C 1 51 ? 30.63000 -5.24100 51.49100 1.000 54.24623 31 TYR D C 1
ATOM 5369 O O . TYR C 1 51 ? 29.80500 -5.22900 50.56600 1.000 53.21618 31 TYR D O 1
ATOM 5378 N N . GLY C 1 52 ? 31.86600 -4.75200 51.37000 1.000 48.49078 32 GLY D N 1
ATOM 5379 C CA . GLY C 1 52 ? 32.26100 -4.02300 50.18000 1.000 53.15122 32 GLY D CA 1
ATOM 5380 C C . GLY C 1 52 ? 32.23500 -4.87600 48.92900 1.000 52.05235 32 GLY D C 1
ATOM 5381 O O . GLY C 1 52 ? 31.77300 -4.41700 47.87900 1.000 50.71638 32 GLY D O 1
ATOM 5382 N N . SER C 1 53 ? 32.71700 -6.12700 49.01800 1.000 46.79931 33 SER D N 1
ATOM 5383 C CA . SER C 1 53 ? 32.79500 -6.95600 47.81200 1.000 48.53780 33 SER D CA 1
ATOM 5384 C C . SER C 1 53 ? 31.40100 -7.39900 47.37500 1.000 54.77148 33 SER D C 1
ATOM 5385 O O . SER C 1 53 ? 31.07900 -7.40400 46.18300 1.000 47.88125 33 SER D O 1
ATOM 5388 N N . GLN C 1 54 ? 30.55700 -7.76200 48.33800 1.000 55.99597 34 GLN D N 1
ATOM 5389 C CA . GLN C 1 54 ? 29.19100 -8.15900 48.04700 1.000 55.16786 34 GLN D CA 1
ATOM 5390 C C . GLN C 1 54 ? 28.40000 -7.00800 47.44100 1.000 51.67943 34 GLN D C 1
ATOM 5391 O O . GLN C 1 54 ? 27.83400 -7.12600 46.35000 1.000 48.59117 34 GLN D O 1
ATOM 5397 N N . LEU C 1 55 ? 28.29900 -5.90300 48.17200 1.000 48.01224 35 LEU D N 1
ATOM 5398 C CA . LEU C 1 55 ? 27.50900 -4.78900 47.67800 1.000 58.64536 35 LEU D CA 1
ATOM 5399 C C . LEU C 1 55 ? 28.11400 -4.19900 46.41000 1.000 51.81569 35 LEU D C 1
ATOM 5400 O O . LEU C 1 55 ? 27.37200 -3.82400 45.49500 1.000 49.21640 35 LEU D O 1
ATOM 5405 N N . GLY C 1 56 ? 29.44500 -4.18200 46.30800 1.000 46.75770 36 GLY D N 1
ATOM 5406 C CA . GLY C 1 56 ? 30.08400 -3.67800 45.10200 1.000 47.86817 36 GLY D CA 1
ATOM 5407 C C . GLY C 1 56 ? 29.69100 -4.46300 43.86700 1.000 48.21782 36 GLY D C 1
ATOM 5408 O O . GLY C 1 56 ? 29.35100 -3.88400 42.82700 1.000 46.66765 36 GLY D O 1
ATOM 5409 N N . LEU C 1 57 ? 29.75900 -5.79300 43.96100 1.000 46.77985 37 LEU D N 1
ATOM 5410 C CA . LEU C 1 57 ? 29.31100 -6.65500 42.87400 1.000 46.56628 37 LEU D CA 1
ATOM 5411 C C . LEU C 1 57 ? 27.83900 -6.45700 42.57900 1.000 49.44063 37 LEU D C 1
ATOM 5412 O O . LEU C 1 57 ? 27.44500 -6.36900 41.41000 1.000 53.21288 37 LEU D O 1
ATOM 5417 N N . LYS C 1 58 ? 27.00600 -6.45100 43.62100 1.000 47.22288 38 LYS D N 1
ATOM 5418 C CA . LYS C 1 58 ? 25.58300 -6.20600 43.44400 1.000 53.76020 38 LYS D CA 1
ATOM 5419 C C . LYS C 1 58 ? 25.34200 -4.97600 42.57800 1.000 54.21388 38 LYS D C 1
ATOM 5420 O O . LYS C 1 58 ? 24.74800 -5.06400 41.49400 1.000 49.45638 38 LYS D O 1
ATOM 5426 N N . TYR C 1 59 ? 25.84000 -3.81900 43.04200 1.000 48.04334 39 TYR D N 1
ATOM 5427 C CA . TYR C 1 59 ? 25.59900 -2.55100 42.35800 1.000 48.57761 39 TYR D CA 1
ATOM 5428 C C . TYR C 1 59 ? 26.14500 -2.55800 40.93300 1.000 48.86602 39 TYR D C 1
ATOM 5429 O O . TYR C 1 59 ? 25.52200 -2.00600 40.02000 1.000 49.99894 39 TYR D O 1
ATOM 5438 N N . TYR C 1 60 ? 27.31000 -3.17400 40.72900 1.000 47.52228 40 TYR D N 1
ATOM 5439 C CA . TYR C 1 60 ? 27.87100 -3.32100 39.39200 1.000 49.82884 40 TYR D CA 1
ATOM 5440 C C . TYR C 1 60 ? 26.91100 -4.04100 38.45900 1.000 52.26932 40 TYR D C 1
ATOM 5441 O O . TYR C 1 60 ? 26.66200 -3.58900 37.33300 1.000 50.58139 40 TYR D O 1
ATOM 5450 N N . ILE C 1 61 ? 26.36300 -5.17100 38.91000 1.000 49.87740 41 ILE D N 1
ATOM 5451 C CA . ILE C 1 61 ? 25.43800 -5.92100 38.06700 1.000 52.10688 41 ILE D CA 1
ATOM 5452 C C . ILE C 1 61 ? 24.16200 -5.13300 37.83300 1.000 52.10769 41 ILE D C 1
ATOM 5453 O O . ILE C 1 61 ? 23.63500 -5.09800 36.71600 1.000 54.09280 41 ILE D O 1
ATOM 5458 N N . GLN C 1 62 ? 23.64400 -4.49200 38.87900 1.000 51.72766 42 GLN D N 1
ATOM 5459 C CA . GLN C 1 62 ? 22.44200 -3.68200 38.73100 1.000 57.76731 42 GLN D CA 1
ATOM 5460 C C . GLN C 1 62 ? 22.65700 -2.52900 37.76100 1.000 60.05257 42 GLN D C 1
ATOM 5461 O O . GLN C 1 62 ? 21.70600 -2.07000 37.11800 1.000 61.77305 42 GLN D O 1
ATOM 5467 N N . GLN C 1 63 ? 23.89500 -2.05200 37.64300 1.000 56.44602 43 GLN D N 1
ATOM 5468 C CA . GLN C 1 63 ? 24.18900 -0.96800 36.71500 1.000 58.97843 43 GLN D CA 1
ATOM 5469 C C . GLN C 1 63 ? 24.36800 -1.48500 35.29200 1.000 55.26547 43 GLN D C 1
ATOM 5470 O O . GLN C 1 63 ? 23.88900 -0.85900 34.34100 1.000 53.99491 43 GLN D O 1
ATOM 5476 N N . LYS C 1 64 ? 25.03900 -2.62900 35.13300 1.000 52.81902 44 LYS D N 1
ATOM 5477 C CA . LYS C 1 64 ? 25.26600 -3.19100 33.80600 1.000 54.03582 44 LYS D CA 1
ATOM 5478 C C . LYS C 1 64 ? 23.98600 -3.77000 33.22700 1.000 60.97452 44 LYS D C 1
ATOM 5479 O O . LYS C 1 64 ? 23.76700 -3.70500 32.01300 1.000 54.24723 44 LYS D O 1
ATOM 5485 N N . PHE C 1 65 ? 23.12700 -4.33000 34.08200 1.000 54.03046 45 PHE D N 1
ATOM 5486 C CA . PHE C 1 65 ? 21.92100 -5.04200 33.66300 1.000 55.00047 45 PHE D CA 1
ATOM 5487 C C . PHE C 1 65 ? 20.76000 -4.60800 34.54200 1.000 55.45352 45 PHE D C 1
ATOM 5488 O O . PHE C 1 65 ? 20.36600 -5.34400 35.45300 1.000 57.57272 45 PHE D O 1
ATOM 5496 N N . PRO C 1 66 ? 20.17000 -3.43500 34.28900 1.000 62.98625 46 PRO D N 1
ATOM 5497 C CA . PRO C 1 66 ? 19.06300 -2.97000 35.14400 1.000 60.25417 46 PRO D CA 1
ATOM 5498 C C . PRO C 1 66 ? 17.85000 -3.87900 35.12100 1.000 63.42912 46 PRO D C 1
ATOM 5499 O O . PRO C 1 66 ? 16.96500 -3.71600 35.96700 1.000 63.63624 46 PRO D O 1
ATOM 5503 N N . GLN C 1 67 ? 17.78600 -4.81700 34.18200 1.000 60.02105 47 GLN D N 1
ATOM 5504 C CA . GLN C 1 67 ? 16.64400 -5.71000 34.06100 1.000 67.34458 47 GLN D CA 1
ATOM 5505 C C . GLN C 1 67 ? 16.70900 -6.85200 35.05700 1.000 63.62289 47 GLN D C 1
ATOM 5506 O O . GLN C 1 67 ? 15.66800 -7.40800 35.42200 1.000 62.04993 47 GLN D O 1
ATOM 5512 N N . LYS C 1 68 ? 17.91200 -7.20700 35.49000 1.000 59.69155 48 LYS D N 1
ATOM 5513 C CA . LYS C 1 68 ? 18.10700 -8.34600 36.36200 1.000 59.99468 48 LYS D CA 1
ATOM 5514 C C . LYS C 1 68 ? 17.82200 -7.95800 37.80200 1.000 61.01888 48 LYS D C 1
ATOM 5515 O O . LYS C 1 68 ? 18.03200 -6.81400 38.21000 1.000 65.15485 48 LYS D O 1
ATOM 5521 N N . GLN C 1 69 ? 17.30800 -8.92200 38.56100 1.000 67.53805 49 GLN D N 1
ATOM 5522 C CA . GLN C 1 69 ? 17.05900 -8.75400 39.98700 1.000 66.86021 49 GLN D CA 1
ATOM 5523 C C . GLN C 1 69 ? 18.27700 -9.27700 40.73500 1.000 63.89087 49 GLN D C 1
ATOM 5524 O O . GLN C 1 69 ? 18.55600 -10.48000 40.70200 1.000 67.13357 49 GLN D O 1
ATOM 5530 N N . VAL C 1 70 ? 19.00900 -8.37700 41.39400 1.000 69.59456 50 VAL D N 1
ATOM 5531 C CA . VAL C 1 70 ? 20.22800 -8.71800 42.12300 1.000 64.14450 50 VAL D CA 1
ATOM 5532 C C . VAL C 1 70 ? 20.00500 -8.42500 43.59900 1.000 60.84894 50 VAL D C 1
ATOM 5533 O O . VAL C 1 70 ? 19.50800 -7.34800 43.95600 1.000 68.09444 50 VAL D O 1
ATOM 5537 N N . PHE C 1 71 ? 20.37500 -9.38100 44.45400 1.000 64.61426 51 PHE D N 1
ATOM 5538 C CA . PHE C 1 71 ? 20.13200 -9.27700 45.88500 1.000 62.45608 51 PHE D CA 1
ATOM 5539 C C . PHE C 1 71 ? 21.41700 -9.56300 46.65800 1.000 61.31131 51 PHE D C 1
ATOM 5540 O O . PHE C 1 71 ? 22.27700 -10.33700 46.21000 1.000 58.26442 51 PHE D O 1
ATOM 5548 N N . ALA C 1 72 ? 21.53500 -8.93300 47.83000 1.000 58.51408 52 ALA D N 1
ATOM 5549 C CA . ALA C 1 72 ? 22.66100 -9.14500 48.74300 1.000 65.80603 52 ALA D CA 1
ATOM 5550 C C . ALA C 1 72 ? 22.09500 -9.55900 50.09200 1.000 53.01005 52 ALA D C 1
ATOM 5551 O O . ALA C 1 72 ? 21.41500 -8.76500 50.75300 1.000 57.12682 52 ALA D O 1
ATOM 5553 N N . VAL C 1 73 ? 22.38400 -10.79200 50.49200 1.000 62.32996 53 VAL D N 1
ATOM 5554 C CA . VAL C 1 73 ? 21.71400 -11.43000 51.61500 1.000 67.62087 53 VAL D CA 1
ATOM 5555 C C . VAL C 1 73 ? 22.70300 -11.64700 52.75900 1.000 65.71129 53 VAL D C 1
ATOM 5556 O O . VAL C 1 73 ? 23.92000 -11.54900 52.59500 1.000 61.69606 53 VAL D O 1
ATOM 5560 N N . GLY C 1 74 ? 22.15800 -11.98300 53.92200 1.000 72.34218 54 GLY D N 1
ATOM 5561 C CA . GLY C 1 74 ? 22.93700 -12.23400 55.11700 1.000 64.24336 54 GLY D CA 1
ATOM 5562 C C . GLY C 1 74 ? 22.44000 -11.42300 56.29900 1.000 68.67342 54 GLY D C 1
ATOM 5563 O O . GLY C 1 74 ? 21.62300 -10.51200 56.17300 1.000 62.60026 54 GLY D O 1
ATOM 5564 N N . GLU C 1 75 ? 22.96900 -11.78500 57.47700 1.000 66.50665 55 GLU D N 1
ATOM 5565 C CA . GLU C 1 75 ? 22.62200 -11.10300 58.71900 1.000 64.36360 55 GLU D CA 1
ATOM 5566 C C . GLU C 1 75 ? 23.43300 -9.82300 58.86300 1.000 69.88101 55 GLU D C 1
ATOM 5567 O O . GLU C 1 75 ? 24.66200 -9.83300 58.71900 1.000 72.13580 55 GLU D O 1
ATOM 5573 N N . ALA C 1 76 ? 22.73700 -8.72400 59.15300 1.000 61.33812 56 ALA D N 1
ATOM 5574 C CA . ALA C 1 76 ? 23.36300 -7.40800 59.16500 1.000 66.74202 56 ALA D CA 1
ATOM 5575 C C . ALA C 1 76 ? 24.22200 -7.20000 60.41300 1.000 69.25112 56 ALA D C 1
ATOM 5576 O O . ALA C 1 76 ? 23.85900 -7.62000 61.51200 1.000 73.61843 56 ALA D O 1
ATOM 5578 N N . GLU C 1 77 ? 25.36800 -6.53900 60.23800 1.000 66.02910 57 GLU D N 1
ATOM 5579 C CA . GLU C 1 77 ? 26.23400 -6.14600 61.34400 1.000 63.82341 57 GLU D CA 1
ATOM 5580 C C . GLU C 1 77 ? 26.03900 -4.66500 61.59300 1.000 67.50131 57 GLU D C 1
ATOM 5581 O O . GLU C 1 77 ? 26.28900 -3.84600 60.70000 1.000 69.42797 57 GLU D O 1
ATOM 5587 N N . SER C 1 78 ? 25.58300 -4.33300 62.80100 1.000 63.09897 58 SER D N 1
ATOM 5588 C CA . SER C 1 78 ? 25.33400 -2.94600 63.15700 1.000 66.96506 58 SER D CA 1
ATOM 5589 C C . SER C 1 78 ? 26.57000 -2.08700 62.96300 1.000 68.49218 58 SER D C 1
ATOM 5590 O O . SER C 1 78 ? 26.46800 -0.90600 62.59400 1.000 73.48484 58 SER D O 1
ATOM 5593 N N . SER C 1 79 ? 27.74800 -2.66400 63.20200 1.000 64.23578 59 SER D N 1
ATOM 5594 C CA . SER C 1 79 ? 28.97900 -1.91800 63.00200 1.000 67.70094 59 SER D CA 1
ATOM 5595 C C . SER C 1 79 ? 29.18700 -1.48700 61.55400 1.000 65.55560 59 SER D C 1
ATOM 5596 O O . SER C 1 79 ? 29.89600 -0.50200 61.30200 1.000 67.76364 59 SER D O 1
ATOM 5599 N N . LEU C 1 80 ? 28.59600 -2.21100 60.60200 1.000 67.22429 60 LEU D N 1
ATOM 5600 C CA . LEU C 1 80 ? 28.87600 -2.01300 59.18700 1.000 64.60317 60 LEU D CA 1
ATOM 5601 C C . LEU C 1 80 ? 27.62500 -1.63500 58.41900 1.000 70.26153 60 LEU D C 1
ATOM 5602 O O . LEU C 1 80 ? 27.60700 -1.74900 57.19000 1.000 68.76893 60 LEU D O 1
ATOM 5607 N N . SER C 1 81 ? 26.57200 -1.19600 59.11900 1.000 71.91645 61 SER D N 1
ATOM 5608 C CA . SER C 1 81 ? 25.30400 -0.89500 58.45000 1.000 68.97431 61 SER D CA 1
ATOM 5609 C C . SER C 1 81 ? 25.38100 0.33700 57.55900 1.000 66.99496 61 SER D C 1
ATOM 5610 O O . SER C 1 81 ? 24.57700 0.46500 56.62200 1.000 64.94960 61 SER D O 1
ATOM 5613 N N . PHE C 1 82 ? 26.33400 1.23200 57.82300 1.000 62.99815 62 PHE D N 1
ATOM 5614 C CA . PHE C 1 82 ? 26.48900 2.43600 57.01900 1.000 62.52865 62 PHE D CA 1
ATOM 5615 C C . PHE C 1 82 ? 26.91500 2.11900 55.59300 1.000 59.47946 62 PHE D C 1
ATOM 5616 O O . PHE C 1 82 ? 26.62300 2.90100 54.68400 1.000 68.28892 62 PHE D O 1
ATOM 5624 N N . ILE C 1 83 ? 27.59400 0.98600 55.38000 1.000 63.61453 63 ILE D N 1
ATOM 5625 C CA . ILE C 1 83 ? 28.06300 0.63800 54.04200 1.000 58.21567 63 ILE D CA 1
ATOM 5626 C C . ILE C 1 83 ? 26.88300 0.44200 53.10600 1.000 61.72345 63 ILE D C 1
ATOM 5627 O O . ILE C 1 83 ? 26.86600 0.98400 51.99400 1.000 65.60558 63 ILE D O 1
ATOM 5632 N N . GLY C 1 84 ? 25.87200 -0.30800 53.54500 1.000 61.63836 64 GLY D N 1
ATOM 5633 C CA . GLY C 1 84 ? 24.65700 -0.50900 52.76400 1.000 65.51715 64 GLY D CA 1
ATOM 5634 C C . GLY C 1 84 ? 23.66500 -1.46600 53.40600 1.000 68.64578 64 GLY D C 1
ATOM 5635 O O . GLY C 1 84 ? 24.03800 -2.25400 54.28800 1.000 68.19217 64 GLY D O 1
ATOM 5636 N N . GLU C 1 85 ? 22.40100 -1.40300 52.97100 1.000 68.57296 65 GLU D N 1
ATOM 5637 C CA . GLU C 1 85 ? 21.35300 -2.28200 53.48200 1.000 67.24567 65 GLU D CA 1
ATOM 5638 C C . GLU C 1 85 ? 21.36600 -3.61000 52.73900 1.000 62.85947 65 GLU D C 1
ATOM 5639 O O . GLU C 1 85 ? 21.64400 -3.66600 51.53600 1.000 69.59518 65 GLU D O 1
ATOM 5645 N N . LEU C 1 86 ? 21.03900 -4.67500 53.46100 1.000 66.79730 66 LEU D N 1
ATOM 5646 C CA . LEU C 1 86 ? 20.96600 -6.01400 52.89800 1.000 67.10082 66 LEU D CA 1
ATOM 5647 C C . LEU C 1 86 ? 19.50500 -6.35400 52.58900 1.000 65.46151 66 LEU D C 1
ATOM 5648 O O . LEU C 1 86 ? 18.57500 -5.66700 53.03100 1.000 70.97599 66 LEU D O 1
ATOM 5653 N N . ASP C 1 87 ? 19.30700 -7.40400 51.79600 1.000 64.82135 67 ASP D N 1
ATOM 5654 C CA . ASP C 1 87 ? 17.98800 -7.73700 51.26900 1.000 66.82798 67 ASP D CA 1
ATOM 5655 C C . ASP C 1 87 ? 17.46600 -9.02400 51.89900 1.000 71.41594 67 ASP D C 1
ATOM 5656 O O . ASP C 1 87 ? 18.18200 -10.03000 51.96000 1.000 76.43488 67 ASP D O 1
ATOM 5661 N N . ASN C 1 88 ? 16.20500 -9.00300 52.33900 1.000 76.80451 68 ASN D N 1
ATOM 5662 C CA . ASN C 1 88 ? 15.52200 -10.20500 52.81400 1.000 67.39682 68 ASN D CA 1
ATOM 5663 C C . ASN C 1 88 ? 14.62800 -10.72400 51.69400 1.000 74.65440 68 ASN D C 1
ATOM 5664 O O . ASN C 1 88 ? 13.66000 -10.06400 51.30700 1.000 80.87420 68 ASN D O 1
ATOM 5669 N N . ILE C 1 89 ? 14.93700 -11.92200 51.19800 1.000 73.91513 69 ILE D N 1
ATOM 5670 C CA . ILE C 1 89 ? 14.23900 -12.51600 50.06900 1.000 67.56649 69 ILE D CA 1
ATOM 5671 C C . ILE C 1 89 ? 13.64700 -13.85700 50.49100 1.000 69.55546 69 ILE D C 1
ATOM 5672 O O . ILE C 1 89 ? 14.12000 -14.50700 51.43300 1.000 72.07439 69 ILE D O 1
ATOM 5677 N N . ASP C 1 90 ? 12.58000 -14.25700 49.79200 1.000 70.77371 70 ASP D N 1
ATOM 5678 C CA . ASP C 1 90 ? 11.96700 -15.55200 50.04100 1.000 68.53076 70 ASP D CA 1
ATOM 5679 C C . ASP C 1 90 ? 12.84800 -16.65800 49.48700 1.000 71.79742 70 ASP D C 1
ATOM 5680 O O . ASP C 1 90 ? 13.69900 -16.43400 48.62300 1.000 75.66158 70 ASP D O 1
ATOM 5685 N N . ASP C 1 91 ? 12.62800 -17.87500 49.98800 1.000 73.06902 71 ASP D N 1
ATOM 5686 C CA . ASP C 1 91 ? 13.39100 -19.01300 49.48800 1.000 70.53477 71 ASP D CA 1
ATOM 5687 C C . ASP C 1 91 ? 13.11200 -19.26600 48.01600 1.000 71.19834 71 ASP D C 1
ATOM 5688 O O . ASP C 1 91 ? 14.00600 -19.71600 47.29400 1.000 74.81900 71 ASP D O 1
ATOM 5693 N N . LYS C 1 92 ? 11.89000 -18.96700 47.55500 1.000 74.92302 72 LYS D N 1
ATOM 5694 C CA . LYS C 1 92 ? 11.53500 -19.18600 46.15400 1.000 69.27635 72 LYS D CA 1
ATOM 5695 C C . LYS C 1 92 ? 12.38200 -18.35700 45.20400 1.000 67.28751 72 LYS D C 1
ATOM 5696 O O . LYS C 1 92 ? 12.47600 -18.69400 44.01800 1.000 75.17294 72 LYS D O 1
ATOM 5702 N N . THR C 1 93 ? 12.97700 -17.27100 45.69600 1.000 73.87859 73 THR D N 1
ATOM 5703 C CA . THR C 1 93 ? 13.78100 -16.41200 44.84700 1.000 60.36238 73 THR D CA 1
ATOM 5704 C C . THR C 1 93 ? 15.05700 -17.09000 44.36400 1.000 69.01002 73 THR D C 1
ATOM 5705 O O . THR C 1 93 ? 15.69700 -16.57200 43.44100 1.000 68.00430 73 THR D O 1
ATOM 5709 N N . TYR C 1 94 ? 15.41100 -18.24100 44.93200 1.000 66.99918 74 TYR D N 1
ATOM 5710 C CA . TYR C 1 94 ? 16.61400 -18.96700 44.54400 1.000 69.11379 74 TYR D CA 1
ATOM 5711 C C . TYR C 1 94 ? 16.39800 -19.91900 43.37500 1.000 65.60589 74 TYR D C 1
ATOM 5712 O O . TYR C 1 94 ? 17.36900 -20.51700 42.90800 1.000 70.26002 74 TYR D O 1
ATOM 5721 N N . GLN C 1 95 ? 15.16800 -20.07500 42.88800 1.000 65.92810 75 GLN D N 1
ATOM 5722 C CA . GLN C 1 95 ? 14.90100 -21.07300 41.85400 1.000 66.72889 75 GLN D CA 1
ATOM 5723 C C . GLN C 1 95 ? 15.54400 -20.67200 40.53000 1.000 57.92810 75 GLN D C 1
ATOM 5724 O O . GLN C 1 95 ? 15.25800 -19.59300 40.00200 1.000 69.61081 75 GLN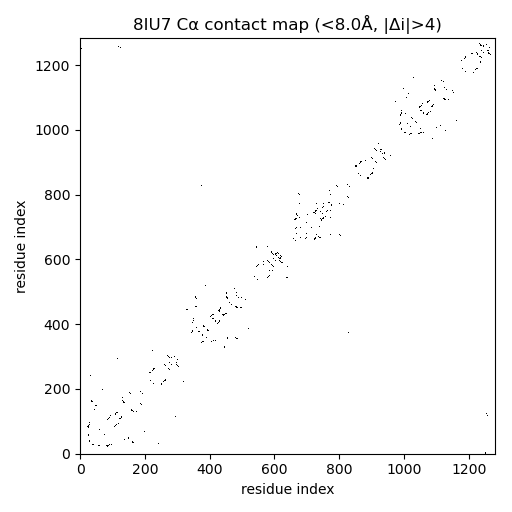 D O 1
ATOM 5730 N N . ASP C 1 96 ? 16.39400 -21.55000 39.98800 1.000 62.82689 76 ASP D N 1
ATOM 5731 C CA . ASP C 1 96 ? 17.11800 -21.29700 38.73200 1.000 63.69307 76 ASP D CA 1
ATOM 5732 C C . ASP C 1 96 ? 17.89300 -19.98400 38.77900 1.000 66.06942 76 ASP D C 1
ATOM 5733 O O . ASP C 1 96 ? 17.91300 -19.21800 37.80900 1.000 60.28971 76 ASP D O 1
ATOM 5738 N N . ALA C 1 97 ? 18.53400 -19.72500 39.91900 1.000 67.59686 77 ALA D N 1
ATOM 5739 C CA . ALA C 1 97 ? 19.23400 -18.47300 40.15500 1.000 63.51887 77 ALA D CA 1
ATOM 5740 C C . ALA C 1 97 ? 20.73600 -18.68900 40.14600 1.000 62.07185 77 ALA D C 1
ATOM 5741 O O . ALA C 1 97 ? 21.23000 -19.78800 40.41000 1.000 67.13054 77 ALA D O 1
ATOM 5743 N N . LEU C 1 98 ? 21.45600 -17.61900 39.83100 1.000 67.42375 78 LEU D N 1
ATOM 5744 C CA . LEU C 1 98 ? 22.90500 -17.60200 39.94600 1.000 64.66151 78 LEU D CA 1
ATOM 5745 C C . LEU C 1 98 ? 23.22900 -17.10000 41.34300 1.000 53.53478 78 LEU D C 1
ATOM 5746 O O . LEU C 1 98 ? 22.77900 -16.02100 41.73300 1.000 62.09216 78 LEU D O 1
ATOM 5751 N N . VAL C 1 99 ? 23.92500 -17.91400 42.12100 1.000 63.28630 79 VAL D N 1
ATOM 5752 C CA . VAL C 1 99 ? 24.37300 -17.51900 43.44900 1.000 54.15787 79 VAL D CA 1
ATOM 5753 C C . VAL C 1 99 ? 25.86300 -17.28600 43.37100 1.000 50.30110 79 VAL D C 1
ATOM 5754 O O . VAL C 1 99 ? 26.60100 -18.12600 42.83800 1.000 53.00974 79 VAL D O 1
ATOM 5758 N N . ILE C 1 100 ? 26.29500 -16.12500 43.86300 1.000 55.66494 80 ILE D N 1
ATOM 5759 C CA . ILE C 1 100 ? 27.70400 -15.78100 43.94500 1.000 56.08866 80 ILE D CA 1
ATOM 5760 C C . ILE C 1 100 ? 28.04700 -15.59200 45.41600 1.000 48.00822 80 ILE D C 1
ATOM 5761 O O . ILE C 1 100 ? 27.26000 -15.02500 46.18600 1.000 51.82723 80 ILE D O 1
ATOM 5766 N N . VAL C 1 101 ? 29.19900 -16.10200 45.80700 1.000 51.29694 81 VAL D N 1
ATOM 5767 C CA . VAL C 1 101 ? 29.67900 -15.95600 47.17300 1.000 46.36734 81 VAL D CA 1
ATOM 5768 C C . VAL C 1 101 ? 31.00500 -15.23400 47.11500 1.000 43.96413 81 VAL D C 1
ATOM 5769 O O . VAL C 1 101 ? 31.92100 -15.66800 46.40200 1.000 44.83719 81 VAL D O 1
ATOM 5773 N N . CYS C 1 102 ? 31.09500 -14.12500 47.84800 1.000 46.70444 82 CYS D N 1
ATOM 5774 C CA . CYS C 1 102 ? 32.29700 -13.31700 47.91100 1.000 49.02607 82 CYS D CA 1
ATOM 5775 C C . CYS C 1 102 ? 33.03300 -13.63400 49.19300 1.000 47.99007 82 CYS D C 1
ATOM 5776 O O . CYS C 1 102 ? 32.39900 -13.92000 50.21800 1.000 49.61929 82 CYS D O 1
ATOM 5779 N N . ASP C 1 103 ? 34.37000 -13.54900 49.12900 1.000 46.28134 83 ASP D N 1
ATOM 5780 C CA . ASP C 1 103 ? 35.15400 -13.34900 50.35000 1.000 46.79565 83 ASP D CA 1
ATOM 5781 C C . ASP C 1 103 ? 35.08000 -14.49200 51.33000 1.000 53.72164 83 ASP D C 1
ATOM 5782 O O . ASP C 1 103 ? 35.34700 -14.28200 52.51400 1.000 51.39074 83 ASP D O 1
ATOM 5787 N N . THR C 1 104 ? 34.69300 -15.68800 50.88100 1.000 47.56934 84 THR D N 1
ATOM 5788 C CA . THR C 1 104 ? 34.48000 -16.80800 51.79800 1.000 50.44345 84 THR D CA 1
ATOM 5789 C C . THR C 1 104 ? 35.31000 -18.01300 51.37600 1.000 52.54136 84 THR D C 1
ATOM 5790 O O . THR C 1 104 ? 34.96500 -18.71600 50.41500 1.000 55.96492 84 THR D O 1
ATOM 5794 N N . ALA C 1 105 ? 36.36500 -18.28500 52.14100 1.000 49.60382 85 ALA D N 1
ATOM 5795 C CA . ALA C 1 105 ? 37.28800 -19.35900 51.81100 1.000 53.29231 85 ALA D CA 1
ATOM 5796 C C . ALA C 1 105 ? 36.71200 -20.75200 52.05600 1.000 57.60443 85 ALA D C 1
ATOM 5797 O O . ALA C 1 105 ? 37.13100 -21.69100 51.36700 1.000 53.15326 85 ALA D O 1
ATOM 5799 N N . ASN C 1 106 ? 35.75100 -20.86500 52.97500 1.000 58.04521 86 ASN D N 1
ATOM 5800 C CA . ASN C 1 106 ? 35.19800 -22.19600 53.34300 1.000 53.82120 86 ASN D CA 1
ATOM 5801 C C . ASN C 1 106 ? 33.67200 -22.16700 53.28400 1.000 49.83127 86 ASN D C 1
ATOM 5802 O O . ASN C 1 106 ? 33.08400 -21.26200 53.88200 1.000 59.34125 86 ASN D O 1
ATOM 5807 N N . ALA C 1 107 ? 33.06600 -23.16400 52.64100 1.000 62.60535 87 ALA D N 1
ATOM 5808 C CA . ALA C 1 107 ? 31.59200 -23.21600 52.48900 1.000 49.84318 87 ALA D CA 1
ATOM 5809 C C . ALA C 1 107 ? 30.87200 -23.04900 53.83100 1.000 63.33066 87 ALA D C 1
ATOM 5810 O O . ALA C 1 107 ? 29.90800 -22.27600 53.87200 1.000 57.54858 87 ALA D O 1
ATOM 5812 N N . PRO C 1 108 ? 31.24900 -23.74900 54.92300 1.000 65.30599 88 PRO D N 1
ATOM 5813 C CA . PRO C 1 108 ? 30.51600 -23.63600 56.17900 1.000 62.78992 88 PRO D CA 1
ATOM 5814 C C . PRO C 1 108 ? 30.42200 -22.19100 56.67600 1.000 66.04479 88 PRO D C 1
ATOM 5815 O O . PRO C 1 108 ? 29.50200 -21.89400 57.40800 1.000 71.87141 88 PRO D O 1
ATOM 5819 N N . ARG C 1 109 ? 31.35900 -21.33800 56.26400 1.000 68.19168 89 ARG D N 1
ATOM 5820 C CA . ARG C 1 109 ? 31.40700 -19.94000 56.77300 1.000 63.87700 89 ARG D CA 1
ATOM 5821 C C . ARG C 1 109 ? 30.49700 -19.02600 55.93700 1.000 58.68337 89 ARG D C 1
ATOM 5822 O O . ARG C 1 109 ? 30.36100 -17.84900 56.29300 1.000 60.45503 89 ARG D O 1
ATOM 5830 N N . ILE C 1 110 ? 29.86800 -19.55700 54.88600 1.000 65.89262 90 ILE D N 1
ATOM 5831 C CA . ILE C 1 110 ? 28.92900 -18.73500 54.07400 1.000 61.87051 90 ILE D CA 1
ATOM 5832 C C . ILE C 1 110 ? 27.71600 -18.37800 54.93800 1.000 60.83469 90 ILE D C 1
ATOM 5833 O O . ILE C 1 110 ? 27.10300 -19.29900 55.49700 1.000 72.10796 90 ILE D O 1
ATOM 5838 N N . ASP C 1 111 ? 27.37200 -17.09300 55.03000 1.000 57.07565 91 ASP D N 1
ATOM 5839 C CA . ASP C 1 111 ? 26.14400 -16.70000 55.77100 1.000 60.71991 91 ASP D CA 1
ATOM 5840 C C . ASP C 1 111 ? 24.91600 -17.17200 54.98800 1.000 76.77213 91 ASP D C 1
ATOM 5841 O O . ASP C 1 111 ? 25.08100 -17.63000 53.84200 1.000 82.98072 91 ASP D O 1
ATOM 5846 N N . ASP C 1 112 ? 23.70000 -17.04900 55.53000 1.000 71.87098 92 ASP D N 1
ATOM 5847 C CA . ASP C 1 112 ? 22.41700 -17.37300 54.82200 1.000 66.51876 92 ASP D CA 1
ATOM 5848 C C . ASP C 1 112 ? 22.22800 -18.86400 54.52400 1.000 76.27991 92 ASP D C 1
ATOM 5849 O O . ASP C 1 112 ? 21.09800 -19.31800 54.77700 1.000 88.13902 92 ASP D O 1
ATOM 5854 N N . GLU C 1 113 ? 23.19400 -19.56000 53.92600 1.000 78.00179 93 GLU D N 1
ATOM 5855 C CA . GLU C 1 113 ? 23.13200 -21.05100 53.75800 1.000 60.06034 93 GLU D CA 1
ATOM 5856 C C . GLU C 1 113 ? 22.16300 -21.51300 52.66200 1.000 70.25934 93 GLU D C 1
ATOM 5857 O O . GLU C 1 113 ? 22.21500 -22.71000 52.32500 1.000 70.66098 93 GLU D O 1
ATOM 5863 N N . ARG C 1 114 ? 21.33800 -20.62500 52.10600 1.000 71.52167 94 ARG D N 1
ATOM 5864 C CA . ARG C 1 114 ? 20.50200 -21.03400 50.94800 1.000 72.25757 94 ARG D CA 1
ATOM 5865 C C . ARG C 1 114 ? 21.37600 -20.94100 49.69200 1.000 71.57397 94 ARG D C 1
ATOM 5866 O O . ARG C 1 114 ? 20.84700 -21.08900 48.60300 1.000 68.49731 94 ARG D O 1
ATOM 5874 N N . TYR C 1 115 ? 22.67900 -20.73300 49.85800 1.000 70.30850 95 TYR D N 1
ATOM 5875 C CA . TYR C 1 115 ? 23.62400 -20.60200 48.72600 1.000 61.44749 95 TYR D CA 1
ATOM 5876 C C . TYR C 1 115 ? 23.55300 -21.82100 47.81000 1.000 64.51937 95 TYR D C 1
ATOM 5877 O O . TYR C 1 115 ? 23.87200 -21.69200 46.62000 1.000 65.81856 95 TYR D O 1
ATOM 5886 N N . SER C 1 116 ? 23.16100 -22.96800 48.34700 1.000 61.82710 96 SER D N 1
ATOM 5887 C CA . SER C 1 116 ? 23.19000 -24.17800 47.53300 1.000 69.09285 96 SER D CA 1
ATOM 5888 C C . SER C 1 116 ? 21.86000 -24.46400 46.82900 1.000 64.11287 96 SER D C 1
ATOM 5889 O O . SER C 1 116 ? 21.79400 -25.41000 46.03800 1.000 78.00399 96 SER D O 1
ATOM 5892 N N . THR C 1 117 ? 20.81500 -23.64900 47.06900 1.000 67.38089 97 THR D N 1
ATOM 5893 C CA . THR C 1 117 ? 19.48500 -23.82200 46.48600 1.000 67.55887 97 THR D CA 1
ATOM 5894 C C . THR C 1 117 ? 19.34500 -23.16700 45.11200 1.000 75.77677 97 THR D C 1
ATOM 5895 O O . THR C 1 117 ? 18.23400 -22.74500 44.73000 1.000 73.79952 97 THR D O 1
ATOM 5899 N N . GLY C 1 118 ? 20.43600 -23.08400 44.34500 1.000 73.40151 98 GLY D N 1
ATOM 5900 C CA . GLY C 1 118 ? 20.43700 -22.37300 43.09200 1.000 67.55663 98 GLY D CA 1
ATOM 5901 C C . GLY C 1 118 ? 20.93300 -23.23400 41.94700 1.000 67.85632 98 GLY D C 1
ATOM 5902 O O . GLY C 1 118 ? 21.50100 -24.31800 42.14400 1.000 71.15050 98 GLY D O 1
ATOM 5903 N N . ARG C 1 119 ? 20.72300 -22.72000 40.73800 1.000 66.68593 99 ARG D N 1
ATOM 5904 C CA . ARG C 1 119 ? 21.06200 -23.46300 39.53200 1.000 56.16135 99 ARG D CA 1
ATOM 5905 C C . ARG C 1 119 ? 22.56100 -23.46100 39.25500 1.000 56.98402 99 ARG D C 1
ATOM 5906 O O . ARG C 1 119 ? 23.06500 -24.36600 38.57400 1.000 58.33927 99 ARG D O 1
ATOM 5914 N N . LYS C 1 120 ? 23.28400 -22.47500 39.79200 1.000 68.08580 100 LYS D N 1
ATOM 5915 C CA . LYS C 1 120 ? 24.72300 -22.34300 39.59800 1.000 62.37150 100 LYS D CA 1
ATOM 5916 C C . LYS C 1 120 ? 25.27600 -21.49200 40.74200 1.000 48.95662 100 LYS D C 1
ATOM 5917 O O . LYS C 1 120 ? 24.59800 -20.58400 41.24100 1.000 52.93636 100 LYS D O 1
ATOM 5923 N N . LEU C 1 121 ? 26.50700 -21.82100 41.16100 1.000 54.33481 101 LEU D N 1
ATOM 5924 C CA . LEU C 1 121 ? 27.18800 -21.26800 42.33900 1.000 49.76730 101 LEU D CA 1
ATOM 5925 C C . LEU C 1 121 ? 28.58100 -20.78200 41.96700 1.000 51.88254 101 LEU D C 1
ATOM 5926 O O . LEU C 1 121 ? 29.40200 -21.56400 41.47500 1.000 57.32303 101 LEU D O 1
ATOM 5931 N N . ILE C 1 122 ? 28.85000 -19.50800 42.19400 1.000 51.69818 102 ILE D N 1
ATOM 5932 C CA . ILE C 1 122 ? 30.12300 -18.92200 41.81000 1.000 53.84267 102 ILE D CA 1
ATOM 5933 C C . ILE C 1 122 ? 30.84700 -18.49800 43.07600 1.000 46.19016 102 ILE D C 1
ATOM 5934 O O . ILE C 1 122 ? 30.22900 -17.94100 43.98900 1.000 55.50183 102 ILE D O 1
ATOM 5939 N N . LYS C 1 123 ? 32.13600 -18.81100 43.14200 1.000 45.77231 103 LYS D N 1
ATOM 5940 C CA . LYS C 1 123 ? 32.99300 -18.42600 44.25900 1.000 49.84080 103 LYS D CA 1
ATOM 5941 C C . LYS C 1 123 ? 34.01600 -17.40100 43.79200 1.000 45.65956 103 LYS D C 1
ATOM 5942 O O . LYS C 1 123 ? 34.70000 -17.61800 42.77600 1.000 47.03311 103 LYS D O 1
ATOM 5948 N N . ILE C 1 124 ? 34.11500 -16.28800 44.52000 1.000 47.57544 104 ILE D N 1
ATOM 5949 C CA . ILE C 1 124 ? 35.07200 -15.23500 44.20400 1.000 44.61448 104 ILE D CA 1
ATOM 5950 C C . ILE C 1 124 ? 35.77600 -14.86700 45.50800 1.000 43.48082 104 ILE D C 1
ATOM 5951 O O . ILE C 1 124 ? 35.10900 -14.46200 46.45900 1.000 44.71288 104 ILE D O 1
ATOM 5956 N N . ASP C 1 125 ? 37.10500 -14.95200 45.53300 1.000 43.04635 105 ASP D N 1
ATOM 5957 C CA . ASP C 1 125 ? 37.80800 -14.81700 46.82800 1.000 45.08849 105 ASP D CA 1
ATOM 5958 C C . ASP C 1 125 ? 39.29500 -14.52300 46.64600 1.000 46.34345 105 ASP D C 1
ATOM 5959 O O . ASP C 1 125 ? 39.87900 -14.80500 45.59900 1.000 46.44366 105 ASP D O 1
ATOM 5964 N N . HIS C 1 126 ? 39.93100 -14.01100 47.72200 1.000 46.53174 106 HIS D N 1
ATOM 5965 C CA . HIS C 1 126 ? 41.37800 -13.76500 47.72700 1.000 49.20133 106 HIS D CA 1
ATOM 5966 C C . HIS C 1 126 ? 42.16000 -14.60900 48.73700 1.000 52.89069 106 HIS D C 1
ATOM 5967 O O . HIS C 1 126 ? 43.39200 -14.50400 48.77700 1.000 51.04505 106 HIS D O 1
ATOM 5974 N N . HIS C 1 127 ? 41.48600 -15.40700 49.56600 1.000 51.87969 107 HIS D N 1
ATOM 5975 C CA . HIS C 1 127 ? 42.09700 -16.28600 50.55800 1.000 54.79912 107 HIS D CA 1
ATOM 5976 C C . HIS C 1 127 ? 42.58700 -17.58300 49.89300 1.000 56.29210 107 HIS D C 1
ATOM 5977 O O . HIS C 1 127 ? 42.11000 -17.95300 48.81600 1.000 55.47757 107 HIS D O 1
ATOM 5984 N N . PRO C 1 128 ? 43.53900 -18.29500 50.51400 1.000 64.76353 108 PRO D N 1
ATOM 5985 C CA . PRO C 1 128 ? 44.09100 -19.51000 49.88600 1.000 58.54861 108 PRO D CA 1
ATOM 5986 C C . PRO C 1 128 ? 42.99400 -20.47600 49.48300 1.000 57.15420 108 PRO D C 1
ATOM 5987 O O . PRO C 1 128 ? 42.01700 -20.67100 50.21100 1.000 59.75073 108 PRO D O 1
ATOM 5991 N N . ALA C 1 129 ? 43.14900 -21.03600 48.27900 1.000 54.78183 109 ALA D N 1
ATOM 5992 C CA . ALA C 1 129 ? 42.18400 -21.95900 47.69700 1.000 58.87432 109 ALA D CA 1
ATOM 5993 C C . ALA C 1 129 ? 42.32400 -23.30900 48.37900 1.000 65.78395 109 ALA D C 1
ATOM 5994 O O . ALA C 1 129 ? 43.31200 -24.01300 48.15300 1.000 66.95700 109 ALA D O 1
ATOM 5996 N N . VAL C 1 130 ? 41.35500 -23.65700 49.23100 1.000 62.02591 110 VAL D N 1
ATOM 5997 C CA . VAL C 1 130 ? 41.37100 -24.89400 50.01600 1.000 66.27098 110 VAL D CA 1
ATOM 5998 C C . VAL C 1 130 ? 40.02400 -25.59200 49.87500 1.000 65.12411 110 VAL D C 1
ATOM 5999 O O . VAL C 1 130 ? 39.93600 -26.81800 50.00600 1.000 67.74831 110 VAL D O 1
ATOM 6003 N N . ASP C 1 131 ? 38.96800 -24.81900 49.60600 1.000 52.38431 111 ASP D N 1
ATOM 6004 C CA . ASP C 1 131 ? 37.60000 -25.32000 49.46700 1.000 61.77342 111 ASP D CA 1
ATOM 6005 C C . ASP C 1 131 ? 37.05000 -24.68200 48.19000 1.000 54.07735 111 ASP D C 1
ATOM 6006 O O . ASP C 1 131 ? 36.53600 -23.56700 48.23200 1.000 55.62850 111 ASP D O 1
ATOM 6011 N N . GLN C 1 132 ? 37.17400 -25.38400 47.05800 1.000 56.87357 112 GLN D N 1
ATOM 6012 C CA . GLN C 1 132 ? 36.70600 -24.85500 45.76800 1.000 53.25933 112 GLN D CA 1
ATOM 6013 C C . GLN C 1 132 ? 35.25800 -25.29800 45.58900 1.000 51.65094 112 GLN D C 1
ATOM 6014 O O . GLN C 1 132 ? 34.91200 -26.11000 44.72400 1.000 61.54801 112 GLN D O 1
ATOM 6020 N N . TYR C 1 133 ? 34.39800 -24.73400 46.43700 1.000 53.58092 113 TYR D N 1
ATOM 6021 C CA . TYR C 1 133 ? 33.01800 -25.18900 46.52300 1.000 57.94409 113 TYR D CA 1
ATOM 6022 C C . TYR C 1 133 ? 32.12600 -24.70600 45.37000 1.000 63.46264 113 TYR D C 1
ATOM 6023 O O . TYR C 1 133 ? 30.91900 -24.99000 45.38500 1.000 65.63786 113 TYR D O 1
ATOM 6032 N N . GLY C 1 134 ? 32.63900 -23.97000 44.38100 1.000 63.51044 114 GLY D N 1
ATOM 6033 C CA . GLY C 1 134 ? 31.79000 -23.39100 43.35000 1.000 55.64438 114 GLY D CA 1
ATOM 6034 C C . GLY C 1 134 ? 31.84900 -24.18500 42.06400 1.000 53.31880 114 GLY D C 1
ATOM 6035 O O . GLY C 1 134 ? 32.86900 -24.79700 41.75400 1.000 60.57141 114 GLY D O 1
ATOM 6036 N N . ASP C 1 135 ? 30.73900 -24.18300 41.31200 1.000 64.53396 115 ASP D N 1
ATOM 6037 C CA . ASP C 1 135 ? 30.81300 -24.63300 39.92600 1.000 55.55096 115 ASP D CA 1
ATOM 6038 C C . ASP C 1 135 ? 31.87000 -23.84200 39.16700 1.000 63.38383 115 ASP D C 1
ATOM 6039 O O . ASP C 1 135 ? 32.55500 -24.39600 38.29200 1.000 61.27680 115 ASP D O 1
ATOM 6044 N N . ILE C 1 136 ? 32.02100 -22.53800 39.50400 1.000 51.42782 116 ILE D N 1
ATOM 6045 C CA . ILE C 1 136 ? 33.09700 -21.67700 39.02100 1.000 59.11363 116 ILE D CA 1
ATOM 6046 C C . ILE C 1 136 ? 33.76000 -21.03900 40.24000 1.000 52.75493 116 ILE D C 1
ATOM 6047 O O . ILE C 1 136 ? 33.06300 -20.48200 41.10000 1.000 55.90747 116 ILE D O 1
ATOM 6052 N N . ASN C 1 137 ? 35.10000 -21.11300 40.30000 1.000 49.45502 117 ASN D N 1
ATOM 6053 C CA . ASN C 1 137 ? 35.89500 -20.63200 41.43600 1.000 52.07940 117 ASN D CA 1
ATOM 6054 C C . ASN C 1 137 ? 36.93700 -19.62100 40.96500 1.000 53.07404 117 ASN D C 1
ATOM 6055 O O . ASN C 1 137 ? 37.88200 -19.96900 40.23700 1.000 49.70920 117 ASN D O 1
ATOM 6060 N N . LEU C 1 138 ? 36.78800 -18.37700 41.40600 1.000 53.14858 118 LEU D N 1
ATOM 6061 C CA . LEU C 1 138 ? 37.74000 -17.32700 41.08200 1.000 50.42310 118 LEU D CA 1
ATOM 6062 C C . LEU C 1 138 ? 38.52700 -16.99600 42.34300 1.000 46.39056 118 LEU D C 1
ATOM 6063 O O . LEU C 1 138 ? 37.94000 -16.61100 43.36200 1.000 54.94854 118 LEU D O 1
ATOM 6068 N N . VAL C 1 139 ? 39.84800 -17.14600 42.27400 1.000 44.16692 119 VAL D N 1
ATOM 6069 C CA . VAL C 1 139 ? 40.70300 -16.96600 43.43700 1.000 47.80633 119 VAL D CA 1
ATOM 6070 C C . VAL C 1 139 ? 41.96100 -16.26600 42.97200 1.000 55.19425 119 VAL D C 1
ATOM 6071 O O . VAL C 1 139 ? 42.59800 -16.69900 42.00600 1.000 49.78677 119 VAL D O 1
ATOM 6075 N N . ASN C 1 140 ? 42.30400 -15.17900 43.64600 1.000 50.40807 120 ASN D N 1
ATOM 6076 C CA . ASN C 1 140 ? 43.51500 -14.42300 43.37200 1.000 51.29370 120 ASN D CA 1
ATOM 6077 C C . ASN C 1 140 ? 44.08300 -14.04700 44.72100 1.000 54.36543 120 ASN D C 1
ATOM 6078 O O . ASN C 1 140 ? 43.59300 -13.09800 45.33400 1.000 49.74009 120 ASN D O 1
ATOM 6083 N N . THR C 1 141 ? 45.06300 -14.83400 45.19200 1.000 49.45328 121 THR D N 1
ATOM 6084 C CA . THR C 1 141 ? 45.72300 -14.57300 46.46400 1.000 59.24906 121 THR D CA 1
ATOM 6085 C C . THR C 1 141 ? 46.72300 -13.43000 46.36600 1.000 56.57638 121 THR D C 1
ATOM 6086 O O . THR C 1 141 ? 47.21900 -12.97700 47.39900 1.000 61.46847 121 THR D O 1
ATOM 6090 N N . ASN C 1 142 ? 47.01800 -12.95900 45.15800 1.000 54.50912 122 ASN D N 1
ATOM 6091 C CA . ASN C 1 142 ? 47.88300 -11.81300 44.98500 1.000 53.61448 122 ASN D CA 1
ATOM 6092 C C . ASN C 1 142 ? 47.10700 -10.50600 45.05000 1.000 53.33932 122 ASN D C 1
ATOM 6093 O O . ASN C 1 142 ? 47.69800 -9.42800 44.89900 1.000 60.64301 122 ASN D O 1
ATOM 6098 N N . ALA C 1 143 ? 45.81200 -10.56300 45.32300 1.000 50.30855 123 ALA D N 1
ATOM 6099 C CA . ALA C 1 143 ? 45.05800 -9.33100 45.51600 1.000 46.99501 123 ALA D CA 1
ATOM 6100 C C . ALA C 1 143 ? 45.05900 -8.93800 46.98300 1.000 47.11859 123 ALA D C 1
ATOM 6101 O O . ALA C 1 143 ? 45.29700 -9.75800 47.87600 1.000 46.18044 123 ALA D O 1
ATOM 6103 N N . SER C 1 144 ? 44.79000 -7.66000 47.22400 1.000 47.33049 124 SER D N 1
ATOM 6104 C CA . SER C 1 144 ? 44.71700 -7.16200 48.58700 1.000 44.83749 124 SER D CA 1
ATOM 6105 C C . SER C 1 144 ? 43.46000 -7.63200 49.30200 1.000 48.68435 124 SER D C 1
ATOM 6106 O O . SER C 1 144 ? 43.45500 -7.77600 50.53600 1.000 47.51571 124 SER D O 1
ATOM 6109 N N . SER C 1 145 ? 42.41100 -7.93600 48.54600 1.000 45.10132 125 SER D N 1
ATOM 6110 C CA . SER C 1 145 ? 41.10100 -8.06500 49.15900 1.000 44.94070 125 SER D CA 1
ATOM 6111 C C . SER C 1 145 ? 40.18100 -8.54600 48.06800 1.000 45.06529 125 SER D C 1
ATOM 6112 O O . SER C 1 145 ? 40.48400 -8.39400 46.88900 1.000 46.71587 125 SER D O 1
ATOM 6115 N N . THR C 1 146 ? 39.01500 -9.04100 48.46400 1.000 47.47709 126 THR D N 1
ATOM 6116 C CA . THR C 1 146 ? 38.03200 -9.40800 47.45400 1.000 46.66815 126 THR D CA 1
ATOM 6117 C C . THR C 1 146 ? 37.47600 -8.18100 46.75200 1.000 45.80536 126 THR D C 1
ATOM 6118 O O . THR C 1 146 ? 37.17500 -8.23500 45.55400 1.000 45.42604 126 THR D O 1
ATOM 6122 N N . SER C 1 147 ? 37.34000 -7.07300 47.47900 1.000 45.45004 127 SER D N 1
ATOM 6123 C CA . SER C 1 147 ? 36.86500 -5.83900 46.86100 1.000 44.42727 127 SER D CA 1
ATOM 6124 C C . SER C 1 147 ? 37.76700 -5.41700 45.71900 1.000 44.85377 127 SER D C 1
ATOM 6125 O O . SER C 1 147 ? 37.28800 -4.88700 44.69600 1.000 44.07747 127 SER D O 1
ATOM 6128 N N . GLU C 1 148 ? 39.06700 -5.66300 45.86200 1.000 43.70234 128 GLU D N 1
ATOM 6129 C CA . GLU C 1 148 ? 39.99700 -5.38300 44.79000 1.000 43.68226 128 GLU D CA 1
ATOM 6130 C C . GLU C 1 148 ? 39.72500 -6.28800 43.57900 1.000 45.00797 128 GLU D C 1
ATOM 6131 O O . GLU C 1 148 ? 39.71600 -5.81700 42.42500 1.000 43.59932 128 GLU D O 1
ATOM 6137 N N . ILE C 1 149 ? 39.48800 -7.58400 43.82000 1.000 43.87142 129 ILE D N 1
ATOM 6138 C CA . ILE C 1 149 ? 39.12000 -8.49200 42.72000 1.000 42.19451 129 ILE D CA 1
ATOM 6139 C C . ILE C 1 149 ? 37.87400 -8.00500 41.98200 1.000 44.28469 129 ILE D C 1
ATOM 6140 O O . ILE C 1 149 ? 37.83400 -8.01200 40.74500 1.000 44.56700 129 ILE D O 1
ATOM 6145 N N . ILE C 1 150 ? 36.83600 -7.60000 42.72000 1.000 45.01091 130 ILE D N 1
ATOM 6146 C CA . ILE C 1 150 ? 35.62200 -7.09500 42.08200 1.000 44.30534 130 ILE D CA 1
ATOM 6147 C C . ILE C 1 150 ? 35.96200 -5.93100 41.15700 1.000 46.28273 130 ILE D C 1
ATOM 6148 O O . ILE C 1 150 ? 35.44500 -5.84600 40.03600 1.000 45.88482 130 ILE D O 1
ATOM 6153 N N . TYR C 1 151 ? 36.87300 -5.04100 41.58800 1.000 44.47630 131 TYR D N 1
ATOM 6154 C CA . TYR C 1 151 ? 37.28000 -3.94300 40.70100 1.000 48.02704 131 TYR D CA 1
ATOM 6155 C C . TYR C 1 151 ? 38.05300 -4.46900 39.50200 1.000 46.01831 131 TYR D C 1
ATOM 6156 O O . TYR C 1 151 ? 37.85200 -3.99800 38.37300 1.000 46.68524 131 TYR D O 1
ATOM 6165 N N . ASP C 1 152 ? 38.95200 -5.44000 39.72900 1.000 45.42281 132 ASP D N 1
ATOM 6166 C CA . ASP C 1 152 ? 39.67600 -6.04600 38.61300 1.000 47.16635 132 ASP D CA 1
ATOM 6167 C C . ASP C 1 152 ? 38.72500 -6.63100 37.58200 1.000 47.47957 132 ASP D C 1
ATOM 6168 O O . ASP C 1 152 ? 39.02200 -6.60600 36.38800 1.000 48.22019 132 ASP D O 1
ATOM 6173 N N . LEU C 1 153 ? 37.59100 -7.17200 38.03300 1.000 46.82714 133 LEU D N 1
ATOM 6174 C CA . LEU C 1 153 ? 36.59900 -7.73400 37.11600 1.000 49.80621 133 LEU D CA 1
ATOM 6175 C C . LEU C 1 153 ? 35.94100 -6.64800 36.28100 1.000 50.14176 133 LEU D C 1
ATOM 6176 O O . LEU C 1 153 ? 35.74300 -6.81300 35.06800 1.000 48.39811 133 LEU D O 1
ATOM 6181 N N . ILE C 1 154 ? 35.55000 -5.55100 36.93500 1.000 46.81354 134 ILE D N 1
ATOM 6182 C CA . ILE C 1 154 ? 34.98300 -4.41100 36.22600 1.000 48.08293 134 ILE D CA 1
ATOM 6183 C C . ILE C 1 154 ? 35.94100 -3.91600 35.15200 1.000 48.88371 134 ILE D C 1
ATOM 6184 O O . ILE C 1 154 ? 35.54000 -3.66700 34.01000 1.000 48.96130 134 ILE D O 1
ATOM 6189 N N . SER C 1 155 ? 37.22100 -3.80000 35.49000 1.000 47.94664 135 SER D N 1
ATOM 6190 C CA . SER C 1 155 ? 38.21100 -3.30200 34.54400 1.000 50.98779 135 SER D CA 1
ATOM 6191 C C . SER C 1 155 ? 38.49900 -4.29400 33.42700 1.000 53.05706 135 SER D C 1
ATOM 6192 O O . SER C 1 155 ? 38.86600 -3.89500 32.31700 1.000 53.13989 135 SER D O 1
ATOM 6195 N N . HIS C 1 156 ? 38.36800 -5.58200 33.71500 1.000 50.77267 136 HIS D N 1
ATOM 6196 C CA . HIS C 1 156 ? 38.56200 -6.60700 32.69600 1.000 53.31191 136 HIS D CA 1
ATOM 6197 C C . HIS C 1 156 ? 37.51500 -6.51000 31.59300 1.000 51.88045 136 HIS D C 1
ATOM 6198 O O . HIS C 1 156 ? 37.81700 -6.73700 30.41300 1.000 52.43123 136 HIS D O 1
ATOM 6205 N N . PHE C 1 157 ? 36.28000 -6.17400 31.95900 1.000 52.93077 137 PHE D N 1
ATOM 6206 C CA . PHE C 1 157 ? 35.19000 -6.02100 31.01100 1.000 52.34614 137 PHE D CA 1
ATOM 6207 C C . PHE C 1 157 ? 34.99900 -4.57400 30.57000 1.000 52.67248 137 PHE D C 1
ATOM 6208 O O . PHE C 1 157 ? 33.93700 -4.23000 30.04400 1.000 57.03968 137 PHE D O 1
ATOM 6216 N N . ASN C 1 158 ? 36.01400 -3.73400 30.77700 1.000 52.54035 138 ASN D N 1
ATOM 6217 C CA . ASN C 1 158 ? 36.04500 -2.33800 30.32600 1.000 57.74768 138 ASN D CA 1
ATOM 6218 C C . ASN C 1 158 ? 34.80900 -1.56400 30.75500 1.000 56.67200 138 ASN D C 1
ATOM 6219 O O . ASN C 1 158 ? 34.21700 -0.79800 29.99000 1.000 53.84171 138 ASN D O 1
ATOM 6224 N N . ASP C 1 159 ? 34.43800 -1.75200 32.01700 1.000 52.41607 139 ASP D N 1
ATOM 6225 C CA . ASP C 1 159 ? 33.27100 -1.08900 32.57300 1.000 53.93933 139 ASP D CA 1
ATOM 6226 C C . ASP C 1 159 ? 33.64500 -0.09000 33.65400 1.000 50.44352 139 ASP D C 1
ATOM 6227 O O . ASP C 1 159 ? 32.80900 0.23600 34.49100 1.000 50.08241 139 ASP D O 1
ATOM 6232 N N . GLU C 1 160 ? 34.87900 0.41700 33.63100 1.000 51.01837 140 GLU D N 1
ATOM 6233 C CA . GLU C 1 160 ? 35.31700 1.38600 34.63700 1.000 54.86040 140 GLU D CA 1
ATOM 6234 C C . GLU C 1 160 ? 34.44800 2.63300 34.66100 1.000 52.36476 140 GLU D C 1
ATOM 6235 O O . GLU C 1 160 ? 34.36400 3.28900 35.70600 1.000 49.83935 140 GLU D O 1
ATOM 6241 N N . ALA C 1 161 ? 33.78200 2.95100 33.54000 1.000 50.26939 141 ALA D N 1
ATOM 6242 C CA . ALA C 1 161 ? 32.94300 4.13800 33.44100 1.000 52.60854 141 ALA D CA 1
ATOM 6243 C C . ALA C 1 161 ? 31.58200 3.97400 34.09700 1.000 53.28339 141 ALA D C 1
ATOM 6244 O O . ALA C 1 161 ? 30.95500 4.97800 34.43300 1.000 54.90862 141 ALA D O 1
ATOM 6246 N N . ILE C 1 162 ? 31.09800 2.74300 34.29200 1.000 50.76033 142 ILE D N 1
ATOM 6247 C CA . ILE C 1 162 ? 29.82400 2.58000 34.99100 1.000 55.72272 142 ILE D CA 1
ATOM 6248 C C . ILE C 1 162 ? 29.97600 2.63000 36.49900 1.000 50.85570 142 ILE D C 1
ATOM 6249 O O . ILE C 1 162 ? 28.96400 2.66200 37.21400 1.000 52.60607 142 ILE D O 1
ATOM 6254 N N . VAL C 1 163 ? 31.20200 2.62400 37.00700 1.000 50.11916 143 VAL D N 1
ATOM 6255 C CA . VAL C 1 163 ? 31.41300 2.81700 38.43700 1.000 51.16430 143 VAL D CA 1
ATOM 6256 C C . VAL C 1 163 ? 30.78900 4.14500 38.84400 1.000 50.22573 143 VAL D C 1
ATOM 6257 O O . VAL C 1 163 ? 31.11100 5.18800 38.26900 1.000 49.02479 143 VAL D O 1
ATOM 6261 N N . ASN C 1 164 ? 29.85200 4.11000 39.79100 1.000 50.16306 144 ASN D N 1
ATOM 6262 C CA . ASN C 1 164 ? 29.25100 5.32200 40.34700 1.000 47.88142 144 ASN D CA 1
ATOM 6263 C C . ASN C 1 164 ? 29.73100 5.52000 41.78700 1.000 54.47045 144 ASN D C 1
ATOM 6264 O O . ASN C 1 164 ? 30.59500 4.78200 42.28400 1.000 49.20777 144 ASN D O 1
ATOM 6269 N N . LYS C 1 165 ? 29.15100 6.51500 42.46600 1.000 50.18156 145 LYS D N 1
ATOM 6270 C CA . LYS C 1 165 ? 29.54700 6.80200 43.84100 1.000 53.52193 145 LYS D CA 1
ATOM 6271 C C . LYS C 1 165 ? 29.31100 5.59300 44.74700 1.000 51.52861 145 LYS D C 1
ATOM 6272 O O . LYS C 1 165 ? 30.16000 5.25800 45.58000 1.000 51.41444 145 LYS D O 1
ATOM 6278 N N . ASP C 1 166 ? 28.18600 4.89500 44.56300 1.000 52.84354 146 ASP D N 1
ATOM 6279 C CA . ASP C 1 166 ? 27.85600 3.77200 45.43400 1.000 49.78233 146 ASP D CA 1
ATOM 6280 C C . ASP C 1 166 ? 28.82700 2.61500 45.26100 1.000 54.71538 146 ASP D C 1
ATOM 6281 O O . ASP C 1 166 ? 29.28500 2.03800 46.25000 1.000 51.12685 146 ASP D O 1
ATOM 6286 N N . ILE C 1 167 ? 29.11500 2.22600 44.01900 1.000 47.30661 147 ILE D N 1
ATOM 6287 C CA . ILE C 1 167 ? 30.11400 1.18800 43.80100 1.000 47.31896 147 ILE D CA 1
ATOM 6288 C C . ILE C 1 167 ? 31.45500 1.59800 44.39400 1.000 47.91080 147 ILE D C 1
ATOM 6289 O O . ILE C 1 167 ? 32.06100 0.84300 45.16800 1.000 46.44863 147 ILE D O 1
ATOM 6294 N N . ALA C 1 168 ? 31.94400 2.78800 44.03200 1.000 46.92711 148 ALA D N 1
ATOM 6295 C CA . ALA C 1 168 ? 33.25300 3.22900 44.50500 1.000 48.15496 148 ALA D CA 1
ATOM 6296 C C . ALA C 1 168 ? 33.30800 3.28400 46.02400 1.000 48.33577 148 ALA D C 1
ATOM 6297 O O . ALA C 1 168 ? 34.35600 3.00800 46.62100 1.000 44.39754 148 ALA D O 1
ATOM 6299 N N . SER C 1 169 ? 32.19800 3.63700 46.67100 1.000 46.11642 149 SER D N 1
ATOM 6300 C CA . SER C 1 169 ? 32.24700 3.82700 48.11500 1.000 47.18631 149 SER D CA 1
ATOM 6301 C C . SER C 1 169 ? 32.40800 2.49700 48.83700 1.000 48.92971 149 SER D C 1
ATOM 6302 O O . SER C 1 169 ? 33.22200 2.38400 49.75900 1.000 46.75441 149 SER D O 1
ATOM 6305 N N . VAL C 1 170 ? 31.66500 1.46600 48.41100 1.000 46.07036 150 VAL D N 1
ATOM 6306 C CA . VAL C 1 170 ? 31.69100 0.20300 49.14800 1.000 46.10856 150 VAL D CA 1
ATOM 6307 C C . VAL C 1 170 ? 32.98100 -0.55100 48.85400 1.000 45.72164 150 VAL D C 1
ATOM 6308 O O . VAL C 1 170 ? 33.58900 -1.15300 49.75200 1.000 45.68636 150 VAL D O 1
ATOM 6312 N N . LEU C 1 171 ? 33.41500 -0.54300 47.59500 1.000 47.18277 151 LEU D N 1
ATOM 6313 C CA . LEU C 1 171 ? 34.68300 -1.15300 47.23300 1.000 45.16287 151 LEU D CA 1
ATOM 6314 C C . LEU C 1 171 ? 35.83800 -0.44800 47.94600 1.000 45.59486 151 LEU D C 1
ATOM 6315 O O . LEU C 1 171 ? 36.73200 -1.11600 48.46300 1.000 45.07862 151 LEU D O 1
ATOM 6320 N N . TYR C 1 172 ? 35.83300 0.89200 47.99400 1.000 44.27595 152 TYR D N 1
ATOM 6321 C CA . TYR C 1 172 ? 36.89400 1.60900 48.71600 1.000 44.26220 152 TYR D CA 1
ATOM 6322 C C . TYR C 1 172 ? 36.96800 1.15400 50.16400 1.000 45.24493 152 TYR D C 1
ATOM 6323 O O . TYR C 1 172 ? 38.05800 0.87100 50.68500 1.000 45.97843 152 TYR D O 1
ATOM 6332 N N . LEU C 1 173 ? 35.81800 1.02800 50.82400 1.000 44.96191 153 LEU D N 1
ATOM 6333 C CA . LEU C 1 173 ? 35.84900 0.64700 52.23300 1.000 46.31171 153 LEU D CA 1
ATOM 6334 C C . LEU C 1 173 ? 36.31800 -0.79600 52.41700 1.000 48.17903 153 LEU D C 1
ATOM 6335 O O . LEU C 1 173 ? 36.91300 -1.13000 53.45200 1.000 46.81917 153 LEU D O 1
ATOM 6340 N N . GLY C 1 174 ? 36.06600 -1.67400 51.43800 1.000 44.57369 154 GLY D N 1
ATOM 6341 C CA . GLY C 1 174 ? 36.51900 -3.05300 51.56900 1.000 47.73609 154 GLY D CA 1
ATOM 6342 C C . GLY C 1 174 ? 38.02300 -3.16100 51.47300 1.000 49.12549 154 GLY D C 1
ATOM 6343 O O . GLY C 1 174 ? 38.65200 -3.88800 52.24400 1.000 46.89058 154 GLY D O 1
ATOM 6344 N N . ILE C 1 175 ? 38.60500 -2.42200 50.53300 1.000 44.19688 155 ILE D N 1
ATOM 6345 C CA . ILE C 1 175 ? 40.04800 -2.33400 50.35600 1.000 44.49016 155 ILE D CA 1
ATOM 6346 C C . ILE C 1 175 ? 40.70000 -1.71000 51.58000 1.000 47.73048 155 ILE D C 1
ATOM 6347 O O . ILE C 1 175 ? 41.68500 -2.24000 52.11100 1.000 47.04268 155 ILE D O 1
ATOM 6352 N N . VAL C 1 176 ? 40.15100 -0.59100 52.06400 1.000 45.02479 156 VAL D N 1
ATOM 6353 C CA . VAL C 1 176 ? 40.65400 -0.05600 53.32700 1.000 47.85360 156 VAL D CA 1
ATOM 6354 C C . VAL C 1 176 ? 40.53600 -1.10000 54.44200 1.000 45.56987 156 VAL D C 1
ATOM 6355 O O . VAL C 1 176 ? 41.46000 -1.28600 55.24500 1.000 48.14646 156 VAL D O 1
ATOM 6359 N N . GLY C 1 177 ? 39.41100 -1.82000 54.49800 1.000 47.81075 157 GLY D N 1
ATOM 6360 C CA . GLY C 1 177 ? 39.18900 -2.75700 55.58900 1.000 48.47937 157 GLY D CA 1
ATOM 6361 C C . GLY C 1 177 ? 40.24800 -3.83500 55.65900 1.000 49.90332 157 GLY D C 1
ATOM 6362 O O . GLY C 1 177 ? 40.82100 -4.08700 56.71600 1.000 48.55564 157 GLY D O 1
ATOM 6363 N N . ASP C 1 178 ? 40.55600 -4.45800 54.52700 1.000 48.89027 158 ASP D N 1
ATOM 6364 C CA . ASP C 1 178 ? 41.51200 -5.55500 54.56300 1.000 48.92096 158 ASP D CA 1
ATOM 6365 C C . ASP C 1 178 ? 42.96300 -5.13400 54.43300 1.000 47.68336 158 ASP D C 1
ATOM 6366 O O . ASP C 1 178 ? 43.83600 -5.98800 54.57800 1.000 48.11393 158 ASP D O 1
ATOM 6371 N N . THR C 1 179 ? 43.26700 -3.88900 54.10700 1.000 47.92377 159 THR D N 1
ATOM 6372 C CA . THR C 1 179 ? 44.67100 -3.50300 54.07300 1.000 46.32920 159 THR D CA 1
ATOM 6373 C C . THR C 1 179 ? 45.09200 -2.71500 55.30000 1.000 47.89915 159 THR D C 1
ATOM 6374 O O . THR C 1 179 ? 46.23400 -2.27100 55.34400 1.000 46.09566 159 THR D O 1
ATOM 6378 N N . GLY C 1 180 ? 44.20100 -2.53800 56.26900 1.000 45.99934 160 GLY D N 1
ATOM 6379 C CA . GLY C 1 180 ? 44.44000 -1.58300 57.34800 1.000 52.01656 160 GLY D CA 1
ATOM 6380 C C . GLY C 1 180 ? 44.66700 -0.16500 56.87400 1.000 53.04682 160 GLY D C 1
ATOM 6381 O O . GLY C 1 180 ? 45.54100 0.52500 57.41400 1.000 50.08050 160 GLY D O 1
ATOM 6382 N N . ARG C 1 181 ? 43.88300 0.30100 55.88300 1.000 48.04970 161 ARG D N 1
ATOM 6383 C CA . ARG C 1 181 ? 44.07200 1.62000 55.26200 1.000 47.35149 161 ARG D CA 1
ATOM 6384 C C . ARG C 1 181 ? 45.47500 1.76100 54.66100 1.000 48.58218 161 ARG D C 1
ATOM 6385 O O . ARG C 1 181 ? 46.23900 2.71700 54.95700 1.000 45.73428 161 ARG D O 1
ATOM 6393 N N . PHE C 1 182 ? 45.77600 0.81800 53.74200 1.000 44.60576 162 PHE D N 1
ATOM 6394 C CA . PHE C 1 182 ? 47.01300 0.84500 52.97000 1.000 45.03889 162 PHE D CA 1
ATOM 6395 C C . PHE C 1 182 ? 48.24500 0.68700 53.86300 1.000 45.48611 162 PHE D C 1
ATOM 6396 O O . PHE C 1 182 ? 49.35200 1.03000 53.46300 1.000 46.45416 162 PHE D O 1
ATOM 6404 N N . LEU C 1 183 ? 48.06400 0.09800 55.04300 1.000 44.28419 163 LEU D N 1
ATOM 6405 C CA . LEU C 1 183 ? 49.18100 -0.24000 55.93100 1.000 48.75594 163 LEU D CA 1
ATOM 6406 C C . LEU C 1 183 ? 49.83100 -1.58000 55.62300 1.000 47.30842 163 LEU D C 1
ATOM 6407 O O . LEU C 1 183 ? 51.04500 -1.63200 55.39400 1.000 50.70917 163 LEU D O 1
ATOM 6412 N N . PHE C 1 184 ? 49.05500 -2.66300 55.59200 1.000 49.19778 164 PHE D N 1
ATOM 6413 C CA . PHE C 1 184 ? 49.62800 -4.01200 55.61200 1.000 49.21893 164 PHE D CA 1
ATOM 6414 C C . PHE C 1 184 ? 50.35700 -4.35800 54.32000 1.000 47.68807 164 PHE D C 1
ATOM 6415 O O . PHE C 1 184 ? 50.24500 -3.67300 53.29400 1.000 51.98962 164 PHE D O 1
ATOM 6423 N N . ASN C 1 185 ? 51.08600 -5.48200 54.37000 1.000 51.74747 165 ASN D N 1
ATOM 6424 C CA . ASN C 1 185 ? 51.89200 -5.86700 53.21200 1.000 50.89033 165 ASN D CA 1
ATOM 6425 C C . ASN C 1 185 ? 51.10900 -6.31800 51.99700 1.000 50.96898 165 ASN D C 1
ATOM 6426 O O . ASN C 1 185 ? 51.70200 -6.30400 50.91700 1.000 49.28868 165 ASN D O 1
ATOM 6431 N N . ASN C 1 186 ? 49.81400 -6.62000 52.13000 1.000 49.63879 166 ASN D N 1
ATOM 6432 C CA . ASN C 1 186 ? 48.96300 -6.94300 50.98500 1.000 48.29932 166 ASN D CA 1
ATOM 6433 C C . ASN C 1 186 ? 48.61700 -5.70200 50.13800 1.000 48.27527 166 ASN D C 1
ATOM 6434 O O . ASN C 1 186 ? 47.89100 -5.82700 49.15300 1.000 47.74396 166 ASN D O 1
ATOM 6439 N N . THR C 1 187 ? 49.11800 -4.51400 50.49500 1.000 46.90897 167 THR D N 1
ATOM 6440 C CA . THR C 1 187 ? 48.87900 -3.29600 49.74400 1.000 45.83456 167 THR D CA 1
ATOM 6441 C C . THR C 1 187 ? 49.91800 -3.21300 48.63500 1.000 47.41932 167 THR D C 1
ATOM 6442 O O . THR C 1 187 ? 51.12800 -3.19100 48.90800 1.000 48.62572 167 THR D O 1
ATOM 6446 N N . SER C 1 188 ? 49.45000 -3.19200 47.38600 1.000 47.33398 168 SER D N 1
ATOM 6447 C CA . SER C 1 188 ? 50.34500 -3.09100 46.24900 1.000 52.31882 168 SER D CA 1
ATOM 6448 C C . SER C 1 188 ? 50.16300 -1.75100 45.54700 1.000 45.51927 168 SER D C 1
ATOM 6449 O O . SER C 1 188 ? 49.20600 -1.01100 45.79900 1.000 47.85741 168 SER D O 1
ATOM 6452 N N . GLU C 1 189 ? 51.10200 -1.44100 44.65600 1.000 45.20019 169 GLU D N 1
ATOM 6453 C CA . GLU C 1 189 ? 50.90500 -0.29300 43.78400 1.000 48.46588 169 GLU D CA 1
ATOM 6454 C C . GLU C 1 189 ? 49.55500 -0.37100 43.08300 1.000 47.46223 169 GLU D C 1
ATOM 6455 O O . GLU C 1 189 ? 48.84500 0.63400 43.00900 1.000 51.90160 169 GLU D O 1
ATOM 6461 N N . HIS C 1 190 ? 49.15500 -1.56900 42.62900 1.000 46.21287 170 HIS D N 1
ATOM 6462 C CA . HIS C 1 190 ? 47.84200 -1.73400 42.00900 1.000 45.86913 170 HIS D CA 1
ATOM 6463 C C . HIS C 1 190 ? 46.73300 -1.36000 42.97200 1.000 45.62075 170 HIS D C 1
ATOM 6464 O O . HIS C 1 190 ? 45.78100 -0.67800 42.59400 1.000 49.04624 170 HIS D O 1
ATOM 6471 N N . THR C 1 191 ? 46.84400 -1.79200 44.23000 1.000 44.97399 171 THR D N 1
ATOM 6472 C CA . THR C 1 191 ? 45.82400 -1.46100 45.22000 1.000 46.05858 171 THR D CA 1
ATOM 6473 C C . THR C 1 191 ? 45.64000 0.03100 45.34800 1.000 44.00198 171 THR D C 1
ATOM 6474 O O . THR C 1 191 ? 44.50800 0.53400 45.42600 1.000 44.74894 171 THR D O 1
ATOM 6478 N N . MET C 1 192 ? 46.76600 0.74300 45.43300 1.000 45.21413 172 MET D N 1
ATOM 6479 C CA . MET C 1 192 ? 46.74700 2.18700 45.60800 1.000 45.30691 172 MET D CA 1
ATOM 6480 C C . MET C 1 192 ? 46.18900 2.86500 44.36800 1.000 44.88758 172 MET D C 1
ATOM 6481 O O . MET C 1 192 ? 45.47600 3.86900 44.46700 1.000 45.57156 172 MET D O 1
ATOM 6486 N N . GLU C 1 193 ? 46.49800 2.32400 43.18300 1.000 44.69091 173 GLU D N 1
ATOM 6487 C CA . GLU C 1 193 ? 46.00400 2.93500 41.96100 1.000 45.01222 173 GLU D CA 1
ATOM 6488 C C . GLU C 1 193 ? 44.48700 2.85400 41.91500 1.000 50.66762 173 GLU D C 1
ATOM 6489 O O . GLU C 1 193 ? 43.80900 3.83400 41.56900 1.000 46.21355 173 GLU D O 1
ATOM 6495 N N . ILE C 1 194 ? 43.94100 1.70100 42.30800 1.000 46.64312 174 ILE D N 1
ATOM 6496 C CA . ILE C 1 194 ? 42.49500 1.49500 42.34200 1.000 43.57519 174 ILE D CA 1
ATOM 6497 C C . ILE C 1 194 ? 41.85000 2.42600 43.36200 1.000 45.23213 174 ILE D C 1
ATOM 6498 O O . ILE C 1 194 ? 40.81000 3.04200 43.10500 1.000 43.11477 174 ILE D O 1
ATOM 6503 N N . ALA C 1 195 ? 42.40400 2.46400 44.57300 1.000 43.76779 175 ALA D N 1
ATOM 6504 C CA . ALA C 1 195 ? 41.79200 3.31000 45.58000 1.000 44.58771 175 ALA D CA 1
ATOM 6505 C C . ALA C 1 195 ? 41.78700 4.75400 45.10700 1.000 43.07611 175 ALA D C 1
ATOM 6506 O O . ALA C 1 195 ? 40.79800 5.45700 45.29400 1.000 46.44100 175 ALA D O 1
ATOM 6508 N N . GLY C 1 196 ? 42.85000 5.18600 44.42200 1.000 43.14988 176 GLY D N 1
ATOM 6509 C CA . GLY C 1 196 ? 42.85700 6.52400 43.84900 1.000 44.09264 176 GLY D CA 1
ATOM 6510 C C . GLY C 1 196 ? 41.76000 6.72200 42.82700 1.000 45.96297 176 GLY D C 1
ATOM 6511 O O . GLY C 1 196 ? 41.06800 7.74100 42.83900 1.000 46.64780 176 GLY D O 1
ATOM 6512 N N . LYS C 1 197 ? 41.54900 5.72200 41.95300 1.000 43.11333 177 LYS D N 1
ATOM 6513 C CA . LYS C 1 197 ? 40.45600 5.83100 41.00000 1.000 51.62659 177 LYS D CA 1
ATOM 6514 C C . LYS C 1 197 ? 39.13300 5.90600 41.73700 1.000 44.02839 177 LYS D C 1
ATOM 6515 O O . LYS C 1 197 ? 38.24000 6.65700 41.33600 1.000 44.41539 177 LYS D O 1
ATOM 6521 N N . LEU C 1 198 ? 39.02400 5.21000 42.87700 1.000 42.25056 178 LEU D N 1
ATOM 6522 C CA . LEU C 1 198 ? 37.76200 5.23000 43.61200 1.000 43.16837 178 LEU D CA 1
ATOM 6523 C C . LEU C 1 198 ? 37.53200 6.58000 44.27600 1.000 44.06146 178 LEU D C 1
ATOM 6524 O O . LEU C 1 198 ? 36.40400 7.07400 44.32200 1.000 47.67158 178 LEU D O 1
ATOM 6529 N N . ILE C 1 199 ? 38.59100 7.18800 44.80600 1.000 43.94409 179 ILE D N 1
ATOM 6530 C CA . ILE C 1 199 ? 38.43600 8.50800 45.41500 1.000 44.40834 179 ILE D CA 1
ATOM 6531 C C . ILE C 1 199 ? 38.00700 9.54400 44.39300 1.000 50.58846 179 ILE D C 1
ATOM 6532 O O . ILE C 1 199 ? 37.30900 10.50800 44.73400 1.000 51.43256 179 ILE D O 1
ATOM 6537 N N . GLY C 1 200 ? 38.42400 9.36800 43.13900 1.000 48.25837 180 GLY D N 1
ATOM 6538 C CA . GLY C 1 200 ? 38.08700 10.27800 42.05800 1.000 46.27915 180 GLY D CA 1
ATOM 6539 C C . GLY C 1 200 ? 36.62000 10.31300 41.70400 1.000 59.47817 180 GLY D C 1
ATOM 6540 O O . GLY C 1 200 ? 36.21200 11.17800 40.92200 1.000 55.48961 180 GLY D O 1
ATOM 6541 N N . HIS C 1 201 ? 35.82200 9.38900 42.24100 1.000 46.98037 181 HIS D N 1
ATOM 6542 C CA . HIS C 1 201 ? 34.37900 9.41900 42.06000 1.000 55.19479 181 HIS D CA 1
ATOM 6543 C C . HIS C 1 201 ? 33.71000 10.29600 43.09900 1.000 53.34169 181 HIS D C 1
ATOM 6544 O O . HIS C 1 201 ? 32.50500 10.16200 43.33300 1.000 59.34626 181 HIS D O 1
ATOM 6551 N N . ASP C 1 202 ? 34.48800 11.18600 43.71800 1.000 58.10826 182 ASP D N 1
ATOM 6552 C CA . ASP C 1 202 ? 34.01000 12.16700 44.68900 1.000 62.16564 182 ASP D CA 1
ATOM 6553 C C . ASP C 1 202 ? 33.14500 11.47500 45.74200 1.000 56.04343 182 ASP D C 1
ATOM 6554 O O . ASP C 1 202 ? 31.98900 11.82800 45.99000 1.000 63.77636 182 ASP D O 1
ATOM 6559 N N . ILE C 1 203 ? 33.68100 10.45700 46.29600 1.000 60.36089 183 ILE D N 1
ATOM 6560 C CA . ILE C 1 203 ? 33.12300 9.92800 47.52300 1.000 46.64519 183 ILE D CA 1
ATOM 6561 C C . ILE C 1 203 ? 33.80300 10.71900 48.62000 1.000 61.83698 183 ILE D C 1
ATOM 6562 O O . ILE C 1 203 ? 34.96900 11.11500 48.48600 1.000 71.44802 183 ILE D O 1
ATOM 6567 N N . ASP C 1 204 ? 33.09700 11.03500 49.67800 1.000 57.09792 184 ASP D N 1
ATOM 6568 C CA . ASP C 1 204 ? 33.82800 11.70400 50.74700 1.000 51.45935 184 ASP D CA 1
ATOM 6569 C C . ASP C 1 204 ? 34.52400 10.63000 51.56600 1.000 48.02936 184 ASP D C 1
ATOM 6570 O O . ASP C 1 204 ? 33.95600 10.06900 52.50000 1.000 49.77073 184 ASP D O 1
ATOM 6575 N N . HIS C 1 205 ? 35.76700 10.31200 51.19000 1.000 48.27134 185 HIS D N 1
ATOM 6576 C CA . HIS C 1 205 ? 36.44900 9.18400 51.82800 1.000 48.87837 185 HIS D CA 1
ATOM 6577 C C . HIS C 1 205 ? 36.70700 9.43900 53.31000 1.000 45.66093 185 HIS D C 1
ATOM 6578 O O . HIS C 1 205 ? 36.71100 8.49900 54.11500 1.000 47.12493 185 HIS D O 1
ATOM 6585 N N . ASN C 1 206 ? 36.90500 10.69600 53.70300 1.000 50.41917 186 ASN D N 1
ATOM 6586 C CA . ASN C 1 206 ? 37.17800 10.94000 55.11700 1.000 48.41658 186 ASN D CA 1
ATOM 6587 C C . ASN C 1 206 ? 35.95400 10.63700 55.95000 1.000 47.91699 186 ASN D C 1
ATOM 6588 O O . ASN C 1 206 ? 36.04100 9.97100 56.99100 1.000 47.00388 186 ASN D O 1
ATOM 6593 N N . ALA C 1 207 ? 34.80100 11.14400 55.50700 1.000 51.05334 187 ALA D N 1
ATOM 6594 C CA . ALA C 1 207 ? 33.55600 10.93300 56.23100 1.000 50.41657 187 ALA D CA 1
ATOM 6595 C C . ALA C 1 207 ? 33.21800 9.46300 56.30100 1.000 51.11325 187 ALA D C 1
ATOM 6596 O O . ALA C 1 207 ? 32.66800 8.99900 57.30600 1.000 48.56353 187 ALA D O 1
ATOM 6598 N N . LEU C 1 208 ? 33.52300 8.70800 55.23200 1.000 51.34240 188 LEU D N 1
ATOM 6599 C CA . LEU C 1 208 ? 33.34300 7.26500 55.27500 1.000 49.27026 188 LEU D CA 1
ATOM 6600 C C . LEU C 1 208 ? 34.29000 6.62200 56.28400 1.000 49.63815 188 LEU D C 1
ATOM 6601 O O . LEU C 1 208 ? 33.89400 5.72500 57.03500 1.000 46.72882 188 LEU D O 1
ATOM 6606 N N . LEU C 1 209 ? 35.56400 7.02200 56.26800 1.000 47.76014 189 LEU D N 1
ATOM 6607 C CA . LEU C 1 209 ? 36.53200 6.39800 57.16600 1.000 48.98501 189 LEU D CA 1
ATOM 6608 C C . LEU C 1 209 ? 36.21200 6.72800 58.62300 1.000 48.89490 189 LEU D C 1
ATOM 6609 O O . LEU C 1 209 ? 36.24000 5.83900 59.48600 1.000 50.00723 189 LEU D O 1
ATOM 6614 N N . ASN C 1 210 ? 35.84400 7.98400 58.89500 1.000 49.02074 190 ASN D N 1
ATOM 6615 C CA . ASN C 1 210 ? 35.40400 8.37100 60.23500 1.000 52.72210 190 ASN D CA 1
ATOM 6616 C C . ASN C 1 210 ? 34.22300 7.52600 60.69000 1.000 52.28905 190 ASN D C 1
ATOM 6617 O O . ASN C 1 210 ? 34.17900 7.06800 61.83300 1.000 47.49143 190 ASN D O 1
ATOM 6622 N N . LYS C 1 211 ? 33.27000 7.25300 59.79900 1.000 54.25404 191 LYS D N 1
ATOM 6623 C CA . LYS C 1 211 ? 32.14300 6.43700 60.24700 1.000 52.80997 191 LYS D CA 1
ATOM 6624 C C . LYS C 1 211 ? 32.56400 4.99800 60.55400 1.000 54.58710 191 LYS D C 1
ATOM 6625 O O . LYS C 1 211 ? 32.05000 4.39000 61.49900 1.000 50.70569 191 LYS D O 1
ATOM 6631 N N . MET C 1 212 ? 33.53400 4.45400 59.81600 1.000 50.41158 192 MET D N 1
ATOM 6632 C CA . MET C 1 212 ? 33.98400 3.08300 60.04600 1.000 53.30354 192 MET D CA 1
ATOM 6633 C C . MET C 1 212 ? 34.84500 2.91100 61.29900 1.000 55.38082 192 MET D C 1
ATOM 6634 O O . MET C 1 212 ? 34.83300 1.82700 61.89700 1.000 50.81467 192 MET D O 1
ATOM 6639 N N . MET C 1 213 ? 35.62900 3.93400 61.66000 1.000 53.35037 193 MET D N 1
ATOM 6640 C CA . MET C 1 213 ? 36.57600 3.91300 62.78400 1.000 54.80312 193 MET D CA 1
ATOM 6641 C C . MET C 1 213 ? 35.97900 4.41900 64.08700 1.000 56.08643 193 MET D C 1
ATOM 6642 O O . MET C 1 213 ? 36.63400 4.30100 65.12700 1.000 57.67187 193 MET D O 1
ATOM 6647 N N . GLU C 1 214 ? 34.77800 5.01100 64.03900 1.000 54.19973 194 GLU D N 1
ATOM 6648 C CA . GLU C 1 214 ? 34.07900 5.47500 65.23500 1.000 57.27754 194 GLU D CA 1
ATOM 6649 C C . GLU C 1 214 ? 34.21100 4.45600 66.36700 1.000 66.58175 194 GLU D C 1
ATOM 6650 O O . GLU C 1 214 ? 34.14000 3.24000 66.14700 1.000 57.24788 194 GLU D O 1
ATOM 6656 N N . LYS C 1 215 ? 34.44700 4.96900 67.58000 1.000 56.43417 195 LYS D N 1
ATOM 6657 C CA . LYS C 1 215 ? 34.68900 4.15100 68.76600 1.000 58.67618 195 LYS D CA 1
ATOM 6658 C C . LYS C 1 215 ? 33.84200 4.63500 69.93500 1.000 60.68455 195 LYS D C 1
ATOM 6659 O O . LYS C 1 215 ? 33.63300 5.83600 70.11100 1.000 58.71543 195 LYS D O 1
ATOM 6665 N N . ASP C 1 216 ? 33.38600 3.68700 70.74000 1.000 65.16001 196 ASP D N 1
ATOM 6666 C CA . ASP C 1 216 ? 32.59200 3.99200 71.92500 1.000 67.77947 196 ASP D CA 1
ATOM 6667 C C . ASP C 1 216 ? 33.50400 4.50200 73.03800 1.000 65.07682 196 ASP D C 1
ATOM 6668 O O . ASP C 1 216 ? 34.48900 3.83900 73.37900 1.000 67.50958 196 ASP D O 1
ATOM 6673 N N . PRO C 1 217 ? 33.22200 5.67500 73.61200 1.000 65.81370 197 PRO D N 1
ATOM 6674 C CA . PRO C 1 217 ? 34.15800 6.25000 74.58600 1.000 61.92584 197 PRO D CA 1
ATOM 6675 C C . PRO C 1 217 ? 34.14100 5.54800 75.92800 1.000 65.93103 197 PRO D C 1
ATOM 6676 O O . PRO C 1 217 ? 35.03300 5.81000 76.73300 1.000 65.75254 197 PRO D O 1
ATOM 6680 N N . LYS C 1 218 ? 33.16200 4.67400 76.18100 1.000 68.89920 198 LYS D N 1
ATOM 6681 C CA . LYS C 1 218 ? 33.02800 3.99300 77.47100 1.000 67.75232 198 LYS D CA 1
ATOM 6682 C C . LYS C 1 218 ? 34.16500 3.01500 77.72700 1.000 68.88028 198 LYS D C 1
ATOM 6683 O O . LYS C 1 218 ? 34.48800 2.72800 78.89000 1.000 75.97217 198 LYS D O 1
ATOM 6689 N N . MET C 1 219 ? 34.76900 2.49700 76.66600 1.000 67.62048 199 MET D N 1
ATOM 6690 C CA . MET C 1 219 ? 35.81800 1.50600 76.78600 1.000 65.40860 199 MET D CA 1
ATOM 6691 C C . MET C 1 219 ? 37.20300 2.12300 76.91700 1.000 66.20727 199 MET D C 1
ATOM 6692 O O . MET C 1 219 ? 38.15600 1.40000 77.21700 1.000 65.70185 199 MET D O 1
ATOM 6697 N N . LEU C 1 220 ? 37.33600 3.42300 76.69900 1.000 63.27639 200 LEU D N 1
ATOM 6698 C CA . LEU C 1 220 ? 38.64100 4.06600 76.64400 1.000 58.38295 200 LEU D CA 1
ATOM 6699 C C . LEU C 1 220 ? 39.33100 4.12900 78.00900 1.000 64.94902 200 LEU D C 1
ATOM 6700 O O . LEU C 1 220 ? 40.56700 4.07300 78.06700 1.000 65.47764 200 LEU D O 1
ATOM 6705 N N . PRO C 1 221 ? 38.58900 4.29800 79.11300 1.000 66.00647 201 PRO D N 1
ATOM 6706 C CA . PRO C 1 221 ? 39.23900 4.26700 80.43400 1.000 63.94741 201 PRO D CA 1
ATOM 6707 C C . PRO C 1 221 ? 40.04900 3.00600 80.70700 1.000 57.68436 201 PRO D C 1
ATOM 6708 O O . PRO C 1 221 ? 41.15500 3.09100 81.24900 1.000 65.84807 201 PRO D O 1
ATOM 6712 N N . PHE C 1 222 ? 39.52500 1.83300 80.35200 1.000 64.20363 202 PHE D N 1
ATOM 6713 C CA . PHE C 1 222 ? 40.26400 0.59800 80.59100 1.000 58.68517 202 PHE D CA 1
ATOM 6714 C C . PHE C 1 222 ? 41.51000 0.52200 79.71800 1.000 58.27661 202 PHE D C 1
ATOM 6715 O O . PHE C 1 222 ? 42.53900 -0.02400 80.13300 1.000 58.91342 202 PHE D O 1
ATOM 6723 N N . GLN C 1 223 ? 41.43400 1.04600 78.49000 1.000 61.25079 203 GLN D N 1
ATOM 6724 C CA . GLN C 1 223 ? 42.61200 1.05000 77.62700 1.000 62.12434 203 GLN D CA 1
ATOM 6725 C C . GLN C 1 223 ? 43.70400 1.89600 78.24400 1.000 59.62086 203 GLN D C 1
ATOM 6726 O O . GLN C 1 223 ? 44.89700 1.62100 78.05700 1.000 57.25043 203 GLN D O 1
ATOM 6732 N N . GLY C 1 224 ? 43.30300 2.95900 78.94600 1.000 58.22944 204 GLY D N 1
ATOM 6733 C CA . GLY C 1 224 ? 44.26200 3.76600 79.67500 1.000 60.79571 204 GLY D CA 1
ATOM 6734 C C . GLY C 1 224 ? 44.88500 3.01400 80.82700 1.000 53.96280 204 GLY D C 1
ATOM 6735 O O . GLY C 1 224 ? 46.06800 3.19200 81.11900 1.000 53.42012 204 GLY D O 1
ATOM 6736 N N . TYR C 1 225 ? 44.10300 2.14800 81.48300 1.000 59.41012 205 TYR D N 1
ATOM 6737 C CA . TYR C 1 225 ? 44.67600 1.27800 82.51400 1.000 61.97337 205 TYR D CA 1
ATOM 6738 C C . TYR C 1 225 ? 45.75400 0.38700 81.91600 1.000 58.25445 205 TYR D C 1
ATOM 6739 O O . TYR C 1 225 ? 46.89200 0.36500 82.40300 1.000 62.68208 205 TYR D O 1
ATOM 6748 N N . VAL C 1 226 ? 45.40500 -0.34900 80.84100 1.000 58.32291 206 VAL D N 1
ATOM 6749 C CA . VAL C 1 226 ? 46.35700 -1.20300 80.13800 1.000 54.01961 206 VAL D CA 1
ATOM 6750 C C . VAL C 1 226 ? 47.62900 -0.43800 79.81500 1.000 52.75613 206 VAL D C 1
ATOM 6751 O O . VAL C 1 226 ? 48.74700 -0.93500 80.00600 1.000 56.56527 206 VAL D O 1
ATOM 6755 N N . LEU C 1 227 ? 47.48400 0.79500 79.33400 1.000 52.09401 207 LEU D N 1
ATOM 6756 C CA . LEU C 1 227 ? 48.65600 1.56600 78.94800 1.000 52.36680 207 LEU D CA 1
ATOM 6757 C C . LEU C 1 227 ? 49.47300 2.01500 80.17100 1.000 60.84725 207 LEU D C 1
ATOM 6758 O O . LEU C 1 227 ? 50.63300 2.43400 80.03400 1.000 59.49539 207 LEU D O 1
ATOM 6763 N N . GLN C 1 228 ? 48.89100 1.96100 81.36400 1.000 53.58308 208 GLN D N 1
ATOM 6764 C CA . GLN C 1 228 ? 49.58700 2.42700 82.56500 1.000 64.65146 208 GLN D CA 1
ATOM 6765 C C . GLN C 1 228 ? 50.09800 1.28800 83.43300 1.000 64.08949 208 GLN D C 1
ATOM 6766 O O . GLN C 1 228 ? 50.84200 1.54000 84.39700 1.000 63.75431 208 GLN D O 1
ATOM 6772 N N . HIS C 1 229 ? 49.73300 0.04500 83.09800 1.000 65.84333 209 HIS D N 1
ATOM 6773 C CA . HIS C 1 229 ? 49.99900 -1.10800 83.94600 1.000 58.17967 209 HIS D CA 1
ATOM 6774 C C . HIS C 1 229 ? 50.56100 -2.26800 83.13500 1.000 64.25440 209 HIS D C 1
ATOM 6775 O O . HIS C 1 229 ? 50.52200 -3.41500 83.59600 1.000 71.98118 209 HIS D O 1
ATOM 6782 N N . PHE C 1 230 ? 51.06800 -1.99600 81.93300 1.000 61.06834 210 PHE D N 1
ATOM 6783 C CA . PHE C 1 230 ? 51.84500 -2.98700 81.20300 1.000 60.34890 210 PHE D CA 1
ATOM 6784 C C . PHE C 1 230 ? 53.26500 -3.01300 81.75200 1.000 65.34963 210 PHE D C 1
ATOM 6785 O O . PHE C 1 230 ? 53.80200 -1.98600 82.17400 1.000 59.96582 210 PHE D O 1
ATOM 6793 N N . GLU C 1 231 ? 53.89300 -4.19200 81.69900 1.000 62.56357 211 GLU D N 1
ATOM 6794 C CA . GLU C 1 231 ? 55.24300 -4.40200 82.24000 1.000 61.71759 211 GLU D CA 1
ATOM 6795 C C . GLU C 1 231 ? 56.15800 -4.96000 81.15200 1.000 58.96842 211 GLU D C 1
ATOM 6796 O O . GLU C 1 231 ? 56.12900 -6.16400 80.86600 1.000 62.26385 211 GLU D O 1
ATOM 6802 N N . LEU C 1 232 ? 56.96100 -4.08600 80.55500 1.000 59.61698 212 LEU D N 1
ATOM 6803 C CA . LEU C 1 232 ? 57.91000 -4.46800 79.52000 1.000 58.09743 212 LEU D CA 1
ATOM 6804 C C . LEU C 1 232 ? 59.22200 -4.86700 80.15100 1.000 58.28087 212 LEU D C 1
ATOM 6805 O O . LEU C 1 232 ? 59.70000 -4.20300 81.08000 1.000 65.91025 212 LEU D O 1
ATOM 6810 N N . MET C 1 233 ? 59.81900 -5.93400 79.64800 1.000 54.66874 213 MET D N 1
ATOM 6811 C CA . MET C 1 233 ? 61.12900 -6.31700 80.16100 1.000 62.80286 213 MET D CA 1
ATOM 6812 C C . MET C 1 233 ? 62.18900 -6.02200 79.11100 1.000 63.93556 213 MET D C 1
ATOM 6813 O O . MET C 1 233 ? 61.89700 -5.86700 77.91500 1.000 56.51592 213 MET D O 1
ATOM 6818 N N . ASP C 1 234 ? 63.43100 -5.94200 79.58100 1.000 64.80670 214 ASP D N 1
ATOM 6819 C CA . ASP C 1 234 ? 64.53600 -5.69900 78.66900 1.000 66.60202 214 ASP D CA 1
ATOM 6820 C C . ASP C 1 234 ? 64.73100 -6.80800 77.65700 1.000 66.47989 214 ASP D C 1
ATOM 6821 O O . ASP C 1 234 ? 65.49000 -6.60800 76.70200 1.000 65.53115 214 ASP D O 1
ATOM 6826 N N . ASP C 1 235 ? 64.11700 -7.97500 77.85300 1.000 63.24777 215 ASP D N 1
ATOM 6827 C CA . ASP C 1 235 ? 64.26300 -9.06200 76.88800 1.000 65.52736 215 ASP D CA 1
ATOM 6828 C C . ASP C 1 235 ? 63.23600 -9.00500 75.76000 1.000 61.92096 215 ASP D C 1
ATOM 6829 O O . ASP C 1 235 ? 63.30700 -9.81700 74.83000 1.000 66.36325 215 ASP D O 1
ATOM 6834 N N . GLY C 1 236 ? 62.32900 -8.02900 75.79000 1.000 62.15810 216 GLY D N 1
ATOM 6835 C CA . GLY C 1 236 ? 61.26400 -7.93400 74.81100 1.000 64.98613 216 GLY D CA 1
ATOM 6836 C C . GLY C 1 236 ? 59.96600 -8.59200 75.22500 1.000 60.51808 216 GLY D C 1
ATOM 6837 O O . GLY C 1 236 ? 59.01800 -8.62500 74.42000 1.000 55.68589 216 GLY D O 1
ATOM 6838 N N . PHE C 1 237 ? 59.88900 -9.12500 76.44700 1.000 54.55172 217 PHE D N 1
ATOM 6839 C CA . PHE C 1 237 ? 58.65500 -9.71800 76.93600 1.000 53.33522 217 PHE D CA 1
ATOM 6840 C C . PHE C 1 237 ? 57.80300 -8.64700 77.59300 1.000 56.74391 217 PHE D C 1
ATOM 6841 O O . PHE C 1 237 ? 58.31300 -7.67700 78.16700 1.000 55.16382 217 PHE D O 1
ATOM 6849 N N . CYS C 1 238 ? 56.49200 -8.83200 77.52400 1.000 53.20038 218 CYS D N 1
ATOM 6850 C CA . CYS C 1 238 ? 55.60800 -7.83400 78.10000 1.000 52.71049 218 CYS D CA 1
ATOM 6851 C C . CYS C 1 238 ? 54.37400 -8.56000 78.58000 1.000 53.53829 218 CYS D C 1
ATOM 6852 O O . CYS C 1 238 ? 53.95200 -9.54900 77.98000 1.000 54.51134 218 CYS D O 1
ATOM 6855 N N . GLN C 1 239 ? 53.79500 -8.06800 79.65900 1.000 57.27421 219 GLN D N 1
ATOM 6856 C CA . GLN C 1 239 ? 52.63400 -8.72300 80.22800 1.000 56.49798 219 GLN D CA 1
ATOM 6857 C C . GLN C 1 239 ? 51.69800 -7.66100 80.76400 1.000 54.73281 219 GLN D C 1
ATOM 6858 O O . GLN C 1 239 ? 52.13400 -6.61200 81.25100 1.000 53.65614 219 GLN D O 1
ATOM 6864 N N . VAL C 1 240 ? 50.41200 -7.94900 80.64400 1.000 52.98637 220 VAL D N 1
ATOM 6865 C CA . VAL C 1 240 ? 49.34400 -7.14300 81.20700 1.000 51.80656 220 VAL D CA 1
ATOM 6866 C C . VAL C 1 240 ? 48.49200 -8.09600 82.00800 1.000 57.59851 220 VAL D C 1
ATOM 6867 O O . VAL C 1 240 ? 47.90600 -9.02100 81.44400 1.000 54.63129 220 VAL D O 1
ATOM 6871 N N . LYS C 1 241 ? 48.42900 -7.89200 83.31500 1.000 57.03010 221 LYS D N 1
ATOM 6872 C CA . LYS C 1 241 ? 47.62100 -8.73000 84.17700 1.000 55.74161 221 LYS D CA 1
ATOM 6873 C C . LYS C 1 241 ? 46.39700 -7.92100 84.59900 1.000 65.27250 221 LYS D C 1
ATOM 6874 O O . LYS C 1 241 ? 46.53400 -6.82400 85.15400 1.000 64.42948 221 LYS D O 1
ATOM 6880 N N . ILE C 1 242 ? 45.20500 -8.44800 84.31700 1.000 59.86634 222 ILE D N 1
ATOM 6881 C CA . ILE C 1 242 ? 43.94800 -7.80500 84.68700 1.000 63.28139 222 ILE D CA 1
ATOM 6882 C C . ILE C 1 242 ? 43.31400 -8.61300 85.80800 1.000 65.71571 222 ILE D C 1
ATOM 6883 O O . ILE C 1 242 ? 42.83600 -9.72800 85.57500 1.000 60.20691 222 ILE D O 1
ATOM 6888 N N . THR C 1 243 ? 43.29400 -8.05400 87.02300 1.000 62.23812 223 THR D N 1
ATOM 6889 C CA . THR C 1 243 ? 42.67800 -8.74300 88.15000 1.000 64.35959 223 THR D CA 1
ATOM 6890 C C . THR C 1 243 ? 41.15900 -8.63000 88.09300 1.000 69.82694 223 THR D C 1
ATOM 6891 O O . THR C 1 243 ? 40.59600 -7.82700 87.34500 1.000 68.65653 223 THR D O 1
ATOM 6895 N N . GLU C 1 244 ? 40.48400 -9.45100 88.90100 1.000 69.38860 224 GLU D N 1
ATOM 6896 C CA . GLU C 1 244 ? 39.02500 -9.37100 88.93600 1.000 70.65531 224 GLU D CA 1
ATOM 6897 C C . GLU C 1 244 ? 38.56400 -8.03700 89.51700 1.000 73.73640 224 GLU D C 1
ATOM 6898 O O . GLU C 1 244 ? 37.48500 -7.54000 89.16400 1.000 76.07525 224 GLU D O 1
ATOM 6904 N N . ASP C 1 245 ? 39.38000 -7.44200 90.39800 1.000 74.13211 225 ASP D N 1
ATOM 6905 C CA . ASP C 1 245 ? 39.06900 -6.13100 90.96300 1.000 72.50954 225 ASP D CA 1
ATOM 6906 C C . ASP C 1 245 ? 38.98800 -5.07200 89.87200 1.000 74.46328 225 ASP D C 1
ATOM 6907 O O . ASP C 1 245 ? 38.08800 -4.22200 89.88400 1.000 72.89336 225 ASP D O 1
ATOM 6912 N N . VAL C 1 246 ? 39.92400 -5.11400 88.91900 1.000 77.89386 226 VAL D N 1
ATOM 6913 C CA . VAL C 1 246 ? 39.98100 -4.12100 87.85200 1.000 71.17210 226 VAL D CA 1
ATOM 6914 C C . VAL C 1 246 ? 38.77500 -4.25300 86.93400 1.000 68.40325 226 VAL D C 1
ATOM 6915 O O . VAL C 1 246 ? 38.21900 -3.25300 86.45900 1.000 74.50095 226 VAL D O 1
ATOM 6919 N N . LEU C 1 247 ? 38.34900 -5.48700 86.67000 1.000 70.38382 227 LEU D N 1
ATOM 6920 C CA . LEU C 1 247 ? 37.14300 -5.70200 85.87700 1.000 70.81621 227 LEU D CA 1
ATOM 6921 C C . LEU C 1 247 ? 35.93900 -5.02600 86.51200 1.000 71.49342 227 LEU D C 1
ATOM 6922 O O . LEU C 1 247 ? 35.06000 -4.51700 85.80400 1.000 75.24534 227 LEU D O 1
ATOM 6927 N N . GLU C 1 248 ? 35.88800 -5.01100 87.84500 1.000 71.75714 228 GLU D N 1
ATOM 6928 C CA . GLU C 1 248 ? 34.78500 -4.37900 88.55800 1.000 71.17517 228 GLU D CA 1
ATOM 6929 C C . GLU C 1 248 ? 34.99000 -2.87300 88.63000 1.000 69.49491 228 GLU D C 1
ATOM 6930 O O . GLU C 1 248 ? 34.04400 -2.10700 88.43000 1.000 80.06568 228 GLU D O 1
ATOM 6936 N N . GLN C 1 249 ? 36.23600 -2.44600 88.86800 1.000 73.33476 229 GLN D N 1
ATOM 6937 C CA . GLN C 1 249 ? 36.57500 -1.02500 88.95000 1.000 70.14225 229 GLN D CA 1
ATOM 6938 C C . GLN C 1 249 ? 36.19000 -0.26600 87.68400 1.000 75.94932 229 GLN D C 1
ATOM 6939 O O . GLN C 1 249 ? 35.69300 0.86800 87.75300 1.000 82.33896 229 GLN D O 1
ATOM 6945 N N . PHE C 1 250 ? 36.44900 -0.86600 86.52200 1.000 73.73393 230 PHE D N 1
ATOM 6946 C CA . PHE C 1 250 ? 36.13400 -0.19600 85.23400 1.000 69.62855 230 PHE D CA 1
ATOM 6947 C C . PHE C 1 250 ? 34.80300 -0.72100 84.70400 1.000 70.56192 230 PHE D C 1
ATOM 6948 O O . PHE C 1 250 ? 34.41500 -0.32400 83.59600 1.000 78.10975 230 PHE D O 1
ATOM 6956 N N . GLY C 1 251 ? 34.13000 -1.57300 85.47700 1.000 74.26307 231 GLY D N 1
ATOM 6957 C CA . GLY C 1 251 ? 32.82000 -2.11600 85.07200 1.000 70.07784 231 GLY D CA 1
ATOM 6958 C C . GLY C 1 251 ? 32.85200 -2.73900 83.68900 1.000 77.32901 231 GLY D C 1
ATOM 6959 O O . GLY C 1 251 ? 32.02300 -2.35100 82.84900 1.000 76.94721 231 GLY D O 1
ATOM 6960 N N . ILE C 1 252 ? 33.77200 -3.67400 83.46500 1.000 72.16674 232 ILE D N 1
ATOM 6961 C CA . ILE C 1 252 ? 33.88500 -4.34200 82.13700 1.000 72.74801 232 ILE D CA 1
ATOM 6962 C C . ILE C 1 252 ? 33.80900 -5.85500 82.31100 1.000 70.13875 232 ILE D C 1
ATOM 6963 O O . ILE C 1 252 ? 34.01200 -6.33900 83.43500 1.000 79.27582 232 ILE D O 1
ATOM 6968 N N . GLN C 1 253 ? 33.52100 -6.56800 81.23100 1.000 70.50591 233 GLN D N 1
ATOM 6969 C CA . GLN C 1 253 ? 33.37400 -8.01900 81.26700 1.000 74.26720 233 GLN D CA 1
ATOM 6970 C C . GLN C 1 253 ? 34.63000 -8.68700 80.71100 1.000 70.70640 233 GLN D C 1
ATOM 6971 O O . GLN C 1 253 ? 35.33700 -8.08700 79.89200 1.000 72.87171 233 GLN D O 1
ATOM 6977 N N . PRO C 1 254 ? 34.96900 -9.91500 81.13900 1.000 74.07121 234 PRO D N 1
ATOM 6978 C CA . PRO C 1 254 ? 36.28100 -10.47100 80.74100 1.000 72.15012 234 PRO D CA 1
ATOM 6979 C C . PRO C 1 254 ? 36.43100 -10.55200 79.23800 1.000 68.58533 234 PRO D C 1
ATOM 6980 O O . PRO C 1 254 ? 37.48800 -10.20000 78.70100 1.000 72.80737 234 PRO D O 1
ATOM 6984 N N . ASN C 1 255 ? 35.37000 -10.97700 78.55000 1.000 73.84122 235 ASN D N 1
ATOM 6985 C CA . ASN C 1 255 ? 35.33300 -10.95900 77.09000 1.000 69.62657 235 ASN D CA 1
ATOM 6986 C C . ASN C 1 255 ? 35.71900 -9.59100 76.53300 1.000 73.49084 235 ASN D C 1
ATOM 6987 O O . ASN C 1 255 ? 36.48800 -9.49700 75.56500 1.000 80.69362 235 ASN D O 1
ATOM 6992 N N . GLU C 1 256 ? 35.19000 -8.51300 77.12800 1.000 70.56421 236 GLU D N 1
ATOM 6993 C CA . GLU C 1 256 ? 35.50300 -7.17300 76.63600 1.000 70.04730 236 GLU D CA 1
ATOM 6994 C C . GLU C 1 256 ? 36.94400 -6.80600 76.93800 1.000 63.15839 236 GLU D C 1
ATOM 6995 O O . GLU C 1 256 ? 37.60400 -6.15400 76.11900 1.000 62.23787 236 GLU D O 1
ATOM 7001 N N . ALA C 1 257 ? 37.44600 -7.22400 78.11200 1.000 67.04357 237 ALA D N 1
ATOM 7002 C CA . ALA C 1 257 ? 38.81800 -6.89300 78.50800 1.000 65.56362 237 ALA D CA 1
ATOM 7003 C C . ALA C 1 257 ? 39.83800 -7.55200 77.58700 1.000 60.55780 237 ALA D C 1
ATOM 7004 O O . ALA C 1 257 ? 40.89400 -6.96600 77.29700 1.000 61.19726 237 ALA D O 1
ATOM 7006 N N . SER C 1 258 ? 39.52800 -8.76600 77.11800 1.000 68.05261 238 SER D N 1
ATOM 7007 C CA . SER C 1 258 ? 40.42800 -9.54100 76.25900 1.000 67.72695 238 SER D CA 1
ATOM 7008 C C . SER C 1 258 ? 40.62800 -8.91800 74.88800 1.000 61.29075 238 SER D C 1
ATOM 7009 O O . SER C 1 258 ? 41.62900 -9.23200 74.23100 1.000 59.32129 238 SER D O 1
ATOM 7012 N N . GLN C 1 259 ? 39.69000 -8.08000 74.43900 1.000 63.71368 239 GLN D N 1
ATOM 7013 C CA . GLN C 1 259 ? 39.76800 -7.40500 73.14500 1.000 61.30671 239 GLN D CA 1
ATOM 7014 C C . GLN C 1 259 ? 40.83600 -6.32200 73.10100 1.000 60.50939 239 GLN D C 1
ATOM 7015 O O . GLN C 1 259 ? 41.02300 -5.71200 72.05000 1.000 61.38031 239 GLN D O 1
ATOM 7021 N N . PHE C 1 260 ? 41.51300 -6.03900 74.21600 1.000 53.08609 240 PHE D N 1
ATOM 7022 C CA . PHE C 1 260 ? 42.57800 -5.03800 74.26500 1.000 51.79103 240 PHE D CA 1
ATOM 7023 C C . PHE C 1 260 ? 43.96000 -5.66200 74.18800 1.000 58.80207 240 PHE D C 1
ATOM 7024 O O . PHE C 1 260 ? 44.95900 -5.05200 74.59500 1.000 52.62067 240 PHE D O 1
ATOM 7032 N N . VAL C 1 261 ? 44.02400 -6.87400 73.64800 1.000 51.82562 241 VAL D N 1
ATOM 7033 C CA . VAL C 1 261 ? 45.25200 -7.65600 73.65700 1.000 56.41404 241 VAL D CA 1
ATOM 7034 C C . VAL C 1 261 ? 46.37700 -6.96000 72.89900 1.000 52.50037 241 VAL D C 1
ATOM 7035 O O . VAL C 1 261 ? 47.54900 -7.07000 73.28500 1.000 51.51068 241 VAL D O 1
ATOM 7039 N N . ASN C 1 262 ? 46.06300 -6.24500 71.81300 1.000 51.74403 242 ASN D N 1
ATOM 7040 C CA . ASN C 1 262 ? 47.09400 -5.61200 70.99300 1.000 51.18294 242 ASN D CA 1
ATOM 7041 C C . ASN C 1 262 ? 47.26300 -4.13100 71.26900 1.000 52.42109 242 ASN D C 1
ATOM 7042 O O . ASN C 1 262 ? 48.01100 -3.46100 70.55500 1.000 52.14707 242 ASN D O 1
ATOM 7047 N N . THR C 1 263 ? 46.66400 -3.62500 72.34700 1.000 56.59052 243 THR D N 1
ATOM 7048 C CA . THR C 1 263 ? 46.81900 -2.20700 72.65800 1.000 58.72521 243 THR D CA 1
ATOM 7049 C C . THR C 1 263 ? 48.28900 -1.79500 72.73600 1.000 58.24276 243 THR D C 1
ATOM 7050 O O . THR C 1 263 ? 48.63500 -0.67000 72.36100 1.000 51.14346 243 THR D O 1
ATOM 7054 N N . ILE C 1 264 ? 49.17300 -2.69800 73.16400 1.000 57.72900 244 ILE D N 1
ATOM 7055 C CA . ILE C 1 264 ? 50.57900 -2.36800 73.36600 1.000 51.21986 244 ILE D CA 1
ATOM 7056 C C . ILE C 1 264 ? 51.45500 -2.86600 72.21600 1.000 56.46141 244 ILE D C 1
ATOM 7057 O O . ILE C 1 264 ? 52.68900 -2.76500 72.29800 1.000 52.61160 244 ILE D O 1
ATOM 7062 N N . ALA C 1 265 ? 50.84400 -3.33200 71.10700 1.000 58.28640 245 ALA D N 1
ATOM 7063 C CA . ALA C 1 265 ? 51.56900 -4.06000 70.05800 1.000 51.73603 245 ALA D CA 1
ATOM 7064 C C . ALA C 1 265 ? 52.56100 -3.19600 69.29400 1.000 50.38612 245 ALA D C 1
ATOM 7065 O O . ALA C 1 265 ? 53.42000 -3.73300 68.58900 1.000 57.04586 245 ALA D O 1
ATOM 7067 N N . ASP C 1 266 ? 52.52500 -1.88600 69.46500 1.000 50.28888 246 ASP D N 1
ATOM 7068 C CA . ASP C 1 266 ? 53.44300 -1.00900 68.76100 1.000 56.55001 246 ASP D CA 1
ATOM 7069 C C . ASP C 1 266 ? 54.64300 -0.55700 69.60200 1.000 52.87517 246 ASP D C 1
ATOM 7070 O O . ASP C 1 266 ? 55.50000 0.16700 69.08800 1.000 52.50749 246 ASP D O 1
ATOM 7075 N N . ILE C 1 267 ? 54.75400 -1.00800 70.86000 1.000 60.38165 247 ILE D N 1
ATOM 7076 C CA . ILE C 1 267 ? 55.92400 -0.69200 71.68600 1.000 52.99666 247 ILE D CA 1
ATOM 7077 C C . ILE C 1 267 ? 57.22000 -1.05800 70.97200 1.000 57.72413 247 ILE D C 1
ATOM 7078 O O . ILE C 1 267 ? 57.37900 -2.18700 70.48400 1.000 56.60331 247 ILE D O 1
ATOM 7083 N N . LYS C 1 268 ? 58.16100 -0.10400 70.91300 1.000 55.19728 248 LYS D N 1
ATOM 7084 C CA . LYS C 1 268 ? 59.48400 -0.39000 70.35600 1.000 61.67483 248 LYS D CA 1
ATOM 7085 C C . LYS C 1 268 ? 60.19300 -1.47300 71.17500 1.000 57.87869 248 LYS D C 1
ATOM 7086 O O . LYS C 1 268 ? 60.21200 -1.42000 72.41100 1.000 57.26548 248 LYS D O 1
ATOM 7092 N N . GLY C 1 269 ? 60.74100 -2.47800 70.47900 1.000 65.61926 249 GLY D N 1
ATOM 7093 C CA . GLY C 1 269 ? 61.41900 -3.59700 71.10300 1.000 65.27962 249 GLY D CA 1
ATOM 7094 C C . GLY C 1 269 ? 60.53500 -4.77300 71.47900 1.000 62.88749 249 GLY D C 1
ATOM 7095 O O . GLY C 1 269 ? 61.06200 -5.81000 71.91700 1.000 69.20661 249 GLY D O 1
ATOM 7096 N N . LEU C 1 270 ? 59.21600 -4.64500 71.33200 1.000 58.27863 250 LEU D N 1
ATOM 7097 C CA . LEU C 1 270 ? 58.30800 -5.72600 71.67900 1.000 56.52821 250 LEU D CA 1
ATOM 7098 C C . LEU C 1 270 ? 58.57800 -6.96400 70.83400 1.000 57.76557 250 LEU D C 1
ATOM 7099 O O . LEU C 1 270 ? 58.72800 -6.88000 69.61400 1.000 58.17101 250 LEU D O 1
ATOM 7104 N N . LYS C 1 271 ? 58.62100 -8.11800 71.49800 1.000 55.11836 251 LYS D N 1
ATOM 7105 C CA . LYS C 1 271 ? 58.87500 -9.39100 70.83100 1.000 56.05514 251 LYS D CA 1
ATOM 7106 C C . LYS C 1 271 ? 57.76500 -10.38900 71.14100 1.000 50.74424 251 LYS D C 1
ATOM 7107 O O . LYS C 1 271 ? 57.16300 -10.98100 70.23300 1.000 51.60440 251 LYS D O 1
ATOM 7113 N N . ILE C 1 272 ? 57.49800 -10.59900 72.42700 1.000 55.94519 252 ILE D N 1
ATOM 7114 C CA . ILE C 1 272 ? 56.45300 -11.51900 72.86400 1.000 53.98309 252 ILE D CA 1
ATOM 7115 C C . ILE C 1 272 ? 55.64000 -10.82700 73.93600 1.000 54.82752 252 ILE D C 1
ATOM 7116 O O . ILE C 1 272 ? 56.20300 -10.09700 74.75300 1.000 51.80842 252 ILE D O 1
ATOM 7121 N N . TRP C 1 273 ? 54.31300 -11.03400 73.93100 1.000 53.03535 253 TRP D N 1
ATOM 7122 C CA . TRP C 1 273 ? 53.51700 -10.49600 75.02800 1.000 57.59964 253 TRP D CA 1
ATOM 7123 C C . TRP C 1 273 ? 52.33000 -11.39600 75.34600 1.000 55.55528 253 TRP D C 1
ATOM 7124 O O . TRP C 1 273 ? 51.94700 -12.27900 74.57200 1.000 52.58663 253 TRP D O 1
ATOM 7135 N N . VAL C 1 274 ? 51.80500 -11.21400 76.55600 1.000 53.02075 254 VAL D N 1
ATOM 7136 C CA . VAL C 1 274 ? 50.69100 -11.99900 77.06700 1.000 57.47691 254 VAL D CA 1
ATOM 7137 C C . VAL C 1 274 ? 49.72600 -11.04600 77.75000 1.000 53.32263 254 VAL D C 1
ATOM 7138 O O . VAL C 1 274 ? 50.14000 -10.04600 78.35200 1.000 56.83724 254 VAL D O 1
ATOM 7142 N N . PHE C 1 275 ? 48.43900 -11.35900 77.65700 1.000 51.76580 255 PHE D N 1
ATOM 7143 C CA . PHE C 1 275 ? 47.38200 -10.52000 78.20700 1.000 52.44357 255 PHE D CA 1
ATOM 7144 C C . PHE C 1 275 ? 46.49600 -11.45000 79.00800 1.000 53.59746 255 PHE D C 1
ATOM 7145 O O . PHE C 1 275 ? 45.89000 -12.36600 78.44200 1.000 53.38597 255 PHE D O 1
ATOM 7153 N N . ALA C 1 276 ? 46.46500 -11.25700 80.32600 1.000 53.79759 256 ALA D N 1
ATOM 7154 C CA . ALA C 1 276 ? 45.88900 -12.22600 81.24500 1.000 55.83472 256 ALA D CA 1
ATOM 7155 C C . ALA C 1 276 ? 44.74500 -11.60700 82.02900 1.000 61.17825 256 ALA D C 1
ATOM 7156 O O . ALA C 1 276 ? 44.92000 -10.55500 82.65100 1.000 57.90985 256 ALA D O 1
ATOM 7158 N N . VAL C 1 277 ? 43.59300 -12.28200 82.03200 1.000 66.18978 257 VAL D N 1
ATOM 7159 C CA . VAL C 1 277 ? 42.37500 -11.76800 82.65000 1.000 67.33646 257 VAL D CA 1
ATOM 7160 C C . VAL C 1 277 ? 41.84500 -12.81500 83.61500 1.000 67.96884 257 VAL D C 1
ATOM 7161 O O . VAL C 1 277 ? 41.62000 -13.96400 83.21800 1.000 64.22393 257 VAL D O 1
ATOM 7165 N N . ASP C 1 278 ? 41.62000 -12.42100 84.86900 1.000 61.09713 258 ASP D N 1
ATOM 7166 C CA . ASP C 1 278 ? 41.05200 -13.34100 85.85100 1.000 66.35950 258 ASP D CA 1
ATOM 7167 C C . ASP C 1 278 ? 39.53500 -13.39700 85.70500 1.000 66.13030 258 ASP D C 1
ATOM 7168 O O . ASP C 1 278 ? 38.82900 -12.47100 86.11400 1.000 70.96694 258 ASP D O 1
ATOM 7173 N N . GLU C 1 279 ? 39.03500 -14.49100 85.12800 1.000 66.85444 259 GLU D N 1
ATOM 7174 C CA . GLU C 1 279 ? 37.61000 -14.71900 84.92500 1.000 66.99644 259 GLU D CA 1
ATOM 7175 C C . GLU C 1 279 ? 36.92800 -15.39300 86.12700 1.000 69.57353 259 GLU D C 1
ATOM 7176 O O . GLU C 1 279 ? 35.82700 -15.94200 85.97600 1.000 78.73315 259 GLU D O 1
ATOM 7182 N N . GLY C 1 280 ? 37.55400 -15.37400 87.30300 1.000 72.39013 260 GLY D N 1
ATOM 7183 C CA . GLY C 1 280 ? 36.98900 -16.04000 88.46500 1.000 72.10143 260 GLY D CA 1
ATOM 7184 C C . GLY C 1 280 ? 37.38300 -17.50100 88.56900 1.000 75.29083 260 GLY D C 1
ATOM 7185 O O . GLY C 1 280 ? 38.20600 -17.86400 89.42200 1.000 71.94185 260 GLY D O 1
ATOM 7186 N N . ASN C 1 281 ? 36.80700 -18.35100 87.70800 1.000 68.42351 261 ASN D N 1
ATOM 7187 C CA . ASN C 1 281 ? 37.15500 -19.77400 87.72600 1.000 74.19964 261 ASN D CA 1
ATOM 7188 C C . ASN C 1 281 ? 38.57600 -20.01900 87.22600 1.000 75.02021 261 ASN D C 1
ATOM 7189 O O . ASN C 1 281 ? 39.20800 -21.01700 87.60700 1.000 66.74777 261 ASN D O 1
ATOM 7194 N N . GLU C 1 282 ? 39.09800 -19.12300 86.38700 1.000 73.04711 262 GLU D N 1
ATOM 7195 C CA . GLU C 1 282 ? 40.37100 -19.34400 85.71200 1.000 63.90915 262 GLU D CA 1
ATOM 7196 C C . GLU C 1 282 ? 40.96000 -17.99100 85.34700 1.000 65.93963 262 GLU D C 1
ATOM 7197 O O . GLU C 1 282 ? 40.32500 -16.94600 85.52200 1.000 66.25390 262 GLU D O 1
ATOM 7203 N N . ILE C 1 283 ? 42.17600 -18.02700 84.80800 1.000 63.85981 263 ILE D N 1
ATOM 7204 C CA . ILE C 1 283 ? 42.84300 -16.84900 84.25500 1.000 61.11340 263 ILE D CA 1
ATOM 7205 C C . ILE C 1 283 ? 43.09700 -17.14100 82.79000 1.000 66.85389 263 ILE D C 1
ATOM 7206 O O . ILE C 1 283 ? 43.87200 -18.05400 82.45600 1.000 61.76942 263 ILE D O 1
ATOM 7211 N N . ARG C 1 284 ? 42.42400 -16.38800 81.91800 1.000 63.02916 264 ARG D N 1
ATOM 7212 C CA . ARG C 1 284 ? 42.49800 -16.58900 80.47500 1.000 61.93336 264 ARG D CA 1
ATOM 7213 C C . ARG C 1 284 ? 43.60800 -15.71700 79.91300 1.000 58.72363 264 ARG D C 1
ATOM 7214 O O . ARG C 1 284 ? 43.54700 -14.48300 80.01500 1.000 61.52516 264 ARG D O 1
ATOM 7222 N N . CYS C 1 285 ? 44.61100 -16.35900 79.32300 1.000 56.47053 265 CYS D N 1
ATOM 7223 C CA . CYS C 1 285 ? 45.78500 -15.70400 78.76500 1.000 51.61523 265 CYS D CA 1
ATOM 7224 C C . CYS C 1 285 ? 45.72700 -15.73300 77.24500 1.000 51.10106 265 CYS D C 1
ATOM 7225 O O . CYS C 1 285 ? 45.49200 -16.79300 76.64700 1.000 56.88237 265 CYS D O 1
ATOM 7228 N N . ARG C 1 286 ? 46.01300 -14.59700 76.62800 1.000 52.97196 266 ARG D N 1
ATOM 7229 C CA . ARG C 1 286 ? 46.16200 -14.51100 75.18700 1.000 53.27367 266 ARG D CA 1
ATOM 7230 C C . ARG C 1 286 ? 47.64300 -14.29700 74.91000 1.000 52.46356 266 ARG D C 1
ATOM 7231 O O . ARG C 1 286 ? 48.21400 -13.27400 75.31600 1.000 51.42610 266 ARG D O 1
ATOM 7239 N N . LEU C 1 287 ? 48.25700 -15.23900 74.19500 1.000 49.52624 267 LEU D N 1
ATOM 7240 C CA . LEU C 1 287 ? 49.69200 -15.20100 73.92900 1.000 50.10389 267 LEU D CA 1
ATOM 7241 C C . LEU C 1 287 ? 49.96500 -14.59700 72.55700 1.000 50.57617 267 LEU D C 1
ATOM 7242 O O . LEU C 1 287 ? 49.27200 -14.91000 71.58700 1.000 50.73218 267 LEU D O 1
ATOM 7247 N N . ARG C 1 288 ? 50.99900 -13.75400 72.46300 1.000 50.06420 268 ARG D N 1
ATOM 7248 C CA . ARG C 1 288 ? 51.27800 -13.03100 71.22400 1.000 52.43391 268 ARG D CA 1
ATOM 7249 C C . ARG C 1 288 ? 52.77600 -12.89400 70.99700 1.000 51.34823 268 ARG D C 1
ATOM 7250 O O . ARG C 1 288 ? 53.53600 -12.60800 71.93000 1.000 52.56698 268 ARG D O 1
ATOM 7258 N N . SER C 1 289 ? 53.18900 -13.06900 69.74500 1.000 51.90797 269 SER D N 1
ATOM 7259 C CA . SER C 1 289 ? 54.57300 -12.87200 69.33700 1.000 53.73691 269 SER D CA 1
ATOM 7260 C C . SER C 1 289 ? 54.65000 -12.07800 68.02700 1.000 58.06963 269 SER D C 1
ATOM 7261 O O . SER C 1 289 ? 53.70800 -12.05800 67.22700 1.000 51.74195 269 SER D O 1
ATOM 7264 N N . LYS C 1 290 ? 55.81400 -11.45600 67.81500 1.000 56.25427 270 LYS D N 1
ATOM 7265 C CA . LYS C 1 290 ? 56.18100 -10.74400 66.59800 1.000 54.09740 270 LYS D CA 1
ATOM 7266 C C . LYS C 1 290 ? 57.05900 -11.63300 65.72800 1.000 58.26614 270 LYS D C 1
ATOM 7267 O O . LYS C 1 290 ? 57.75100 -12.53100 66.22700 1.000 54.67291 270 LYS D O 1
ATOM 7273 N N . GLY C 1 291 ? 57.01900 -11.37900 64.41600 1.000 63.20888 271 GLY D N 1
ATOM 7274 C CA . GLY C 1 291 ? 57.92600 -12.05100 63.49100 1.000 56.06257 271 GLY D CA 1
ATOM 7275 C C . GLY C 1 291 ? 57.78800 -13.55700 63.51600 1.000 63.46489 271 GLY D C 1
ATOM 7276 O O . GLY C 1 291 ? 56.68300 -14.09900 63.66200 1.000 62.49827 271 GLY D O 1
ATOM 7277 N N . GLN C 1 292 ? 58.92800 -14.24900 63.39000 1.000 55.37293 272 GLN D N 1
ATOM 7278 C CA . GLN C 1 292 ? 58.95400 -15.70400 63.28700 1.000 65.80559 272 GLN D CA 1
ATOM 7279 C C . GLN C 1 292 ? 59.15900 -16.37600 64.64100 1.000 64.73771 272 GLN D C 1
ATOM 7280 O O . GLN C 1 292 ? 59.56900 -17.54500 64.69900 1.000 71.81035 272 GLN D O 1
ATOM 7286 N N . LEU C 1 293 ? 58.89100 -15.65300 65.73100 1.000 59.57390 273 LEU D N 1
ATOM 7287 C CA . LEU C 1 293 ? 58.92000 -16.24200 67.05900 1.000 54.32400 273 LEU D CA 1
ATOM 7288 C C . LEU C 1 293 ? 57.65400 -17.06400 67.27700 1.000 57.83303 273 LEU D C 1
ATOM 7289 O O . LEU C 1 293 ? 56.55400 -16.64400 66.89700 1.000 52.51171 273 LEU D O 1
ATOM 7294 N N . ILE C 1 294 ? 57.81600 -18.24400 67.88100 1.000 55.71449 274 ILE D N 1
ATOM 7295 C CA . ILE C 1 294 ? 56.73400 -19.21200 68.04500 1.000 60.69313 274 ILE D CA 1
ATOM 7296 C C . ILE C 1 294 ? 56.35400 -19.32900 69.51400 1.000 53.16017 274 ILE D C 1
ATOM 7297 O O . ILE C 1 294 ? 57.22100 -19.54100 70.37300 1.000 55.99420 274 ILE D O 1
ATOM 7302 N N . ILE C 1 295 ? 55.05400 -19.22800 69.80100 1.000 51.46378 275 ILE D N 1
ATOM 7303 C CA . ILE C 1 295 ? 54.62000 -19.39100 71.18100 1.000 52.38796 275 ILE D CA 1
ATOM 7304 C C . ILE C 1 295 ? 53.50300 -20.40600 71.32300 1.000 50.60186 275 ILE D C 1
ATOM 7305 O O . ILE C 1 295 ? 53.09800 -20.73600 72.44400 1.000 52.09075 275 ILE D O 1
ATOM 7310 N N . ASN C 1 296 ? 53.00900 -20.95900 70.20900 1.000 49.59412 276 ASN D N 1
ATOM 7311 C CA . ASN C 1 296 ? 51.97500 -21.96200 70.36900 1.000 53.35959 276 ASN D CA 1
ATOM 7312 C C . ASN C 1 296 ? 52.49400 -23.24700 71.02200 1.000 50.47420 276 ASN D C 1
ATOM 7313 O O . ASN C 1 296 ? 51.70900 -23.94800 71.65300 1.000 50.55359 276 ASN D O 1
ATOM 7318 N N . ASP C 1 297 ? 53.79500 -23.54800 70.93600 1.000 49.81674 277 ASP D N 1
ATOM 7319 C CA . ASP C 1 297 ? 54.30800 -24.74200 71.60800 1.000 50.75986 277 ASP D CA 1
ATOM 7320 C C . ASP C 1 297 ? 54.24100 -24.58300 73.12300 1.000 55.79052 277 ASP D C 1
ATOM 7321 O O . ASP C 1 297 ? 53.83100 -25.51300 73.84000 1.000 55.15827 277 ASP D O 1
ATOM 7326 N N . ILE C 1 298 ? 54.65200 -23.41300 73.63000 1.000 50.27761 278 ILE D N 1
ATOM 7327 C CA . ILE C 1 298 ? 54.48600 -23.11800 75.05100 1.000 51.24024 278 ILE D CA 1
ATOM 7328 C C . ILE C 1 298 ? 53.02000 -23.22300 75.43100 1.000 52.50433 278 ILE D C 1
ATOM 7329 O O . ILE C 1 298 ? 52.66200 -23.85200 76.44400 1.000 51.73467 278 ILE D O 1
ATOM 7334 N N . ALA C 1 299 ? 52.14900 -22.59700 74.63200 1.000 50.45330 279 ALA D N 1
ATOM 7335 C CA . ALA C 1 299 ? 50.71900 -22.68100 74.88600 1.000 51.43627 279 ALA D CA 1
ATOM 7336 C C . ALA C 1 299 ? 50.27200 -24.12700 75.02700 1.000 50.63697 279 ALA D C 1
ATOM 7337 O O . ALA C 1 299 ? 49.54100 -24.47200 75.96400 1.000 51.10878 279 ALA D O 1
ATOM 7339 N N . GLN C 1 300 ? 50.66800 -24.98800 74.07700 1.000 48.61509 280 GLN D N 1
ATOM 7340 C CA . GLN C 1 300 ? 50.26900 -26.39200 74.13900 1.000 50.32477 280 GLN D CA 1
ATOM 7341 C C . GLN C 1 300 ? 50.80400 -27.04800 75.41300 1.000 52.52552 280 GLN D C 1
ATOM 7342 O O . GLN C 1 300 ? 50.15700 -27.93300 75.98700 1.000 51.13420 280 GLN D O 1
ATOM 7348 N N . ASP C 1 301 ? 51.99100 -26.63700 75.85200 1.000 52.04507 281 ASP D N 1
ATOM 7349 C CA . ASP C 1 301 ? 52.59100 -27.26600 77.03600 1.000 55.05586 281 ASP D CA 1
ATOM 7350 C C . ASP C 1 301 ? 51.71900 -27.07000 78.26300 1.000 57.47575 281 ASP D C 1
ATOM 7351 O O . ASP C 1 301 ? 51.62000 -27.97100 79.11200 1.000 65.60685 281 ASP D O 1
ATOM 7356 N N . PHE C 1 302 ? 51.07500 -25.90300 78.37300 1.000 50.96317 282 PHE D N 1
ATOM 7357 C CA . PHE C 1 302 ? 50.24100 -25.58400 79.51900 1.000 49.92062 282 PHE D CA 1
ATOM 7358 C C . PHE C 1 302 ? 48.76400 -25.91600 79.31200 1.000 54.66488 282 PHE D C 1
ATOM 7359 O O . PHE C 1 302 ? 47.92800 -25.48600 80.11000 1.000 58.96943 282 PHE D O 1
ATOM 7367 N N . GLY C 1 303 ? 48.42700 -26.70700 78.28600 1.000 55.29044 283 GLY D N 1
ATOM 7368 C CA . GLY C 1 303 ? 47.07000 -27.17600 78.08800 1.000 51.43257 283 GLY D CA 1
ATOM 7369 C C . GLY C 1 303 ? 46.24800 -26.34800 77.11300 1.000 57.81780 283 GLY D C 1
ATOM 7370 O O . GLY C 1 303 ? 45.05800 -26.63400 76.94000 1.000 53.36611 283 GLY D O 1
ATOM 7371 N N . GLY C 1 304 ? 46.84700 -25.33600 76.48700 1.000 52.85970 284 GLY D N 1
ATOM 7372 C CA . GLY C 1 304 ? 46.17400 -24.48000 75.51500 1.000 52.18359 284 GLY D CA 1
ATOM 7373 C C . GLY C 1 304 ? 46.53100 -24.78600 74.07300 1.000 53.69073 284 GLY D C 1
ATOM 7374 O O . GLY C 1 304 ? 46.80600 -25.94900 73.72900 1.000 48.91860 284 GLY D O 1
ATOM 7375 N N . GLY C 1 305 ? 46.45600 -23.77100 73.20600 1.000 54.72706 285 GLY D N 1
ATOM 7376 C CA . GLY C 1 305 ? 46.94900 -23.92100 71.85300 1.000 50.21612 285 GLY D CA 1
ATOM 7377 C C . GLY C 1 305 ? 46.55900 -22.72800 70.99800 1.000 49.84626 285 GLY D C 1
ATOM 7378 O O . GLY C 1 305 ? 46.05500 -21.71700 71.50500 1.000 52.03374 285 GLY D O 1
ATOM 7379 N N . GLY C 1 306 ? 46.80400 -22.87200 69.69300 1.000 49.21543 286 GLY D N 1
ATOM 7380 C CA . GLY C 1 306 ? 46.55300 -21.83800 68.71500 1.000 49.30299 286 GLY D CA 1
ATOM 7381 C C . GLY C 1 306 ? 47.64800 -21.77800 67.67300 1.000 49.24555 286 GLY D C 1
ATOM 7382 O O . GLY C 1 306 ? 48.35100 -22.75500 67.42000 1.000 53.34629 286 GLY D O 1
ATOM 7383 N N . HIS C 1 307 ? 47.75000 -20.53700 66.98600 1.000 54.04578 287 HIS D N 1
ATOM 7384 C CA . HIS C 1 307 ? 48.66800 -20.23100 65.89900 1.000 54.91063 287 HIS D CA 1
ATOM 7385 C C . HIS C 1 307 ? 49.99200 -19.76600 66.48900 1.000 53.33885 287 HIS D C 1
ATOM 7386 O O . HIS C 1 307 ? 50.02500 -19.25800 67.61200 1.000 52.33614 287 HIS D O 1
ATOM 7393 N N . PRO C 1 308 ? 51.09000 -20.01400 65.77600 1.000 53.43862 288 PRO D N 1
ATOM 7394 C CA . PRO C 1 308 ? 52.41500 -19.69300 66.31200 1.000 48.13767 288 PRO D CA 1
ATOM 7395 C C . PRO C 1 308 ? 52.55100 -18.28200 66.88000 1.000 53.72452 288 PRO D C 1
ATOM 7396 O O . PRO C 1 308 ? 53.32700 -18.09400 67.81900 1.000 55.15350 288 PRO D O 1
ATOM 7400 N N . ASN C 1 309 ? 51.85400 -17.28500 66.31600 1.000 50.34401 289 ASN D N 1
ATOM 7401 C CA . ASN C 1 309 ? 51.94800 -15.88300 66.75600 1.000 48.40383 289 ASN D CA 1
ATOM 7402 C C . ASN C 1 309 ? 50.77100 -15.46100 67.62800 1.000 48.44137 289 ASN D C 1
ATOM 7403 O O . ASN C 1 309 ? 50.79900 -14.35400 68.20600 1.000 48.26000 289 ASN D O 1
ATOM 7408 N N . ALA C 1 310 ? 49.76100 -16.33000 67.77400 1.000 48.96390 290 ALA D N 1
ATOM 7409 C CA . ALA C 1 310 ? 48.49200 -15.98300 68.42400 1.000 50.68601 290 ALA D CA 1
ATOM 7410 C C . ALA C 1 310 ? 47.88600 -17.26200 69.00500 1.000 52.49353 290 ALA D C 1
ATOM 7411 O O . ALA C 1 310 ? 47.30000 -18.07700 68.26700 1.000 50.78802 290 ALA D O 1
ATOM 7413 N N . SER C 1 311 ? 47.98600 -17.40900 70.32900 1.000 49.37928 291 SER D N 1
ATOM 7414 C CA . SER C 1 311 ? 47.54900 -18.61400 71.02200 1.000 48.63505 291 SER D CA 1
ATOM 7415 C C . SER C 1 311 ? 46.86200 -18.25100 72.32700 1.000 49.12181 291 SER D C 1
ATOM 7416 O O . SER C 1 311 ? 46.95500 -17.12100 72.80400 1.000 49.24171 291 SER D O 1
ATOM 7419 N N . GLY C 1 312 ? 46.15800 -19.22900 72.89200 1.000 55.25652 292 GLY D N 1
ATOM 7420 C CA . GLY C 1 312 ? 45.44600 -19.03700 74.14900 1.000 52.12243 292 GLY D CA 1
ATOM 7421 C C . GLY C 1 312 ? 45.74000 -20.16000 75.12100 1.000 53.48782 292 GLY D C 1
ATOM 7422 O O . GLY C 1 312 ? 45.90700 -21.31500 74.72100 1.000 57.05668 292 GLY D O 1
ATOM 7423 N N . VAL C 1 313 ? 45.80800 -19.81300 76.40700 1.000 52.92063 293 VAL D N 1
ATOM 7424 C CA . VAL C 1 313 ? 45.95500 -20.79400 77.48400 1.000 53.26071 293 VAL D CA 1
ATOM 7425 C C . VAL C 1 313 ? 45.15900 -20.31200 78.68300 1.000 55.21106 293 VAL D C 1
ATOM 7426 O O . VAL C 1 313 ? 45.02100 -19.10600 78.91600 1.000 59.64371 293 VAL D O 1
ATOM 7430 N N . SER C 1 314 ? 44.65100 -21.26600 79.45900 1.000 58.23610 294 SER D N 1
ATOM 7431 C CA . SER C 1 314 ? 43.99800 -20.95900 80.72700 1.000 55.58644 294 SER D CA 1
ATOM 7432 C C . SER C 1 314 ? 44.81700 -21.55300 81.86600 1.000 61.19227 294 SER D C 1
ATOM 7433 O O . SER C 1 314 ? 45.09000 -22.76200 81.87900 1.000 59.92927 294 SER D O 1
ATOM 7436 N N . VAL C 1 315 ? 45.20200 -20.70600 82.81600 1.000 53.58038 295 VAL D N 1
ATOM 7437 C CA . VAL C 1 315 ? 45.88600 -21.16800 84.00400 1.000 55.00066 295 VAL D CA 1
ATOM 7438 C C . VAL C 1 315 ? 44.91300 -21.09200 85.16800 1.000 59.87409 295 VAL D C 1
ATOM 7439 O O . VAL C 1 315 ? 43.91800 -20.34700 85.14100 1.000 57.05251 295 VAL D O 1
ATOM 7443 N N . ASP C 1 316 ? 45.22100 -21.87300 86.22000 1.000 60.42269 296 ASP D N 1
ATOM 7444 C CA . ASP C 1 316 ? 44.40000 -21.92900 87.42500 1.000 63.26741 296 ASP D CA 1
ATOM 7445 C C . ASP C 1 316 ? 44.81300 -20.91100 88.49600 1.000 61.81951 296 ASP D C 1
ATOM 7446 O O . ASP C 1 316 ? 44.04100 -20.68900 89.43800 1.000 65.18709 296 ASP D O 1
ATOM 7451 N N . SER C 1 317 ? 45.98100 -20.26400 88.36900 1.000 59.83782 297 SER D N 1
ATOM 7452 C CA . SER C 1 317 ? 46.48400 -19.41200 89.44500 1.000 57.38073 297 SER D CA 1
ATOM 7453 C C . SER C 1 317 ? 47.53800 -18.43400 88.93300 1.000 54.39807 297 SER D C 1
ATOM 7454 O O . SER C 1 317 ? 48.26000 -18.70200 87.96900 1.000 55.69161 297 SER D O 1
ATOM 7457 N N . TRP C 1 318 ? 47.66500 -17.30100 89.62700 1.000 56.40600 298 TRP D N 1
ATOM 7458 C CA . TRP C 1 318 ? 48.69900 -16.36000 89.21000 1.000 60.84604 298 TRP D CA 1
ATOM 7459 C C . TRP C 1 318 ? 50.09100 -16.93100 89.41200 1.000 63.13414 298 TRP D C 1
ATOM 7460 O O . TRP C 1 318 ? 51.06200 -16.38500 88.88300 1.000 68.66306 298 TRP D O 1
ATOM 7471 N N . ASP C 1 319 ? 50.20000 -18.03100 90.15200 1.000 65.85792 299 ASP D N 1
ATOM 7472 C CA . ASP C 1 319 ? 51.47900 -18.71200 90.31200 1.000 67.11363 299 ASP D CA 1
ATOM 7473 C C . ASP C 1 319 ? 51.82800 -19.49600 89.05600 1.000 58.68989 299 ASP D C 1
ATOM 7474 O O . ASP C 1 319 ? 52.97300 -19.45700 88.58300 1.000 57.75941 299 ASP D O 1
ATOM 7479 N N . GLU C 1 320 ? 50.84700 -20.23400 88.52000 1.000 63.51444 300 GLU D N 1
ATOM 7480 C CA . GLU C 1 320 ? 51.00600 -20.87600 87.21700 1.000 56.61800 300 GLU D CA 1
ATOM 7481 C C . GLU C 1 320 ? 51.38300 -19.85300 86.14200 1.000 58.99338 300 GLU D C 1
ATOM 7482 O O . GLU C 1 320 ? 52.32900 -20.07200 85.36900 1.000 52.27702 300 GLU D O 1
ATOM 7488 N N . PHE C 1 321 ? 50.70200 -18.69800 86.12800 1.000 59.37019 301 PHE D N 1
ATOM 7489 C CA . PHE C 1 321 ? 51.01700 -17.65100 85.14800 1.000 61.60102 301 PHE D CA 1
ATOM 7490 C C . PHE C 1 321 ? 52.49200 -17.26800 85.18300 1.000 58.63407 301 PHE D C 1
ATOM 7491 O O . PHE C 1 321 ? 53.08900 -16.94500 84.14300 1.000 56.92895 301 PHE D O 1
ATOM 7499 N N . GLU C 1 322 ? 53.10700 -17.28600 86.37100 1.000 55.33693 302 GLU D N 1
ATOM 7500 C CA . GLU C 1 322 ? 54.51000 -16.88300 86.42300 1.000 55.60621 302 GLU D CA 1
ATOM 7501 C C . GLU C 1 322 ? 55.40300 -17.92800 85.77600 1.000 57.06062 302 GLU D C 1
ATOM 7502 O O . GLU C 1 322 ? 56.40700 -17.57400 85.13900 1.000 59.36571 302 GLU D O 1
ATOM 7508 N N . GLN C 1 323 ? 55.05200 -19.20800 85.93000 1.000 54.55254 303 GLN D N 1
ATOM 7509 C CA . GLN C 1 323 ? 55.75200 -20.27800 85.21800 1.000 57.79584 303 GLN D CA 1
ATOM 7510 C C . GLN C 1 323 ? 55.46900 -20.23000 83.71600 1.000 52.44570 303 GLN D C 1
ATOM 7511 O O . GLN C 1 323 ? 56.35600 -20.51900 82.90400 1.000 52.40123 303 GLN D O 1
ATOM 7517 N N . LEU C 1 324 ? 54.24300 -19.88400 83.32500 1.000 54.59151 304 LEU D N 1
ATOM 7518 C CA . LEU C 1 324 ? 53.97300 -19.65100 81.90400 1.000 51.69837 304 LEU D CA 1
ATOM 7519 C C . LEU C 1 324 ? 54.85000 -18.53500 81.35100 1.000 56.77936 304 LEU D C 1
ATOM 7520 O O . LEU C 1 324 ? 55.42000 -18.67800 80.26800 1.000 52.92331 304 LEU D O 1
ATOM 7525 N N . ALA C 1 325 ? 55.01100 -17.44800 82.08700 1.000 51.20814 305 ALA D N 1
ATOM 7526 C CA . ALA C 1 325 ? 55.78700 -16.32700 81.52500 1.000 51.62872 305 ALA D CA 1
ATOM 7527 C C . ALA C 1 325 ? 57.25300 -16.72600 81.34300 1.000 53.70026 305 ALA D C 1
ATOM 7528 O O . ALA C 1 325 ? 57.86000 -16.30900 80.34900 1.000 56.89145 305 ALA D O 1
ATOM 7530 N N . THR C 1 326 ? 57.79100 -17.53000 82.25500 1.000 56.64768 306 THR D N 1
ATOM 7531 C CA . THR C 1 326 ? 59.22300 -17.92400 82.18300 1.000 55.30017 306 THR D CA 1
ATOM 7532 C C . THR C 1 326 ? 59.49500 -18.70500 80.88300 1.000 53.02685 306 THR D C 1
ATOM 7533 O O . THR C 1 326 ? 60.51200 -18.44300 80.25100 1.000 64.46763 306 THR D O 1
ATOM 7537 N N . ALA C 1 327 ? 58.60700 -19.61100 80.48900 1.000 61.62230 307 ALA D N 1
ATOM 7538 C CA . ALA C 1 327 ? 58.77600 -20.40700 79.25000 1.000 60.07402 307 ALA D CA 1
ATOM 7539 C C . ALA C 1 327 ? 58.65900 -19.50600 78.01400 1.000 52.38332 307 ALA D C 1
ATOM 7540 O O . ALA C 1 327 ? 59.43700 -19.66100 76.97300 1.000 63.42737 307 ALA D O 1
ATOM 7542 N N . LEU C 1 328 ? 57.72900 -18.56100 78.10100 1.000 59.28498 308 LEU D N 1
ATOM 7543 C CA . LEU C 1 328 ? 57.56800 -17.59500 76.99000 1.000 55.48260 308 LEU D CA 1
ATOM 7544 C C . LEU C 1 328 ? 58.86800 -16.80700 76.82800 1.000 56.64438 308 LEU D C 1
ATOM 7545 O O . LEU C 1 328 ? 59.22900 -16.49700 75.68900 1.000 61.51736 308 LEU D O 1
ATOM 7550 N N . ARG C 1 329 ? 59.55900 -16.55100 77.92900 1.000 61.39599 309 ARG D N 1
ATOM 7551 C CA . ARG C 1 329 ? 60.80700 -15.75900 77.85600 1.000 62.42395 309 ARG D CA 1
ATOM 7552 C C . ARG C 1 329 ? 61.96100 -16.66200 77.39900 1.000 64.77209 309 ARG D C 1
ATOM 7553 O O . ARG C 1 329 ? 62.95400 -16.12600 76.89700 1.000 70.54010 309 ARG D O 1
ATOM 7561 N N . THR C 1 330 ? 61.83000 -17.98100 77.54800 1.000 66.15261 310 THR D N 1
ATOM 7562 C CA . THR C 1 330 ? 62.88600 -18.89400 77.03300 1.000 61.21208 310 THR D CA 1
ATOM 7563 C C . THR C 1 330 ? 62.85700 -18.86500 75.50500 1.000 63.43627 310 THR D C 1
ATOM 7564 O O . THR C 1 330 ? 63.86100 -19.24400 74.89700 1.000 69.00652 310 THR D O 1
ATOM 7568 N N . LYS C 1 331 ? 61.73900 -18.43400 74.92500 1.000 64.66794 311 LYS D N 1
ATOM 7569 C CA . LYS C 1 331 ? 61.62200 -18.36000 73.44900 1.000 59.05971 311 LYS D CA 1
ATOM 7570 C C . LYS C 1 331 ? 62.22900 -17.03700 72.98300 1.000 64.87338 311 LYS D C 1
ATOM 7571 O O . LYS C 1 331 ? 62.44200 -16.88200 71.77200 1.000 71.64098 311 LYS D O 1
ATOM 7577 N N . LEU C 1 332 ? 62.50800 -16.13300 73.91900 1.000 71.59320 312 LEU D N 1
ATOM 7578 C CA . LEU C 1 332 ? 63.17200 -14.85300 73.57800 1.000 72.98757 312 LEU D CA 1
ATOM 7579 C C . LEU C 1 332 ? 64.67400 -15.09700 73.57100 1.000 71.95929 312 LEU D C 1
ATOM 7580 O O . LEU C 1 332 ? 65.32100 -14.78100 74.58800 1.000 76.34624 312 LEU D O 1
ATOM 7585 N N . ASN C 1 333 ? 65.18800 -15.66200 72.47900 1.000 84.54033 313 ASN D N 1
ATOM 7586 C CA . ASN C 1 333 ? 66.64900 -15.89400 72.34200 1.000 74.25649 313 ASN D CA 1
ATOM 7587 C C . ASN C 1 333 ? 67.13500 -16.76500 73.50400 1.000 79.50238 313 ASN D C 1
ATOM 7588 O O . ASN C 1 333 ? 66.89100 -17.98300 73.44300 1.000 84.34363 313 ASN D O 1
ATOM 7593 N N . SER D 1 11 ? -1.64900 -35.13100 -26.59300 1.000 67.14767 -9 SER B N 1
ATOM 7594 C CA . SER D 1 11 ? -2.74900 -34.21000 -27.04800 1.000 68.77929 -9 SER B CA 1
ATOM 7595 C C . SER D 1 11 ? -2.26300 -33.04800 -27.89900 1.000 68.08223 -9 SER B C 1
ATOM 7596 O O . SER D 1 11 ? -1.10300 -32.56100 -27.60800 1.000 67.27992 -9 SER B O 1
ATOM 7599 N N . SER D 1 12 ? -3.09600 -32.41400 -28.75900 1.000 66.27106 -8 SER B N 1
ATOM 7600 C CA . SER D 1 12 ? -2.61600 -31.24900 -29.53100 1.000 67.81337 -8 SER B CA 1
ATOM 7601 C C . SER D 1 12 ? -1.90200 -30.23500 -28.62900 1.000 63.13985 -8 SER B C 1
ATOM 7602 O O . SER D 1 12 ? -0.78000 -29.80800 -28.92000 1.000 68.36125 -8 SER B O 1
ATOM 7605 N N . GLU D 1 13 ? -2.56100 -29.83400 -27.54800 1.000 67.51874 -7 GLU B N 1
ATOM 7606 C CA . GLU D 1 13 ? -2.00100 -28.81500 -26.62300 1.000 61.66683 -7 GLU B CA 1
ATOM 7607 C C . GLU D 1 13 ? -0.62100 -29.24100 -26.13000 1.000 62.15278 -7 GLU B C 1
ATOM 7608 O O . GLU D 1 13 ? 0.28500 -28.40100 -26.11100 1.000 66.70822 -7 GLU B O 1
ATOM 7614 N N . ASN D 1 14 ? -0.48000 -30.50700 -25.75800 1.000 65.51742 -6 ASN B N 1
ATOM 7615 C CA . ASN D 1 14 ? 0.80700 -31.01000 -25.22200 1.000 66.08928 -6 ASN B CA 1
ATOM 7616 C C . ASN D 1 14 ? 1.86700 -30.92500 -26.31400 1.000 64.38447 -6 ASN B C 1
ATOM 7617 O O . ASN D 1 14 ? 2.96900 -30.47700 -26.00600 1.000 60.64677 -6 ASN B O 1
ATOM 7622 N N . LEU D 1 15 ? 1.52800 -31.32200 -27.53900 1.000 61.66112 -5 LEU B N 1
ATOM 7623 C CA . LEU D 1 15 ? 2.51700 -31.32400 -28.64600 1.000 57.29343 -5 LEU B CA 1
ATOM 7624 C C . LEU D 1 15 ? 3.01400 -29.89700 -28.87500 1.000 52.78910 -5 LEU B C 1
ATOM 7625 O O . LEU D 1 15 ? 4.21700 -29.72500 -29.08100 1.000 51.87136 -5 LEU B O 1
ATOM 7630 N N . TYR D 1 16 ? 2.11200 -28.92300 -28.80900 1.000 55.71436 -4 TYR B N 1
ATOM 7631 C CA . TYR D 1 16 ? 2.49000 -27.50400 -28.98800 1.000 55.27086 -4 TYR B CA 1
ATOM 7632 C C . TYR D 1 16 ? 3.46900 -27.11400 -27.88200 1.000 59.59483 -4 TYR B C 1
ATOM 7633 O O . TYR D 1 16 ? 4.44600 -26.41200 -28.16900 1.000 54.03821 -4 TYR B O 1
ATOM 7642 N N . PHE D 1 17 ? 3.20500 -27.57000 -26.65700 1.000 63.45921 -3 PHE B N 1
ATOM 7643 C CA . PHE D 1 17 ? 4.07600 -27.21600 -25.53400 1.000 64.96315 -3 PHE B CA 1
ATOM 7644 C C . PHE D 1 17 ? 5.47100 -27.77400 -25.74900 1.000 57.57506 -3 PHE B C 1
ATOM 7645 O O . PHE D 1 17 ? 6.47000 -27.09800 -25.47800 1.000 61.13300 -3 PHE B O 1
ATOM 7653 N N . GLN D 1 18 ? 5.55600 -29.00900 -26.24300 1.000 56.83254 -2 GLN B N 1
ATOM 7654 C CA . GLN D 1 18 ? 6.85400 -29.61100 -26.51700 1.000 56.81545 -2 GLN B CA 1
ATOM 7655 C C . GLN D 1 18 ? 7.60000 -28.85600 -27.60900 1.000 58.53239 -2 GLN B C 1
ATOM 7656 O O . GLN D 1 18 ? 8.82900 -28.76500 -27.56800 1.000 56.45485 -2 GLN B O 1
ATOM 7662 N N . GLY D 1 19 ? 6.88000 -28.28800 -28.57600 1.000 59.06606 -1 GLY B N 1
ATOM 7663 C CA . GLY D 1 19 ? 7.54600 -27.55600 -29.64300 1.000 56.54459 -1 GLY B CA 1
ATOM 7664 C C . GLY D 1 19 ? 8.17300 -26.26000 -29.17000 1.000 53.27961 -1 GLY B C 1
ATOM 7665 O O . GLY D 1 19 ? 9.23700 -25.86600 -29.65300 1.000 53.79420 -1 GLY B O 1
ATOM 7666 N N . HIS D 1 20 ? 7.52300 -25.58400 -28.21800 1.000 53.92623 0 HIS B N 1
ATOM 7667 C CA . HIS D 1 20 ? 8.06200 -24.34000 -27.67500 1.000 57.42879 0 HIS B CA 1
ATOM 7668 C C . HIS D 1 20 ? 9.42400 -24.54300 -27.02800 1.000 56.18212 0 HIS B C 1
ATOM 7669 O O . HIS D 1 20 ? 10.26200 -23.63600 -27.05100 1.000 53.91010 0 HIS B O 1
ATOM 7676 N N . MET D 1 21 ? 9.66800 -25.72400 -26.45700 1.000 55.14038 1 MET B N 1
ATOM 7677 C CA . MET D 1 21 ? 10.90100 -25.98600 -25.72100 1.000 52.95925 1 MET B CA 1
ATOM 7678 C C . MET D 1 21 ? 12.03700 -26.50900 -26.59100 1.000 51.84543 1 MET B C 1
ATOM 7679 O O . MET D 1 21 ? 13.19200 -26.45600 -26.15900 1.000 50.65424 1 MET B O 1
ATOM 7684 N N . ILE D 1 22 ? 11.75200 -26.97700 -27.81000 1.000 52.67875 2 ILE B N 1
ATOM 7685 C CA . ILE D 1 22 ? 12.77700 -27.65000 -28.60900 1.000 52.55031 2 ILE B CA 1
ATOM 7686 C C . ILE D 1 22 ? 13.99600 -26.76200 -28.82400 1.000 51.89803 2 ILE B C 1
ATOM 7687 O O . ILE D 1 22 ? 15.14000 -27.23200 -28.77200 1.000 51.47307 2 ILE B O 1
ATOM 7692 N N . SER D 1 23 ? 13.78100 -25.48000 -29.11600 1.000 53.98330 3 SER B N 1
ATOM 7693 C CA . SER D 1 23 ? 14.92100 -24.61000 -29.36100 1.000 51.93073 3 SER B CA 1
ATOM 7694 C C . SER D 1 23 ? 15.79500 -24.49600 -28.11600 1.000 53.94709 3 SER B C 1
ATOM 7695 O O . SER D 1 23 ? 17.02400 -24.49800 -28.21700 1.000 49.74652 3 SER B O 1
ATOM 7698 N N . THR D 1 24 ? 15.17200 -24.39900 -26.93200 1.000 49.83538 4 THR B N 1
ATOM 7699 C CA . THR D 1 24 ? 15.92700 -24.30500 -25.68000 1.000 52.93795 4 THR B CA 1
ATOM 7700 C C . THR D 1 24 ? 16.77200 -25.54700 -25.44800 1.000 50.04338 4 THR B C 1
ATOM 7701 O O . THR D 1 24 ? 17.94200 -25.44900 -25.06400 1.000 50.20821 4 THR B O 1
ATOM 7705 N N . LEU D 1 25 ? 16.18600 -26.72300 -25.67700 1.000 49.25907 5 LEU B N 1
ATOM 7706 C CA . LEU D 1 25 ? 16.90500 -27.98100 -25.49500 1.000 54.23444 5 LEU B CA 1
ATOM 7707 C C . LEU D 1 25 ? 18.19500 -27.99500 -26.30100 1.000 52.31072 5 LEU B C 1
ATOM 7708 O O . LEU D 1 25 ? 19.25400 -28.37100 -25.78700 1.000 50.63847 5 LEU B O 1
ATOM 7713 N N . ASN D 1 26 ? 18.13100 -27.53600 -27.55600 1.000 49.52195 6 ASN B N 1
ATOM 7714 C CA . ASN D 1 26 ? 19.29300 -27.59500 -28.43600 1.000 52.17210 6 ASN B CA 1
ATOM 7715 C C . ASN D 1 26 ? 20.34200 -26.55900 -28.06100 1.000 51.72350 6 ASN B C 1
ATOM 7716 O O . ASN D 1 26 ? 21.52900 -26.75900 -28.33400 1.000 50.23147 6 ASN B O 1
ATOM 7721 N N . GLU D 1 27 ? 19.93400 -25.45600 -27.43900 1.000 50.77344 7 GLU B N 1
ATOM 7722 C CA . GLU D 1 27 ? 20.91800 -24.45900 -27.03400 1.000 52.51033 7 GLU B CA 1
ATOM 7723 C C . GLU D 1 27 ? 21.65200 -24.89800 -25.77600 1.000 53.00838 7 GLU B C 1
ATOM 7724 O O . GLU D 1 27 ? 22.85700 -24.66000 -25.64000 1.000 55.89547 7 GLU B O 1
ATOM 7730 N N . ILE D 1 28 ? 20.94100 -25.55900 -24.86000 1.000 55.05052 8 ILE B N 1
ATOM 7731 C CA . ILE D 1 28 ? 21.59100 -26.12100 -23.68100 1.000 49.39065 8 ILE B CA 1
ATOM 7732 C C . ILE D 1 28 ? 22.66900 -27.10800 -24.09600 1.000 56.81994 8 ILE B C 1
ATOM 7733 O O . ILE D 1 28 ? 23.81600 -27.02000 -23.64500 1.000 49.82594 8 ILE B O 1
ATOM 7738 N N . MET D 1 29 ? 22.34300 -27.99300 -25.03900 1.000 49.79376 9 MET B N 1
ATOM 7739 C CA . MET D 1 29 ? 23.31700 -29.03900 -25.45300 1.000 51.60423 9 MET B CA 1
ATOM 7740 C C . MET D 1 29 ? 24.53300 -28.39100 -26.11800 1.000 52.21569 9 MET B C 1
ATOM 7741 O O . MET D 1 29 ? 25.65100 -28.86300 -25.88600 1.000 52.31466 9 MET B O 1
ATOM 7746 N N . LYS D 1 30 ? 24.31200 -27.35100 -26.91800 1.000 52.23658 10 LYS B N 1
ATOM 7747 C CA . LYS D 1 30 ? 25.44400 -26.65400 -27.57100 1.000 52.91113 10 LYS B CA 1
ATOM 7748 C C . LYS D 1 30 ? 26.35900 -26.10200 -26.48000 1.000 52.87367 10 LYS B C 1
ATOM 7749 O O . LYS D 1 30 ? 27.56600 -26.31400 -26.56600 1.000 53.00592 10 LYS B O 1
ATOM 7755 N N . CYS D 1 31 ? 25.77800 -25.44200 -25.48200 1.000 51.80188 11 CYS B N 1
ATOM 7756 C CA . CYS D 1 31 ? 26.61300 -24.94400 -24.38900 1.000 53.50507 11 CYS B CA 1
ATOM 7757 C C . CYS D 1 31 ? 27.38700 -26.06600 -23.72600 1.000 51.57106 11 CYS B C 1
ATOM 7758 O O . CYS D 1 31 ? 28.57000 -25.90500 -23.40400 1.000 51.50161 11 CYS B O 1
ATOM 7761 N N . ILE D 1 32 ? 26.71700 -27.19100 -23.47600 1.000 51.13440 12 ILE B N 1
ATOM 7762 C CA . ILE D 1 32 ? 27.38200 -28.35300 -22.90400 1.000 51.20430 12 ILE B CA 1
ATOM 7763 C C . ILE D 1 32 ? 28.55700 -28.76300 -23.77200 1.000 55.00521 12 ILE B C 1
ATOM 7764 O O . ILE D 1 32 ? 29.67400 -28.95700 -23.28000 1.000 52.18558 12 ILE B O 1
ATOM 7769 N N . GLU D 1 33 ? 28.31600 -28.89900 -25.08000 1.000 51.63567 13 GLU B N 1
ATOM 7770 C CA . GLU D 1 33 ? 29.37100 -29.28500 -26.00700 1.000 53.07764 13 GLU B CA 1
ATOM 7771 C C . GLU D 1 33 ? 30.50800 -28.27600 -25.99900 1.000 60.82453 13 GLU B C 1
ATOM 7772 O O . GLU D 1 33 ? 31.68600 -28.65600 -26.05300 1.000 58.56432 13 GLU B O 1
ATOM 7778 N N . ASP D 1 34 ? 30.17500 -26.98800 -25.91800 1.000 58.33038 14 ASP B N 1
ATOM 7779 C CA . ASP D 1 34 ? 31.16900 -25.92400 -25.98600 1.000 61.85867 14 ASP B CA 1
ATOM 7780 C C . ASP D 1 34 ? 32.01600 -25.79200 -24.72700 1.000 59.75786 14 ASP B C 1
ATOM 7781 O O . ASP D 1 34 ? 33.01000 -25.06100 -24.75800 1.000 59.88366 14 ASP B O 1
ATOM 7786 N N . ASN D 1 35 ? 31.67400 -26.47200 -23.63400 1.000 57.96250 15 ASN B N 1
ATOM 7787 C CA . ASN D 1 35 ? 32.37400 -26.27500 -22.36900 1.000 57.34912 15 ASN B CA 1
ATOM 7788 C C . ASN D 1 35 ? 32.93100 -27.59100 -21.86700 1.000 59.18976 15 ASN B C 1
ATOM 7789 O O . ASN D 1 35 ? 32.21600 -28.59500 -21.83700 1.000 54.63947 15 ASN B O 1
ATOM 7794 N N . ASP D 1 36 ? 34.19200 -27.57500 -21.44500 1.000 55.36717 16 ASP B N 1
ATOM 7795 C CA . ASP D 1 36 ? 34.81800 -28.77300 -20.90100 1.000 59.63837 16 ASP B CA 1
ATOM 7796 C C . ASP D 1 36 ? 34.60000 -28.92500 -19.40600 1.000 62.55098 16 ASP B C 1
ATOM 7797 O O . ASP D 1 36 ? 34.70900 -30.04400 -18.89300 1.000 57.62374 16 ASP B O 1
ATOM 7802 N N . THR D 1 37 ? 34.30300 -27.83600 -18.69800 1.000 54.00515 17 THR B N 1
ATOM 7803 C CA . THR D 1 37 ? 34.00700 -27.88300 -17.27200 1.000 55.13258 17 THR B CA 1
ATOM 7804 C C . THR D 1 37 ? 32.56200 -27.47000 -17.05100 1.000 52.82695 17 THR B C 1
ATOM 7805 O O . THR D 1 37 ? 32.16100 -26.36800 -17.43600 1.000 53.36821 17 THR B O 1
ATOM 7809 N N . ILE D 1 38 ? 31.79100 -28.35700 -16.43000 1.000 50.35883 18 ILE B N 1
ATOM 7810 C CA . ILE D 1 38 ? 30.37400 -28.14500 -16.19400 1.000 49.95334 18 ILE B CA 1
ATOM 7811 C C . ILE D 1 38 ? 30.08600 -28.46100 -14.73700 1.000 48.32945 18 ILE B C 1
ATOM 7812 O O . ILE D 1 38 ? 30.43700 -29.53900 -14.25400 1.000 48.51047 18 ILE B O 1
ATOM 7817 N N . ILE D 1 39 ? 29.43100 -27.53200 -14.05300 1.000 46.66616 19 ILE B N 1
ATOM 7818 C CA . ILE D 1 39 ? 29.14000 -27.63200 -12.63100 1.000 45.78079 19 ILE B CA 1
ATOM 7819 C C . ILE D 1 39 ? 27.63800 -27.48700 -12.44300 1.000 47.62580 19 ILE B C 1
ATOM 7820 O O . ILE D 1 39 ? 27.02600 -26.57200 -13.00700 1.000 48.21190 19 ILE B O 1
ATOM 7825 N N . ILE D 1 40 ? 27.04900 -28.38600 -11.65200 1.000 43.65412 20 ILE B N 1
ATOM 7826 C CA . ILE D 1 40 ? 25.60100 -28.47300 -11.48900 1.000 45.04428 20 ILE B CA 1
ATOM 7827 C C . ILE D 1 40 ? 25.24100 -28.24100 -10.02700 1.000 45.11170 20 ILE B C 1
ATOM 7828 O O . ILE D 1 40 ? 25.72300 -28.96000 -9.14400 1.000 45.65399 20 ILE B O 1
ATOM 7833 N N . HIS D 1 41 ? 24.37900 -27.25100 -9.78500 1.000 47.07815 21 HIS B N 1
ATOM 7834 C CA . HIS D 1 41 ? 23.83600 -26.88700 -8.48100 1.000 45.96764 21 HIS B CA 1
ATOM 7835 C C . HIS D 1 41 ? 22.36900 -27.29600 -8.39700 1.000 51.69175 21 HIS B C 1
ATOM 7836 O O . HIS D 1 41 ? 21.72600 -27.58800 -9.41300 1.000 46.05239 21 HIS B O 1
ATOM 7843 N N . ARG D 1 42 ? 21.83900 -27.26200 -7.17100 1.000 48.51738 22 ARG B N 1
ATOM 7844 C CA . ARG D 1 42 ? 20.42200 -27.48200 -6.85400 1.000 42.99898 22 ARG B CA 1
ATOM 7845 C C . ARG D 1 42 ? 20.09800 -26.57900 -5.65100 1.000 45.64373 22 ARG B C 1
ATOM 7846 O O . ARG D 1 42 ? 20.90000 -25.71200 -5.28100 1.000 51.89430 22 ARG B O 1
ATOM 7854 N N . HIS D 1 43 ? 18.91100 -26.74000 -5.04900 1.000 47.57901 23 HIS B N 1
ATOM 7855 C CA . HIS D 1 43 ? 18.41800 -25.78900 -4.03900 1.000 49.35426 23 HIS B CA 1
ATOM 7856 C C . HIS D 1 43 ? 18.83100 -26.18300 -2.60700 1.000 53.11247 23 HIS B C 1
ATOM 7857 O O . HIS D 1 43 ? 19.08500 -27.35200 -2.31000 1.000 47.37126 23 HIS B O 1
ATOM 7864 N N . VAL D 1 44 ? 18.88900 -25.17800 -1.71300 1.000 54.68051 24 VAL B N 1
ATOM 7865 C CA . VAL D 1 44 ? 19.12100 -25.47000 -0.29600 1.000 53.77218 24 VAL B CA 1
ATOM 7866 C C . VAL D 1 44 ? 17.96800 -26.28300 0.26300 1.000 49.80638 24 VAL B C 1
ATOM 7867 O O . VAL D 1 44 ? 16.82000 -26.17000 -0.18700 1.000 49.95037 24 VAL B O 1
ATOM 7871 N N . ARG D 1 45 ? 18.25600 -27.01800 1.34500 1.000 51.55680 25 ARG B N 1
ATOM 7872 C CA . ARG D 1 45 ? 17.28600 -27.92200 1.96000 1.000 51.20316 25 ARG B CA 1
ATOM 7873 C C . ARG D 1 45 ? 16.83000 -28.92500 0.91300 1.000 49.93595 25 ARG B C 1
ATOM 7874 O O . ARG D 1 45 ? 15.64000 -28.95800 0.56300 1.000 57.42445 25 ARG B O 1
ATOM 7882 N N . PRO D 1 46 ? 17.74600 -29.70900 0.35100 1.000 47.33518 26 PRO B N 1
ATOM 7883 C CA . PRO D 1 46 ? 17.41000 -30.46500 -0.86200 1.000 52.04671 26 PRO B CA 1
ATOM 7884 C C . PRO D 1 46 ? 16.47200 -31.62500 -0.58700 1.000 51.59718 26 PRO B C 1
ATOM 7885 O O . PRO D 1 46 ? 16.44500 -32.21200 0.49900 1.000 50.58961 26 PRO B O 1
ATOM 7889 N N . ASP D 1 47 ? 15.72000 -31.96500 -1.62900 1.000 49.42635 27 ASP B N 1
ATOM 7890 C CA . ASP D 1 47 ? 14.77900 -33.05900 -1.68400 1.000 43.27325 27 ASP B CA 1
ATOM 7891 C C . ASP D 1 47 ? 15.29900 -34.12100 -2.65000 1.000 45.22266 27 ASP B C 1
ATOM 7892 O O . ASP D 1 47 ? 16.34300 -33.91300 -3.28200 1.000 46.94344 27 ASP B O 1
ATOM 7897 N N . PRO D 1 48 ? 14.64000 -35.28500 -2.74700 1.000 42.51173 28 PRO B N 1
ATOM 7898 C CA . PRO D 1 48 ? 15.09400 -36.31400 -3.70600 1.000 39.38249 28 PRO B CA 1
ATOM 7899 C C . PRO D 1 48 ? 15.22600 -35.80500 -5.11300 1.000 41.34294 28 PRO B C 1
ATOM 7900 O O . PRO D 1 48 ? 16.15900 -36.17700 -5.83800 1.000 45.49270 28 PRO B O 1
ATOM 7904 N N . ASP D 1 49 ? 14.24400 -35.02600 -5.54400 1.000 36.54337 29 ASP B N 1
ATOM 7905 C CA . ASP D 1 49 ? 14.22800 -34.49800 -6.91000 1.000 40.90185 29 ASP B CA 1
ATOM 7906 C C . ASP D 1 49 ? 15.42300 -33.57700 -7.16700 1.000 39.22388 29 ASP B C 1
ATOM 7907 O O . ASP D 1 49 ? 16.01000 -33.59600 -8.25500 1.000 38.80036 29 ASP B O 1
ATOM 7912 N N . ALA D 1 50 ? 15.79700 -32.76300 -6.17300 1.000 37.17144 30 ALA B N 1
ATOM 7913 C CA . ALA D 1 50 ? 16.98700 -31.92900 -6.30800 1.000 39.49300 30 ALA B CA 1
ATOM 7914 C C . ALA D 1 50 ? 18.23200 -32.77800 -6.50400 1.000 39.19331 30 ALA B C 1
ATOM 7915 O O . ALA D 1 50 ? 19.05200 -32.49100 -7.38600 1.000 45.22293 30 ALA B O 1
ATOM 7917 N N . TYR D 1 51 ? 18.41100 -33.81100 -5.66600 1.000 40.87671 31 TYR B N 1
ATOM 7918 C CA . TYR D 1 51 ? 19.56100 -34.70500 -5.81300 1.000 37.74756 31 TYR B CA 1
ATOM 7919 C C . TYR D 1 51 ? 19.51000 -35.42700 -7.14900 1.000 41.10002 31 TYR B C 1
ATOM 7920 O O . TYR D 1 51 ? 20.50800 -35.51300 -7.87200 1.000 43.54428 31 TYR B O 1
ATOM 7929 N N . GLY D 1 52 ? 18.35700 -35.99100 -7.46600 1.000 38.00619 32 GLY B N 1
ATOM 7930 C CA . GLY D 1 52 ? 18.26400 -36.84900 -8.63300 1.000 39.76303 32 GLY B CA 1
ATOM 7931 C C . GLY D 1 52 ? 18.42000 -36.09600 -9.93700 1.000 41.79887 32 GLY B C 1
ATOM 7932 O O . GLY D 1 52 ? 18.97800 -36.62800 -10.90100 1.000 44.46143 32 GLY B O 1
ATOM 7933 N N . SER D 1 53 ? 17.90200 -34.87100 -10.01000 1.000 38.54620 33 SER B N 1
ATOM 7934 C CA . SER D 1 53 ? 18.04800 -34.14100 -11.27000 1.000 39.71886 33 SER B CA 1
ATOM 7935 C C . SER D 1 53 ? 19.50100 -33.70000 -11.46600 1.000 43.59969 33 SER B C 1
ATOM 7936 O O . SER D 1 53 ? 20.07200 -33.90700 -12.54200 1.000 41.17338 33 SER B O 1
ATOM 7939 N N . GLN D 1 54 ? 20.14200 -33.17600 -10.40000 1.000 43.37163 34 GLN B N 1
ATOM 7940 C CA . GLN D 1 54 ? 21.55600 -32.79000 -10.44300 1.000 44.95217 34 GLN B CA 1
ATOM 7941 C C . GLN D 1 54 ? 22.45400 -33.96600 -10.84100 1.000 41.20242 34 GLN B C 1
ATOM 7942 O O . GLN D 1 54 ? 23.28900 -33.85000 -11.73800 1.000 41.49763 34 GLN B O 1
ATOM 7948 N N . LEU D 1 55 ? 22.36500 -35.08700 -10.10100 1.000 41.01525 35 LEU B N 1
ATOM 7949 C CA . LEU D 1 55 ? 23.23500 -36.23800 -10.38500 1.000 41.62877 35 LEU B CA 1
ATOM 7950 C C . LEU D 1 55 ? 22.85600 -36.92600 -11.69200 1.000 42.84520 35 LEU B C 1
ATOM 7951 O O . LEU D 1 55 ? 23.73000 -37.37100 -12.44100 1.000 46.23172 35 LEU B O 1
ATOM 7956 N N . GLY D 1 56 ? 21.56200 -37.04600 -11.96900 1.000 42.26873 36 GLY B N 1
ATOM 7957 C CA . GLY D 1 56 ? 21.13800 -37.53600 -13.27600 1.000 44.01560 36 GLY B CA 1
ATOM 7958 C C . GLY D 1 56 ? 21.77300 -36.78200 -14.43100 1.000 44.21369 36 GLY B C 1
ATOM 7959 O O . GLY D 1 56 ? 22.35000 -37.38500 -15.33200 1.000 44.85695 36 GLY B O 1
ATOM 7960 N N . LEU D 1 57 ? 21.69500 -35.44400 -14.40900 1.000 42.91761 37 LEU B N 1
ATOM 7961 C CA . LEU D 1 57 ? 22.31000 -34.67100 -15.48400 1.000 43.01358 37 LEU B CA 1
ATOM 7962 C C . LEU D 1 57 ? 23.82100 -34.83400 -15.49000 1.000 44.37140 37 LEU B C 1
ATOM 7963 O O . LEU D 1 57 ? 24.42200 -34.98400 -16.55200 1.000 46.12812 37 LEU B O 1
ATOM 7968 N N . LYS D 1 58 ? 24.45100 -34.82300 -14.31100 1.000 43.31664 38 LYS B N 1
ATOM 7969 C CA . LYS D 1 58 ? 25.89000 -35.04800 -14.24200 1.000 43.93014 38 LYS B CA 1
ATOM 7970 C C . LYS D 1 58 ? 26.27600 -36.34900 -14.92900 1.000 45.45238 38 LYS B C 1
ATOM 7971 O O . LYS D 1 58 ? 27.14300 -36.36200 -15.80800 1.000 47.29009 38 LYS B O 1
ATOM 7977 N N . TYR D 1 59 ? 25.63100 -37.45400 -14.54000 1.000 44.86430 39 TYR B N 1
ATOM 7978 C CA . TYR D 1 59 ? 26.01200 -38.76800 -15.05800 1.000 47.50900 39 TYR B CA 1
ATOM 7979 C C . TYR D 1 59 ? 25.70000 -38.87800 -16.54300 1.000 46.36653 39 TYR B C 1
ATOM 7980 O O . TYR D 1 59 ? 26.43900 -39.52200 -17.29400 1.000 48.57890 39 TYR B O 1
ATOM 7989 N N . TYR D 1 60 ? 24.62300 -38.23100 -16.98400 1.000 45.52346 40 TYR B N 1
ATOM 7990 C CA . TYR D 1 60 ? 24.31100 -38.19900 -18.40400 1.000 48.38554 40 TYR B CA 1
ATOM 7991 C C . TYR D 1 60 ? 25.42000 -37.50500 -19.18300 1.000 49.12968 40 TYR B C 1
ATOM 7992 O O . TYR D 1 60 ? 25.94500 -38.05300 -20.15900 1.000 49.85717 40 TYR B O 1
ATOM 8001 N N . ILE D 1 61 ? 25.82500 -36.31200 -18.74200 1.000 47.86365 41 ILE B N 1
ATOM 8002 C CA . ILE D 1 61 ? 26.90500 -35.61500 -19.43600 1.000 48.88864 41 ILE B CA 1
ATOM 8003 C C . ILE D 1 61 ? 28.19100 -36.42900 -19.39900 1.000 52.19997 41 ILE B C 1
ATOM 8004 O O . ILE D 1 61 ? 28.90800 -36.52600 -20.40000 1.000 51.68628 41 ILE B O 1
ATOM 8009 N N . GLN D 1 62 ? 28.49300 -37.03500 -18.25100 1.000 50.00356 42 GLN B N 1
ATOM 8010 C CA . GLN D 1 62 ? 29.69700 -37.85200 -18.12800 1.000 50.99922 42 GLN B CA 1
ATOM 8011 C C . GLN D 1 62 ? 29.67300 -39.03400 -19.09400 1.000 52.11777 42 GLN B C 1
ATOM 8012 O O . GLN D 1 62 ? 30.71200 -39.41800 -19.64100 1.000 54.61180 42 GLN B O 1
ATOM 8018 N N . GLN D 1 63 ? 28.49400 -39.60300 -19.33800 1.000 52.10897 43 GLN B N 1
ATOM 8019 C CA . GLN D 1 63 ? 28.37700 -40.75300 -20.23300 1.000 54.02516 43 GLN B CA 1
ATOM 8020 C C . GLN D 1 63 ? 28.38300 -40.34400 -21.70300 1.000 57.89452 43 GLN B C 1
ATOM 8021 O O . GLN D 1 63 ? 28.93300 -41.06000 -22.54600 1.000 55.32307 43 GLN B O 1
ATOM 8027 N N . LYS D 1 64 ? 27.77700 -39.20400 -22.03100 1.000 54.05982 44 LYS B N 1
ATOM 8028 C CA . LYS D 1 64 ? 27.78500 -38.74400 -23.41500 1.000 56.74160 44 LYS B CA 1
ATOM 8029 C C . LYS D 1 64 ? 29.12200 -38.12500 -23.80900 1.000 54.79666 44 LYS B C 1
ATOM 8030 O O . LYS D 1 64 ? 29.51600 -38.21300 -24.97400 1.000 60.48317 44 LYS B O 1
ATOM 8036 N N . PHE D 1 65 ? 29.83300 -37.51000 -22.86200 1.000 54.65911 45 PHE B N 1
ATOM 8037 C CA . PHE D 1 65 ? 31.10000 -36.82200 -23.12400 1.000 62.02450 45 PHE B CA 1
ATOM 8038 C C . PHE D 1 65 ? 32.09700 -37.25100 -22.06200 1.000 58.93321 45 PHE B C 1
ATOM 8039 O O . PHE D 1 65 ? 32.29000 -36.54600 -21.06500 1.000 55.63524 45 PHE B O 1
ATOM 8047 N N . PRO D 1 66 ? 32.76400 -38.39200 -22.24900 1.000 61.63796 46 PRO B N 1
ATOM 8048 C CA . PRO D 1 66 ? 33.59300 -38.94400 -21.16900 1.000 61.63345 46 PRO B CA 1
ATOM 8049 C C . PRO D 1 66 ? 34.81400 -38.11300 -20.83200 1.000 61.74717 46 PRO B C 1
ATOM 8050 O O . PRO D 1 66 ? 35.43500 -38.36600 -19.79600 1.000 58.81324 46 PRO B O 1
ATOM 8054 N N . GLN D 1 67 ? 35.17300 -37.13900 -21.65800 1.000 61.34407 47 GLN B N 1
ATOM 8055 C CA . GLN D 1 67 ? 36.38700 -36.36300 -21.45400 1.000 62.16017 47 GLN B CA 1
ATOM 8056 C C . GLN D 1 67 ? 36.14000 -35.04100 -20.73600 1.000 62.55893 47 GLN B C 1
ATOM 8057 O O . GLN D 1 67 ? 37.10100 -34.39000 -20.31900 1.000 64.68081 47 GLN B O 1
ATOM 8063 N N . LYS D 1 68 ? 34.88500 -34.63300 -20.59600 1.000 61.23769 48 LYS B N 1
ATOM 8064 C CA . LYS D 1 68 ? 34.55700 -33.38700 -19.93000 1.000 61.90082 48 LYS B CA 1
ATOM 8065 C C . LYS D 1 68 ? 34.64600 -33.57700 -18.42200 1.000 62.00414 48 LYS B C 1
ATOM 8066 O O . LYS D 1 68 ? 34.59100 -34.70100 -17.91700 1.000 58.25244 48 LYS B O 1
ATOM 8072 N N . GLN D 1 69 ? 34.77900 -32.46600 -17.70300 1.000 54.68481 49 GLN B N 1
ATOM 8073 C CA . GLN D 1 69 ? 34.83400 -32.47700 -16.24500 1.000 58.17535 49 GLN B CA 1
ATOM 8074 C C . GLN D 1 69 ? 33.49700 -31.97900 -15.71400 1.000 54.73986 49 GLN B C 1
ATOM 8075 O O . GLN D 1 69 ? 33.19200 -30.78700 -15.81500 1.000 51.92573 49 GLN B O 1
ATOM 8081 N N . VAL D 1 70 ? 32.70200 -32.89600 -15.15800 1.000 51.21243 50 VAL B N 1
ATOM 8082 C CA . VAL D 1 70 ? 31.34800 -32.60700 -14.69400 1.000 49.80845 50 VAL B CA 1
ATOM 8083 C C . VAL D 1 70 ? 31.26600 -32.82100 -13.19300 1.000 57.21639 50 VAL B C 1
ATOM 8084 O O . VAL D 1 70 ? 31.57800 -33.91400 -12.69900 1.000 50.89427 50 VAL B O 1
ATOM 8088 N N . PHE D 1 71 ? 30.80200 -31.79500 -12.47700 1.000 48.26004 51 PHE B N 1
ATOM 8089 C CA . PHE D 1 71 ? 30.79100 -31.80600 -11.02400 1.000 56.62219 51 PHE B CA 1
ATOM 8090 C C . PHE D 1 71 ? 29.39600 -31.47700 -10.51100 1.000 56.37431 51 PHE B C 1
ATOM 8091 O O . PHE D 1 71 ? 28.64500 -30.72300 -11.14200 1.000 49.09072 51 PHE B O 1
ATOM 8099 N N . ALA D 1 72 ? 29.06300 -32.05700 -9.35000 1.000 53.19035 52 ALA B N 1
ATOM 8100 C CA . ALA D 1 72 ? 27.80400 -31.81400 -8.65200 1.000 49.56108 52 ALA B CA 1
ATOM 8101 C C . ALA D 1 72 ? 28.13600 -31.30600 -7.25600 1.000 45.97946 52 ALA B C 1
ATOM 8102 O O . ALA D 1 72 ? 28.66900 -32.06000 -6.43500 1.000 49.49616 52 ALA B O 1
ATOM 8104 N N . VAL D 1 73 ? 27.79800 -30.04900 -6.97400 1.000 48.27433 53 VAL B N 1
ATOM 8105 C CA . VAL D 1 73 ? 28.25500 -29.37900 -5.76500 1.000 54.77081 53 VAL B CA 1
ATOM 8106 C C . VAL D 1 73 ? 27.08500 -29.07200 -4.83900 1.000 60.02380 53 VAL B C 1
ATOM 8107 O O . VAL D 1 73 ? 25.92100 -29.01100 -5.24900 1.000 52.86558 53 VAL B O 1
ATOM 8111 N N . GLY D 1 74 ? 27.42100 -28.85000 -3.57000 1.000 51.35575 54 GLY B N 1
ATOM 8112 C CA . GLY D 1 74 ? 26.46800 -28.35300 -2.60100 1.000 52.84974 54 GLY B CA 1
ATOM 8113 C C . GLY D 1 74 ? 26.64400 -29.02300 -1.25900 1.000 54.00571 54 GLY B C 1
ATOM 8114 O O . GLY D 1 74 ? 27.38000 -30.01300 -1.14200 1.000 54.97013 54 GLY B O 1
ATOM 8115 N N . GLU D 1 75 ? 25.95300 -28.51500 -0.24500 1.000 60.91092 55 GLU B N 1
ATOM 8116 C CA . GLU D 1 75 ? 26.00800 -29.13900 1.07300 1.000 62.47498 55 GLU B CA 1
ATOM 8117 C C . GLU D 1 75 ? 25.21600 -30.44900 1.04500 1.000 60.20669 55 GLU B C 1
ATOM 8118 O O . GLU D 1 75 ? 24.04200 -30.46500 0.66400 1.000 55.22932 55 GLU B O 1
ATOM 8124 N N . ALA D 1 76 ? 25.86500 -31.55100 1.42400 1.000 57.67422 56 ALA B N 1
ATOM 8125 C CA . ALA D 1 76 ? 25.18600 -32.84300 1.45200 1.000 58.02470 56 ALA B CA 1
ATOM 8126 C C . ALA D 1 76 ? 24.17100 -32.91600 2.57500 1.000 59.80692 56 ALA B C 1
ATOM 8127 O O . ALA D 1 76 ? 24.34600 -32.32400 3.64000 1.000 61.24566 56 ALA B O 1
ATOM 8129 N N . GLU D 1 77 ? 23.10800 -33.66800 2.32500 1.000 60.45554 57 GLU B N 1
ATOM 8130 C CA . GLU D 1 77 ? 22.08200 -33.95100 3.31300 1.000 60.54792 57 GLU B CA 1
ATOM 8131 C C . GLU D 1 77 ? 22.19700 -35.40900 3.69700 1.000 62.44370 57 GLU B C 1
ATOM 8132 O O . GLU D 1 77 ? 22.12000 -36.29100 2.83300 1.000 58.17769 57 GLU B O 1
ATOM 8138 N N . SER D 1 78 ? 22.40400 -35.65200 4.99100 1.000 60.17886 58 SER B N 1
ATOM 8139 C CA . SER D 1 78 ? 22.63100 -37.01400 5.45100 1.000 53.74867 58 SER B CA 1
ATOM 8140 C C . SER D 1 78 ? 21.50600 -37.94500 5.03500 1.000 55.02219 58 SER B C 1
ATOM 8141 O O . SER D 1 78 ? 21.75600 -39.10500 4.69400 1.000 54.91079 58 SER B O 1
ATOM 8144 N N . SER D 1 79 ? 20.25500 -37.46200 5.05100 1.000 62.25421 59 SER B N 1
ATOM 8145 C CA . SER D 1 79 ? 19.14400 -38.34900 4.70300 1.000 57.38509 59 SER B CA 1
ATOM 8146 C C . SER D 1 79 ? 19.19500 -38.78500 3.24400 1.000 57.78640 59 SER B C 1
ATOM 8147 O O . SER D 1 79 ? 18.65000 -39.84100 2.89900 1.000 55.28557 59 SER B O 1
ATOM 8150 N N . LEU D 1 80 ? 19.82500 -37.99700 2.37000 1.000 57.28619 60 LEU B N 1
ATOM 8151 C CA . LEU D 1 80 ? 19.77500 -38.30600 0.94500 1.000 58.67268 60 LEU B CA 1
ATOM 8152 C C . LEU D 1 80 ? 21.10500 -38.77400 0.37300 1.000 58.61416 60 LEU B C 1
ATOM 8153 O O . LEU D 1 80 ? 21.16400 -39.12700 -0.81300 1.000 53.28468 60 LEU B O 1
ATOM 8158 N N . SER D 1 81 ? 22.16500 -38.82300 1.19500 1.000 61.42274 61 SER B N 1
ATOM 8159 C CA . SER D 1 81 ? 23.51000 -39.10200 0.69000 1.000 53.66788 61 SER B CA 1
ATOM 8160 C C . SER D 1 81 ? 23.61600 -40.47500 0.02100 1.000 50.16989 61 SER B C 1
ATOM 8161 O O . SER D 1 81 ? 24.53000 -40.70500 -0.78000 1.000 56.69206 61 SER B O 1
ATOM 8164 N N . PHE D 1 82 ? 22.69900 -41.40400 0.31300 1.000 49.86597 62 PHE B N 1
ATOM 8165 C CA . PHE D 1 82 ? 22.73600 -42.68500 -0.38400 1.000 52.43999 62 PHE B CA 1
ATOM 8166 C C . PHE D 1 82 ? 22.48000 -42.51400 -1.87500 1.000 50.87598 62 PHE B C 1
ATOM 8167 O O . PHE D 1 82 ? 22.92500 -43.33700 -2.68500 1.000 50.34399 62 PHE B O 1
ATOM 8175 N N . ILE D 1 83 ? 21.76500 -41.45700 -2.25800 1.000 47.64843 63 ILE B N 1
ATOM 8176 C CA . ILE D 1 83 ? 21.46900 -41.26700 -3.68100 1.000 54.95095 63 ILE B CA 1
ATOM 8177 C C . ILE D 1 83 ? 22.74800 -41.07900 -4.48300 1.000 50.93459 63 ILE B C 1
ATOM 8178 O O . ILE D 1 83 ? 22.89100 -41.63300 -5.58600 1.000 50.77599 63 ILE B O 1
ATOM 8183 N N . GLY D 1 84 ? 23.71800 -40.35300 -3.92200 1.000 46.67245 64 GLY B N 1
ATOM 8184 C CA . GLY D 1 84 ? 24.96400 -40.09300 -4.62300 1.000 50.35687 64 GLY B CA 1
ATOM 8185 C C . GLY D 1 84 ? 25.86600 -39.17400 -3.83400 1.000 49.86444 64 GLY B C 1
ATOM 8186 O O . GLY D 1 84 ? 25.39500 -38.43300 -2.97100 1.000 51.69326 64 GLY B O 1
ATOM 8187 N N . GLU D 1 85 ? 27.16300 -39.21900 -4.10300 1.000 56.48507 65 GLU B N 1
ATOM 8188 C CA . GLU D 1 85 ? 28.12200 -38.35700 -3.41500 1.000 59.44592 65 GLU B CA 1
ATOM 8189 C C . GLU D 1 85 ? 28.33700 -37.08900 -4.22800 1.000 53.68356 65 GLU B C 1
ATOM 8190 O O . GLU D 1 85 ? 28.37600 -37.12900 -5.46600 1.000 57.92763 65 GLU B O 1
ATOM 8196 N N . LEU D 1 86 ? 28.47300 -35.96800 -3.52800 1.000 44.77853 66 LEU B N 1
ATOM 8197 C CA . LEU D 1 86 ? 28.69400 -34.67700 -4.15700 1.000 46.89353 66 LEU B CA 1
ATOM 8198 C C . LEU D 1 86 ? 30.19200 -34.42200 -4.29600 1.000 53.70641 66 LEU B C 1
ATOM 8199 O O . LEU D 1 86 ? 31.01800 -35.02900 -3.59900 1.000 50.59161 66 LEU B O 1
ATOM 8204 N N . ASP D 1 87 ? 30.53100 -33.49900 -5.19400 1.000 54.96549 67 ASP B N 1
ATOM 8205 C CA . ASP D 1 87 ? 31.91300 -33.15600 -5.49800 1.000 58.09986 67 ASP B CA 1
ATOM 8206 C C . ASP D 1 87 ? 32.33700 -31.88800 -4.77400 1.000 59.87944 67 ASP B C 1
ATOM 8207 O O . ASP D 1 87 ? 31.54200 -30.95500 -4.60600 1.000 63.73455 67 ASP B O 1
ATOM 8212 N N . ASN D 1 88 ? 33.60900 -31.85000 -4.37900 1.000 57.50355 68 ASN B N 1
ATOM 8213 C CA . ASN D 1 88 ? 34.17200 -30.71000 -3.67300 1.000 58.42352 68 ASN B CA 1
ATOM 8214 C C . ASN D 1 88 ? 35.25900 -30.11700 -4.55600 1.000 63.90173 68 ASN B C 1
ATOM 8215 O O . ASN D 1 88 ? 36.24400 -30.79800 -4.86500 1.000 73.22966 68 ASN B O 1
ATOM 8220 N N . ILE D 1 89 ? 35.06500 -28.86700 -4.98800 1.000 55.14051 69 ILE B N 1
ATOM 8221 C CA . ILE D 1 89 ? 35.93400 -28.24000 -5.97700 1.000 61.36867 69 ILE B CA 1
ATOM 8222 C C . ILE D 1 89 ? 36.39000 -26.87700 -5.48000 1.000 52.79572 69 ILE B C 1
ATOM 8223 O O . ILE D 1 89 ? 35.66900 -26.17700 -4.76000 1.000 63.35188 69 ILE B O 1
ATOM 8228 N N . ASP D 1 90 ? 37.59500 -26.49300 -5.89500 1.000 57.40844 70 ASP B N 1
ATOM 8229 C CA . ASP D 1 90 ? 38.12000 -25.17600 -5.58300 1.000 65.86254 70 ASP B CA 1
ATOM 8230 C C . ASP D 1 90 ? 37.45900 -24.12900 -6.47000 1.000 64.25864 70 ASP B C 1
ATOM 8231 O O . ASP D 1 90 ? 36.95300 -24.43600 -7.55100 1.000 66.31299 70 ASP B O 1
ATOM 8236 N N . ASP D 1 91 ? 37.46100 -22.87800 -5.99500 1.000 61.41463 71 ASP B N 1
ATOM 8237 C CA . ASP D 1 91 ? 36.75200 -21.81400 -6.70100 1.000 62.57728 71 ASP B CA 1
ATOM 8238 C C . ASP D 1 91 ? 37.25600 -21.63000 -8.12300 1.000 64.16869 71 ASP B C 1
ATOM 8239 O O . ASP D 1 91 ? 36.48200 -21.23500 -8.99800 1.000 64.90421 71 ASP B O 1
ATOM 8244 N N . LYS D 1 92 ? 38.53900 -21.90700 -8.37600 1.000 61.29169 72 LYS B N 1
ATOM 8245 C CA . LYS D 1 92 ? 39.08900 -21.70400 -9.71300 1.000 57.82811 72 LYS B CA 1
ATOM 8246 C C . LYS D 1 92 ? 38.45200 -22.61900 -10.74600 1.000 58.55935 72 LYS B C 1
ATOM 8247 O O . LYS D 1 92 ? 38.53800 -22.33600 -11.94400 1.000 57.21741 72 LYS B O 1
ATOM 8253 N N . THR D 1 93 ? 37.82400 -23.70900 -10.30700 1.000 61.35237 73 THR B N 1
ATOM 8254 C CA . THR D 1 93 ? 37.19300 -24.63500 -11.23800 1.000 62.59417 73 THR B CA 1
ATOM 8255 C C . THR D 1 93 ? 36.07200 -23.98100 -12.04300 1.000 52.94037 73 THR B C 1
ATOM 8256 O O . THR D 1 93 ? 35.74200 -24.47100 -13.12500 1.000 64.21403 73 THR B O 1
ATOM 8260 N N . TYR D 1 94 ? 35.52100 -22.86600 -11.56500 1.000 57.01183 74 TYR B N 1
ATOM 8261 C CA . TYR D 1 94 ? 34.41400 -22.16100 -12.21000 1.000 57.16144 74 TYR B CA 1
ATOM 8262 C C . TYR D 1 94 ? 34.84700 -21.22700 -13.33600 1.000 59.26449 74 TYR B C 1
ATOM 8263 O O . TYR D 1 94 ? 33.98300 -20.63900 -13.99100 1.000 62.81131 74 TYR B O 1
ATOM 8272 N N . GLN D 1 95 ? 36.15000 -21.05600 -13.55800 1.000 64.53192 75 GLN B N 1
ATOM 8273 C CA . GLN D 1 95 ? 36.63200 -20.09400 -14.54800 1.000 60.41509 75 GLN B CA 1
ATOM 8274 C C . GLN D 1 95 ? 36.32300 -20.59900 -15.95300 1.000 62.41458 75 GLN B C 1
ATOM 8275 O O . GLN D 1 95 ? 36.79900 -21.66700 -16.35500 1.000 61.78106 75 GLN B O 1
ATOM 8281 N N . ASP D 1 96 ? 35.51000 -19.83800 -16.68800 1.000 58.77369 76 ASP B N 1
ATOM 8282 C CA . ASP D 1 96 ? 35.11800 -20.17400 -18.06000 1.000 59.20326 76 ASP B CA 1
ATOM 8283 C C . ASP D 1 96 ? 34.36100 -21.49700 -18.13100 1.000 63.08452 76 ASP B C 1
ATOM 8284 O O . ASP D 1 96 ? 34.40200 -22.19800 -19.14800 1.000 58.98167 76 ASP B O 1
ATOM 8289 N N . ALA D 1 97 ? 33.66200 -21.83200 -17.05000 1.000 56.94317 77 ALA B N 1
ATOM 8290 C CA . ALA D 1 97 ? 32.88300 -23.05600 -16.94800 1.000 56.35432 77 ALA B CA 1
ATOM 8291 C C . ALA D 1 97 ? 31.40200 -22.78000 -17.15300 1.000 52.66121 77 ALA B C 1
ATOM 8292 O O . ALA D 1 97 ? 30.93000 -21.64400 -17.03600 1.000 55.00533 77 ALA B O 1
ATOM 8294 N N . LEU D 1 98 ? 30.67300 -23.85100 -17.45300 1.000 50.54982 78 LEU B N 1
ATOM 8295 C CA . LEU D 1 98 ? 29.22600 -23.81600 -17.57700 1.000 49.06784 78 LEU B CA 1
ATOM 8296 C C . LEU D 1 98 ? 28.61300 -24.22200 -16.25200 1.000 51.58021 78 LEU B C 1
ATOM 8297 O O . LEU D 1 98 ? 28.99900 -25.24200 -15.66500 1.000 47.21786 78 LEU B O 1
ATOM 8302 N N . VAL D 1 99 ? 27.68400 -23.40600 -15.77300 1.000 52.13718 79 VAL B N 1
ATOM 8303 C CA . VAL D 1 99 ? 26.94400 -23.69300 -14.55900 1.000 50.10931 79 VAL B CA 1
ATOM 8304 C C . VAL D 1 99 ? 25.51000 -23.99200 -14.94200 1.000 44.49012 79 VAL B C 1
ATOM 8305 O O . VAL D 1 99 ? 24.90000 -23.24700 -15.71900 1.000 47.51623 79 VAL B O 1
ATOM 8309 N N . ILE D 1 100 ? 24.99000 -25.09700 -14.41200 1.000 44.64792 80 ILE B N 1
ATOM 8310 C CA . ILE D 1 100 ? 23.59000 -25.46800 -14.55300 1.000 46.03385 80 ILE B CA 1
ATOM 8311 C C . ILE D 1 100 ? 22.99700 -25.56900 -13.16000 1.000 42.62759 80 ILE B C 1
ATOM 8312 O O . ILE D 1 100 ? 23.62400 -26.13000 -12.24600 1.000 44.56964 80 ILE B O 1
ATOM 8317 N N . VAL D 1 101 ? 21.79900 -25.02100 -13.00100 1.000 42.98711 81 VAL B N 1
ATOM 8318 C CA . VAL D 1 101 ? 21.05200 -25.07200 -11.76200 1.000 42.15892 81 VAL B CA 1
ATOM 8319 C C . VAL D 1 101 ? 19.75100 -25.82100 -12.00600 1.000 42.12063 81 VAL B C 1
ATOM 8320 O O . VAL D 1 101 ? 18.97200 -25.45500 -12.89300 1.000 44.27529 81 VAL B O 1
ATOM 8324 N N . CYS D 1 102 ? 19.52700 -26.88500 -11.22300 1.000 40.86343 82 CYS B N 1
ATOM 8325 C CA . CYS D 1 102 ? 18.36700 -27.76300 -11.35700 1.000 39.58346 82 CYS B CA 1
ATOM 8326 C C . CYS D 1 102 ? 17.39400 -27.53200 -10.21700 1.000 41.20425 82 CYS B C 1
ATOM 8327 O O . CYS D 1 102 ? 17.81900 -27.29000 -9.07300 1.000 44.82336 82 CYS B O 1
ATOM 8330 N N . ASP D 1 103 ? 16.09200 -27.62400 -10.52000 1.000 38.31412 83 ASP B N 1
ATOM 8331 C CA . ASP D 1 103 ? 15.05100 -27.74100 -9.49900 1.000 38.95583 83 ASP B CA 1
ATOM 8332 C C . ASP D 1 103 ? 14.88300 -26.51400 -8.61100 1.000 41.11001 83 ASP B C 1
ATOM 8333 O O . ASP D 1 103 ? 14.20700 -26.62000 -7.58400 1.000 40.05252 83 ASP B O 1
ATOM 8338 N N . THR D 1 104 ? 15.47800 -25.37100 -8.95600 1.000 43.53518 84 THR B N 1
ATOM 8339 C CA . THR D 1 104 ? 15.50900 -24.20200 -8.05500 1.000 41.67721 84 THR B CA 1
ATOM 8340 C C . THR D 1 104 ? 14.78900 -23.01600 -8.69000 1.000 43.74927 84 THR B C 1
ATOM 8341 O O . THR D 1 104 ? 15.29900 -22.38100 -9.62600 1.000 44.40325 84 THR B O 1
ATOM 8345 N N . ALA D 1 105 ? 13.60900 -22.71100 -8.15800 1.000 42.72353 85 ALA B N 1
ATOM 8346 C CA . ALA D 1 105 ? 12.77300 -21.65900 -8.71900 1.000 40.18861 85 ALA B CA 1
ATOM 8347 C C . ALA D 1 105 ? 13.38100 -20.27700 -8.53600 1.000 52.54171 85 ALA B C 1
ATOM 8348 O O . ALA D 1 105 ? 13.33400 -19.44800 -9.46100 1.000 54.80503 85 ALA B O 1
ATOM 8350 N N . ASN D 1 106 ? 13.90700 -19.99800 -7.34300 1.000 50.98376 86 ASN B N 1
ATOM 8351 C CA . ASN D 1 106 ? 14.37400 -18.66900 -6.94900 1.000 56.62079 86 ASN B CA 1
ATOM 8352 C C . ASN D 1 106 ? 15.87200 -18.68100 -6.70300 1.000 54.46379 86 ASN B C 1
ATOM 8353 O O . ASN D 1 106 ? 16.39100 -19.60300 -6.07300 1.000 48.44694 86 ASN B O 1
ATOM 8358 N N . ALA D 1 107 ? 16.55900 -17.67200 -7.23600 1.000 52.39978 87 ALA B N 1
ATOM 8359 C CA . ALA D 1 107 ? 18.01400 -17.62400 -7.10500 1.000 52.76912 87 ALA B CA 1
ATOM 8360 C C . ALA D 1 107 ? 18.51400 -17.55000 -5.66600 1.000 57.10462 87 ALA B C 1
ATOM 8361 O O . ALA D 1 107 ? 19.59500 -18.10400 -5.38700 1.000 50.49036 87 ALA B O 1
ATOM 8363 N N . PRO D 1 108 ? 17.84600 -16.87000 -4.72800 1.000 56.72421 88 PRO B N 1
ATOM 8364 C CA . PRO D 1 108 ? 18.34200 -16.88100 -3.33900 1.000 53.68510 88 PRO B CA 1
ATOM 8365 C C . PRO D 1 108 ? 18.38500 -18.26900 -2.71500 1.000 55.60764 88 PRO B C 1
ATOM 8366 O O . PRO D 1 108 ? 19.01200 -18.44300 -1.65400 1.000 44.35117 88 PRO B O 1
ATOM 8370 N N . ARG D 1 109 ? 17.78500 -19.27400 -3.37100 1.000 56.10442 89 ARG B N 1
ATOM 8371 C CA . ARG D 1 109 ? 17.70200 -20.60500 -2.79400 1.000 53.76042 89 ARG B CA 1
ATOM 8372 C C . ARG D 1 109 ? 18.67200 -21.60400 -3.44300 1.000 51.82113 89 ARG B C 1
ATOM 8373 O O . ARG D 1 109 ? 18.75000 -22.75800 -3.00600 1.000 54.80129 89 ARG B O 1
ATOM 8381 N N . ILE D 1 110 ? 19.46300 -21.18000 -4.43300 1.000 45.26084 90 ILE B N 1
ATOM 8382 C CA . ILE D 1 110 ? 20.58000 -22.01000 -4.90300 1.000 50.80177 90 ILE B CA 1
ATOM 8383 C C . ILE D 1 110 ? 21.57100 -22.23400 -3.76700 1.000 57.66930 90 ILE B C 1
ATOM 8384 O O . ILE D 1 110 ? 21.94600 -21.28900 -3.06900 1.000 55.73796 90 ILE B O 1
ATOM 8389 N N . ASP D 1 111 ? 22.00300 -23.48400 -3.56800 1.000 55.56117 91 ASP B N 1
ATOM 8390 C CA . ASP D 1 111 ? 22.85300 -23.80300 -2.41000 1.000 57.16136 91 ASP B CA 1
ATOM 8391 C C . ASP D 1 111 ? 24.20900 -23.10500 -2.41600 1.000 62.36546 91 ASP B C 1
ATOM 8392 O O . ASP D 1 111 ? 24.53000 -22.35300 -1.48600 1.000 82.83569 91 ASP B O 1
ATOM 8397 N N . ASP D 1 112 ? 25.02700 -23.37900 -3.42000 1.000 65.00267 92 ASP B N 1
ATOM 8398 C CA . ASP D 1 112 ? 26.37100 -22.82300 -3.47400 1.000 55.55369 92 ASP B CA 1
ATOM 8399 C C . ASP D 1 112 ? 26.35500 -21.51900 -4.25600 1.000 59.56303 92 ASP B C 1
ATOM 8400 O O . ASP D 1 112 ? 25.95800 -21.49500 -5.42200 1.000 55.32614 92 ASP B O 1
ATOM 8405 N N . GLU D 1 113 ? 26.78600 -20.43100 -3.60700 1.000 60.46257 93 GLU B N 1
ATOM 8406 C CA . GLU D 1 113 ? 26.74100 -19.11000 -4.22400 1.000 55.00296 93 GLU B CA 1
ATOM 8407 C C . GLU D 1 113 ? 27.70500 -18.96500 -5.38900 1.000 49.30229 93 GLU B C 1
ATOM 8408 O O . GLU D 1 113 ? 27.59900 -17.98700 -6.13100 1.000 54.22021 93 GLU B O 1
ATOM 8414 N N . ARG D 1 114 ? 28.63400 -19.89500 -5.57300 1.000 58.32920 94 ARG B N 1
ATOM 8415 C CA . ARG D 1 114 ? 29.58800 -19.75500 -6.66200 1.000 62.34316 94 ARG B CA 1
ATOM 8416 C C . ARG D 1 114 ? 28.95900 -19.95900 -8.03500 1.000 59.23283 94 ARG B C 1
ATOM 8417 O O . ARG D 1 114 ? 29.68500 -19.91300 -9.02800 1.000 58.80320 94 ARG B O 1
ATOM 8425 N N . TYR D 1 115 ? 27.63100 -20.11500 -8.10000 1.000 58.36658 95 TYR B N 1
ATOM 8426 C CA . TYR D 1 115 ? 26.93900 -20.44400 -9.34500 1.000 59.35984 95 TYR B CA 1
ATOM 8427 C C . TYR D 1 115 ? 27.10100 -19.38800 -10.43300 1.000 58.47836 95 TYR B C 1
ATOM 8428 O O . TYR D 1 115 ? 27.00700 -19.73400 -11.61900 1.000 56.86500 95 TYR B O 1
ATOM 8437 N N . SER D 1 116 ? 27.33400 -18.11800 -10.05500 1.000 61.43456 96 SER B N 1
ATOM 8438 C CA . SER D 1 116 ? 27.51600 -16.99000 -10.97700 1.000 55.94903 96 SER B CA 1
ATOM 8439 C C . SER D 1 116 ? 28.96300 -16.79000 -11.42100 1.000 59.55802 96 SER B C 1
ATOM 8440 O O . SER D 1 116 ? 29.20700 -15.99300 -12.32300 1.000 61.42830 96 SER B O 1
ATOM 8443 N N . THR D 1 117 ? 29.91400 -17.49800 -10.81800 1.000 63.79994 97 THR B N 1
ATOM 8444 C CA . THR D 1 117 ? 31.34200 -17.40900 -11.12500 1.000 61.48128 97 THR B CA 1
ATOM 8445 C C . THR D 1 117 ? 31.70300 -17.97200 -12.49000 1.000 64.99496 97 THR B C 1
ATOM 8446 O O . THR D 1 117 ? 32.86800 -17.86100 -12.89200 1.000 67.10844 97 THR B O 1
ATOM 8450 N N . GLY D 1 118 ? 30.76600 -18.60100 -13.20300 1.000 63.57584 98 GLY B N 1
ATOM 8451 C CA . GLY D 1 118 ? 31.05800 -19.18600 -14.49100 1.000 57.93672 98 GLY B CA 1
ATOM 8452 C C . GLY D 1 118 ? 30.74100 -18.24300 -15.64100 1.000 54.82330 98 GLY B C 1
ATOM 8453 O O . GLY D 1 118 ? 30.26400 -17.13100 -15.45400 1.000 62.98421 98 GLY B O 1
ATOM 8454 N N . ARG D 1 119 ? 31.00000 -18.72400 -16.85200 1.000 58.00061 99 ARG B N 1
ATOM 8455 C CA . ARG D 1 119 ? 30.78100 -17.91600 -18.05400 1.000 58.17731 99 ARG B CA 1
ATOM 8456 C C . ARG D 1 119 ? 29.38500 -18.07100 -18.65500 1.000 59.72658 99 ARG B C 1
ATOM 8457 O O . ARG D 1 119 ? 29.01300 -17.29400 -19.53500 1.000 48.63043 99 ARG B O 1
ATOM 8465 N N . LYS D 1 120 ? 28.60800 -19.04900 -18.19700 1.000 58.85562 100 LYS B N 1
ATOM 8466 C CA . LYS D 1 120 ? 27.24200 -19.26600 -18.64800 1.000 54.50578 100 LYS B CA 1
ATOM 8467 C C . LYS D 1 120 ? 26.47500 -19.86300 -17.48300 1.000 50.47213 100 LYS B C 1
ATOM 8468 O O . LYS D 1 120 ? 27.02600 -20.64200 -16.69700 1.000 51.93692 100 LYS B O 1
ATOM 8474 N N . LEU D 1 121 ? 25.21600 -19.47000 -17.36800 1.000 46.78758 101 LEU B N 1
ATOM 8475 C CA . LEU D 1 121 ? 24.30400 -19.98000 -16.36200 1.000 51.89444 101 LEU B CA 1
ATOM 8476 C C . LEU D 1 121 ? 23.07500 -20.53100 -17.06000 1.000 49.03409 101 LEU B C 1
ATOM 8477 O O . LEU D 1 121 ? 22.46800 -19.83600 -17.89000 1.000 49.35003 101 LEU B O 1
ATOM 8482 N N . ILE D 1 122 ? 22.72500 -21.78200 -16.74700 1.000 46.14453 102 ILE B N 1
ATOM 8483 C CA . ILE D 1 122 ? 21.53400 -22.42100 -17.30000 1.000 45.12246 102 ILE B CA 1
ATOM 8484 C C . ILE D 1 122 ? 20.61400 -22.82700 -16.16500 1.000 41.23075 102 ILE B C 1
ATOM 8485 O O . ILE D 1 122 ? 21.05200 -23.45900 -15.18700 1.000 43.93221 102 ILE B O 1
ATOM 8490 N N . LYS D 1 123 ? 19.33900 -22.49200 -16.31400 1.000 43.65230 103 LYS B N 1
ATOM 8491 C CA . LYS D 1 123 ? 18.29900 -22.91300 -15.39400 1.000 40.15499 103 LYS B CA 1
ATOM 8492 C C . LYS D 1 123 ? 17.42800 -24.00200 -16.00500 1.000 42.64925 103 LYS B C 1
ATOM 8493 O O . LYS D 1 123 ? 16.95400 -23.86000 -17.15100 1.000 40.65875 103 LYS B O 1
ATOM 8499 N N . ILE D 1 124 ? 17.23900 -25.09000 -15.23200 1.000 43.19837 104 ILE B N 1
ATOM 8500 C CA . ILE D 1 124 ? 16.35200 -26.18700 -15.58400 1.000 40.51251 104 ILE B CA 1
ATOM 8501 C C . ILE D 1 124 ? 15.47700 -26.49100 -14.38200 1.000 40.60942 104 ILE B C 1
ATOM 8502 O O . ILE D 1 124 ? 15.98100 -26.89300 -13.32200 1.000 44.29072 104 ILE B O 1
ATOM 8507 N N . ASP D 1 125 ? 14.16700 -26.36100 -14.55700 1.000 39.13105 105 ASP B N 1
ATOM 8508 C CA . ASP D 1 125 ? 13.27500 -26.38800 -13.41400 1.000 41.87365 105 ASP B CA 1
ATOM 8509 C C . ASP D 1 125 ? 11.87300 -26.70600 -13.86600 1.000 39.33129 105 ASP B C 1
ATOM 8510 O O . ASP D 1 125 ? 11.52300 -26.49800 -15.02700 1.000 41.82629 105 ASP B O 1
ATOM 8515 N N . HIS D 1 126 ? 11.04500 -27.12200 -12.90200 1.000 39.85785 106 HIS B N 1
ATOM 8516 C CA . HIS D 1 126 ? 9.62700 -27.36300 -13.14900 1.000 40.78002 106 HIS B CA 1
ATOM 8517 C C . HIS D 1 126 ? 8.66400 -26.48500 -12.34800 1.000 44.21407 106 HIS B C 1
ATOM 8518 O O . HIS D 1 126 ? 7.45200 -26.67900 -12.46500 1.000 47.15744 106 HIS B O 1
ATOM 8525 N N . HIS D 1 127 ? 9.14400 -25.56400 -11.54100 1.000 43.82171 107 HIS B N 1
ATOM 8526 C CA . HIS D 1 127 ? 8.34600 -24.63900 -10.74400 1.000 41.89103 107 HIS B CA 1
ATOM 8527 C C . HIS D 1 127 ? 7.93500 -23.44700 -11.59800 1.000 49.98290 107 HIS B C 1
ATOM 8528 O O . HIS D 1 127 ? 8.49300 -23.23400 -12.67400 1.000 45.42229 107 HIS B O 1
ATOM 8535 N N . PRO D 1 128 ? 6.92500 -22.67900 -11.18200 1.000 50.31276 108 PRO B N 1
ATOM 8536 C CA . PRO D 1 128 ? 6.48500 -21.53200 -12.00200 1.000 48.79672 108 PRO B CA 1
ATOM 8537 C C . PRO D 1 128 ? 7.64200 -20.58100 -12.28900 1.000 47.48184 108 PRO B C 1
ATOM 8538 O O . PRO D 1 128 ? 8.43200 -20.25400 -11.40900 1.000 51.95910 108 PRO B O 1
ATOM 8542 N N . ALA D 1 129 ? 7.74200 -20.13800 -13.53900 1.000 52.77218 109 ALA B N 1
ATOM 8543 C CA . ALA D 1 129 ? 8.84500 -19.28100 -13.96900 1.000 50.68423 109 ALA B CA 1
ATOM 8544 C C . ALA D 1 129 ? 8.65600 -17.86400 -13.43300 1.000 56.59695 109 ALA B C 1
ATOM 8545 O O . ALA D 1 129 ? 8.15800 -16.97400 -14.12200 1.000 66.07439 109 ALA B O 1
ATOM 8547 N N . VAL D 1 130 ? 9.07500 -17.64300 -12.18700 1.000 50.44669 110 VAL B N 1
ATOM 8548 C CA . VAL D 1 130 ? 8.91700 -16.31900 -11.59100 1.000 53.86551 110 VAL B CA 1
ATOM 8549 C C . VAL D 1 130 ? 10.24000 -15.54900 -11.60400 1.000 59.09233 110 VAL B C 1
ATOM 8550 O O . VAL D 1 130 ? 10.26200 -14.30900 -11.56500 1.000 60.01818 110 VAL B O 1
ATOM 8554 N N . ASP D 1 131 ? 11.34500 -16.28800 -11.67600 1.000 51.76544 111 ASP B N 1
ATOM 8555 C CA . ASP D 1 131 ? 12.71300 -15.78100 -11.58200 1.000 58.74691 111 ASP B CA 1
ATOM 8556 C C . ASP D 1 131 ? 13.56200 -16.45900 -12.64500 1.000 51.77452 111 ASP B C 1
ATOM 8557 O O . ASP D 1 131 ? 14.08500 -17.55800 -12.43200 1.000 49.46092 111 ASP B O 1
ATOM 8562 N N . GLN D 1 132 ? 13.72700 -15.79000 -13.77600 1.000 49.47655 112 GLN B N 1
ATOM 8563 C CA . GLN D 1 132 ? 14.46300 -16.37200 -14.89100 1.000 53.62484 112 GLN B CA 1
ATOM 8564 C C . GLN D 1 132 ? 15.94000 -15.99500 -14.77500 1.000 53.30275 112 GLN B C 1
ATOM 8565 O O . GLN D 1 132 ? 16.51200 -15.27000 -15.59800 1.000 51.65827 112 GLN B O 1
ATOM 8571 N N . TYR D 1 133 ? 16.57000 -16.55600 -13.74500 1.000 48.65636 113 TYR B N 1
ATOM 8572 C CA . TYR D 1 133 ? 17.92100 -16.11800 -13.41800 1.000 45.42032 113 TYR B CA 1
ATOM 8573 C C . TYR D 1 133 ? 18.99600 -16.66100 -14.35000 1.000 48.01583 113 TYR B C 1
ATOM 8574 O O . TYR D 1 133 ? 20.15100 -16.22400 -14.24100 1.000 49.79368 113 TYR B O 1
ATOM 8583 N N . GLY D 1 134 ? 18.68500 -17.60300 -15.24800 1.000 53.34844 114 GLY B N 1
ATOM 8584 C CA . GLY D 1 134 ? 19.69500 -18.15700 -16.12200 1.000 45.89991 114 GLY B CA 1
ATOM 8585 C C . GLY D 1 134 ? 19.80900 -17.34800 -17.39800 1.000 53.24206 114 GLY B C 1
ATOM 8586 O O . GLY D 1 134 ? 18.88800 -16.61900 -17.74900 1.000 48.81826 114 GLY B O 1
ATOM 8587 N N . ASP D 1 135 ? 20.97500 -17.45900 -18.05800 1.000 52.57418 115 ASP B N 1
ATOM 8588 C CA . ASP D 1 135 ? 21.12500 -17.00900 -19.44600 1.000 56.83985 115 ASP B CA 1
ATOM 8589 C C . ASP D 1 135 ? 20.17700 -17.76700 -20.37200 1.000 53.26286 115 ASP B C 1
ATOM 8590 O O . ASP D 1 135 ? 19.59200 -17.17800 -21.29400 1.000 54.80962 115 ASP B O 1
ATOM 8595 N N . ILE D 1 136 ? 20.04900 -19.08900 -20.15300 1.000 49.58078 116 ILE B N 1
ATOM 8596 C CA . ILE D 1 136 ? 19.05800 -19.95800 -20.77700 1.000 48.16498 116 ILE B CA 1
ATOM 8597 C C . ILE D 1 136 ? 18.19200 -20.51600 -19.65700 1.000 50.43352 116 ILE B C 1
ATOM 8598 O O . ILE D 1 136 ? 18.71100 -20.86600 -18.59200 1.000 45.57752 116 ILE B O 1
ATOM 8603 N N . ASN D 1 137 ? 16.88000 -20.59000 -19.89000 1.000 47.90638 117 ASN B N 1
ATOM 8604 C CA . ASN D 1 137 ? 15.90200 -20.98800 -18.87400 1.000 48.19886 117 ASN B CA 1
ATOM 8605 C C . ASN D 1 137 ? 14.96200 -22.02400 -19.46700 1.000 50.82220 117 ASN B C 1
ATOM 8606 O O . ASN D 1 137 ? 14.13700 -21.68600 -20.32700 1.000 45.67000 117 ASN B O 1
ATOM 8611 N N . LEU D 1 138 ? 15.06600 -23.28100 -19.00200 1.000 46.51945 118 LEU B N 1
ATOM 8612 C CA . LEU D 1 138 ? 14.16100 -24.35800 -19.42300 1.000 41.28023 118 LEU B CA 1
ATOM 8613 C C . LEU D 1 138 ? 13.19300 -24.61500 -18.27600 1.000 47.78996 118 LEU B C 1
ATOM 8614 O O . LEU D 1 138 ? 13.59600 -25.13400 -17.22500 1.000 44.15742 118 LEU B O 1
ATOM 8619 N N . VAL D 1 139 ? 11.93500 -24.21300 -18.43800 1.000 40.81184 119 VAL B N 1
ATOM 8620 C CA . VAL D 1 139 ? 10.93200 -24.44800 -17.39700 1.000 43.68839 119 VAL B CA 1
ATOM 8621 C C . VAL D 1 139 ? 9.74800 -25.18600 -17.98700 1.000 45.15431 119 VAL B C 1
ATOM 8622 O O . VAL D 1 139 ? 9.14100 -24.73900 -18.97300 1.000 48.39216 119 VAL B O 1
ATOM 8626 N N . ASN D 1 140 ? 9.42100 -26.31700 -17.37500 1.000 40.56489 120 ASN B N 1
ATOM 8627 C CA . ASN D 1 140 ? 8.25300 -27.09800 -17.74600 1.000 40.57854 120 ASN B CA 1
ATOM 8628 C C . ASN D 1 140 ? 7.42500 -27.37600 -16.50900 1.000 47.33788 120 ASN B C 1
ATOM 8629 O O . ASN D 1 140 ? 7.74300 -28.25900 -15.69500 1.000 41.20934 120 ASN B O 1
ATOM 8634 N N . THR D 1 141 ? 6.36200 -26.59300 -16.37800 1.000 42.71237 121 THR B N 1
ATOM 8635 C CA . THR D 1 141 ? 5.47500 -26.76800 -15.24600 1.000 47.41907 121 THR B CA 1
ATOM 8636 C C . THR D 1 141 ? 4.55700 -27.94600 -15.43500 1.000 41.38888 121 THR B C 1
ATOM 8637 O O . THR D 1 141 ? 3.89300 -28.34200 -14.47400 1.000 46.89886 121 THR B O 1
ATOM 8641 N N . ASN D 1 142 ? 4.52200 -28.51800 -16.64500 1.000 48.95612 122 ASN B N 1
ATOM 8642 C CA . ASN D 1 142 ? 3.71200 -29.69500 -16.87700 1.000 48.27007 122 ASN B CA 1
ATOM 8643 C C . ASN D 1 142 ? 4.46100 -30.99300 -16.60300 1.000 44.50202 122 ASN B C 1
ATOM 8644 O O . ASN D 1 142 ? 3.84000 -32.05800 -16.64600 1.000 51.69157 122 ASN B O 1
ATOM 8649 N N . ALA D 1 143 ? 5.76900 -30.91700 -16.35500 1.000 42.03770 123 ALA B N 1
ATOM 8650 C CA . ALA D 1 143 ? 6.52500 -32.05800 -15.84200 1.000 43.64064 123 ALA B CA 1
ATOM 8651 C C . ALA D 1 143 ? 6.20800 -32.29600 -14.37900 1.000 42.93176 123 ALA B C 1
ATOM 8652 O O . ALA D 1 143 ? 5.98900 -31.35200 -13.62200 1.000 41.01611 123 ALA B O 1
ATOM 8654 N N . SER D 1 144 ? 6.22200 -33.58300 -13.97100 1.000 41.67394 124 SER B N 1
ATOM 8655 C CA . SER D 1 144 ? 6.11600 -33.92800 -12.56000 1.000 42.85482 124 SER B CA 1
ATOM 8656 C C . SER D 1 144 ? 7.29900 -33.42500 -11.74100 1.000 40.74917 124 SER B C 1
ATOM 8657 O O . SER D 1 144 ? 7.16800 -33.19800 -10.53100 1.000 43.44634 124 SER B O 1
ATOM 8660 N N . SER D 1 145 ? 8.46900 -33.27900 -12.34700 1.000 40.56961 125 SER B N 1
ATOM 8661 C CA . SER D 1 145 ? 9.65600 -33.13100 -11.51500 1.000 42.29434 125 SER B CA 1
ATOM 8662 C C . SER D 1 145 ? 10.76700 -32.56900 -12.37700 1.000 40.35010 125 SER B C 1
ATOM 8663 O O . SER D 1 145 ? 10.73100 -32.70200 -13.60800 1.000 43.01890 125 SER B O 1
ATOM 8666 N N . THR D 1 146 ? 11.79600 -31.99700 -11.73500 1.000 38.83791 126 THR B N 1
ATOM 8667 C CA . THR D 1 146 ? 12.98400 -31.69200 -12.54200 1.000 37.70144 126 THR B CA 1
ATOM 8668 C C . THR D 1 146 ? 13.64700 -32.95300 -13.10100 1.000 41.39802 126 THR B C 1
ATOM 8669 O O . THR D 1 146 ? 14.16200 -32.92100 -14.22900 1.000 39.94745 126 THR B O 1
ATOM 8673 N N . SER D 1 147 ? 13.61700 -34.07200 -12.35900 1.000 38.77480 127 SER B N 1
ATOM 8674 C CA . SER D 1 147 ? 14.19600 -35.29900 -12.90300 1.000 39.18377 127 SER B CA 1
ATOM 8675 C C . SER D 1 147 ? 13.52400 -35.69600 -14.22200 1.000 40.42563 127 SER B C 1
ATOM 8676 O O . SER D 1 147 ? 14.19200 -36.16200 -15.14900 1.000 39.90738 127 SER B O 1
ATOM 8679 N N . GLU D 1 148 ? 12.20300 -35.54700 -14.30500 1.000 41.26571 128 GLU B N 1
ATOM 8680 C CA . GLU D 1 148 ? 11.48000 -35.90000 -15.53100 1.000 41.41455 128 GLU B CA 1
ATOM 8681 C C . GLU D 1 148 ? 11.90200 -35.00700 -16.69600 1.000 42.42570 128 GLU B C 1
ATOM 8682 O O . GLU D 1 148 ? 11.92500 -35.44300 -17.86100 1.000 44.16180 128 GLU B O 1
ATOM 8688 N N . ILE D 1 149 ? 12.19800 -33.73600 -16.41100 1.000 41.11966 129 ILE B N 1
ATOM 8689 C CA . ILE D 1 149 ? 12.76100 -32.86600 -17.44200 1.000 39.56991 129 ILE B CA 1
ATOM 8690 C C . ILE D 1 149 ? 14.10800 -33.39300 -17.91300 1.000 42.48344 129 ILE B C 1
ATOM 8691 O O . ILE D 1 149 ? 14.38600 -33.41000 -19.11900 1.000 41.79772 129 ILE B O 1
ATOM 8696 N N . ILE D 1 150 ? 14.97000 -33.82900 -16.98300 1.000 41.49782 130 ILE B N 1
ATOM 8697 C CA . ILE D 1 150 ? 16.25700 -34.35000 -17.42800 1.000 41.14441 130 ILE B CA 1
ATOM 8698 C C . ILE D 1 150 ? 16.04300 -35.53600 -18.35800 1.000 43.51552 130 ILE B C 1
ATOM 8699 O O . ILE D 1 150 ? 16.69000 -35.64000 -19.40500 1.000 43.87703 130 ILE B O 1
ATOM 8704 N N . TYR D 1 151 ? 15.12000 -36.43500 -18.00200 1.000 41.85526 131 TYR B N 1
ATOM 8705 C CA . TYR D 1 151 ? 14.86500 -37.58300 -18.87200 1.000 44.13857 131 TYR B CA 1
ATOM 8706 C C . TYR D 1 151 ? 14.39500 -37.14100 -20.25500 1.000 44.35773 131 TYR B C 1
ATOM 8707 O O . TYR D 1 151 ? 14.90300 -37.63200 -21.25800 1.000 45.61014 131 TYR B O 1
ATOM 8716 N N . ASP D 1 152 ? 13.46100 -36.18400 -20.31800 1.000 43.41829 132 ASP B N 1
ATOM 8717 C CA . ASP D 1 152 ? 13.01900 -35.62200 -21.60700 1.000 45.43709 132 ASP B CA 1
ATOM 8718 C C . ASP D 1 152 ? 14.17300 -35.06300 -22.42700 1.000 47.34772 132 ASP B C 1
ATOM 8719 O O . ASP D 1 152 ? 14.19900 -35.22000 -23.65300 1.000 47.36361 132 ASP B O 1
ATOM 8724 N N . LEU D 1 153 ? 15.14000 -34.41100 -21.77500 1.000 45.31128 133 LEU B N 1
ATOM 8725 C CA . LEU D 1 153 ? 16.32400 -33.95800 -22.49400 1.000 46.44473 133 LEU B CA 1
ATOM 8726 C C . LEU D 1 153 ? 17.06100 -35.14100 -23.12300 1.000 50.83787 133 LEU B C 1
ATOM 8727 O O . LEU D 1 153 ? 17.35000 -35.13700 -24.32800 1.000 48.25456 133 LEU B O 1
ATOM 8732 N N . ILE D 1 154 ? 17.34100 -36.18300 -22.32500 1.000 45.76923 134 ILE B N 1
ATOM 8733 C CA . ILE D 1 154 ? 17.99100 -37.38400 -22.85700 1.000 48.44865 134 ILE B CA 1
ATOM 8734 C C . ILE D 1 154 ? 17.23300 -37.92100 -24.06900 1.000 49.22269 134 ILE B C 1
ATOM 8735 O O . ILE D 1 154 ? 17.82600 -38.24500 -25.10200 1.000 49.80439 134 ILE B O 1
ATOM 8740 N N . SER D 1 155 ? 15.90900 -38.00200 -23.95100 1.000 48.13444 135 SER B N 1
ATOM 8741 C CA . SER D 1 155 ? 15.06800 -38.55700 -24.99900 1.000 50.42729 135 SER B CA 1
ATOM 8742 C C . SER D 1 155 ? 15.09800 -37.69300 -26.25400 1.000 53.42225 135 SER B C 1
ATOM 8743 O O . SER D 1 155 ? 15.09600 -38.21100 -27.37800 1.000 52.75655 135 SER B O 1
ATOM 8746 N N . HIS D 1 156 ? 15.12000 -36.37000 -26.07800 1.000 51.24120 136 HIS B N 1
ATOM 8747 C CA . HIS D 1 156 ? 15.17100 -35.46300 -27.22000 1.000 53.31187 136 HIS B CA 1
ATOM 8748 C C . HIS D 1 156 ? 16.40300 -35.69200 -28.07600 1.000 55.68097 136 HIS B C 1
ATOM 8749 O O . HIS D 1 156 ? 16.35500 -35.52300 -29.30000 1.000 53.04025 136 HIS B O 1
ATOM 8756 N N . PHE D 1 157 ? 17.52200 -36.05300 -27.45600 1.000 53.94825 137 PHE B N 1
ATOM 8757 C CA . PHE D 1 157 ? 18.74500 -36.28300 -28.20200 1.000 54.47204 137 PHE B CA 1
ATOM 8758 C C . PHE D 1 157 ? 18.96900 -37.76300 -28.47000 1.000 53.77511 137 PHE B C 1
ATOM 8759 O O . PHE D 1 157 ? 20.10400 -38.17800 -28.71900 1.000 55.60399 137 PHE B O 1
ATOM 8767 N N . ASN D 1 158 ? 17.89300 -38.55100 -28.41900 1.000 53.68590 138 ASN B N 1
ATOM 8768 C CA . ASN D 1 158 ? 17.88900 -39.97900 -28.74500 1.000 56.01285 138 ASN B CA 1
ATOM 8769 C C . ASN D 1 158 ? 19.02800 -40.71400 -28.05200 1.000 56.02302 138 ASN B C 1
ATOM 8770 O O . ASN D 1 158 ? 19.78700 -41.47300 -28.65700 1.000 56.14723 138 ASN B O 1
ATOM 8775 N N . ASP D 1 159 ? 19.15100 -40.45100 -26.75500 1.000 54.37844 139 ASP B N 1
ATOM 8776 C CA . ASP D 1 159 ? 20.21200 -41.02100 -25.94200 1.000 54.45866 139 ASP B CA 1
ATOM 8777 C C . ASP D 1 159 ? 19.67300 -41.95700 -24.86900 1.000 53.10000 139 ASP B C 1
ATOM 8778 O O . ASP D 1 159 ? 20.36000 -42.21100 -23.87700 1.000 57.46622 139 ASP B O 1
ATOM 8783 N N . GLU D 1 160 ? 18.45900 -42.48300 -25.04900 1.000 52.82461 140 GLU B N 1
ATOM 8784 C CA . GLU D 1 160 ? 17.86300 -43.33400 -24.02000 1.000 56.18009 140 GLU B CA 1
ATOM 8785 C C . GLU D 1 160 ? 18.69700 -44.58900 -23.75800 1.000 59.09401 140 GLU B C 1
ATOM 8786 O O . GLU D 1 160 ? 18.69000 -45.11800 -22.63600 1.000 59.35717 140 GLU B O 1
ATOM 8792 N N . ALA D 1 161 ? 19.44400 -45.05600 -24.76000 1.000 54.69943 141 ALA B N 1
ATOM 8793 C CA . ALA D 1 161 ? 20.31000 -46.21700 -24.56600 1.000 65.93973 141 ALA B CA 1
ATOM 8794 C C . ALA D 1 161 ? 21.56300 -45.89300 -23.76400 1.000 69.52304 141 ALA B C 1
ATOM 8795 O O . ALA D 1 161 ? 22.17600 -46.80500 -23.20200 1.000 66.88162 141 ALA B O 1
ATOM 8797 N N . ILE D 1 162 ? 21.95800 -44.61800 -23.70800 1.000 57.25807 142 ILE B N 1
ATOM 8798 C CA . ILE D 1 162 ? 23.10800 -44.22800 -22.90100 1.000 57.21645 142 ILE B CA 1
ATOM 8799 C C . ILE D 1 162 ? 22.80100 -44.32000 -21.41600 1.000 53.34468 142 ILE B C 1
ATOM 8800 O O . ILE D 1 162 ? 23.72200 -44.31800 -20.59300 1.000 52.80772 142 ILE B O 1
ATOM 8805 N N . VAL D 1 163 ? 21.52100 -44.38100 -21.04900 1.000 52.76818 143 VAL B N 1
ATOM 8806 C CA . VAL D 1 163 ? 21.14700 -44.43900 -19.64400 1.000 54.68897 143 VAL B CA 1
ATOM 8807 C C . VAL D 1 163 ? 21.69500 -45.72200 -19.03800 1.000 52.87490 143 VAL B C 1
ATOM 8808 O O . VAL D 1 163 ? 21.57500 -46.80200 -19.63100 1.000 50.12751 143 VAL B O 1
ATOM 8812 N N . ASN D 1 164 ? 22.32200 -45.60500 -17.86900 1.000 52.87070 144 ASN B N 1
ATOM 8813 C CA . ASN D 1 164 ? 22.85200 -46.75300 -17.12900 1.000 51.01537 144 ASN B CA 1
ATOM 8814 C C . ASN D 1 164 ? 22.11800 -46.87800 -15.79200 1.000 49.42441 144 ASN B C 1
ATOM 8815 O O . ASN D 1 164 ? 21.12300 -46.19300 -15.53700 1.000 48.80648 144 ASN B O 1
ATOM 8820 N N . LYS D 1 165 ? 22.61200 -47.76800 -14.92900 1.000 50.09446 145 LYS B N 1
ATOM 8821 C CA . LYS D 1 165 ? 21.94900 -47.97800 -13.64600 1.000 51.84891 145 LYS B CA 1
ATOM 8822 C C . LYS D 1 165 ? 22.04400 -46.73600 -12.76400 1.000 48.20585 145 LYS B C 1
ATOM 8823 O O . LYS D 1 165 ? 21.10400 -46.42300 -12.02800 1.000 49.78481 145 LYS B O 1
ATOM 8829 N N . ASP D 1 166 ? 23.16600 -46.01200 -12.83200 1.000 48.81829 146 ASP B N 1
ATOM 8830 C CA . ASP D 1 166 ? 23.32100 -44.79900 -12.03100 1.000 47.70562 146 ASP B CA 1
ATOM 8831 C C . ASP D 1 166 ? 22.32000 -43.73400 -12.44500 1.000 48.67735 146 ASP B C 1
ATOM 8832 O O . ASP D 1 166 ? 21.60200 -43.19100 -11.59900 1.000 45.31717 146 ASP B O 1
ATOM 8837 N N . ILE D 1 167 ? 22.26200 -43.42800 -13.74900 1.000 45.47362 147 ILE B N 1
ATOM 8838 C CA . ILE D 1 167 ? 21.32800 -42.41800 -14.24700 1.000 45.48627 147 ILE B CA 1
ATOM 8839 C C . ILE D 1 167 ? 19.89400 -42.80200 -13.91100 1.000 46.75973 147 ILE B C 1
ATOM 8840 O O . ILE D 1 167 ? 19.15400 -42.02300 -13.29800 1.000 43.17093 147 ILE B O 1
ATOM 8845 N N . ALA D 1 168 ? 19.48900 -44.01900 -14.28200 1.000 45.35284 148 ALA B N 1
ATOM 8846 C CA . ALA D 1 168 ? 18.11900 -44.44300 -14.02500 1.000 43.10163 148 ALA B CA 1
ATOM 8847 C C . ALA D 1 168 ? 17.78100 -44.41200 -12.53500 1.000 42.74469 148 ALA B C 1
ATOM 8848 O O . ALA D 1 168 ? 16.64800 -44.08000 -12.16600 1.000 42.08448 148 ALA B O 1
ATOM 8850 N N . SER D 1 169 ? 18.73400 -44.77600 -11.65700 1.000 43.32708 149 SER B N 1
ATOM 8851 C CA . SER D 1 169 ? 18.41100 -44.86200 -10.23300 1.000 42.58612 149 SER B CA 1
ATOM 8852 C C . SER D 1 169 ? 18.08800 -43.49400 -9.66600 1.000 40.95681 149 SER B C 1
ATOM 8853 O O . SER D 1 169 ? 17.11400 -43.33100 -8.92000 1.000 39.59911 149 SER B O 1
ATOM 8856 N N . VAL D 1 170 ? 18.95400 -42.51800 -9.94200 1.000 42.34376 150 VAL B N 1
ATOM 8857 C CA . VAL D 1 170 ? 18.80600 -41.20800 -9.31700 1.000 40.80005 150 VAL B CA 1
ATOM 8858 C C . VAL D 1 170 ? 17.59200 -40.48900 -9.90900 1.000 40.11087 150 VAL B C 1
ATOM 8859 O O . VAL D 1 170 ? 16.83200 -39.83100 -9.18500 1.000 38.67571 150 VAL B O 1
ATOM 8863 N N . LEU D 1 171 ? 17.36100 -40.63300 -11.22400 1.000 40.18188 151 LEU B N 1
ATOM 8864 C CA . LEU D 1 171 ? 16.19600 -39.98300 -11.82400 1.000 39.87982 151 LEU B CA 1
ATOM 8865 C C . LEU D 1 171 ? 14.90700 -40.57600 -11.27000 1.000 40.33130 151 LEU B C 1
ATOM 8866 O O . LEU D 1 171 ? 13.97800 -39.84100 -10.91700 1.000 40.64158 151 LEU B O 1
ATOM 8871 N N . TYR D 1 172 ? 14.87000 -41.90200 -11.11200 1.000 40.85328 152 TYR B N 1
ATOM 8872 C CA . TYR D 1 172 ? 13.70000 -42.58000 -10.56200 1.000 41.19199 152 TYR B CA 1
ATOM 8873 C C . TYR D 1 172 ? 13.37100 -42.04600 -9.17600 1.000 41.14614 152 TYR B C 1
ATOM 8874 O O . TYR D 1 172 ? 12.20400 -41.77400 -8.86000 1.000 41.77978 152 TYR B O 1
ATOM 8883 N N . LEU D 1 173 ? 14.38600 -41.92300 -8.31300 1.000 40.62854 153 LEU B N 1
ATOM 8884 C CA . LEU D 1 173 ? 14.15300 -41.39800 -6.96800 1.000 40.40450 153 LEU B CA 1
ATOM 8885 C C . LEU D 1 173 ? 13.66400 -39.96100 -7.00500 1.000 40.31017 153 LEU B C 1
ATOM 8886 O O . LEU D 1 173 ? 12.84700 -39.56300 -6.16400 1.000 44.80240 153 LEU B O 1
ATOM 8891 N N . GLY D 1 174 ? 14.13100 -39.16900 -7.97300 1.000 39.20191 154 GLY B N 1
ATOM 8892 C CA . GLY D 1 174 ? 13.67800 -37.78900 -8.05200 1.000 37.29073 154 GLY B CA 1
ATOM 8893 C C . GLY D 1 174 ? 12.22600 -37.71100 -8.47600 1.000 42.82133 154 GLY B C 1
ATOM 8894 O O . GLY D 1 174 ? 11.44400 -36.94800 -7.90900 1.000 38.34736 154 GLY B O 1
ATOM 8895 N N . ILE D 1 175 ? 11.82300 -38.56000 -9.42300 1.000 38.37999 155 ILE B N 1
ATOM 8896 C CA . ILE D 1 175 ? 10.41300 -38.61000 -9.79800 1.000 39.52986 155 ILE B CA 1
ATOM 8897 C C . ILE D 1 175 ? 9.54800 -39.09200 -8.64400 1.000 40.14859 155 ILE B C 1
ATOM 8898 O O . ILE D 1 175 ? 8.42500 -38.59600 -8.43500 1.000 38.90570 155 ILE B O 1
ATOM 8903 N N . VAL D 1 176 ? 10.04100 -40.06900 -7.88900 1.000 38.92479 156 VAL B N 1
ATOM 8904 C CA . VAL D 1 176 ? 9.26900 -40.60300 -6.78400 1.000 39.98744 156 VAL B CA 1
ATOM 8905 C C . VAL D 1 176 ? 9.11300 -39.56600 -5.70500 1.000 40.11355 156 VAL B C 1
ATOM 8906 O O . VAL D 1 176 ? 8.06200 -39.48700 -5.05700 1.000 45.56055 156 VAL B O 1
ATOM 8910 N N . GLY D 1 177 ? 10.14900 -38.74800 -5.50100 1.000 41.37098 157 GLY B N 1
ATOM 8911 C CA . GLY D 1 177 ? 10.10500 -37.75300 -4.44600 1.000 43.49828 157 GLY B CA 1
ATOM 8912 C C . GLY D 1 177 ? 9.06500 -36.68300 -4.69000 1.000 39.92964 157 GLY B C 1
ATOM 8913 O O . GLY D 1 177 ? 8.28200 -36.35600 -3.79700 1.000 53.74128 157 GLY B O 1
ATOM 8914 N N . ASP D 1 178 ? 9.05300 -36.10000 -5.88600 1.000 41.95288 158 ASP B N 1
ATOM 8915 C CA . ASP D 1 178 ? 8.04900 -35.06000 -6.14100 1.000 39.57795 158 ASP B CA 1
ATOM 8916 C C . ASP D 1 178 ? 6.65200 -35.57300 -6.47300 1.000 44.95507 158 ASP B C 1
ATOM 8917 O O . ASP D 1 178 ? 5.72700 -34.75000 -6.50800 1.000 45.48727 158 ASP B O 1
ATOM 8922 N N . THR D 1 179 ? 6.45900 -36.87200 -6.73500 1.000 38.20197 159 THR B N 1
ATOM 8923 C CA . THR D 1 179 ? 5.10900 -37.39500 -6.96500 1.000 38.79654 159 THR B CA 1
ATOM 8924 C C . THR D 1 179 ? 4.51500 -38.10800 -5.76800 1.000 38.58789 159 THR B C 1
ATOM 8925 O O . THR D 1 179 ? 3.36600 -38.54900 -5.84900 1.000 39.61160 159 THR B O 1
ATOM 8929 N N . GLY D 1 180 ? 5.22900 -38.16300 -4.64500 1.000 44.66248 160 GLY B N 1
ATOM 8930 C CA . GLY D 1 180 ? 4.83300 -39.03500 -3.55400 1.000 44.13958 160 GLY B CA 1
ATOM 8931 C C . GLY D 1 180 ? 4.72500 -40.48600 -3.97100 1.000 39.52136 160 GLY B C 1
ATOM 8932 O O . GLY D 1 180 ? 3.77300 -41.16500 -3.57300 1.000 46.77760 160 GLY B O 1
ATOM 8933 N N . ARG D 1 181 ? 5.67600 -40.97300 -4.77600 1.000 42.09905 161 ARG B N 1
ATOM 8934 C CA . ARG D 1 181 ? 5.57000 -42.28500 -5.45600 1.000 38.84536 161 ARG B CA 1
ATOM 8935 C C . ARG D 1 181 ? 4.26100 -42.43500 -6.22100 1.000 40.60894 161 ARG B C 1
ATOM 8936 O O . ARG D 1 181 ? 3.42300 -43.27800 -5.87900 1.000 40.24423 161 ARG B O 1
ATOM 8944 N N . PHE D 1 182 ? 4.09300 -41.58000 -7.26400 1.000 39.55404 162 PHE B N 1
ATOM 8945 C CA . PHE D 1 182 ? 2.99500 -41.73000 -8.21700 1.000 41.27241 162 PHE B CA 1
ATOM 8946 C C . PHE D 1 182 ? 1.62700 -41.53600 -7.57300 1.000 39.98819 162 PHE B C 1
ATOM 8947 O O . PHE D 1 182 ? 0.62300 -42.00700 -8.08900 1.000 40.45156 162 PHE B O 1
ATOM 8955 N N . LEU D 1 183 ? 1.57200 -40.75200 -6.49600 1.000 38.46493 163 LEU B N 1
ATOM 8956 C CA . LEU D 1 183 ? 0.33100 -40.45800 -5.77500 1.000 40.60029 163 LEU B CA 1
ATOM 8957 C C . LEU D 1 183 ? -0.28900 -39.10800 -6.13400 1.000 41.54199 163 LEU B C 1
ATOM 8958 O O . LEU D 1 183 ? -1.50900 -39.02700 -6.31500 1.000 47.04859 163 LEU B O 1
ATOM 8963 N N . PHE D 1 184 ? 0.50500 -38.04300 -6.21700 1.000 43.86165 164 PHE B N 1
ATOM 8964 C CA . PHE D 1 184 ? -0.04200 -36.70600 -6.45100 1.000 45.52925 164 PHE B CA 1
ATOM 8965 C C . PHE D 1 184 ? -0.56300 -36.53100 -7.88000 1.000 44.86804 164 PHE B C 1
ATOM 8966 O O . PHE D 1 184 ? -0.33400 -37.35400 -8.76900 1.000 40.90866 164 PHE B O 1
ATOM 8974 N N . ASN D 1 185 ? -1.29300 -35.41300 -8.09200 1.000 47.87086 165 ASN B N 1
ATOM 8975 C CA . ASN D 1 185 ? -1.87000 -35.10200 -9.39900 1.000 45.53338 165 ASN B CA 1
ATOM 8976 C C . ASN D 1 185 ? -0.84100 -34.72800 -10.46200 1.000 45.54630 165 ASN B C 1
ATOM 8977 O O . ASN D 1 185 ? -1.15700 -34.82200 -11.65500 1.000 52.74876 165 ASN B O 1
ATOM 8982 N N . ASN D 1 186 ? 0.33500 -34.25500 -10.07300 1.000 48.15700 166 ASN B N 1
ATOM 8983 C CA . ASN D 1 186 ? 1.40600 -34.02700 -11.03700 1.000 44.99370 166 ASN B CA 1
ATOM 8984 C C . ASN D 1 186 ? 1.95900 -35.31000 -11.63400 1.000 43.94069 166 ASN B C 1
ATOM 8985 O O . ASN D 1 186 ? 2.91800 -35.22900 -12.41500 1.000 41.42901 166 ASN B O 1
ATOM 8990 N N . THR D 1 187 ? 1.41400 -36.47900 -11.28900 1.000 40.23026 167 THR B N 1
ATOM 8991 C CA . THR D 1 187 ? 1.79300 -37.70100 -11.99400 1.000 42.21164 167 THR B CA 1
ATOM 8992 C C . THR D 1 187 ? 0.98700 -37.83200 -13.29000 1.000 40.96385 167 THR B C 1
ATOM 8993 O O . THR D 1 187 ? -0.23100 -38.02800 -13.24100 1.000 49.47860 167 THR B O 1
ATOM 8997 N N . SER D 1 188 ? 1.65600 -37.80700 -14.43200 1.000 41.45455 168 SER B N 1
ATOM 8998 C CA . SER D 1 188 ? 0.93800 -38.01800 -15.69400 1.000 43.30495 168 SER B CA 1
ATOM 8999 C C . SER D 1 188 ? 1.18700 -39.43200 -16.20000 1.000 43.65773 168 SER B C 1
ATOM 9000 O O . SER D 1 188 ? 1.99200 -40.18700 -15.64500 1.000 45.22474 168 SER B O 1
ATOM 9003 N N . GLU D 1 189 ? 0.48800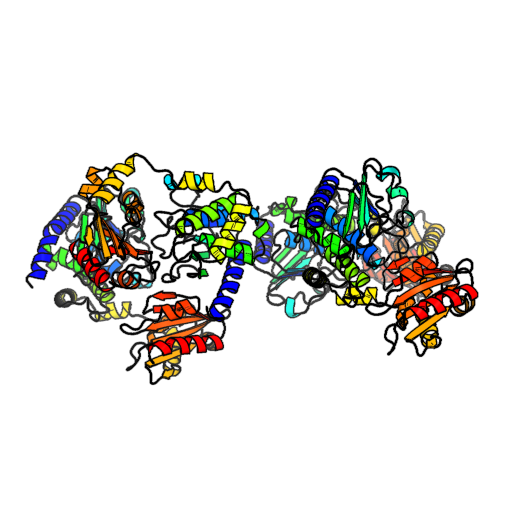 -39.78000 -17.29300 1.000 42.44731 169 GLU B N 1
ATOM 9004 C CA . GLU D 1 189 ? 0.83000 -40.97100 -18.05200 1.000 41.87649 169 GLU B CA 1
ATOM 9005 C C . GLU D 1 189 ? 2.30100 -40.97700 -18.46200 1.000 42.96926 169 GLU B C 1
ATOM 9006 O O . GLU D 1 189 ? 2.97600 -42.00300 -18.35600 1.000 43.87317 169 GLU B O 1
ATOM 9012 N N . HIS D 1 190 ? 2.80300 -39.85700 -18.96900 1.000 42.25015 170 HIS B N 1
ATOM 9013 C CA . HIS D 1 190 ? 4.21100 -39.76300 -19.36000 1.000 43.43227 170 HIS B CA 1
ATOM 9014 C C . HIS D 1 190 ? 5.13700 -40.01500 -18.17400 1.000 40.87919 170 HIS B C 1
ATOM 9015 O O . HIS D 1 190 ? 6.22900 -40.59000 -18.32000 1.000 41.81176 170 HIS B O 1
ATOM 9022 N N . THR D 1 191 ? 4.74200 -39.52700 -17.00600 1.000 40.23198 171 THR B N 1
ATOM 9023 C CA . THR D 1 191 ? 5.54300 -39.76200 -15.81300 1.000 40.64933 171 THR B CA 1
ATOM 9024 C C . THR D 1 191 ? 5.65700 -41.25700 -15.55400 1.000 42.45930 171 THR B C 1
ATOM 9025 O O . THR D 1 191 ? 6.76200 -41.80300 -15.37900 1.000 40.32586 171 THR B O 1
ATOM 9029 N N . MET D 1 192 ? 4.51700 -41.94600 -15.58200 1.000 41.45249 172 MET B N 1
ATOM 9030 C CA . MET D 1 192 ? 4.53000 -43.38500 -15.34000 1.000 43.43493 172 MET B CA 1
ATOM 9031 C C . MET D 1 192 ? 5.39000 -44.10700 -16.36500 1.000 42.97646 172 MET B C 1
ATOM 9032 O O . MET D 1 192 ? 6.12400 -45.03600 -16.01700 1.000 44.65771 172 MET B O 1
ATOM 9037 N N . GLU D 1 193 ? 5.28400 -43.71100 -17.63900 1.000 43.11533 173 GLU B N 1
ATOM 9038 C CA . GLU D 1 193 ? 6.02400 -44.35100 -18.72100 1.000 42.96936 173 GLU B CA 1
ATOM 9039 C C . GLU D 1 193 ? 7.52600 -44.22600 -18.53100 1.000 43.92411 173 GLU B C 1
ATOM 9040 O O . GLU D 1 193 ? 8.27300 -45.20000 -18.71600 1.000 44.65467 173 GLU B O 1
ATOM 9046 N N . ILE D 1 194 ? 7.98900 -43.01900 -18.19800 1.000 42.44961 174 ILE B N 1
ATOM 9047 C CA . ILE D 1 194 ? 9.39600 -42.81700 -17.88100 1.000 41.68835 174 ILE B CA 1
ATOM 9048 C C . ILE D 1 194 ? 9.81100 -43.74300 -16.73800 1.000 41.44754 174 ILE B C 1
ATOM 9049 O O . ILE D 1 194 ? 10.77100 -44.51900 -16.86500 1.000 42.63182 174 ILE B O 1
ATOM 9054 N N . ALA D 1 195 ? 9.05700 -43.72800 -15.63300 1.000 43.40285 175 ALA B N 1
ATOM 9055 C CA . ALA D 1 195 ? 9.45600 -44.53300 -14.47200 1.000 42.27113 175 ALA B CA 1
ATOM 9056 C C . ALA D 1 195 ? 9.55100 -46.01400 -14.83400 1.000 44.78895 175 ALA B C 1
ATOM 9057 O O . ALA D 1 195 ? 10.42500 -46.72600 -14.32000 1.000 45.61330 175 ALA B O 1
ATOM 9059 N N . GLY D 1 196 ? 8.64900 -46.49000 -15.70200 1.000 43.93150 176 GLY B N 1
ATOM 9060 C CA . GLY D 1 196 ? 8.79200 -47.82200 -16.28300 1.000 42.29771 176 GLY B CA 1
ATOM 9061 C C . GLY D 1 196 ? 10.12300 -48.02400 -16.97500 1.000 44.62169 176 GLY B C 1
ATOM 9062 O O . GLY D 1 196 ? 10.89600 -48.89800 -16.59900 1.000 45.20815 176 GLY B O 1
ATOM 9063 N N . LYS D 1 197 ? 10.42100 -47.19500 -17.98400 1.000 42.40547 177 LYS B N 1
ATOM 9064 C CA . LYS D 1 197 ? 11.69900 -47.31800 -18.68600 1.000 47.07033 177 LYS B CA 1
ATOM 9065 C C . LYS D 1 197 ? 12.86600 -47.36500 -17.70400 1.000 47.06024 177 LYS B C 1
ATOM 9066 O O . LYS D 1 197 ? 13.82400 -48.11600 -17.91400 1.000 47.80304 177 LYS B O 1
ATOM 9072 N N . LEU D 1 198 ? 12.77200 -46.61000 -16.59100 1.000 42.12235 178 LEU B N 1
ATOM 9073 C CA . LEU D 1 198 ? 13.87600 -46.52700 -15.63100 1.000 43.97497 178 LEU B CA 1
ATOM 9074 C C . LEU D 1 198 ? 14.01500 -47.82200 -14.85200 1.000 44.67410 178 LEU B C 1
ATOM 9075 O O . LEU D 1 198 ? 15.12600 -48.31500 -14.63800 1.000 46.74268 178 LEU B O 1
ATOM 9080 N N . ILE D 1 199 ? 12.88600 -48.35000 -14.37900 1.000 43.34330 179 ILE B N 1
ATOM 9081 C CA . ILE D 1 199 ? 12.82500 -49.69900 -13.81400 1.000 46.16729 179 ILE B CA 1
ATOM 9082 C C . ILE D 1 199 ? 13.38100 -50.74400 -14.77300 1.000 47.39819 179 ILE B C 1
ATOM 9083 O O . ILE D 1 199 ? 13.91300 -51.77500 -14.34400 1.000 52.27511 179 ILE B O 1
ATOM 9088 N N . GLY D 1 200 ? 13.29700 -50.49300 -16.07000 1.000 51.02643 180 GLY B N 1
ATOM 9089 C CA . GLY D 1 200 ? 13.81900 -51.44400 -17.03000 1.000 47.93926 180 GLY B CA 1
ATOM 9090 C C . GLY D 1 200 ? 15.32500 -51.48500 -17.11100 1.000 53.25580 180 GLY B C 1
ATOM 9091 O O . GLY D 1 200 ? 15.87300 -52.37200 -17.77300 1.000 51.32907 180 GLY B O 1
ATOM 9092 N N . HIS D 1 201 ? 16.01300 -50.55600 -16.45700 1.000 52.23219 181 HIS B N 1
ATOM 9093 C CA . HIS D 1 201 ? 17.46600 -50.57300 -16.41200 1.000 53.89155 181 HIS B CA 1
ATOM 9094 C C . HIS D 1 201 ? 17.99300 -51.39900 -15.24800 1.000 57.48966 181 HIS B C 1
ATOM 9095 O O . HIS D 1 201 ? 19.15300 -51.23200 -14.85700 1.000 56.24579 181 HIS B O 1
ATOM 9102 N N . ASP D 1 202 ? 17.16500 -52.28400 -14.69600 1.000 51.84323 182 ASP B N 1
ATOM 9103 C CA . ASP D 1 202 ? 17.57800 -53.22600 -13.65700 1.000 59.99812 182 ASP B CA 1
ATOM 9104 C C . ASP D 1 202 ? 18.11900 -52.48500 -12.43400 1.000 62.24722 182 ASP B C 1
ATOM 9105 O O . ASP D 1 202 ? 19.16700 -52.81200 -11.87800 1.000 61.94449 182 ASP B O 1
ATOM 9110 N N . ILE D 1 203 ? 17.42600 -51.43800 -12.06000 1.000 62.51437 183 ILE B N 1
ATOM 9111 C CA . ILE D 1 203 ? 17.64100 -50.81900 -10.76800 1.000 55.29298 183 ILE B CA 1
ATOM 9112 C C . ILE D 1 203 ? 16.82900 -51.63300 -9.77400 1.000 63.49508 183 ILE B C 1
ATOM 9113 O O . ILE D 1 203 ? 15.86300 -52.31200 -10.14600 1.000 62.56684 183 ILE B O 1
ATOM 9118 N N . ASP D 1 204 ? 17.24600 -51.62800 -8.51500 1.000 61.78648 184 ASP B N 1
ATOM 9119 C CA . ASP D 1 204 ? 16.51100 -52.37300 -7.49600 1.000 60.61048 184 ASP B CA 1
ATOM 9120 C C . ASP D 1 204 ? 15.58300 -51.39600 -6.79900 1.000 55.10346 184 ASP B C 1
ATOM 9121 O O . ASP D 1 204 ? 15.84800 -50.93700 -5.69600 1.000 47.85356 184 ASP B O 1
ATOM 9126 N N . HIS D 1 205 ? 14.47800 -51.06300 -7.49400 1.000 43.61908 185 HIS B N 1
ATOM 9127 C CA . HIS D 1 205 ? 13.63200 -49.96800 -7.04300 1.000 50.21189 185 HIS B CA 1
ATOM 9128 C C . HIS D 1 205 ? 13.13200 -50.19200 -5.61600 1.000 42.28048 185 HIS B C 1
ATOM 9129 O O . HIS D 1 205 ? 13.13300 -49.25900 -4.81800 1.000 43.85790 185 HIS B O 1
ATOM 9136 N N . ASN D 1 206 ? 12.74000 -51.42900 -5.25100 1.000 46.18663 186 ASN B N 1
ATOM 9137 C CA . ASN D 1 206 ? 12.27100 -51.63500 -3.87700 1.000 44.95855 186 ASN B CA 1
ATOM 9138 C C . ASN D 1 206 ? 13.38400 -51.31100 -2.88900 1.000 45.88665 186 ASN B C 1
ATOM 9139 O O . ASN D 1 206 ? 13.15000 -50.66600 -1.86500 1.000 48.06527 186 ASN B O 1
ATOM 9144 N N . ALA D 1 207 ? 14.60200 -51.77700 -3.16900 1.000 45.87320 187 ALA B N 1
ATOM 9145 C CA . ALA D 1 207 ? 15.71600 -51.45600 -2.27600 1.000 52.71284 187 ALA B CA 1
ATOM 9146 C C . ALA D 1 207 ? 15.94800 -49.95500 -2.20600 1.000 49.16067 187 ALA B C 1
ATOM 9147 O O . ALA D 1 207 ? 16.14000 -49.40400 -1.12500 1.000 47.62104 187 ALA B O 1
ATOM 9149 N N . LEU D 1 208 ? 15.92900 -49.26300 -3.35400 1.000 46.76232 188 LEU B N 1
ATOM 9150 C CA . LEU D 1 208 ? 16.14500 -47.81800 -3.31900 1.000 45.67512 188 LEU B CA 1
ATOM 9151 C C . LEU D 1 208 ? 15.09300 -47.13900 -2.44500 1.000 45.06102 188 LEU B C 1
ATOM 9152 O O . LEU D 1 208 ? 15.42500 -46.36300 -1.52400 1.000 45.33663 188 LEU B O 1
ATOM 9157 N N . LEU D 1 209 ? 13.81600 -47.46900 -2.68500 1.000 44.53728 189 LEU B N 1
ATOM 9158 C CA . LEU D 1 209 ? 12.70000 -46.90000 -1.92100 1.000 40.06402 189 LEU B CA 1
ATOM 9159 C C . LEU D 1 209 ? 12.82100 -47.21000 -0.42800 1.000 41.72843 189 LEU B C 1
ATOM 9160 O O . LEU D 1 209 ? 12.67700 -46.30900 0.41400 1.000 45.81884 189 LEU B O 1
ATOM 9165 N N . ASN D 1 210 ? 13.02500 -48.48600 -0.08300 1.000 47.70799 190 ASN B N 1
ATOM 9166 C CA . ASN D 1 210 ? 13.24800 -48.83600 1.32200 1.000 48.28576 190 ASN B CA 1
ATOM 9167 C C . ASN D 1 210 ? 14.26800 -47.91100 1.95500 1.000 49.07724 190 ASN B C 1
ATOM 9168 O O . ASN D 1 210 ? 13.99500 -47.32200 3.00400 1.000 49.23900 190 ASN B O 1
ATOM 9173 N N . LYS D 1 211 ? 15.41000 -47.70100 1.29000 1.000 50.13902 191 LYS B N 1
ATOM 9174 C CA . LYS D 1 211 ? 16.42000 -46.79000 1.83600 1.000 53.04300 191 LYS B CA 1
ATOM 9175 C C . LYS D 1 211 ? 15.86000 -45.37800 1.99800 1.000 54.48758 191 LYS B C 1
ATOM 9176 O O . LYS D 1 211 ? 16.17800 -44.69000 2.97300 1.000 49.76923 191 LYS B O 1
ATOM 9182 N N . MET D 1 212 ? 15.00800 -44.92500 1.05600 1.000 50.32057 192 MET B N 1
ATOM 9183 C CA . MET D 1 212 ? 14.48300 -43.55200 1.12200 1.000 47.69057 192 MET B CA 1
ATOM 9184 C C . MET D 1 212 ? 13.45100 -43.39000 2.23100 1.000 46.85051 192 MET B C 1
ATOM 9185 O O . MET D 1 212 ? 13.41300 -42.33600 2.89500 1.000 49.46925 192 MET B O 1
ATOM 9190 N N . MET D 1 213 ? 12.59700 -44.40800 2.44000 1.000 45.85350 193 MET B N 1
ATOM 9191 C CA . MET D 1 213 ? 11.48000 -44.27600 3.36800 1.000 56.83104 193 MET B CA 1
ATOM 9192 C C . MET D 1 213 ? 11.89900 -44.62900 4.78100 1.000 58.96262 193 MET B C 1
ATOM 9193 O O . MET D 1 213 ? 11.06500 -44.63500 5.72100 1.000 49.55484 193 MET B O 1
ATOM 9198 N N . GLU D 1 214 ? 13.16900 -45.02700 4.92600 1.000 50.61809 194 GLU B N 1
ATOM 9199 C CA . GLU D 1 214 ? 13.73300 -45.52600 6.21000 1.000 60.62056 194 GLU B CA 1
ATOM 9200 C C . GLU D 1 214 ? 13.48400 -44.57800 7.38500 1.000 49.40572 194 GLU B C 1
ATOM 9201 O O . GLU D 1 214 ? 13.69600 -43.40700 7.29500 1.000 49.51597 194 GLU B O 1
ATOM 9207 N N . LYS D 1 215 ? 12.95300 -45.16400 8.46500 1.000 50.38398 195 LYS B N 1
ATOM 9208 C CA . LYS D 1 215 ? 12.54900 -44.37500 9.65300 1.000 50.87775 195 LYS B CA 1
ATOM 9209 C C . LYS D 1 215 ? 13.23000 -44.90000 10.91800 1.000 60.48649 195 LYS B C 1
ATOM 9210 O O . LYS D 1 215 ? 13.69800 -46.05000 10.90200 1.000 60.97558 195 LYS B O 1
ATOM 9216 N N . ASP D 1 216 ? 13.21900 -44.10300 11.98700 1.000 51.42360 196 ASP B N 1
ATOM 9217 C CA . ASP D 1 216 ? 13.88400 -44.48100 13.26000 1.000 57.04184 196 ASP B CA 1
ATOM 9218 C C . ASP D 1 216 ? 12.90800 -45.25800 14.14100 1.000 54.41023 196 ASP B C 1
ATOM 9219 O O . ASP D 1 216 ? 11.80800 -44.74500 14.39600 1.000 56.82981 196 ASP B O 1
ATOM 9224 N N . PRO D 1 217 ? 13.27700 -46.45400 14.63900 1.000 57.60016 197 PRO B N 1
ATOM 9225 C CA . PRO D 1 217 ? 12.35600 -47.27900 15.41800 1.000 58.69120 197 PRO B CA 1
ATOM 9226 C C . PRO D 1 217 ? 11.88100 -46.61100 16.71300 1.000 58.96460 197 PRO B C 1
ATOM 9227 O O . PRO D 1 217 ? 10.85500 -47.00200 17.21600 1.000 57.88223 197 PRO B O 1
ATOM 9231 N N . LYS D 1 218 ? 12.62700 -45.62700 17.20400 1.000 55.80197 198 LYS B N 1
ATOM 9232 C CA . LYS D 1 218 ? 12.29600 -44.99300 18.50700 1.000 67.47419 198 LYS B CA 1
ATOM 9233 C C . LYS D 1 218 ? 11.06000 -44.10700 18.38500 1.000 63.23278 198 LYS B C 1
ATOM 9234 O O . LYS D 1 218 ? 10.40200 -43.88500 19.41100 1.000 64.56134 198 LYS B O 1
ATOM 9240 N N . MET D 1 219 ? 10.77800 -43.60500 17.18700 1.000 56.54881 199 MET B N 1
ATOM 9241 C CA . MET D 1 219 ? 9.65800 -42.64700 17.02400 1.000 59.26491 199 MET B CA 1
ATOM 9242 C C . MET D 1 219 ? 8.34700 -43.40900 16.85300 1.000 58.17556 199 MET B C 1
ATOM 9243 O O . MET D 1 219 ? 7.28500 -42.79000 17.01500 1.000 57.68321 199 MET B O 1
ATOM 9248 N N . LEU D 1 220 ? 8.43000 -44.70100 16.55000 1.000 58.59549 200 LEU B N 1
ATOM 9249 C CA . LEU D 1 220 ? 7.19600 -45.48200 16.27100 1.000 55.64470 200 LEU B CA 1
ATOM 9250 C C . LEU D 1 220 ? 6.29300 -45.51900 17.50900 1.000 56.21976 200 LEU B C 1
ATOM 9251 O O . LEU D 1 220 ? 5.08700 -45.29700 17.33800 1.000 49.68846 200 LEU B O 1
ATOM 9256 N N . PRO D 1 221 ? 6.77300 -45.78800 18.74000 1.000 58.62307 201 PRO B N 1
ATOM 9257 C CA . PRO D 1 221 ? 5.87300 -45.79300 19.90400 1.000 56.43233 201 PRO B CA 1
ATOM 9258 C C . PRO D 1 221 ? 5.05700 -44.52400 20.06100 1.000 49.35762 201 PRO B C 1
ATOM 9259 O O . PRO D 1 221 ? 3.89100 -44.58700 20.46400 1.000 49.48964 201 PRO B O 1
ATOM 9263 N N . PHE D 1 222 ? 5.64300 -43.36000 19.80800 1.000 55.51793 202 PHE B N 1
ATOM 9264 C CA . PHE D 1 222 ? 4.88600 -42.13100 20.03600 1.000 53.30364 202 PHE B CA 1
ATOM 9265 C C . PHE D 1 222 ? 3.76900 -41.98800 19.01000 1.000 48.16136 202 PHE B C 1
ATOM 9266 O O . PHE D 1 222 ? 2.66600 -41.53300 19.34200 1.000 52.20644 202 PHE B O 1
ATOM 9274 N N . GLN D 1 223 ? 4.03500 -42.38200 17.76200 1.000 49.45270 203 GLN B N 1
ATOM 9275 C CA . GLN D 1 223 ? 2.98500 -42.38800 16.76000 1.000 49.16789 203 GLN B CA 1
ATOM 9276 C C . GLN D 1 223 ? 1.80500 -43.20900 17.25700 1.000 48.21102 203 GLN B C 1
ATOM 9277 O O . GLN D 1 223 ? 0.63600 -42.85500 17.02200 1.000 44.35774 203 GLN B O 1
ATOM 9283 N N . GLY D 1 224 ? 2.10900 -44.30600 17.97700 1.000 48.98350 204 GLY B N 1
ATOM 9284 C CA . GLY D 1 224 ? 1.06100 -45.14000 18.53700 1.000 47.71482 204 GLY B CA 1
ATOM 9285 C C . GLY D 1 224 ? 0.21800 -44.42300 19.56700 1.000 54.05584 204 GLY B C 1
ATOM 9286 O O . GLY D 1 224 ? -1.01500 -44.55300 19.56500 1.000 50.82416 204 GLY B O 1
ATOM 9287 N N . TYR D 1 225 ? 0.86500 -43.66000 20.46600 1.000 55.03702 205 TYR B N 1
ATOM 9288 C CA . TYR D 1 225 ? 0.11000 -42.82500 21.39600 1.000 55.69732 205 TYR B CA 1
ATOM 9289 C C . TYR D 1 225 ? -0.83100 -41.91500 20.62800 1.000 50.41061 205 TYR B C 1
ATOM 9290 O O . TYR D 1 225 ? -2.02500 -41.81200 20.94900 1.000 50.16094 205 TYR B O 1
ATOM 9299 N N . VAL D 1 226 ? -0.30800 -41.25300 19.58900 1.000 49.31416 206 VAL B N 1
ATOM 9300 C CA . VAL D 1 226 ? -1.15600 -40.36000 18.82000 1.000 47.63070 206 VAL B CA 1
ATOM 9301 C C . VAL D 1 226 ? -2.36500 -41.12400 18.33400 1.000 48.84402 206 VAL B C 1
ATOM 9302 O O . VAL D 1 226 ? -3.50200 -40.68600 18.52300 1.000 44.62957 206 VAL B O 1
ATOM 9306 N N . LEU D 1 227 ? -2.14500 -42.35700 17.83900 1.000 48.62617 207 LEU B N 1
ATOM 9307 C CA . LEU D 1 227 ? -3.26500 -43.14900 17.33100 1.000 52.43903 207 LEU B CA 1
ATOM 9308 C C . LEU D 1 227 ? -4.24100 -43.58600 18.43400 1.000 53.72712 207 LEU B C 1
ATOM 9309 O O . LEU D 1 227 ? -5.42800 -43.78800 18.14800 1.000 50.92652 207 LEU B O 1
ATOM 9314 N N . GLN D 1 228 ? -3.78500 -43.72100 19.68400 1.000 54.47901 208 GLN B N 1
ATOM 9315 C CA . GLN D 1 228 ? -4.65500 -44.08300 20.80500 1.000 53.98281 208 GLN B CA 1
ATOM 9316 C C . GLN D 1 228 ? -5.23000 -42.87800 21.56000 1.000 54.86509 208 GLN B C 1
ATOM 9317 O O . GLN D 1 228 ? -6.04700 -43.06900 22.47100 1.000 51.61569 208 GLN B O 1
ATOM 9323 N N . HIS D 1 229 ? -4.84800 -41.63700 21.21100 1.000 52.60027 209 HIS B N 1
ATOM 9324 C CA . HIS D 1 229 ? -5.32600 -40.50300 21.99900 1.000 53.90261 209 HIS B CA 1
ATOM 9325 C C . HIS D 1 229 ? -5.87300 -39.36200 21.14900 1.000 55.76778 209 HIS B C 1
ATOM 9326 O O . HIS D 1 229 ? -6.03500 -38.24900 21.64800 1.000 59.25153 209 HIS B O 1
ATOM 9333 N N . PHE D 1 230 ? -6.23600 -39.61600 19.90300 1.000 48.63972 210 PHE B N 1
ATOM 9334 C CA . PHE D 1 230 ? -6.94300 -38.59700 19.16300 1.000 47.51390 210 PHE B CA 1
ATOM 9335 C C . PHE D 1 230 ? -8.42700 -38.64800 19.50300 1.000 52.16372 210 PHE B C 1
ATOM 9336 O O . PHE D 1 230 ? -8.95900 -39.66900 19.94600 1.000 51.91566 210 PHE B O 1
ATOM 9344 N N . GLU D 1 231 ? -9.09100 -37.51700 19.30300 1.000 50.09209 211 GLU B N 1
ATOM 9345 C CA . GLU D 1 231 ? -10.49500 -37.34400 19.65600 1.000 50.39312 211 GLU B CA 1
ATOM 9346 C C . GLU D 1 231 ? -11.19200 -36.77500 18.43300 1.000 51.02789 211 GLU B C 1
ATOM 9347 O O . GLU D 1 231 ? -11.09500 -35.57200 18.16800 1.000 54.09637 211 GLU B O 1
ATOM 9353 N N . LEU D 1 232 ? -11.85000 -37.64900 17.67100 1.000 53.54857 212 LEU B N 1
ATOM 9354 C CA . LEU D 1 232 ? -12.62100 -37.24300 16.51400 1.000 53.41035 212 LEU B CA 1
ATOM 9355 C C . LEU D 1 232 ? -14.02600 -36.89600 16.96300 1.000 57.38941 212 LEU B C 1
ATOM 9356 O O . LEU D 1 232 ? -14.61700 -37.62000 17.77600 1.000 59.39483 212 LEU B O 1
ATOM 9361 N N . MET D 1 233 ? -14.55400 -35.78400 16.44300 1.000 55.81216 213 MET B N 1
ATOM 9362 C CA . MET D 1 233 ? -15.91700 -35.37300 16.73700 1.000 55.01820 213 MET B CA 1
ATOM 9363 C C . MET D 1 233 ? -16.78300 -35.60100 15.50900 1.000 59.39685 213 MET B C 1
ATOM 9364 O O . MET D 1 233 ? -16.28400 -35.63300 14.38100 1.000 57.97330 213 MET B O 1
ATOM 9369 N N . ASP D 1 234 ? -18.09900 -35.70200 15.74800 1.000 60.37297 214 ASP B N 1
ATOM 9370 C CA . ASP D 1 234 ? -19.06900 -35.92500 14.67700 1.000 63.97855 214 ASP B CA 1
ATOM 9371 C C . ASP D 1 234 ? -19.02900 -34.86300 13.59100 1.000 60.00587 214 ASP B C 1
ATOM 9372 O O . ASP D 1 234 ? -19.47500 -35.13700 12.46900 1.000 62.56161 214 ASP B O 1
ATOM 9377 N N . ASP D 1 235 ? -18.55800 -33.65300 13.89700 1.000 56.97049 215 ASP B N 1
ATOM 9378 C CA . ASP D 1 235 ? -18.53600 -32.59700 12.89200 1.000 56.11238 215 ASP B CA 1
ATOM 9379 C C . ASP D 1 235 ? -17.29200 -32.65200 12.01200 1.000 55.51264 215 ASP B C 1
ATOM 9380 O O . ASP D 1 235 ? -17.18900 -31.86500 11.07300 1.000 60.96651 215 ASP B O 1
ATOM 9385 N N . GLY D 1 236 ? -16.38400 -33.60500 12.25000 1.000 58.18011 216 GLY B N 1
ATOM 9386 C CA . GLY D 1 236 ? -15.16400 -33.71500 11.47600 1.000 54.49901 216 GLY B CA 1
ATOM 9387 C C . GLY D 1 236 ? -13.96200 -33.03600 12.10100 1.000 49.14894 216 GLY B C 1
ATOM 9388 O O . GLY D 1 236 ? -12.87000 -33.06700 11.51600 1.000 46.45026 216 GLY B O 1
ATOM 9389 N N . PHE D 1 237 ? -14.13200 -32.42600 13.27300 1.000 51.99571 217 PHE B N 1
ATOM 9390 C CA . PHE D 1 237 ? -13.02200 -31.83800 14.01600 1.000 51.65043 217 PHE B CA 1
ATOM 9391 C C . PHE D 1 237 ? -12.27100 -32.91200 14.77600 1.000 45.87711 217 PHE B C 1
ATOM 9392 O O . PHE D 1 237 ? -12.87000 -33.72600 15.49100 1.000 47.23425 217 PHE B O 1
ATOM 9400 N N . CYS D 1 238 ? -10.94600 -32.86900 14.70700 1.000 45.24710 218 CYS B N 1
ATOM 9401 C CA . CYS D 1 238 ? -10.12500 -33.83300 15.44400 1.000 48.04674 218 CYS B CA 1
ATOM 9402 C C . CYS D 1 238 ? -8.99900 -33.14300 16.19500 1.000 46.58045 218 CYS B C 1
ATOM 9403 O O . CYS D 1 238 ? -8.34400 -32.26500 15.63600 1.000 47.15744 218 CYS B O 1
ATOM 9406 N N . GLN D 1 239 ? -8.72600 -33.59600 17.43000 1.000 45.03489 219 GLN B N 1
ATOM 9407 C CA . GLN D 1 239 ? -7.70000 -32.98900 18.26600 1.000 50.46502 219 GLN B CA 1
ATOM 9408 C C . GLN D 1 239 ? -6.78100 -34.06600 18.82700 1.000 46.17557 219 GLN B C 1
ATOM 9409 O O . GLN D 1 239 ? -7.23100 -35.16100 19.18800 1.000 50.93075 219 GLN B O 1
ATOM 9415 N N . VAL D 1 240 ? -5.48700 -33.75900 18.81200 1.000 41.96680 220 VAL B N 1
ATOM 9416 C CA . VAL D 1 240 ? -4.44300 -34.49400 19.49600 1.000 41.37541 220 VAL B CA 1
ATOM 9417 C C . VAL D 1 240 ? -3.79800 -33.51600 20.48600 1.000 45.49288 220 VAL B C 1
ATOM 9418 O O . VAL D 1 240 ? -3.08200 -32.58400 20.07700 1.000 43.88248 220 VAL B O 1
ATOM 9422 N N . LYS D 1 241 ? -4.01700 -33.75100 21.77500 1.000 43.47726 221 LYS B N 1
ATOM 9423 C CA . LYS D 1 241 ? -3.38500 -32.98200 22.85600 1.000 43.50081 221 LYS B CA 1
ATOM 9424 C C . LYS D 1 241 ? -2.23700 -33.79000 23.45700 1.000 50.69289 221 LYS B C 1
ATOM 9425 O O . LYS D 1 241 ? -2.46200 -34.87700 23.99400 1.000 50.60086 221 LYS B O 1
ATOM 9431 N N . ILE D 1 242 ? -1.00900 -33.28900 23.31200 1.000 47.93052 222 ILE B N 1
ATOM 9432 C CA . ILE D 1 242 ? 0.20200 -33.91400 23.85600 1.000 47.29972 222 ILE B CA 1
ATOM 9433 C C . ILE D 1 242 ? 0.67700 -33.15500 25.09800 1.000 49.98574 222 ILE B C 1
ATOM 9434 O O . ILE D 1 242 ? 1.23200 -32.05100 25.00400 1.000 49.32741 222 ILE B O 1
ATOM 9439 N N . THR D 1 243 ? 0.50400 -33.76000 26.26600 1.000 53.29713 223 THR B N 1
ATOM 9440 C CA . THR D 1 243 ? 0.97600 -33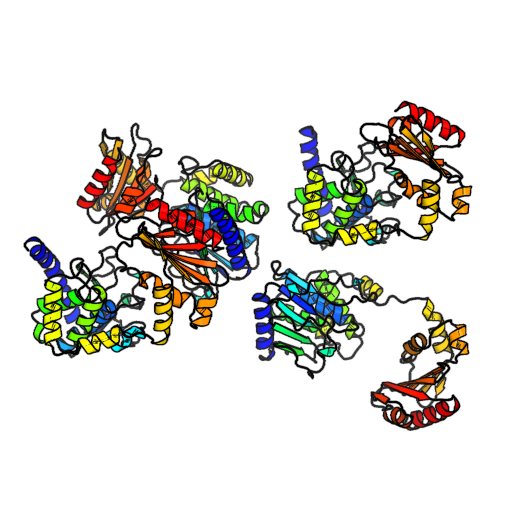.13400 27.50200 1.000 59.32527 223 THR B CA 1
ATOM 9441 C C . THR D 1 243 ? 2.47500 -33.34900 27.70600 1.000 55.81555 223 THR B C 1
ATOM 9442 O O . THR D 1 243 ? 3.07500 -34.27800 27.16400 1.000 58.16520 223 THR B O 1
ATOM 9446 N N . GLU D 1 244 ? 3.08700 -32.45800 28.50100 1.000 64.65876 224 GLU B N 1
ATOM 9447 C CA . GLU D 1 244 ? 4.54500 -32.49400 28.66400 1.000 64.54347 224 GLU B CA 1
ATOM 9448 C C . GLU D 1 244 ? 5.02500 -33.80600 29.28000 1.000 62.32850 224 GLU B C 1
ATOM 9449 O O . GLU D 1 244 ? 6.13300 -34.26900 28.97200 1.000 65.49702 224 GLU B O 1
ATOM 9455 N N . ASP D 1 245 ? 4.19300 -34.43300 30.12200 1.000 62.67184 225 ASP B N 1
ATOM 9456 C CA . ASP D 1 245 ? 4.51000 -35.74700 30.68100 1.000 66.61284 225 ASP B CA 1
ATOM 9457 C C . ASP D 1 245 ? 4.61800 -36.82100 29.60400 1.000 67.38490 225 ASP B C 1
ATOM 9458 O O . ASP D 1 245 ? 5.34400 -37.81100 29.78500 1.000 66.57180 225 ASP B O 1
ATOM 9463 N N . VAL D 1 246 ? 3.87200 -36.67100 28.50200 1.000 65.71530 226 VAL B N 1
ATOM 9464 C CA . VAL D 1 246 ? 3.91700 -37.67900 27.44700 1.000 62.89071 226 VAL B CA 1
ATOM 9465 C C . VAL D 1 246 ? 5.25100 -37.62000 26.71600 1.000 65.80938 226 VAL B C 1
ATOM 9466 O O . VAL D 1 246 ? 5.87100 -38.65600 26.42800 1.000 62.25414 226 VAL B O 1
ATOM 9470 N N . LEU D 1 247 ? 5.70100 -36.40500 26.39100 1.000 58.53087 227 LEU B N 1
ATOM 9471 C CA . LEU D 1 247 ? 7.02300 -36.20000 25.80600 1.000 58.63111 227 LEU B CA 1
ATOM 9472 C C . LEU D 1 247 ? 8.12000 -36.86400 26.62700 1.000 67.94850 227 LEU B C 1
ATOM 9473 O O . LEU D 1 247 ? 9.06700 -37.43400 26.06900 1.000 70.30047 227 LEU B O 1
ATOM 9478 N N . GLU D 1 248 ? 8.03500 -36.74800 27.95700 1.000 66.56569 228 GLU B N 1
ATOM 9479 C CA . GLU D 1 248 ? 8.99700 -37.40500 28.83800 1.000 66.46473 228 GLU B CA 1
ATOM 9480 C C . GLU D 1 248 ? 8.87400 -38.92400 28.76000 1.000 69.30982 228 GLU B C 1
ATOM 9481 O O . GLU D 1 248 ? 9.88500 -39.63200 28.65500 1.000 74.22918 228 GLU B O 1
ATOM 9487 N N . GLN D 1 249 ? 7.63900 -39.44100 28.82100 1.000 67.71775 229 GLN B N 1
ATOM 9488 C CA . GLN D 1 249 ? 7.43700 -40.88400 28.81400 1.000 61.56063 229 GLN B CA 1
ATOM 9489 C C . GLN D 1 249 ? 8.06800 -41.52500 27.59000 1.000 70.78702 229 GLN B C 1
ATOM 9490 O O . GLN D 1 249 ? 8.76300 -42.54500 27.69800 1.000 70.06467 229 GLN B O 1
ATOM 9496 N N . PHE D 1 250 ? 7.82400 -40.95000 26.41000 1.000 67.64414 230 PHE B N 1
ATOM 9497 C CA . PHE D 1 250 ? 8.31700 -41.53400 25.17200 1.000 65.82280 230 PHE B CA 1
ATOM 9498 C C . PHE D 1 250 ? 9.69600 -41.02200 24.81000 1.000 63.77728 230 PHE B C 1
ATOM 9499 O O . PHE D 1 250 ? 10.21100 -41.36400 23.74000 1.000 68.07095 230 PHE B O 1
ATOM 9507 N N . GLY D 1 251 ? 10.31300 -40.25200 25.69600 1.000 64.55282 231 GLY B N 1
ATOM 9508 C CA . GLY D 1 251 ? 11.65300 -39.76800 25.45000 1.000 67.81774 231 GLY B CA 1
ATOM 9509 C C . GLY D 1 251 ? 11.75700 -39.10800 24.09500 1.000 70.14781 231 GLY B C 1
ATOM 9510 O O . GLY D 1 251 ? 12.60200 -39.47900 23.27400 1.000 77.28172 231 GLY B O 1
ATOM 9511 N N . ILE D 1 252 ? 10.88000 -38.14100 23.83500 1.000 70.77917 232 ILE B N 1
ATOM 9512 C CA . ILE D 1 252 ? 10.94600 -37.37600 22.59900 1.000 67.06609 232 ILE B CA 1
ATOM 9513 C C . ILE D 1 252 ? 10.96200 -35.90300 22.98000 1.000 67.19329 232 ILE B C 1
ATOM 9514 O O . ILE D 1 252 ? 10.67800 -35.53300 24.12600 1.000 74.04891 232 ILE B O 1
ATOM 9519 N N . GLN D 1 253 ? 11.31800 -35.07500 22.01000 1.000 65.84526 233 GLN B N 1
ATOM 9520 C CA . GLN D 1 253 ? 11.39500 -33.63600 22.16100 1.000 64.47108 233 GLN B CA 1
ATOM 9521 C C . GLN D 1 253 ? 10.19700 -32.97700 21.48600 1.000 65.75426 233 GLN B C 1
ATOM 9522 O O . GLN D 1 253 ? 9.61900 -33.54400 20.55000 1.000 66.00423 233 GLN B O 1
ATOM 9528 N N . PRO D 1 254 ? 9.78400 -31.79100 21.95500 1.000 67.06842 234 PRO B N 1
ATOM 9529 C CA . PRO D 1 254 ? 8.63800 -31.11200 21.31600 1.000 67.00338 234 PRO B CA 1
ATOM 9530 C C . PRO D 1 254 ? 8.71300 -30.98800 19.79900 1.000 66.59347 234 PRO B C 1
ATOM 9531 O O . PRO D 1 254 ? 7.68100 -31.15100 19.14300 1.000 66.16336 234 PRO B O 1
ATOM 9535 N N . ASN D 1 255 ? 9.88500 -30.72000 19.21500 1.000 66.90312 235 ASN B N 1
ATOM 9536 C CA . ASN D 1 255 ? 9.95500 -30.54400 17.76000 1.000 68.42004 235 ASN B CA 1
ATOM 9537 C C . ASN D 1 255 ? 9.73500 -31.87100 17.02500 1.000 69.63353 235 ASN B C 1
ATOM 9538 O O . ASN D 1 255 ? 8.95100 -31.94300 16.06400 1.000 71.55327 235 ASN B O 1
ATOM 9543 N N . GLU D 1 256 ? 10.43500 -32.92900 17.46200 1.000 67.89939 236 GLU B N 1
ATOM 9544 C CA . GLU D 1 256 ? 10.17300 -34.28300 16.97700 1.000 64.74055 236 GLU B CA 1
ATOM 9545 C C . GLU D 1 256 ? 8.69200 -34.61100 17.02700 1.000 66.62706 236 GLU B C 1
ATOM 9546 O O . GLU D 1 256 ? 8.13100 -35.13100 16.05600 1.000 70.42566 236 GLU B O 1
ATOM 9552 N N . ALA D 1 257 ? 8.04800 -34.31700 18.16500 1.000 69.29253 237 ALA B N 1
ATOM 9553 C CA . ALA D 1 257 ? 6.64700 -34.66900 18.34300 1.000 63.32069 237 ALA B CA 1
ATOM 9554 C C . ALA D 1 257 ? 5.74600 -33.90900 17.37700 1.000 65.60956 237 ALA B C 1
ATOM 9555 O O . ALA D 1 257 ? 4.65500 -34.39000 17.04700 1.000 62.48456 237 ALA B O 1
ATOM 9557 N N . SER D 1 258 ? 6.18600 -32.74000 16.89600 1.000 58.73605 238 SER B N 1
ATOM 9558 C CA . SER D 1 258 ? 5.37900 -31.97900 15.94400 1.000 65.38127 238 SER B CA 1
ATOM 9559 C C . SER D 1 258 ? 5.38800 -32.55100 14.53200 1.000 63.84945 238 SER B C 1
ATOM 9560 O O . SER D 1 258 ? 4.55500 -32.14200 13.70900 1.000 69.50221 238 SER B O 1
ATOM 9563 N N . GLN D 1 259 ? 6.29800 -33.46600 14.22300 1.000 67.74480 239 GLN B N 1
ATOM 9564 C CA . GLN D 1 259 ? 6.34800 -34.05400 12.88800 1.000 59.90016 239 GLN B CA 1
ATOM 9565 C C . GLN D 1 259 ? 5.29000 -35.13600 12.70800 1.000 58.86786 239 GLN B C 1
ATOM 9566 O O . GLN D 1 259 ? 5.22700 -35.78400 11.65400 1.000 66.48646 239 GLN B O 1
ATOM 9572 N N . PHE D 1 260 ? 4.45200 -35.33600 13.71700 1.000 53.43065 240 PHE B N 1
ATOM 9573 C CA . PHE D 1 260 ? 3.34300 -36.27300 13.64800 1.000 49.75275 240 PHE B CA 1
ATOM 9574 C C . PHE D 1 260 ? 2.02500 -35.55300 13.44300 1.000 48.64702 240 PHE B C 1
ATOM 9575 O O . PHE D 1 260 ? 0.96400 -36.11400 13.72600 1.000 46.13392 240 PHE B O 1
ATOM 9583 N N . VAL D 1 261 ? 2.07100 -34.30300 12.95800 1.000 48.91369 241 VAL B N 1
ATOM 9584 C CA . VAL D 1 261 ? 0.83900 -33.52400 12.82600 1.000 48.75537 241 VAL B CA 1
ATOM 9585 C C . VAL D 1 261 ? -0.13900 -34.19800 11.85500 1.000 41.18443 241 VAL B C 1
ATOM 9586 O O . VAL D 1 261 ? -1.36400 -34.05200 11.98300 1.000 44.96222 241 VAL B O 1
ATOM 9590 N N . ASN D 1 262 ? 0.37800 -34.90600 10.85600 1.000 42.16410 242 ASN B N 1
ATOM 9591 C CA . ASN D 1 262 ? -0.46000 -35.51100 9.82800 1.000 46.31404 242 ASN B CA 1
ATOM 9592 C C . ASN D 1 262 ? -0.65800 -37.00700 10.01700 1.000 47.30962 242 ASN B C 1
ATOM 9593 O O . ASN D 1 262 ? -1.15900 -37.67800 9.10800 1.000 47.54463 242 ASN B O 1
ATOM 9598 N N . THR D 1 263 ? -0.37100 -37.51400 11.20500 1.000 44.25701 243 THR B N 1
ATOM 9599 C CA . THR D 1 263 ? -0.50200 -38.94700 11.46600 1.000 45.41194 243 THR B CA 1
ATOM 9600 C C . THR D 1 263 ? -1.94200 -39.42100 11.29900 1.000 42.07014 243 THR B C 1
ATOM 9601 O O . THR D 1 263 ? -2.19200 -40.53000 10.80100 1.000 47.13322 243 THR B O 1
ATOM 9605 N N . ILE D 1 264 ? -2.90300 -38.60000 11.71300 1.000 43.78233 244 ILE B N 1
ATOM 9606 C CA . ILE D 1 264 ? -4.31700 -38.92200 11.58400 1.000 40.67442 244 ILE B CA 1
ATOM 9607 C C . ILE D 1 264 ? -4.96400 -38.29300 10.35500 1.000 44.37317 244 ILE B C 1
ATOM 9608 O O . ILE D 1 264 ? -6.19400 -38.33700 10.23000 1.000 47.28556 244 ILE B O 1
ATOM 9613 N N . ALA D 1 265 ? -4.18200 -37.71400 9.43700 1.000 43.89866 245 ALA B N 1
ATOM 9614 C CA . ALA D 1 265 ? -4.83000 -36.95300 8.36400 1.000 46.85551 245 ALA B CA 1
ATOM 9615 C C . ALA D 1 265 ? -5.66800 -37.82800 7.41500 1.000 48.72467 245 ALA B C 1
ATOM 9616 O O . ALA D 1 265 ? -6.50700 -37.29000 6.70000 1.000 41.97205 245 ALA B O 1
ATOM 9618 N N . ASP D 1 266 ? -5.49600 -39.15700 7.40100 1.000 44.85244 246 ASP B N 1
ATOM 9619 C CA . ASP D 1 266 ? -6.28100 -39.98800 6.47000 1.000 43.23522 246 ASP B CA 1
ATOM 9620 C C . ASP D 1 266 ? -7.59400 -40.51800 7.06400 1.000 43.31530 246 ASP B C 1
ATOM 9621 O O . ASP D 1 266 ? -8.24100 -41.36500 6.44400 1.000 44.61111 246 ASP B O 1
ATOM 9626 N N . ILE D 1 267 ? -7.98000 -40.08900 8.27100 1.000 47.40791 247 ILE B N 1
ATOM 9627 C CA . ILE D 1 267 ? -9.21200 -40.57100 8.89600 1.000 47.88162 247 ILE B CA 1
ATOM 9628 C C . ILE D 1 267 ? -10.43100 -40.21600 8.06800 1.000 52.16438 247 ILE B C 1
ATOM 9629 O O . ILE D 1 267 ? -10.54400 -39.09300 7.56000 1.000 46.62645 247 ILE B O 1
ATOM 9634 N N . LYS D 1 268 ? -11.37500 -41.14500 7.96100 1.000 55.99853 248 LYS B N 1
ATOM 9635 C CA . LYS D 1 268 ? -12.61500 -40.87600 7.19600 1.000 51.50247 248 LYS B CA 1
ATOM 9636 C C . LYS D 1 268 ? -13.45900 -39.81300 7.90100 1.000 46.94057 248 LYS B C 1
ATOM 9637 O O . LYS D 1 268 ? -13.72500 -39.96600 9.09400 1.000 50.27725 248 LYS B O 1
ATOM 9643 N N . GLY D 1 269 ? -13.87400 -38.78800 7.16400 1.000 53.41594 249 GLY B N 1
ATOM 9644 C CA . GLY D 1 269 ? -14.76100 -37.75600 7.73300 1.000 54.97920 249 GLY B CA 1
ATOM 9645 C C . GLY D 1 269 ? -14.01100 -36.55400 8.26800 1.000 47.55486 249 GLY B C 1
ATOM 9646 O O . GLY D 1 269 ? -14.66800 -35.58700 8.65800 1.000 53.73286 249 GLY B O 1
ATOM 9647 N N . LEU D 1 270 ? -12.68500 -36.61800 8.27600 1.000 47.02448 250 LEU B N 1
ATOM 9648 C CA . LEU D 1 270 ? -11.87700 -35.52800 8.83200 1.000 49.08119 250 LEU B CA 1
ATOM 9649 C C . LEU D 1 270 ? -12.00000 -34.24200 8.02100 1.000 43.34218 250 LEU B C 1
ATOM 9650 O O . LEU D 1 270 ? -11.94200 -34.25800 6.79200 1.000 46.29822 250 LEU B O 1
ATOM 9655 N N . LYS D 1 271 ? -12.13500 -33.10100 8.71500 1.000 41.79074 251 LYS B N 1
ATOM 9656 C CA . LYS D 1 271 ? -12.20700 -31.81200 8.02200 1.000 45.21835 251 LYS B CA 1
ATOM 9657 C C . LYS D 1 271 ? -11.16400 -30.82500 8.56000 1.000 41.45820 251 LYS B C 1
ATOM 9658 O O . LYS D 1 271 ? -10.48000 -30.14200 7.79000 1.000 47.52409 251 LYS B O 1
ATOM 9664 N N . ILE D 1 272 ? -11.04300 -30.74700 9.88000 1.000 43.59632 252 ILE B N 1
ATOM 9665 C CA . ILE D 1 272 ? -10.15800 -29.78800 10.55100 1.000 43.26424 252 ILE B CA 1
ATOM 9666 C C . ILE D 1 272 ? -9.53500 -30.48800 11.72100 1.000 41.11919 252 ILE B C 1
ATOM 9667 O O . ILE D 1 272 ? -10.24500 -31.11400 12.51700 1.000 43.31236 252 ILE B O 1
ATOM 9672 N N . TRP D 1 273 ? -8.21400 -30.38800 11.84800 1.000 43.45386 253 TRP B N 1
ATOM 9673 C CA . TRP D 1 273 ? -7.58300 -30.95700 13.02000 1.000 45.48074 253 TRP B CA 1
ATOM 9674 C C . TRP D 1 273 ? -6.55800 -29.98700 13.59600 1.000 47.08561 253 TRP B C 1
ATOM 9675 O O . TRP D 1 273 ? -6.19200 -28.98700 12.96900 1.000 42.54970 253 TRP B O 1
ATOM 9686 N N . VAL D 1 274 ? -6.16100 -30.28100 14.83000 1.000 45.38331 254 VAL B N 1
ATOM 9687 C CA . VAL D 1 274 ? -5.15700 -29.51800 15.55500 1.000 44.96504 254 VAL B CA 1
ATOM 9688 C C . VAL D 1 274 ? -4.30700 -30.49000 16.34900 1.000 40.66877 254 VAL B C 1
ATOM 9689 O O . VAL D 1 274 ? -4.82800 -31.34400 17.06700 1.000 42.79085 254 VAL B O 1
ATOM 9693 N N . PHE D 1 275 ? -3.00500 -30.37200 16.19100 1.000 44.11209 255 PHE B N 1
ATOM 9694 C CA . PHE D 1 275 ? -2.01300 -31.14800 16.90000 1.000 39.69310 255 PHE B CA 1
ATOM 9695 C C . PHE D 1 275 ? -1.32100 -30.19600 17.86700 1.000 39.69548 255 PHE B C 1
ATOM 9696 O O . PHE D 1 275 ? -0.64200 -29.25000 17.43600 1.000 44.24967 255 PHE B O 1
ATOM 9704 N N . ALA D 1 276 ? -1.48700 -30.45200 19.16100 1.000 40.50519 256 ALA B N 1
ATOM 9705 C CA . ALA D 1 276 ? -1.07200 -29.51000 20.19500 1.000 43.85062 256 ALA B CA 1
ATOM 9706 C C . ALA D 1 276 ? -0.08100 -30.16900 21.13000 1.000 46.06162 256 ALA B C 1
ATOM 9707 O O . ALA D 1 276 ? -0.37700 -31.23100 21.69200 1.000 49.02420 256 ALA B O 1
ATOM 9709 N N . VAL D 1 277 ? 1.06600 -29.50600 21.33000 1.000 46.75911 257 VAL B N 1
ATOM 9710 C CA . VAL D 1 277 ? 2.17800 -30.02300 22.10100 1.000 46.71466 257 VAL B CA 1
ATOM 9711 C C . VAL D 1 277 ? 2.52500 -29.00700 23.18300 1.000 50.31926 257 VAL B C 1
ATOM 9712 O O . VAL D 1 277 ? 2.81600 -27.84300 22.87600 1.000 46.04644 257 VAL B O 1
ATOM 9716 N N . ASP D 1 278 ? 2.53000 -29.49000 24.42400 1.000 50.82264 258 ASP B N 1
ATOM 9717 C CA . ASP D 1 278 ? 2.85200 -28.63300 25.58400 1.000 55.80776 258 ASP B CA 1
ATOM 9718 C C . ASP D 1 278 ? 4.34900 -28.60500 25.81100 1.000 56.70941 258 ASP B C 1
ATOM 9719 O O . ASP D 1 278 ? 4.87400 -29.57000 26.37200 1.000 64.20365 258 ASP B O 1
ATOM 9724 N N . GLU D 1 279 ? 5.01200 -27.58200 25.30000 1.000 55.47506 259 GLU B N 1
ATOM 9725 C CA . GLU D 1 279 ? 6.42000 -27.37400 25.68400 1.000 60.24711 259 GLU B CA 1
ATOM 9726 C C . GLU D 1 279 ? 6.26800 -26.58600 26.99100 1.000 67.97698 259 GLU B C 1
ATOM 9727 O O . GLU D 1 279 ? 5.24500 -25.90400 27.14500 1.000 78.22391 259 GLU B O 1
ATOM 9733 N N . GLY D 1 280 ? 7.20200 -26.65600 27.92400 1.000 71.36223 260 GLY B N 1
ATOM 9734 C CA . GLY D 1 280 ? 6.96300 -25.98600 29.22500 1.000 63.45027 260 GLY B CA 1
ATOM 9735 C C . GLY D 1 280 ? 6.39200 -24.58100 29.13900 1.000 60.14469 260 GLY B C 1
ATOM 9736 O O . GLY D 1 280 ? 5.41000 -24.30700 29.84700 1.000 67.52017 260 GLY B O 1
ATOM 9737 N N . ASN D 1 281 ? 6.96700 -23.72900 28.29700 1.000 64.25729 261 ASN B N 1
ATOM 9738 C CA . ASN D 1 281 ? 6.56100 -22.30200 28.22100 1.000 63.70486 261 ASN B CA 1
ATOM 9739 C C . ASN D 1 281 ? 5.18300 -22.12100 27.58100 1.000 70.68808 261 ASN B C 1
ATOM 9740 O O . ASN D 1 281 ? 4.42900 -21.27100 28.08500 1.000 62.60793 261 ASN B O 1
ATOM 9745 N N . GLU D 1 282 ? 4.86700 -22.87100 26.52000 1.000 57.35934 262 GLU B N 1
ATOM 9746 C CA . GLU D 1 282 ? 3.59500 -22.64000 25.79100 1.000 57.93631 262 GLU B CA 1
ATOM 9747 C C . GLU D 1 282 ? 3.08200 -23.91900 25.11900 1.000 57.73702 262 GLU B C 1
ATOM 9748 O O . GLU D 1 282 ? 3.84600 -24.88100 24.99200 1.000 57.54448 262 GLU B O 1
ATOM 9754 N N . ILE D 1 283 ? 1.82200 -23.91800 24.69200 1.000 52.19980 263 ILE B N 1
ATOM 9755 C CA . ILE D 1 283 ? 1.31000 -25.08100 23.91700 1.000 50.98847 263 ILE B CA 1
ATOM 9756 C C . ILE D 1 283 ? 1.31900 -24.69200 22.43800 1.000 52.99149 263 ILE B C 1
ATOM 9757 O O . ILE D 1 283 ? 0.54900 -23.80600 22.05700 1.000 47.00764 263 ILE B O 1
ATOM 9762 N N . ARG D 1 284 ? 2.17400 -25.33900 21.65300 1.000 47.05436 264 ARG B N 1
ATOM 9763 C CA . ARG D 1 284 ? 2.32900 -25.03300 20.24300 1.000 52.66483 264 ARG B CA 1
ATOM 9764 C C . ARG D 1 284 ? 1.32300 -25.88200 19.48200 1.000 49.31125 264 ARG B C 1
ATOM 9765 O O . ARG D 1 284 ? 1.33100 -27.12100 19.58700 1.000 40.44017 264 ARG B O 1
ATOM 9773 N N . CYS D 1 285 ? 0.41700 -25.20400 18.78800 1.000 47.98920 265 CYS B N 1
ATOM 9774 C CA . CYS D 1 285 ? -0.67900 -25.92600 18.10700 1.000 46.72224 265 CYS B CA 1
ATOM 9775 C C . CYS D 1 285 ? -0.49600 -25.85300 16.59200 1.000 49.15749 265 CYS B C 1
ATOM 9776 O O . CYS D 1 285 ? -0.30400 -24.74200 16.07800 1.000 47.47359 265 CYS B O 1
ATOM 9779 N N . ARG D 1 286 ? -0.54200 -27.00300 15.92300 1.000 44.11755 266 ARG B N 1
ATOM 9780 C CA . ARG D 1 286 ? -0.48200 -27.02300 14.44300 1.000 44.69361 266 ARG B CA 1
ATOM 9781 C C . ARG D 1 286 ? -1.91800 -27.19400 13.95700 1.000 44.99188 266 ARG B C 1
ATOM 9782 O O . ARG D 1 286 ? -2.58000 -28.12200 14.42900 1.000 45.12421 266 ARG B O 1
ATOM 9790 N N . LEU D 1 287 ? -2.36400 -26.34100 13.04300 1.000 42.21850 267 LEU B N 1
ATOM 9791 C CA . LEU D 1 287 ? -3.75600 -26.31900 12.62200 1.000 41.54925 267 LEU B CA 1
ATOM 9792 C C . LEU D 1 287 ? -3.85200 -26.69700 11.15000 1.000 37.84703 267 LEU B C 1
ATOM 9793 O O . LEU D 1 287 ? -3.12800 -26.14900 10.31800 1.000 41.40414 267 LEU B O 1
ATOM 9798 N N . ARG D 1 288 ? -4.77700 -27.60500 10.82500 1.000 39.23417 268 ARG B N 1
ATOM 9799 C CA . ARG D 1 288 ? -4.84600 -28.14600 9.46800 1.000 39.10074 268 ARG B CA 1
ATOM 9800 C C . ARG D 1 288 ? -6.29600 -28.24400 9.03800 1.000 41.29940 268 ARG B C 1
ATOM 9801 O O . ARG D 1 288 ? -7.20300 -28.41500 9.85900 1.000 43.09589 268 ARG B O 1
ATOM 9809 N N . SER D 1 289 ? -6.51300 -28.11800 7.73100 1.000 42.83200 269 SER B N 1
ATOM 9810 C CA . SER D 1 289 ? -7.86100 -28.24300 7.21200 1.000 42.68002 269 SER B CA 1
ATOM 9811 C C . SER D 1 289 ? -7.81900 -28.94400 5.86500 1.000 42.37963 269 SER B C 1
ATOM 9812 O O . SER D 1 289 ? -6.79600 -28.90800 5.17100 1.000 45.44327 269 SER B O 1
ATOM 9815 N N . LYS D 1 290 ? -8.93400 -29.60900 5.53700 1.000 38.64120 270 LYS B N 1
ATOM 9816 C CA . LYS D 1 290 ? -9.14100 -30.28500 4.25900 1.000 47.04467 270 LYS B CA 1
ATOM 9817 C C . LYS D 1 290 ? -9.79800 -29.33700 3.25800 1.000 51.11427 270 LYS B C 1
ATOM 9818 O O . LYS D 1 290 ? -10.44700 -28.35700 3.63900 1.000 47.27904 270 LYS B O 1
ATOM 9824 N N . GLY D 1 291 ? -9.60500 -29.63000 1.97400 1.000 56.92847 271 GLY B N 1
ATOM 9825 C CA . GLY D 1 291 ? -10.32300 -28.92700 0.91500 1.000 55.29577 271 GLY B CA 1
ATOM 9826 C C . GLY D 1 291 ? -10.26400 -27.40700 1.00300 1.000 51.15927 271 GLY B C 1
ATOM 9827 O O . GLY D 1 291 ? -9.18500 -26.80600 1.07800 1.000 53.46969 271 GLY B O 1
ATOM 9828 N N . GLN D 1 292 ? -11.44300 -26.77200 0.96400 1.000 48.05397 272 GLN B N 1
ATOM 9829 C CA . GLN D 1 292 ? -11.55000 -25.31700 0.86700 1.000 53.17090 272 GLN B CA 1
ATOM 9830 C C . GLN D 1 292 ? -11.86700 -24.64800 2.20100 1.000 52.36961 272 GLN B C 1
ATOM 9831 O O . GLN D 1 292 ? -12.18700 -23.45100 2.22600 1.000 46.03636 272 GLN B O 1
ATOM 9837 N N . LEU D 1 293 ? -11.77500 -25.39600 3.29700 1.000 48.82080 273 LEU B N 1
ATOM 9838 C CA . LEU D 1 293 ? -11.99100 -24.84100 4.62700 1.000 47.76343 273 LEU B CA 1
ATOM 9839 C C . LEU D 1 293 ? -10.79800 -23.97800 4.99700 1.000 44.15461 273 LEU B C 1
ATOM 9840 O O . LEU D 1 293 ? -9.64200 -24.33200 4.72400 1.000 43.53554 273 LEU B O 1
ATOM 9845 N N . ILE D 1 294 ? -11.07700 -22.83700 5.61800 1.000 47.41413 274 ILE B N 1
ATOM 9846 C CA . ILE D 1 294 ? -10.04600 -21.88300 5.98600 1.000 47.93037 274 ILE B CA 1
ATOM 9847 C C . ILE D 1 294 ? -9.88300 -21.93000 7.48600 1.000 47.62491 274 ILE B C 1
ATOM 9848 O O . ILE D 1 294 ? -10.87700 -21.95900 8.22200 1.000 47.71128 274 ILE B O 1
ATOM 9853 N N . ILE D 1 295 ? -8.64000 -21.96800 7.93700 1.000 41.47140 275 ILE B N 1
ATOM 9854 C CA . ILE D 1 295 ? -8.41600 -21.93900 9.37200 1.000 43.95619 275 ILE B CA 1
ATOM 9855 C C . ILE D 1 295 ? -7.40000 -20.87300 9.73800 1.000 47.94332 275 ILE B C 1
ATOM 9856 O O . ILE D 1 295 ? -7.07000 -20.71800 10.91500 1.000 45.42818 275 ILE B O 1
ATOM 9861 N N . ASN D 1 296 ? -6.85400 -20.16200 8.75300 1.000 45.70383 276 ASN B N 1
ATOM 9862 C CA . ASN D 1 296 ? -5.81100 -19.24300 9.16600 1.000 46.31036 276 ASN B CA 1
ATOM 9863 C C . ASN D 1 296 ? -6.38400 -17.95300 9.72400 1.000 44.73550 276 ASN B C 1
ATOM 9864 O O . ASN D 1 296 ? -5.69400 -17.28200 10.48100 1.000 44.56653 276 ASN B O 1
ATOM 9869 N N . ASP D 1 297 ? -7.64400 -17.62000 9.41200 1.000 48.12436 277 ASP B N 1
ATOM 9870 C CA . ASP D 1 297 ? -8.29900 -16.49000 10.06800 1.000 53.28673 277 ASP B CA 1
ATOM 9871 C C . ASP D 1 297 ? -8.44800 -16.72100 11.56600 1.000 49.72114 277 ASP B C 1
ATOM 9872 O O . ASP D 1 297 ? -8.18800 -15.80600 12.36200 1.000 45.26200 277 ASP B O 1
ATOM 9877 N N . ILE D 1 298 ? -8.90200 -17.92100 11.95900 1.000 46.25921 278 ILE B N 1
ATOM 9878 C CA . ILE D 1 298 ? -8.93500 -18.33000 13.36600 1.000 46.13569 278 ILE B CA 1
ATOM 9879 C C . ILE D 1 298 ? -7.55200 -18.21400 13.99700 1.000 48.75824 278 ILE B C 1
ATOM 9880 O O . ILE D 1 298 ? -7.41300 -17.66900 15.09900 1.000 46.13648 278 ILE B O 1
ATOM 9885 N N . ALA D 1 299 ? -6.51100 -18.74400 13.33400 1.000 42.09746 279 ALA B N 1
ATOM 9886 C CA . ALA D 1 299 ? -5.16600 -18.67900 13.90600 1.000 43.91432 279 ALA B CA 1
ATOM 9887 C C . ALA D 1 299 ? -4.75900 -17.23200 14.16200 1.000 46.67898 279 ALA B C 1
ATOM 9888 O O . ALA D 1 299 ? -4.15900 -16.92700 15.20200 1.000 45.19597 279 ALA B O 1
ATOM 9890 N N . GLN D 1 300 ? -5.07700 -16.33100 13.20500 1.000 45.89493 280 GLN B N 1
ATOM 9891 C CA . GLN D 1 300 ? -4.78400 -14.90200 13.36200 1.000 45.61634 280 GLN B CA 1
ATOM 9892 C C . GLN D 1 300 ? -5.47300 -14.33400 14.59600 1.000 41.88895 280 GLN B C 1
ATOM 9893 O O . GLN D 1 300 ? -4.84400 -13.64100 15.40600 1.000 47.13084 280 GLN B O 1
ATOM 9899 N N . ASP D 1 301 ? -6.75100 -14.66300 14.78500 1.000 46.18092 281 ASP B N 1
ATOM 9900 C CA . ASP D 1 301 ? -7.48600 -14.23200 15.97400 1.000 54.17624 281 ASP B CA 1
ATOM 9901 C C . ASP D 1 301 ? -6.81000 -14.58200 17.29500 1.000 55.36488 281 ASP B C 1
ATOM 9902 O O . ASP D 1 301 ? -7.04500 -13.89200 18.29500 1.000 54.14950 281 ASP B O 1
ATOM 9907 N N . PHE D 1 302 ? -5.99000 -15.62800 17.34500 1.000 50.32973 282 PHE B N 1
ATOM 9908 C CA . PHE D 1 302 ? -5.35900 -16.02200 18.59700 1.000 44.01141 282 PHE B CA 1
ATOM 9909 C C . PHE D 1 302 ? -3.87900 -15.70500 18.62000 1.000 46.79921 282 PHE B C 1
ATOM 9910 O O . PHE D 1 302 ? -3.15500 -16.25000 19.46400 1.000 55.16594 282 PHE B O 1
ATOM 9918 N N . GLY D 1 303 ? -3.40600 -14.82600 17.72800 1.000 49.20512 283 GLY B N 1
ATOM 9919 C CA . GLY D 1 303 ? -2.02600 -14.37700 17.77800 1.000 41.98160 283 GLY B CA 1
ATOM 9920 C C . GLY D 1 303 ? -1.02500 -15.18000 16.98100 1.000 41.61660 283 GLY B C 1
ATOM 9921 O O . GLY D 1 303 ? 0.18000 -14.94600 17.12300 1.000 46.38536 283 GLY B O 1
ATOM 9922 N N . GLY D 1 304 ? -1.47700 -16.12100 16.14500 1.000 47.14021 284 GLY B N 1
ATOM 9923 C CA . GLY D 1 304 ? -0.58900 -16.78600 15.21600 1.000 45.40383 284 GLY B CA 1
ATOM 9924 C C . GLY D 1 304 ? -0.99400 -16.49100 13.79000 1.000 49.95484 284 GLY B C 1
ATOM 9925 O O . GLY D 1 304 ? -1.50900 -15.39300 13.50000 1.000 40.44664 284 GLY B O 1
ATOM 9926 N N . GLY D 1 305 ? -0.79300 -17.46200 12.89600 1.000 43.49004 285 GLY B N 1
ATOM 9927 C CA . GLY D 1 305 ? -1.13000 -17.26200 11.50000 1.000 43.85933 285 GLY B CA 1
ATOM 9928 C C . GLY D 1 305 ? -0.56200 -18.37000 10.63200 1.000 42.27670 285 GLY B C 1
ATOM 9929 O O . GLY D 1 305 ? -0.19200 -19.45900 11.12100 1.000 45.02647 285 GLY B O 1
ATOM 9930 N N . GLY D 1 306 ? -0.52600 -18.08500 9.32900 1.000 45.14409 286 GLY B N 1
ATOM 9931 C CA . GLY D 1 306 ? -0.11400 -19.07600 8.34500 1.000 40.89854 286 GLY B CA 1
ATOM 9932 C C . GLY D 1 306 ? -1.02100 -19.13600 7.13000 1.000 46.48005 286 GLY B C 1
ATOM 9933 O O . GLY D 1 306 ? -1.71100 -18.15600 6.81000 1.000 47.87248 286 GLY B O 1
ATOM 9934 N N . HIS D 1 307 ? -1.02100 -20.30900 6.43100 1.000 45.52552 287 HIS B N 1
ATOM 9935 C CA . HIS D 1 307 ? -1.81800 -20.47000 5.21200 1.000 45.65716 287 HIS B CA 1
ATOM 9936 C C . HIS D 1 307 ? -3.20500 -21.01100 5.52600 1.000 43.25729 287 HIS B C 1
ATOM 9937 O O . HIS D 1 307 ? -3.43900 -21.56500 6.60900 1.000 44.61621 287 HIS B O 1
ATOM 9944 N N . PRO D 1 308 ? -4.16500 -20.80700 4.60500 1.000 47.45579 288 PRO B N 1
ATOM 9945 C CA . PRO D 1 308 ? -5.55800 -21.19000 4.89500 1.000 46.37313 288 PRO B CA 1
ATOM 9946 C C . PRO D 1 308 ? -5.71600 -22.61700 5.36600 1.000 46.09142 288 PRO B C 1
ATOM 9947 O O . PRO D 1 308 ? -6.57600 -22.86600 6.21600 1.000 48.41529 288 PRO B O 1
ATOM 9951 N N . ASN D 1 309 ? -4.91900 -23.56200 4.85000 1.000 45.75302 289 ASN B N 1
ATOM 9952 C CA . ASN D 1 309 ? -5.07300 -24.97300 5.20300 1.000 50.61936 289 ASN B CA 1
ATOM 9953 C C . ASN D 1 309 ? -4.03400 -25.44300 6.22700 1.000 42.29275 289 ASN B C 1
ATOM 9954 O O . ASN D 1 309 ? -4.12400 -26.58600 6.70200 1.000 41.81857 289 ASN B O 1
ATOM 9959 N N . ALA D 1 310 ? -3.05000 -24.59600 6.59100 1.000 41.05928 290 ALA B N 1
ATOM 9960 C CA . ALA D 1 310 ? -1.97100 -25.02600 7.48500 1.000 41.11010 290 ALA B CA 1
ATOM 9961 C C . ALA D 1 310 ? -1.43900 -23.80100 8.22100 1.000 45.26956 290 ALA B C 1
ATOM 9962 O O . ALA D 1 310 ? -0.80900 -22.94000 7.59700 1.000 41.93877 290 ALA B O 1
ATOM 9964 N N . SER D 1 311 ? -1.64900 -23.74300 9.53800 1.000 37.04115 291 SER B N 1
ATOM 9965 C CA . SER D 1 311 ? -1.33800 -22.54700 10.31900 1.000 37.69926 291 SER B CA 1
ATOM 9966 C C . SER D 1 311 ? -0.78400 -23.00200 11.65600 1.000 43.99563 291 SER B C 1
ATOM 9967 O O . SER D 1 311 ? -0.92100 -24.16100 12.02800 1.000 41.06722 291 SER B O 1
ATOM 9970 N N . GLY D 1 312 ? -0.18900 -22.07700 12.41300 1.000 43.40901 292 GLY B N 1
ATOM 9971 C CA . GLY D 1 312 ? 0.24800 -22.44400 13.74700 1.000 44.18312 292 GLY B CA 1
ATOM 9972 C C . GLY D 1 312 ? -0.12100 -21.35600 14.73200 1.000 45.76194 292 GLY B C 1
ATOM 9973 O O . GLY D 1 312 ? -0.19200 -20.19000 14.34800 1.000 40.96205 292 GLY B O 1
ATOM 9974 N N . VAL D 1 313 ? -0.39000 -21.71300 15.98300 1.000 40.50918 293 VAL B N 1
ATOM 9975 C CA . VAL D 1 313 ? -0.67200 -20.72900 17.02900 1.000 40.76710 293 VAL B CA 1
ATOM 9976 C C . VAL D 1 313 ? -0.17700 -21.31200 18.34700 1.000 44.73024 293 VAL B C 1
ATOM 9977 O O . VAL D 1 313 ? -0.25300 -22.53100 18.57100 1.000 44.04007 293 VAL B O 1
ATOM 9981 N N . SER D 1 314 ? 0.34200 -20.44200 19.21000 1.000 45.34465 294 SER B N 1
ATOM 9982 C CA . SER D 1 314 ? 0.72800 -20.81600 20.57300 1.000 47.21959 294 SER B CA 1
ATOM 9983 C C . SER D 1 314 ? -0.29800 -20.31800 21.56500 1.000 55.35725 294 SER B C 1
ATOM 9984 O O . SER D 1 314 ? -0.66400 -19.14100 21.53900 1.000 51.06887 294 SER B O 1
ATOM 9987 N N . VAL D 1 315 ? -0.75200 -21.20900 22.43600 1.000 46.86265 295 VAL B N 1
ATOM 9988 C CA . VAL D 1 315 ? -1.64700 -20.82400 23.51300 1.000 52.56769 295 VAL B CA 1
ATOM 9989 C C . VAL D 1 315 ? -0.94700 -21.04900 24.84200 1.000 49.64064 295 VAL B C 1
ATOM 9990 O O . VAL D 1 315 ? 0.02500 -21.80900 24.93500 1.000 54.38256 295 VAL B O 1
ATOM 9994 N N . ASP D 1 316 ? -1.44000 -20.35800 25.87100 1.000 53.86187 296 ASP B N 1
ATOM 9995 C CA . ASP D 1 316 ? -0.82200 -20.33400 27.19400 1.000 56.20367 296 ASP B CA 1
ATOM 9996 C C . ASP D 1 316 ? -1.46400 -21.27200 28.19500 1.000 59.88961 296 ASP B C 1
ATOM 9997 O O . ASP D 1 316 ? -0.86100 -21.53600 29.24700 1.000 56.90080 296 ASP B O 1
ATOM 10002 N N . SER D 1 317 ? -2.65100 -21.78300 27.89000 1.000 51.02256 297 SER B N 1
ATOM 10003 C CA . SER D 1 317 ? -3.29000 -22.76600 28.74700 1.000 61.36401 297 SER B CA 1
ATOM 10004 C C . SER D 1 317 ? -4.09000 -23.73900 27.89300 1.000 54.10354 297 SER B C 1
ATOM 10005 O O . SER D 1 317 ? -4.45600 -23.43900 26.74600 1.000 52.34203 297 SER B O 1
ATOM 10008 N N . TRP D 1 318 ? -4.39500 -24.90100 28.48400 1.000 52.58534 298 TRP B N 1
ATOM 10009 C CA . TRP D 1 318 ? -5.36400 -25.78800 27.84000 1.000 55.14123 298 TRP B CA 1
ATOM 10010 C C . TRP D 1 318 ? -6.74700 -25.14400 27.86900 1.000 57.30204 298 TRP B C 1
ATOM 10011 O O . TRP D 1 318 ? -7.59100 -25.46500 27.03600 1.000 52.59905 298 TRP B O 1
ATOM 10022 N N . ASP D 1 319 ? -6.97900 -24.18500 28.78000 1.000 53.47770 299 ASP B N 1
ATOM 10023 C CA . ASP D 1 319 ? -8.26700 -23.50200 28.78000 1.000 55.21938 299 ASP B CA 1
ATOM 10024 C C . ASP D 1 319 ? -8.37300 -22.58300 27.58300 1.000 54.64786 299 ASP B C 1
ATOM 10025 O O . ASP D 1 319 ? -9.47000 -22.37300 27.05000 1.000 53.83616 299 ASP B O 1
ATOM 10030 N N . GLU D 1 320 ? -7.23800 -22.00600 27.16300 1.000 53.15826 300 GLU B N 1
ATOM 10031 C CA . GLU D 1 320 ? -7.22100 -21.28100 25.89500 1.000 55.48671 300 GLU B CA 1
ATOM 10032 C C . GLU D 1 320 ? -7.29700 -22.23000 24.70500 1.000 51.37157 300 GLU B C 1
ATOM 10033 O O . GLU D 1 320 ? -7.87400 -21.87300 23.67700 1.000 52.48903 300 GLU B O 1
ATOM 10039 N N . PHE D 1 321 ? -6.71300 -23.42300 24.81900 1.000 47.95778 301 PHE B N 1
ATOM 10040 C CA . PHE D 1 321 ? -6.86600 -24.39500 23.73300 1.000 48.55063 301 PHE B CA 1
ATOM 10041 C C . PHE D 1 321 ? -8.33800 -24.65500 23.43000 1.000 49.37957 301 PHE B C 1
ATOM 10042 O O . PHE D 1 321 ? -8.75000 -24.65000 22.26000 1.000 51.74121 301 PHE B O 1
ATOM 10050 N N . GLU D 1 322 ? -9.15600 -24.82400 24.47100 1.000 48.42979 302 GLU B N 1
ATOM 10051 C CA . GLU D 1 322 ? -10.56100 -25.15500 24.26000 1.000 50.14917 302 GLU B CA 1
ATOM 10052 C C . GLU D 1 322 ? -11.27900 -24.05300 23.49900 1.000 57.80508 302 GLU B C 1
ATOM 10053 O O . GLU D 1 322 ? -12.17400 -24.32700 22.68800 1.000 57.59240 302 GLU B O 1
ATOM 10059 N N . GLN D 1 323 ? -10.89100 -22.79700 23.73000 1.000 56.34459 303 GLN B N 1
ATOM 10060 C CA . GLN D 1 323 ? -11.52200 -21.69900 23.00800 1.000 56.53474 303 GLN B CA 1
ATOM 10061 C C . GLN D 1 323 ? -11.07100 -21.67000 21.55100 1.000 51.02187 303 GLN B C 1
ATOM 10062 O O . GLN D 1 323 ? -11.85400 -21.34600 20.64800 1.000 55.81209 303 GLN B O 1
ATOM 10068 N N . LEU D 1 324 ? -9.79100 -21.94300 21.32500 1.000 49.64535 304 LEU B N 1
ATOM 10069 C CA . LEU D 1 324 ? -9.28500 -22.10400 19.97500 1.000 52.25169 304 LEU B CA 1
ATOM 10070 C C . LEU D 1 324 ? -10.04700 -23.21500 19.24900 1.000 51.66495 304 LEU B C 1
ATOM 10071 O O . LEU D 1 324 ? -10.55900 -23.01300 18.13800 1.000 47.25169 304 LEU B O 1
ATOM 10076 N N . ALA D 1 325 ? -10.18200 -24.37400 19.90400 1.000 51.01747 305 ALA B N 1
ATOM 10077 C CA . ALA D 1 325 ? -10.95300 -25.48200 19.33800 1.000 54.23055 305 ALA B CA 1
ATOM 10078 C C . ALA D 1 325 ? -12.37500 -25.04900 19.00500 1.000 56.04542 305 ALA B C 1
ATOM 10079 O O . ALA D 1 325 ? -12.86900 -25.27700 17.89200 1.000 55.44725 305 ALA B O 1
ATOM 10081 N N . THR D 1 326 ? -13.05800 -24.43400 19.97600 1.000 57.94985 306 THR B N 1
ATOM 10082 C CA . THR D 1 326 ? -14.42000 -23.97400 19.74400 1.000 50.27219 306 THR B CA 1
ATOM 10083 C C . THR D 1 326 ? -14.46700 -23.03700 18.55500 1.000 57.55093 306 THR B C 1
ATOM 10084 O O . THR D 1 326 ? -15.38600 -23.11700 17.73400 1.000 56.00219 306 THR B O 1
ATOM 10088 N N . ALA D 1 327 ? -13.45900 -22.16600 18.42700 1.000 55.20101 307 ALA B N 1
ATOM 10089 C CA . ALA D 1 327 ? -13.40900 -21.25800 17.28800 1.000 54.99785 307 ALA B CA 1
ATOM 10090 C C . ALA D 1 327 ? -13.20500 -22.01700 15.98200 1.000 51.84737 307 ALA B C 1
ATOM 10091 O O . ALA D 1 327 ? -13.79900 -21.66500 14.95400 1.000 53.53675 307 ALA B O 1
ATOM 10093 N N . LEU D 1 328 ? -12.34500 -23.03000 15.99400 1.000 50.29334 308 LEU B N 1
ATOM 10094 C CA . LEU D 1 328 ? -12.09200 -23.81000 14.78100 1.000 50.00996 308 LEU B CA 1
ATOM 10095 C C . LEU D 1 328 ? -13.37500 -24.47100 14.29300 1.000 51.97210 308 LEU B C 1
ATOM 10096 O O . LEU D 1 328 ? -13.66700 -24.48000 13.08700 1.000 53.56052 308 LEU B O 1
ATOM 10101 N N . ARG D 1 329 ? -14.17100 -25.00200 15.22100 1.000 52.11332 309 ARG B N 1
ATOM 10102 C CA . ARG D 1 329 ? -15.37600 -25.73700 14.84300 1.000 56.72359 309 ARG B CA 1
ATOM 10103 C C . ARG D 1 329 ? -16.47800 -24.83000 14.29900 1.000 62.39163 309 ARG B C 1
ATOM 10104 O O . ARG D 1 329 ? -17.37300 -25.31000 13.58600 1.000 61.14445 309 ARG B O 1
ATOM 10112 N N . THR D 1 330 ? -16.42900 -23.52500 14.58100 1.000 55.09890 310 THR B N 1
ATOM 10113 C CA . THR D 1 330 ? -17.41300 -22.64000 13.97200 1.000 58.75047 310 THR B CA 1
ATOM 10114 C C . THR D 1 330 ? -17.35400 -22.69800 12.44900 1.000 59.18597 310 THR B C 1
ATOM 10115 O O . THR D 1 330 ? -18.36400 -22.46100 11.78100 1.000 64.51413 310 THR B O 1
ATOM 10119 N N . LYS D 1 331 ? -16.21100 -23.08100 11.88600 1.000 61.77911 311 LYS B N 1
ATOM 10120 C CA . LYS D 1 331 ? -16.11000 -23.19000 10.43800 1.000 63.81480 311 LYS B CA 1
ATOM 10121 C C . LYS D 1 331 ? -16.78200 -24.45000 9.89700 1.000 63.53663 311 LYS B C 1
ATOM 10122 O O . LYS D 1 331 ? -16.86100 -24.62000 8.67200 1.000 61.37732 311 LYS B O 1
ATOM 10128 N N . LEU D 1 332 ? -17.20100 -25.35100 10.78000 1.000 65.20851 312 LEU B N 1
ATOM 10129 C CA . LEU D 1 332 ? -17.84100 -26.62300 10.36000 1.000 57.90687 312 LEU B CA 1
ATOM 10130 C C . LEU D 1 332 ? -19.34800 -26.50400 10.59600 1.000 61.80836 312 LEU B C 1
ATOM 10131 O O . LEU D 1 332 ? -20.10500 -27.06100 9.78100 1.000 68.30010 312 LEU B O 1
ATOM 10136 N N . ASN D 1 333 ? -19.75000 -25.81200 11.66700 1.000 73.97800 313 ASN B N 1
ATOM 10137 C CA . ASN D 1 333 ? -21.18600 -25.58000 11.98200 1.000 77.46470 313 ASN B CA 1
ATOM 10138 C C . ASN D 1 333 ? -21.98000 -26.87900 11.81200 1.000 71.40888 313 ASN B C 1
ATOM 10139 O O . ASN D 1 333 ? -23.17900 -26.84800 12.15100 1.000 74.54982 313 ASN B O 1
#

Secondary structure (DSSP, 8-state):
--HHHHHHHHHHHHHHHHHHHT-SEEEEE-BSS--HHHHHHHHHHHHHHHHH-TTSEEEE-S---TTTGGG-------GGGGTT-EEEEES-SSGGGBS-GGGGSSSEEEEEE-S------SSEEEE-TTSSSHHHHHHHHHHHTT-TTT--HHHHHHHHHHHHHHHTTTTSTT--HHHHHHHHHHHTTT--HHHHHHHHH---GGGHHHHHHHHHS-EE-TTSEEEEEE-HHHHHHHT--HHHHHTTTTTTTT-TT--EEEEEEE-SS-EEEEEEESTT---HHHHHHTT-EE-SSEEEEEESSHHHHHHHHHHHHHT-/-HHHHHHHHHHHHHHHHHHHHHHH-SEEEEE-BSS--HHHHHHHHHHHHHHHHH-TTSEEEE-S---TTTTTT-PPP---GGGGTT-EEEEES-SSGGGBS-GGGGSSSEEEEEE-S--S---SSEEEE-TTSS-HHHHHHHHHHHTT-GGG--HHHHHHHHHHHHHHHTTTTSTT--HHHHHHHHHHHTT---HHHHHHHHH---GGGHHHHHHHHHH-EE-TTSEEEEEE-HHHHHHTT--HHHHHTTTTTTTT-TT--EEEEEEE-SS-EEEEEEE-TT---HHHHHHTT-EEETTEEEEEESSHHHHHHHHHHHHTTT-/--HHHHHHHHHHHHHHHHHHHT-SEEEEE-BSS--HHHHHHHHHHHHHHHHH-TTSEEEE-S---TTTGGG-PPP---GGGGTT-EEEEES-SSGGGBSSGGGGGSSEEEEEESS--S---SSEEEE-TTSS-HHHHHHHHHHHTT-TTT--HHHHHHHHHHHHHHHTTTTSTT--HHHHHHHHHHHTTT--HHHHHHHHT---GGGHHHHHHHHHS-EE-TTSEEEEEE-HHHHHHHT--HHHHHTTTTTTTT-TT--EEEEEEE-SSSEEEEEEE-TT---HHHHHHTT-EEETTEEEEEES-HHHHHHHHHHHHHT-/-GGGSSHHHHHHHHHHHHHHH-SEEEEE-BSS--HHHHHHHHHHHHHHHHH-TTSEEEE-SPPPGGGTTT-------GGGGTT-EEEEES-SSGGGBSSSGGGSSSEEEEEESS--S---SSEEEE-TTSS-HHHHHHHHHHHTT-GGG--HHHHHHHHHHHHHHHTTTTSTT--HHHHHHHHHHHTTT--HHHHHHHHH---GGGHHHHHHHHHH-EE-TTSEEEEEE-HHHHHHTT--HHHHHTTTTTTTT-TT--EEEEEEE-SS-EEEEEEE-TT---HHHHHHTT-EEETTEEEEEESSHHHHHHHHHHHHHT--

Sequence (1283 aa):
ENLYFQGHMISTLNEIMKCIEDNDTIIIHRHVRPDPDAYGSQLGLKYYIQQKFPQKQVFAVGEAESSLSFIGELDNIDDKTYQDALVIVCDTANAPRIDDERYSTGRKLIKIDHHPAVDQYGDINLVNTNASSTSEIIYDLISHFNDEAIVNKDIASVLYLGIVGDTGRFLFNNTSEHTMEIAGKLIGHDIDHNALLNKMMEKDPKMLPFQGYVLQHFELMDDGFCQVKITEDVLEQFGIQPNEASQFVNTIADIKGLKIWVFAVDEGNEIRCRLRSKGQLIINDIAQDFGGGGHPNASGVSVDSWDEFEQLATALRTKLENLYFQGHMISTLNEIMKCIEDNDTIIIHRHVRPDPDAYGSQLGLKYYIQQKFPQKQVFAVGEAESSLSFIGELDNIDDKTYQDALVIVCDTANAPRIDDERYSTGRKLIKIDHHPAVDQYGDINLVNTNASSTSEIIYDLISHFNDEAIVNKDIASVLYLGIVGDTGRFLFNNTSEHTMEIAGKLIGHDIDHNALLNKMMEKDPKMLPFQGYVLQHFELMDDGFCQVKITEDVLEQFGIQPNEASQFVNTIADIKGLKIWVFAVDEGNEIRCRLRSKGQLIINDIAQDFGGGGHPNASGVSVDSWDEFEQLATALRTKLNLYFQGHMISTLNEIMKCIEDNDTIIIHRHVRPDPDAYGSQLGLKYYIQQKFPQKQVFAVGEAESSLSFIGELDNIDDKTYQDALVIVCDTANAPRIDDERYSTGRKLIKIDHHPAVDQYGDINLVNTNASSTSEIIYDLISHFNDEAIVNKDIASVLYLGIVGDTGRFLFNNTSEHTMEIAGKLIGHDIDHNALLNKMMEKDPKMLPFQGYVLQHFELMDDGFCQVKITEDVLEQFGIQPNEASQFVNTIADIKGLKIWVFAVDEGNEIRCRLRSKGQLIINDIAQDFGGGGHPNASGVSVDSWDEFEQLATALRTKLNSSENLYFQGHMISTLNEIMKCIEDNDTIIIHRHVRPDPDAYGSQLGLKYYIQQKFPQKQVFAVGEAESSLSFIGELDNIDDKTYQDALVIVCDTANAPRIDDERYSTGRKLIKIDHHPAVDQYGDINLVNTNASSTSEIIYDLISHFNDEAIVNKDIASVLYLGIVGDTGRFLFNNTSEHTMEIAGKLIGHDIDHNALLNKMMEKDPKMLPFQGYVLQHFELMDDGFCQVKITEDVLEQFGIQPNEASQFVNTIADIKGLKIWVFAVDEGNEIRCRLRSKGQLIINDIAQDFGGGGHPNASGVSVDSWDEFEQLATALRTKLN

Radius of gyration: 42.68 Å; Cα contacts (8 Å, |Δi|>4): 2379; chains: 4; bounding box: 90×89×121 Å

Organism: Staphylococcus aureus (NCBI:txid1280)

Foldseek 3Di:
DDPVVVVVLLVLLVVVVVLLVPFQEEEEWEFPLDWLLRQLLQVLLQLVSCLVPVRGHYFYDADDDPLNPVLDDGDDDDLVSQEQHEYEYEADQDLVRIGDVSSVVHDFYEYQHQWPRPDQPGPRYHYHVLALGSLLVSVVSCVSVPNLVSDALSSLLSSLSSSCRSCVHVPDPSRDPSNVVSNVVSVVRVNPVVVSVCSSVDDDVLLVVVLVVQVVDWAQDLLQEIEDEAEPVNCVVSVHAQSSSVVNQCVCVVDPSHAWYKYWHCNDQKIKIWIAGPDPQALQVLQVVQVKHTDRGTIIHIDRDVVVVVVSVVVSSVSD/DPPVVVVVLLVLLVVVVVQLVVFLEEEEWEFPPDWLQQQLLRVLLQLLSCLVPVRGHYFYDADDDPLRCVLDHHDDDDLVSQEQHEYEYEADQDLVGIGDVSQPVHPFYEYQHQFDNPDQPGPRYHYHVLALGSLLVSVVSCVSVVNLVSDALSNLLSSLSSSCGSCVHVPHPSCDPSNVVSNVSSVVNVHPVVVSVCSSVDDDVLLVVLLVVQVVDWDADPLQEIEAAAEVVNCVVSVHQQSSQVVCQCVCVVDPSHAKYKYWHCNPAWIKIKIAGDDPQACQVLQVVQVWGDDRGIIIHIDGDVVVVVVSRVVSSVSD/DVCVVPVNVVLLVVVVVQLVVFQEEEEWEFPPDFLLRQLLRVLLQVVSCLVPVRGHYFYDADDDPLNPVLDDGDDDDLVSQEQYEYEYEADQALVRIGPNSQVVHPFYEYQHQDDNDCQPGPRYHYHVLAQGSLLVSVVSCVVVPNLVSDALSSLLSSLRSSCRRCVHQPHPSRDPSSVVSNVSSVVNVHPNVVSVCSNPDDDVLCVVVLVVQVVAWDADPLQEIEAEAEPVNCVVSVHAQVSSVVCQCSCVPDPSHAKYWYWYCNPQWIKIKIAGDDPQFCQVLQVVQPWGDDRGIIIHIHRDVVVVVVSSVVVSVSSD/DVVVVVVVVVCLVLLVVVVVLLVVFQQEEEWEFPPDWLLRQLLQQLLQVLSCLVPVRGHYFYDADDDPLRCVLDHGDDDDLCSQEQYEYEYFADQDPVGTGDPSRPVHPFYEYQHADPNPDQPGPRYHYHVLALGSLLVSVVSCVSVVNLVSDALSSLLSSLSSSCGSCVHVPDPSRDPSSVVSNVSSVVNVHPNVVSVCSNVDDDPLLVVVLVVQVVAWDADPLQEIEAAAEPVNCVVSVHDQVSSVVCQCSCVPPPSHAKYWYWHCDPQWIKIKIAGDDPAFLQVLQVVQPWGDGRGITIHTHRDVVVVVVSSVVSCVSSD

Nearest PDB structures (foldseek):
  8iu7-assembly1_B-3  TM=9.829E-01  e=7.040E-63  Staphylococcus aureus
  3dev-assembly1_B  TM=9.548E-01  e=1.464E-49  Staphylococcus haemolyticus JCSC1435
  5j21-assembly2_B  TM=9.457E-01  e=1.091E-42  Bacillus subtilis subsp. subtilis str. 168
  5izo-assembly2_B  TM=9.439E-01  e=2.449E-42  Bacillus subtilis subsp. subtilis str. 168
  5j21-assembly1_A  TM=8.851E-01  e=1.478E-40  Bacillus subtilis subsp. subtilis str. 168